Protein AF-0000000073369203 (afdb_homodimer)

Sequence (952 aa):
MKEVQIPQTLITLAVGIAIWFIPAPNGVVIEAWHLFAIFVATILGIILKAAPMGTMCMIAIALTAFTQVLAPGDPGKSITLALKGFGDKVIWLIGISFFIARGFIKTGLGNRIAFLFIRIFGKSSLGLAYGLGLADLVLAPAVPSNTARGGGIIYPIMKSMSMSFGSVPDQPETHRKLGSYLTLNCYNMNLIASSMFLTGTASNPMCQKFALNLGIKITWMSWAAAAIVPGLCAFFVIPFVLYKIYPPELKKTGDAPQIAMQKLKEMGPITRNEWMMLLTFFILLFLWMTGDLFSIDATTTAFIGLVILLLTSVLTWDDVKAEKGAWDTIVWFSVLVMMASSLNELGFIGWFSNVVKAEIGGLSWQMAFPIIILVYFFSHYLFASATAHVAAMYAALLGVGVSLGIPGLLLAFMLGFMGSIYGTLTHYGHGPAPVFFGSGYVDLKSWWVKGLVTGLVMLFIYMGIGGLWLWVINYFMKEVQIPQTLITLAVGIAIWFIPAPNGVVIEAWHLFAIFVATILGIILKAAPMGTMCMIAIALTAFTQVLAPGDPGKSITLALKGFGDKVIWLIGISFFIARGFIKTGLGNRIAFLFIRIFGKSSLGLAYGLGLADLVLAPAVPSNTARGGGIIYPIMKSMSMSFGSVPDQPETHRKLGSYLTLNCYNMNLIASSMFLTGTASNPMCQKFALNLGIKITWMSWAAAAIVPGLCAFFVIPFVLYKIYPPELKKTGDAPQIAMQKLKEMGPITRNEWMMLLTFFILLFLWMTGDLFSIDATTTAFIGLVILLLTSVLTWDDVKAEKGAWDTIVWFSVLVMMASSLNELGFIGWFSNVVKAEIGGLSWQMAFPIIILVYFFSHYLFASATAHVAAMYAALLGVGVSLGIPGLLLAFMLGFMGSIYGTLTHYGHGPAPVFFGSGYVDLKSWWVKGLVTGLVMLFIYMGIGGLWLWVINYF

Solvent-accessible surface area (backbone atoms only — not comparable to full-atom values): 45502 Å² total; per-residue (Å²): 131,78,37,48,39,64,69,41,39,51,53,24,49,49,52,21,51,50,47,51,70,45,78,57,56,93,87,48,49,62,43,32,42,42,47,46,15,52,50,52,22,41,53,48,20,47,56,62,53,11,32,54,58,55,51,43,36,49,44,46,40,29,49,43,15,68,67,12,49,81,25,75,94,34,30,62,58,6,36,30,57,46,31,43,25,50,17,36,48,64,49,47,31,49,27,42,23,37,49,47,34,50,43,35,62,74,54,39,43,52,53,53,48,28,33,52,30,22,41,74,32,11,50,23,43,68,31,31,45,50,13,52,27,48,36,45,42,71,45,15,66,58,25,22,38,44,33,53,46,35,44,62,50,47,40,59,51,52,51,50,54,18,44,73,69,62,14,37,50,91,39,73,88,25,14,47,35,37,28,29,36,46,42,56,39,46,53,51,35,38,30,41,27,26,38,26,24,42,37,5,24,69,50,39,47,52,45,38,52,46,34,38,76,74,72,41,85,66,48,60,52,58,40,29,62,56,21,45,61,28,32,52,53,44,64,62,45,48,55,54,51,42,49,69,77,46,47,42,67,43,59,68,29,72,57,42,21,55,51,24,49,49,52,48,56,71,66,48,74,88,46,70,52,34,49,52,51,52,51,39,50,52,50,39,53,51,42,52,71,38,14,81,81,71,58,42,32,64,40,44,39,36,37,48,37,45,40,51,33,34,66,69,37,60,34,40,61,67,56,51,48,62,38,40,68,28,57,46,46,38,50,35,51,16,40,53,48,31,52,53,52,48,30,46,74,53,40,43,50,60,49,52,20,49,53,47,31,72,74,52,54,83,47,52,31,81,59,45,49,60,50,53,52,50,50,59,41,59,50,39,82,72,32,62,35,41,50,60,44,44,71,69,40,45,55,59,52,46,43,35,39,40,66,41,60,31,56,58,56,50,50,51,49,51,57,43,36,41,57,28,46,40,30,37,49,42,64,43,19,34,75,31,28,48,51,50,45,66,54,48,37,51,55,69,68,56,47,36,54,54,16,44,50,53,32,51,51,46,48,46,36,42,57,50,54,19,45,52,47,32,42,73,74,60,53,86,130,78,38,49,38,65,70,41,40,49,52,22,50,49,52,19,53,52,47,51,70,45,78,56,55,91,87,46,48,62,44,35,42,42,47,46,16,52,50,51,20,42,53,47,21,47,56,62,53,10,32,55,58,56,51,40,37,48,45,47,40,28,50,42,15,69,68,13,49,82,26,72,93,34,30,62,58,6,36,29,58,48,31,43,26,52,17,37,49,65,50,48,30,48,28,44,23,37,50,46,34,48,41,36,62,74,53,39,43,54,55,53,48,30,32,53,31,22,41,74,33,11,50,23,43,68,31,32,46,50,12,50,27,48,35,46,42,71,44,14,66,57,24,21,37,44,34,53,46,36,44,62,49,47,40,58,51,52,51,50,55,18,43,74,68,61,14,36,50,92,39,73,88,24,13,46,35,37,28,30,36,45,43,55,39,47,54,52,34,38,28,42,28,25,37,27,24,43,37,4,24,69,49,39,47,53,45,40,52,44,35,39,75,74,71,40,84,65,49,61,53,57,38,29,62,54,22,45,61,28,33,52,51,45,64,61,46,48,56,52,52,42,49,68,78,45,48,41,68,43,59,68,29,72,56,42,22,54,52,23,50,51,51,49,58,72,65,49,74,88,45,70,53,33,50,52,50,51,50,39,50,52,52,38,54,51,42,52,72,39,14,82,81,70,56,42,31,64,40,44,40,36,36,47,37,45,41,51,33,35,66,69,39,62,32,42,60,67,55,53,48,63,38,40,66,27,58,47,48,39,51,34,50,17,41,53,49,32,52,54,52,49,30,45,74,52,39,43,49,60,47,52,19,50,54,48,30,71,74,52,53,83,48,53,33,80,58,46,50,58,50,54,52,50,50,59,39,61,52,40,82,72,31,62,34,41,51,58,45,45,71,70,40,45,54,59,53,45,42,36,39,39,63,39,61,31,55,59,58,51,50,50,50,52,56,42,34,42,57,28,45,39,30,36,50,40,64,43,19,34,74,30,28,48,54,50,45,66,55,49,37,50,54,70,67,57,48,36,54,53,15,45,51,53,32,51,52,47,48,47,36,43,58,51,55,18,46,52,48,32,43,74,72,61,53,86

Foldseek 3Di:
DDQFDVVQLVVLVVQLVVQLPPDDDPPFDSLLSNLVSLLSSLLSCCLSCRGPNLVSLVVSLCCQLVVLSLNPPDSVVRSCLLQVLLPDLLLLLQLLLQLLLLLCLLQVLLVLQLLVQCLVQVFWLLSNLLSLLVSLLVCQQRRQALQCSLQPRSLVVLLVLLVVQPQALVDQVRLQQRPVLNLLSSLQSLLLSLLQFCSRHLQSSVLQLLLVLVVHHDARVNSNLLSVFLSVVLSNVLSVVSCVPRNRPTGGDNCRSVVSVVVSVVSPDRDPSSVLSVVLVVQLVVCSNCCVVVVHGNSNSSVVSSVSCCVVVSDHVVSSVPSPVSVSSSSSSSNLSSSSSSSSVSCNLVVLLVVLCVVPLVDALVVLLVVLLVCLLVVLVSGLELNSSCSPPSSNSLSNSVSSPHQNLLSSSSSSSSSSLSLQQALRSYSNSVSSVVSNSDDGVRSRVSSVVSSVVSNCSCVPVSSVSCVVVPVD/DDQFDVVQLVVLVVQLVVQLPPDDDPPFDSLLSNLVSLLSSLLSCCLSCRGPNLVSLVVSLCCQLVVLSLNPPDSVVRSCLLQVLLPDLLLLLQLLLQLLLLLCLLQVLLQLQLLVQCLVQVFWLLSNLLSLLVSLLLCQQRRQALQCSLQPRSLVVLLVLLVVQPQALVDQVRLQQRQVLNLLSSLQSSLLSLLQFCSRHLQSSVLQLLLVLVVHHDARVNSNLLSVFLSVVLSNVLSVVSCVPRNRPTTGDNCSSVVSVVVSVVSPDRDPSSVLSVVLVVQLVVCSNCCVVVVHGNSNSSVVSSVSCCVVVSDHVVSSVPSPVSVSSSSSSSNLSSSSSSSSVSCNLVVLLVVLCVVPLVDALVVLLVVLLVCLLVVLVSGLELNSSCSPPSSNSLSNSVSSPHQNLLSSSSSSSSSSLSCQQALRSYSNSVSSVVSNSDDGVRSRVSSVVSSVVSNCSCVPVSVVSCVVVPVD

pLDDT: mean 94.98, std 3.93, range [59.53, 98.81]

Structure (mmCIF, N/CA/C/O backbone):
data_AF-0000000073369203-model_v1
#
loop_
_entity.id
_entity.type
_entity.pdbx_description
1 polymer 'Anion transporter'
#
loop_
_atom_site.group_PDB
_atom_site.id
_atom_site.type_symbol
_atom_site.label_atom_id
_atom_site.label_alt_id
_atom_site.label_comp_id
_atom_site.label_asym_id
_atom_site.label_entity_id
_atom_site.label_seq_id
_atom_site.pdbx_PDB_ins_code
_atom_site.Cartn_x
_atom_site.Cartn_y
_atom_site.Cartn_z
_atom_site.occupancy
_atom_site.B_iso_or_equiv
_atom_site.auth_seq_id
_atom_site.auth_comp_id
_atom_site.auth_asym_id
_atom_site.auth_atom_id
_atom_site.pdbx_PDB_model_num
ATOM 1 N N . MET A 1 1 ? -15.516 10.008 -15.094 1 59.66 1 MET A N 1
ATOM 2 C CA . MET A 1 1 ? -14.773 11.211 -14.711 1 59.66 1 MET A CA 1
ATOM 3 C C . MET A 1 1 ? -13.312 11.102 -15.141 1 59.66 1 MET A C 1
ATOM 5 O O . MET A 1 1 ? -12.727 10.023 -15.094 1 59.66 1 MET A O 1
ATOM 9 N N . LYS A 1 2 ? -12.727 12.234 -15.641 1 83.5 2 LYS A N 1
ATOM 10 C CA . LYS A 1 2 ? -11.383 12.25 -16.219 1 83.5 2 LYS A CA 1
ATOM 11 C C . LYS A 1 2 ? -10.32 12.289 -15.133 1 83.5 2 LYS A C 1
ATOM 13 O O . LYS A 1 2 ? -10.367 13.141 -14.242 1 83.5 2 LYS A O 1
ATOM 18 N N . GLU A 1 3 ? -9.406 11.32 -15.219 1 92.12 3 GLU A N 1
ATOM 19 C CA . GLU A 1 3 ? -8.297 11.211 -14.281 1 92.12 3 GLU A CA 1
ATOM 20 C C . GLU A 1 3 ? -7.305 12.352 -14.469 1 92.12 3 GLU A C 1
ATOM 22 O O . GLU A 1 3 ? -6.711 12.836 -13.5 1 92.12 3 GLU A O 1
ATOM 27 N N . VAL A 1 4 ? -7.242 12.883 -15.734 1 95.5 4 VAL A N 1
ATOM 28 C CA . VAL A 1 4 ? -6.184 13.828 -16.078 1 95.5 4 VAL A CA 1
ATOM 29 C C . VAL A 1 4 ? -6.797 15.078 -16.703 1 95.5 4 VAL A C 1
ATOM 31 O O . VAL A 1 4 ? -7.73 14.992 -17.5 1 95.5 4 VAL A O 1
ATOM 34 N N . GLN A 1 5 ? -6.277 16.25 -16.25 1 96.56 5 GLN A N 1
ATOM 35 C CA . GLN A 1 5 ? -6.566 17.531 -16.906 1 96.56 5 GLN A CA 1
ATOM 36 C C . GLN A 1 5 ? -5.5 17.875 -17.938 1 96.56 5 GLN A C 1
ATOM 38 O O . GLN A 1 5 ? -4.387 18.266 -17.578 1 96.56 5 GLN A O 1
ATOM 43 N N . ILE A 1 6 ? -5.883 17.891 -19.125 1 94.75 6 ILE A N 1
ATOM 44 C CA . ILE A 1 6 ? -4.953 17.875 -20.25 1 94.75 6 ILE A CA 1
ATOM 45 C C . ILE A 1 6 ? -4.145 19.172 -20.266 1 94.75 6 ILE A C 1
ATOM 47 O O . ILE A 1 6 ? -2.916 19.141 -20.375 1 94.75 6 ILE A O 1
ATOM 51 N N . PRO A 1 7 ? -4.758 20.344 -20.141 1 96.25 7 PRO A N 1
ATOM 52 C CA . PRO A 1 7 ? -3.955 21.562 -20.188 1 96.25 7 PRO A CA 1
ATOM 53 C C . PRO A 1 7 ? -2.92 21.641 -19.062 1 96.25 7 PRO A C 1
ATOM 55 O O . PRO A 1 7 ? -1.762 21.984 -19.312 1 96.25 7 PRO A O 1
ATOM 58 N N . GLN A 1 8 ? -3.344 21.328 -17.812 1 96.19 8 GLN A N 1
ATOM 59 C CA . GLN A 1 8 ? -2.436 21.328 -16.672 1 96.19 8 GLN A CA 1
ATOM 60 C C . GLN A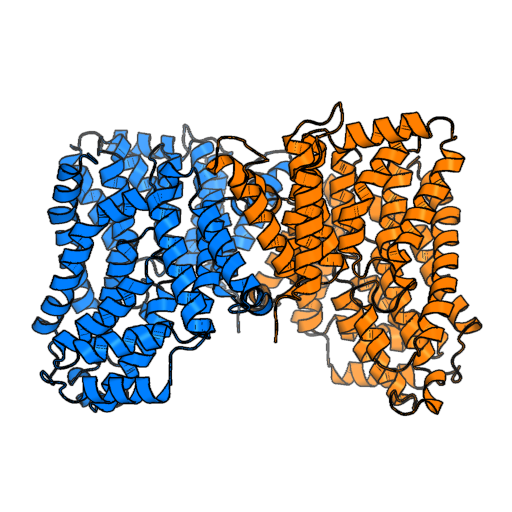 1 8 ? -1.32 20.312 -16.844 1 96.19 8 GLN A C 1
ATOM 62 O O . GLN A 1 8 ? -0.171 20.562 -16.484 1 96.19 8 GLN A O 1
ATOM 67 N N . THR A 1 9 ? -1.698 19.188 -17.406 1 96.06 9 THR A N 1
ATOM 68 C CA . THR A 1 9 ? -0.716 18.125 -17.625 1 96.06 9 THR A CA 1
ATOM 69 C C . THR A 1 9 ? 0.312 18.547 -18.672 1 96.06 9 THR A C 1
ATOM 71 O O . THR A 1 9 ? 1.506 18.281 -18.516 1 96.06 9 THR A O 1
ATOM 74 N N . LEU A 1 10 ? -0.133 19.219 -19.688 1 96.88 10 LEU A N 1
ATOM 75 C CA . LEU A 1 10 ? 0.769 19.672 -20.734 1 96.88 10 LEU A CA 1
ATOM 76 C C . LEU A 1 10 ? 1.716 20.75 -20.203 1 96.88 10 LEU A C 1
ATOM 78 O O . LEU A 1 10 ? 2.898 20.766 -20.562 1 96.88 10 LEU A O 1
ATOM 82 N N . ILE A 1 11 ? 1.21 21.625 -19.391 1 97.25 11 ILE A N 1
ATOM 83 C CA . ILE A 1 11 ? 2.041 22.641 -18.781 1 97.25 11 ILE A CA 1
ATOM 84 C C . ILE A 1 11 ? 3.105 21.984 -17.906 1 97.25 11 ILE A C 1
ATOM 86 O O . ILE A 1 11 ? 4.281 22.359 -17.953 1 97.25 11 ILE A O 1
ATOM 90 N N . THR A 1 12 ? 2.668 21 -17.094 1 96.88 12 THR A N 1
ATOM 91 C CA . THR A 1 12 ? 3.562 20.25 -16.219 1 96.88 12 THR A CA 1
ATOM 92 C C . THR A 1 12 ? 4.672 19.578 -17.016 1 96.88 12 THR A C 1
ATOM 94 O O . THR A 1 12 ? 5.848 19.656 -16.656 1 96.88 12 THR A O 1
ATOM 97 N N . LEU A 1 13 ? 4.266 18.953 -18.094 1 96.88 13 LEU A N 1
ATOM 98 C CA . LEU A 1 13 ? 5.223 18.266 -18.938 1 96.88 13 LEU A CA 1
ATOM 99 C C . LEU A 1 13 ? 6.184 19.25 -19.594 1 96.88 13 LEU A C 1
ATOM 101 O O . LEU A 1 13 ? 7.387 19 -19.688 1 96.88 13 LEU A O 1
ATOM 105 N N . ALA A 1 14 ? 5.668 20.359 -20.062 1 97.75 14 ALA A N 1
ATOM 106 C CA . ALA A 1 14 ? 6.477 21.375 -20.719 1 97.75 14 ALA A CA 1
ATOM 107 C C . ALA A 1 14 ? 7.539 21.938 -19.781 1 97.75 14 ALA A C 1
ATOM 109 O O . ALA A 1 14 ? 8.695 22.125 -20.172 1 97.75 14 ALA A O 1
ATOM 110 N N . VAL A 1 15 ? 7.184 22.172 -18.594 1 97.62 15 VAL A N 1
ATOM 111 C CA . VAL A 1 15 ? 8.117 22.719 -17.625 1 97.62 15 VAL A CA 1
ATOM 112 C C . VAL A 1 15 ? 9.211 21.688 -17.312 1 97.62 15 VAL A C 1
ATOM 114 O O . VAL A 1 15 ? 10.391 22.031 -17.281 1 97.62 15 VAL A O 1
ATOM 117 N N . GLY A 1 16 ? 8.844 20.422 -17.047 1 97.62 16 GLY A N 1
ATOM 118 C CA . GLY A 1 16 ? 9.828 19.375 -16.828 1 97.62 16 GLY A CA 1
ATOM 119 C C . GLY A 1 16 ? 10.812 19.219 -17.969 1 97.62 16 GLY A C 1
ATOM 120 O O . GLY A 1 16 ? 12.016 19.125 -17.734 1 97.62 16 GLY A O 1
ATOM 121 N N . ILE A 1 17 ? 10.273 19.25 -19.188 1 98.12 17 ILE A N 1
ATOM 122 C CA . ILE A 1 17 ? 11.094 19.078 -20.375 1 98.12 17 ILE A CA 1
ATOM 123 C C . ILE A 1 17 ? 12.016 20.297 -20.531 1 98.12 17 ILE A C 1
ATOM 125 O O . ILE A 1 17 ? 13.195 20.141 -20.875 1 98.12 17 ILE A O 1
ATOM 129 N N . ALA A 1 18 ? 11.5 21.453 -20.312 1 98.12 18 ALA A N 1
ATOM 130 C CA . ALA A 1 18 ? 12.312 22.656 -20.406 1 98.12 18 ALA A CA 1
ATOM 131 C C . ALA A 1 18 ? 13.5 22.609 -19.453 1 98.12 18 ALA A C 1
ATOM 133 O O . ALA A 1 18 ? 14.641 22.859 -19.844 1 98.12 18 ALA A O 1
ATOM 134 N N . ILE A 1 19 ? 13.25 22.266 -18.188 1 97.88 19 ILE A N 1
ATOM 135 C CA . ILE A 1 19 ? 14.32 22.188 -17.203 1 97.88 19 ILE A CA 1
ATOM 136 C C . ILE A 1 19 ? 15.305 21.094 -17.578 1 97.88 19 ILE A C 1
ATOM 138 O O . ILE A 1 19 ? 16.516 21.266 -17.453 1 97.88 19 ILE A O 1
ATOM 142 N N . TRP A 1 20 ? 14.805 19.953 -18.062 1 97.88 20 TRP A N 1
ATOM 143 C CA . TRP A 1 20 ? 15.617 18.812 -18.438 1 97.88 20 TRP A CA 1
ATOM 144 C C . TRP A 1 20 ? 16.656 19.188 -19.484 1 97.88 20 TRP A C 1
ATOM 146 O O . TRP A 1 20 ? 17.781 18.688 -19.469 1 97.88 20 TRP A O 1
ATOM 156 N N . PHE A 1 21 ? 16.266 20.109 -20.391 1 97.75 21 PHE A N 1
ATOM 157 C CA . PHE A 1 21 ? 17.141 20.422 -21.516 1 97.75 21 PHE A CA 1
ATOM 158 C C . PHE A 1 21 ? 17.953 21.688 -21.25 1 97.75 21 PHE A C 1
ATOM 160 O O . PHE A 1 21 ? 18.875 22 -21.984 1 97.75 21 PHE A O 1
ATOM 167 N N . ILE A 1 22 ? 17.609 22.422 -20.25 1 97.5 22 ILE A N 1
ATOM 168 C CA . ILE A 1 22 ? 18.5 23.484 -19.797 1 97.5 22 ILE A CA 1
ATOM 169 C C . ILE A 1 22 ? 19.766 22.891 -19.188 1 97.5 22 ILE A C 1
ATOM 171 O O . ILE A 1 22 ? 19.703 21.953 -18.391 1 97.5 22 ILE A O 1
ATOM 175 N N . PRO A 1 23 ? 20.953 23.406 -19.609 1 96.81 23 PRO A N 1
ATOM 176 C CA . PRO A 1 23 ? 22.188 22.844 -19.047 1 96.81 23 PRO A CA 1
ATOM 177 C C . PRO A 1 23 ? 22.266 22.984 -17.531 1 96.81 23 PRO A C 1
ATOM 179 O O . PRO A 1 23 ? 21.859 24.016 -16.984 1 96.81 23 PRO A O 1
ATOM 182 N N . ALA A 1 24 ? 22.703 21.906 -16.891 1 96.88 24 ALA A N 1
ATOM 183 C CA . ALA A 1 24 ? 22.891 21.953 -15.445 1 96.88 24 ALA A CA 1
ATOM 184 C C . ALA A 1 24 ? 23.828 23.094 -15.047 1 96.88 24 ALA A C 1
ATOM 186 O O . ALA A 1 24 ? 24.844 23.328 -15.719 1 96.88 24 ALA A O 1
ATOM 187 N N . PRO A 1 25 ? 23.516 23.812 -14.047 1 95.38 25 PRO A N 1
ATOM 188 C CA . PRO A 1 25 ? 24.438 24.844 -13.562 1 95.38 25 PRO A CA 1
ATOM 189 C C . PRO A 1 25 ? 25.781 24.25 -13.117 1 95.38 25 PRO A C 1
ATOM 191 O O . PRO A 1 25 ? 25.875 23.062 -12.812 1 95.38 25 PRO A O 1
ATOM 194 N N . ASN A 1 26 ? 26.766 25.141 -13.055 1 94.88 26 ASN A N 1
ATOM 195 C CA . ASN A 1 26 ? 28.078 24.703 -12.57 1 94.88 26 ASN A CA 1
ATOM 196 C C . ASN A 1 26 ? 28 24.188 -11.141 1 94.88 26 ASN A C 1
ATOM 198 O O . ASN A 1 26 ? 27.406 24.828 -10.273 1 94.88 26 ASN A O 1
ATOM 202 N N . GLY A 1 27 ? 28.469 22.969 -10.984 1 94.25 27 GLY A N 1
ATOM 203 C CA . GLY A 1 27 ? 28.5 22.406 -9.641 1 94.25 27 GLY A CA 1
ATOM 204 C C . GLY A 1 27 ? 27.391 21.406 -9.391 1 94.25 27 GLY A C 1
ATOM 205 O O . GLY A 1 27 ? 27.406 20.703 -8.375 1 94.25 27 GLY A O 1
ATOM 206 N N . VAL A 1 28 ? 26.5 21.281 -10.312 1 97.06 28 VAL A N 1
ATOM 207 C CA . VAL A 1 28 ? 25.406 20.328 -10.203 1 97.06 28 VAL A CA 1
ATOM 208 C C . VAL A 1 28 ? 25.625 19.172 -11.18 1 97.06 28 VAL A C 1
ATOM 210 O O . VAL A 1 28 ? 25.797 19.391 -12.383 1 97.06 28 VAL A O 1
ATOM 213 N N . VAL A 1 29 ? 25.703 18 -10.617 1 96.75 29 VAL A N 1
ATOM 214 C CA . VAL A 1 29 ? 25.828 16.844 -11.516 1 96.75 29 VAL A CA 1
ATOM 215 C C . VAL A 1 29 ? 24.562 16.703 -12.344 1 96.75 29 VAL A C 1
ATOM 217 O O . VAL A 1 29 ? 23.469 17.047 -11.898 1 96.75 29 VAL A O 1
ATOM 220 N N . ILE A 1 30 ? 24.672 16.188 -13.5 1 97.25 30 ILE A N 1
ATOM 221 C CA . ILE A 1 30 ? 23.594 16.141 -14.477 1 97.25 30 ILE A CA 1
ATOM 222 C C . ILE A 1 30 ? 22.438 15.289 -13.922 1 97.25 30 ILE A C 1
ATOM 224 O O . ILE A 1 30 ? 21.266 15.578 -14.18 1 97.25 30 ILE A O 1
ATOM 228 N N . GLU A 1 31 ? 22.797 14.203 -13.188 1 97.81 31 GLU A N 1
ATOM 229 C CA . GLU A 1 31 ? 21.781 13.336 -12.594 1 97.81 31 GLU A CA 1
ATOM 230 C C . GLU A 1 31 ? 20.906 14.109 -11.617 1 97.81 31 GLU A C 1
ATOM 232 O O . GLU A 1 31 ? 19.672 13.938 -11.602 1 97.81 31 GLU A O 1
ATOM 237 N N . ALA A 1 32 ? 21.516 14.93 -10.812 1 97.25 32 ALA A N 1
ATOM 238 C CA . ALA A 1 32 ? 20.781 15.75 -9.867 1 97.25 32 ALA A CA 1
ATOM 239 C C . ALA A 1 32 ? 19.859 16.734 -10.594 1 97.25 32 ALA A C 1
ATOM 241 O O . ALA A 1 32 ? 18.719 16.953 -10.172 1 97.25 32 ALA A O 1
ATOM 242 N N . TRP A 1 33 ? 20.359 17.359 -11.672 1 97.69 33 TRP A N 1
ATOM 243 C CA . TRP A 1 33 ? 19.594 18.328 -12.445 1 97.69 33 TRP A CA 1
ATOM 244 C C . TRP A 1 33 ? 18.391 17.672 -13.102 1 97.69 33 TRP A C 1
ATOM 246 O O . TRP A 1 33 ? 17.281 18.234 -13.078 1 97.69 33 TRP A O 1
ATOM 256 N N . HIS A 1 34 ? 18.562 16.516 -13.664 1 98.44 34 HIS A N 1
ATOM 257 C CA . HIS A 1 34 ? 17.469 15.789 -14.297 1 98.44 34 HIS A CA 1
ATOM 258 C C . HIS A 1 34 ? 16.438 15.328 -13.266 1 98.44 34 HIS A C 1
ATOM 260 O O . HIS A 1 34 ? 15.242 15.375 -13.523 1 98.44 34 HIS A O 1
ATOM 266 N N . LEU A 1 35 ? 16.984 14.805 -12.141 1 98.12 35 LEU A N 1
ATOM 267 C CA . LEU A 1 35 ? 16.047 14.461 -11.07 1 98.12 35 LEU A CA 1
ATOM 268 C C . LEU A 1 35 ? 15.266 15.688 -10.617 1 98.12 35 LEU A C 1
ATOM 270 O O . LEU A 1 35 ? 14.078 15.594 -10.312 1 98.12 35 LEU A O 1
ATOM 274 N N . PHE A 1 36 ? 15.953 16.828 -10.539 1 97.31 36 PHE A N 1
ATOM 275 C CA . PHE A 1 36 ? 15.305 18.094 -10.188 1 97.31 36 PHE A CA 1
ATOM 276 C C . PHE A 1 36 ? 14.195 18.422 -11.18 1 97.31 36 PHE A C 1
ATOM 278 O O . PHE A 1 36 ? 13.125 18.875 -10.789 1 97.31 36 PHE A O 1
ATOM 285 N N . ALA A 1 37 ? 14.391 18.203 -12.453 1 98.25 37 ALA A N 1
ATOM 286 C CA . ALA A 1 37 ? 13.367 18.422 -13.477 1 98.25 37 ALA A CA 1
ATOM 287 C C . ALA A 1 37 ? 12.133 17.578 -13.203 1 98.25 37 ALA A C 1
ATOM 289 O O . ALA A 1 37 ? 11.008 18.062 -13.266 1 98.25 37 ALA A O 1
ATOM 290 N N . ILE A 1 38 ? 12.328 16.312 -12.922 1 98.31 38 ILE A N 1
ATOM 291 C CA . ILE A 1 38 ? 11.219 15.406 -12.625 1 98.31 38 ILE A CA 1
ATOM 292 C C . ILE A 1 38 ? 10.508 15.867 -11.352 1 98.31 38 ILE A C 1
ATOM 294 O O . ILE A 1 38 ? 9.273 15.875 -11.297 1 98.31 38 ILE A O 1
ATOM 298 N N . PHE A 1 39 ? 11.305 16.25 -10.352 1 96.75 39 PHE A N 1
ATOM 299 C CA . PHE A 1 39 ? 10.773 16.688 -9.07 1 96.75 39 PHE A CA 1
ATOM 300 C C . PHE A 1 39 ? 9.891 17.922 -9.25 1 96.75 39 PHE A C 1
ATOM 302 O O . PHE A 1 39 ? 8.758 17.953 -8.766 1 96.75 39 PHE A O 1
ATOM 309 N N . VAL A 1 40 ? 10.367 18.938 -9.914 1 95.75 40 VAL A N 1
ATOM 310 C CA . VAL A 1 40 ? 9.648 20.188 -10.133 1 95.75 40 VAL A CA 1
ATOM 311 C C . VAL A 1 40 ? 8.367 19.922 -10.922 1 95.75 40 VAL A C 1
ATOM 313 O O . VAL A 1 40 ? 7.309 20.453 -10.602 1 95.75 40 VAL A O 1
ATOM 316 N N . ALA A 1 41 ? 8.477 19.125 -11.93 1 97.19 41 ALA A N 1
ATOM 317 C CA . ALA A 1 41 ? 7.297 18.781 -12.711 1 97.19 41 ALA A CA 1
ATOM 318 C C . ALA A 1 41 ? 6.25 18.078 -11.844 1 97.19 41 ALA A C 1
ATOM 320 O O . ALA A 1 41 ? 5.055 18.359 -11.961 1 97.19 41 ALA A O 1
ATOM 321 N N . THR A 1 42 ? 6.676 17.141 -11.008 1 96.38 42 THR A N 1
ATOM 322 C CA . THR A 1 42 ? 5.758 16.422 -10.133 1 96.38 42 THR A CA 1
ATOM 323 C C . THR A 1 42 ? 5.039 17.391 -9.188 1 96.38 42 THR A C 1
ATOM 325 O O . THR A 1 42 ? 3.812 17.344 -9.07 1 96.38 42 THR A O 1
ATOM 328 N N . ILE A 1 43 ? 5.793 18.266 -8.547 1 92.81 43 ILE A N 1
ATOM 329 C CA . ILE A 1 43 ? 5.234 19.219 -7.598 1 92.81 43 ILE A CA 1
ATOM 330 C C . ILE A 1 43 ? 4.289 20.172 -8.32 1 92.81 43 ILE A C 1
ATOM 332 O O . ILE A 1 43 ? 3.191 20.469 -7.832 1 92.81 43 ILE A O 1
ATOM 336 N N . LEU A 1 44 ? 4.691 20.688 -9.461 1 93.88 44 LEU A N 1
ATOM 337 C CA . LEU A 1 44 ? 3.854 21.594 -10.25 1 93.88 44 LEU A CA 1
ATOM 338 C C . LEU A 1 44 ? 2.547 20.906 -10.648 1 93.88 44 LEU A C 1
ATOM 340 O O . LEU A 1 44 ? 1.479 21.516 -10.586 1 93.88 44 LEU A O 1
ATOM 344 N N . GLY A 1 45 ? 2.674 19.672 -11.125 1 95 45 GLY A N 1
ATOM 345 C CA . GLY A 1 45 ? 1.472 18.922 -11.461 1 95 45 GLY A CA 1
ATOM 346 C C . GLY A 1 45 ? 0.506 18.797 -10.297 1 95 45 GLY A C 1
ATOM 347 O O . GLY A 1 45 ? -0.71 18.875 -10.477 1 95 45 GLY A O 1
ATOM 348 N N . ILE A 1 46 ? 1.018 18.562 -9.117 1 90.5 46 ILE A N 1
ATOM 349 C CA . ILE A 1 46 ? 0.191 18.453 -7.922 1 90.5 46 ILE A CA 1
ATOM 350 C C . ILE A 1 46 ? -0.468 19.797 -7.625 1 90.5 46 ILE A C 1
ATOM 352 O O . ILE A 1 46 ? -1.669 19.859 -7.352 1 90.5 46 ILE A O 1
ATOM 356 N N . ILE A 1 47 ? 0.293 20.891 -7.738 1 87.69 47 ILE A N 1
ATOM 357 C CA . ILE A 1 47 ? -0.191 22.234 -7.438 1 87.69 47 ILE A CA 1
ATOM 358 C C . ILE A 1 47 ? -1.288 22.625 -8.422 1 87.69 47 ILE A C 1
ATOM 360 O O . ILE A 1 47 ? -2.324 23.172 -8.031 1 87.69 47 ILE A O 1
ATOM 364 N N . LEU A 1 48 ? -1.109 22.25 -9.695 1 90.69 48 LEU A N 1
ATOM 365 C CA . LEU A 1 48 ? -2.041 22.641 -10.75 1 90.69 48 LEU A CA 1
ATOM 366 C C . LEU A 1 48 ? -3.199 21.641 -10.836 1 90.69 48 LEU A C 1
ATOM 368 O O . LEU A 1 48 ? -4.102 21.812 -11.664 1 90.69 48 LEU A O 1
ATOM 372 N N . LYS A 1 49 ? -3.125 20.578 -10 1 90.69 49 LYS A N 1
ATOM 373 C CA . LYS A 1 49 ? -4.145 19.531 -10.023 1 90.69 49 LYS A CA 1
ATOM 374 C C . LYS A 1 49 ? -4.254 18.906 -11.414 1 90.69 49 LYS A C 1
ATOM 376 O O . LYS A 1 49 ? -5.359 18.734 -11.938 1 90.69 49 LYS A O 1
ATOM 381 N N . ALA A 1 50 ? -3.094 18.688 -12.008 1 95 50 ALA A N 1
ATOM 382 C CA . ALA A 1 50 ? -3.047 18 -13.305 1 95 50 ALA A CA 1
ATOM 383 C C . ALA A 1 50 ? -3.646 16.609 -13.211 1 95 50 ALA A C 1
ATOM 385 O O . ALA A 1 50 ? -4.312 16.141 -14.148 1 95 50 ALA A O 1
ATOM 386 N N . ALA A 1 51 ? -3.408 15.914 -12.195 1 95.62 51 ALA A N 1
ATOM 387 C CA . ALA A 1 51 ? -3.93 14.609 -11.805 1 95.62 51 ALA A CA 1
ATOM 388 C C . ALA A 1 51 ? -3.865 14.422 -10.289 1 95.62 51 ALA A C 1
ATOM 390 O O . ALA A 1 51 ? -3.244 15.219 -9.586 1 95.62 51 ALA A O 1
ATOM 391 N N . PRO A 1 52 ? -4.648 13.43 -9.789 1 93.88 52 PRO A N 1
ATOM 392 C CA . PRO A 1 52 ? -4.492 13.156 -8.359 1 93.88 52 PRO A CA 1
ATOM 393 C C . PRO A 1 52 ? -3.039 12.906 -7.961 1 93.88 52 PRO A C 1
ATOM 395 O O . PRO A 1 52 ? -2.244 12.43 -8.773 1 93.88 52 PRO A O 1
ATOM 398 N N . MET A 1 53 ? -2.768 13.234 -6.727 1 92.75 53 MET A N 1
ATOM 399 C CA . MET A 1 53 ? -1.411 13.164 -6.195 1 92.75 53 MET A CA 1
ATOM 400 C C . MET A 1 53 ? -0.807 11.781 -6.438 1 92.75 53 MET A C 1
ATOM 402 O O . MET A 1 53 ? 0.355 11.672 -6.832 1 92.75 53 MET A O 1
ATOM 406 N N . GLY A 1 54 ? -1.572 10.727 -6.191 1 95.5 54 GLY A N 1
ATOM 407 C CA . GLY A 1 54 ? -1.086 9.375 -6.414 1 95.5 54 GLY A CA 1
ATOM 408 C C . GLY A 1 54 ? -0.672 9.117 -7.852 1 95.5 54 GLY A C 1
ATOM 409 O O . GLY A 1 54 ? 0.365 8.5 -8.102 1 95.5 54 GLY A O 1
ATOM 410 N N . THR A 1 55 ? -1.429 9.57 -8.812 1 97.38 55 THR A N 1
ATOM 411 C CA . THR A 1 55 ? -1.115 9.43 -10.234 1 97.38 55 THR A CA 1
ATOM 412 C C . THR A 1 55 ? 0.179 10.156 -10.578 1 97.38 55 THR A C 1
ATOM 414 O O . THR A 1 55 ? 1.037 9.617 -11.281 1 97.38 55 THR A O 1
ATOM 417 N N . MET A 1 56 ? 0.306 11.359 -10.078 1 96.69 56 MET A N 1
ATOM 418 C CA . MET A 1 56 ? 1.524 12.125 -10.32 1 96.69 56 MET A CA 1
ATOM 419 C C . MET A 1 56 ? 2.748 11.383 -9.789 1 96.69 56 MET A C 1
ATOM 421 O O . MET A 1 56 ? 3.807 11.398 -10.422 1 96.69 56 MET A O 1
ATOM 425 N N . CYS A 1 57 ? 2.596 10.758 -8.672 1 97.38 57 CYS A N 1
ATOM 426 C CA . CYS A 1 57 ? 3.709 10.047 -8.055 1 97.38 57 CYS A CA 1
ATOM 427 C C . CYS A 1 57 ? 4.059 8.789 -8.836 1 97.38 57 CYS A C 1
ATOM 429 O O . CYS A 1 57 ? 5.23 8.43 -8.961 1 97.38 57 CYS A O 1
ATOM 431 N N . MET A 1 58 ? 3.057 8.078 -9.367 1 98.19 58 MET A N 1
ATOM 432 C CA . MET A 1 58 ? 3.322 6.914 -10.211 1 98.19 58 MET A CA 1
ATOM 433 C C . MET A 1 58 ? 4.098 7.316 -11.461 1 98.19 58 MET A C 1
ATOM 435 O O . MET A 1 58 ? 5.016 6.609 -11.883 1 98.19 58 MET A O 1
ATOM 439 N N . ILE A 1 59 ? 3.75 8.445 -12.055 1 98.12 59 ILE A N 1
ATOM 440 C CA . ILE A 1 59 ? 4.449 8.969 -13.219 1 98.12 59 ILE A CA 1
ATOM 441 C C . ILE A 1 59 ? 5.898 9.289 -12.852 1 98.12 59 ILE A C 1
ATOM 443 O O . ILE A 1 59 ? 6.82 8.969 -13.609 1 98.12 59 ILE A O 1
ATOM 447 N N . ALA A 1 60 ? 6.055 9.859 -11.688 1 98.19 60 ALA A N 1
ATOM 448 C CA . ALA A 1 60 ? 7.391 10.227 -11.227 1 98.19 60 ALA A CA 1
ATOM 449 C C . ALA A 1 60 ? 8.281 9 -11.078 1 98.19 60 ALA A C 1
ATOM 451 O O . ALA A 1 60 ? 9.453 9.023 -11.477 1 98.19 60 ALA A O 1
ATOM 452 N N . ILE A 1 61 ? 7.785 7.934 -10.508 1 98.5 61 ILE A N 1
ATOM 453 C CA . ILE A 1 61 ? 8.555 6.707 -10.344 1 98.5 61 ILE A CA 1
ATOM 454 C C . ILE A 1 61 ? 8.938 6.148 -11.711 1 98.5 61 ILE A C 1
ATOM 456 O O . ILE A 1 61 ? 10.094 5.785 -11.945 1 98.5 61 ILE A O 1
ATOM 460 N N . ALA A 1 62 ? 7.957 6.09 -12.602 1 98.38 62 ALA A N 1
ATOM 461 C CA . ALA A 1 62 ? 8.188 5.543 -13.93 1 98.38 62 ALA A CA 1
ATOM 462 C C . ALA A 1 62 ? 9.266 6.332 -14.672 1 98.38 62 ALA A C 1
ATOM 464 O O . ALA A 1 62 ? 10.164 5.75 -15.281 1 98.38 62 ALA A O 1
ATOM 465 N N . LEU A 1 63 ? 9.18 7.641 -14.586 1 98.44 63 LEU A N 1
ATOM 466 C CA . LEU A 1 63 ? 10.133 8.492 -15.297 1 98.44 63 LEU A CA 1
ATOM 467 C C . LEU A 1 63 ? 11.523 8.375 -14.68 1 98.44 63 LEU A C 1
ATOM 469 O O . LEU A 1 63 ? 12.523 8.328 -15.398 1 98.44 63 LEU A O 1
ATOM 473 N N . THR A 1 64 ? 11.586 8.367 -13.336 1 98.5 64 THR A N 1
ATOM 474 C CA . THR A 1 64 ? 12.859 8.242 -12.641 1 98.5 64 THR A CA 1
ATOM 475 C C . THR A 1 64 ? 13.547 6.926 -13.008 1 98.5 64 THR A C 1
ATOM 477 O O . THR A 1 64 ? 14.742 6.898 -13.289 1 98.5 64 THR A O 1
ATOM 480 N N . ALA A 1 65 ? 12.797 5.879 -13.031 1 98.38 65 ALA A N 1
ATOM 481 C CA . ALA A 1 65 ? 13.328 4.559 -13.359 1 98.38 65 ALA A CA 1
ATOM 482 C C . ALA A 1 65 ? 13.703 4.473 -14.844 1 98.38 65 ALA A C 1
ATOM 484 O O . ALA A 1 65 ? 14.773 3.975 -15.188 1 98.38 65 ALA A O 1
ATOM 485 N N . PHE A 1 66 ? 12.82 4.973 -15.703 1 98 66 PHE A N 1
ATOM 486 C CA . PHE A 1 66 ? 13 4.871 -17.141 1 98 66 PHE A CA 1
ATOM 487 C C . PHE A 1 66 ? 14.227 5.664 -17.594 1 98 66 PHE A C 1
ATOM 489 O O . PHE A 1 66 ? 14.992 5.203 -18.438 1 98 66 PHE A O 1
ATOM 496 N N . THR A 1 67 ? 14.414 6.848 -17.016 1 97.75 67 THR A N 1
ATOM 497 C CA . THR A 1 67 ? 15.516 7.711 -17.406 1 97.75 67 THR A CA 1
ATOM 498 C C . THR A 1 67 ? 16.812 7.273 -16.734 1 97.75 67 THR A C 1
ATOM 500 O O . THR A 1 67 ? 17.891 7.73 -17.094 1 97.75 67 THR A O 1
ATOM 503 N N . GLN A 1 68 ? 16.75 6.453 -15.68 1 98 68 GLN A N 1
ATOM 504 C CA . GLN A 1 68 ? 17.875 5.891 -14.945 1 98 68 GLN A CA 1
ATOM 505 C C . GLN A 1 68 ? 18.734 6.988 -14.312 1 98 68 GLN A C 1
ATOM 507 O O . GLN A 1 68 ? 19.953 6.863 -14.242 1 98 68 GLN A O 1
ATOM 512 N N . VAL A 1 69 ? 18.078 8.055 -13.906 1 97.88 69 VAL A N 1
ATOM 513 C CA . VAL A 1 69 ? 18.781 9.211 -13.359 1 97.88 69 VAL A CA 1
ATOM 514 C C . VAL A 1 69 ? 19.469 8.828 -12.055 1 97.88 69 VAL A C 1
ATOM 516 O O . VAL A 1 69 ? 20.5 9.398 -11.703 1 97.88 69 VAL A O 1
ATOM 519 N N . LEU A 1 70 ? 18.984 7.844 -11.344 1 98.06 70 LEU A N 1
ATOM 520 C CA . LEU A 1 70 ? 19.547 7.5 -10.039 1 98.06 70 LEU A CA 1
ATOM 521 C C . LEU A 1 70 ? 20.641 6.441 -10.172 1 98.06 70 LEU A C 1
ATOM 523 O O . LEU A 1 70 ? 21.422 6.234 -9.242 1 98.06 70 LEU A O 1
ATOM 527 N N . ALA A 1 71 ? 20.672 5.711 -11.234 1 97.94 71 ALA A N 1
ATOM 528 C CA . ALA A 1 71 ? 21.688 4.711 -11.531 1 97.94 71 ALA A CA 1
ATOM 529 C C . ALA A 1 71 ? 21.891 4.566 -13.039 1 97.94 71 ALA A C 1
ATOM 531 O O . ALA A 1 71 ? 21.484 3.566 -13.633 1 97.94 71 ALA A O 1
ATOM 532 N N . PRO A 1 72 ? 22.641 5.566 -13.625 1 97 72 PRO A N 1
ATOM 533 C CA . PRO A 1 72 ? 22.828 5.543 -15.078 1 97 72 PRO A CA 1
ATOM 534 C C . PRO A 1 72 ? 23.453 4.242 -15.578 1 97 72 PRO A C 1
ATOM 536 O O . PRO A 1 72 ? 24.469 3.797 -15.031 1 97 72 PRO A O 1
ATOM 539 N N . GLY A 1 73 ? 22.844 3.662 -16.516 1 95.81 73 GLY A N 1
ATOM 540 C CA . GLY A 1 73 ? 23.375 2.459 -17.141 1 95.81 73 GLY A CA 1
ATOM 541 C C . GLY A 1 73 ? 22.969 1.187 -16.422 1 95.81 73 GLY A C 1
ATOM 542 O O . GLY A 1 73 ? 23.297 0.085 -16.859 1 95.81 73 GLY A O 1
ATOM 543 N N . ASP A 1 74 ? 22.234 1.269 -15.305 1 96.94 74 ASP A N 1
ATOM 544 C CA . ASP A 1 74 ? 21.781 0.12 -14.523 1 96.94 74 ASP A CA 1
ATOM 545 C C . ASP A 1 74 ? 20.281 0.194 -14.258 1 96.94 74 ASP A C 1
ATOM 547 O O . ASP A 1 74 ? 19.859 0.653 -13.203 1 96.94 74 ASP A O 1
ATOM 551 N N . PRO A 1 75 ? 19.453 -0.402 -15.164 1 96.5 75 PRO A N 1
ATOM 552 C CA . PRO A 1 75 ? 18 -0.277 -15.055 1 96.5 75 PRO A CA 1
ATOM 553 C C . PRO A 1 75 ? 17.453 -0.907 -13.773 1 96.5 75 PRO A C 1
ATOM 555 O O . PRO A 1 75 ? 16.531 -0.363 -13.164 1 96.5 75 PRO A O 1
ATOM 558 N N . GLY A 1 76 ? 18.094 -2.021 -13.391 1 94.69 76 GLY A N 1
ATOM 559 C CA . GLY A 1 76 ? 17.656 -2.686 -12.172 1 94.69 76 GLY A CA 1
ATOM 560 C C . GLY A 1 76 ? 17.891 -1.861 -10.922 1 94.69 76 GLY A C 1
ATOM 561 O O . GLY A 1 76 ? 17 -1.736 -10.078 1 94.69 76 GLY A O 1
ATOM 562 N N . LYS A 1 77 ? 19.109 -1.334 -10.859 1 96.56 77 LYS A N 1
ATOM 563 C CA . LYS A 1 77 ? 19.438 -0.495 -9.703 1 96.56 77 LYS A CA 1
ATOM 564 C C . LYS A 1 77 ? 18.625 0.796 -9.719 1 96.56 77 LYS A C 1
ATOM 566 O O . LYS A 1 77 ? 18.25 1.308 -8.664 1 96.56 77 LYS A O 1
ATOM 571 N N . SER A 1 78 ? 18.281 1.327 -10.875 1 97.75 78 SER A N 1
ATOM 572 C CA . SER A 1 78 ? 17.531 2.578 -10.992 1 97.75 78 SER A CA 1
ATOM 573 C C . SER A 1 78 ? 16.125 2.434 -10.438 1 97.75 78 SER A C 1
ATOM 575 O O . SER A 1 78 ? 15.656 3.281 -9.672 1 97.75 78 SER A O 1
ATOM 577 N N . ILE A 1 79 ? 15.469 1.388 -10.805 1 98.44 79 ILE A N 1
ATOM 578 C CA . ILE A 1 79 ? 14.109 1.185 -10.32 1 98.44 79 ILE A CA 1
ATOM 579 C C . ILE A 1 79 ? 14.133 0.859 -8.828 1 98.44 79 ILE A C 1
ATOM 581 O O . ILE A 1 79 ? 13.234 1.259 -8.086 1 98.44 79 ILE A O 1
ATOM 585 N N . THR A 1 80 ? 15.109 0.155 -8.375 1 97.25 80 THR A N 1
ATOM 586 C CA . THR A 1 80 ? 15.242 -0.148 -6.953 1 97.25 80 THR A CA 1
ATOM 587 C C . THR A 1 80 ? 15.398 1.133 -6.137 1 97.25 80 THR A C 1
ATOM 589 O O . THR A 1 80 ? 14.75 1.303 -5.102 1 97.25 80 THR A O 1
ATOM 592 N N . LEU A 1 81 ? 16.234 1.994 -6.645 1 98.06 81 LEU A N 1
ATOM 593 C CA . LEU A 1 81 ? 16.453 3.264 -5.961 1 98.06 81 LEU A CA 1
ATOM 594 C C . LEU A 1 81 ? 15.211 4.141 -6.023 1 98.06 81 LEU A C 1
ATOM 596 O O . LEU A 1 81 ? 14.914 4.871 -5.074 1 98.06 81 LEU A O 1
ATOM 600 N N . ALA A 1 82 ? 14.445 4.043 -7.137 1 98.44 82 ALA A N 1
ATOM 601 C CA . ALA A 1 82 ? 13.211 4.805 -7.277 1 98.44 82 ALA A CA 1
ATOM 602 C C . ALA A 1 82 ? 12.156 4.336 -6.277 1 98.44 82 ALA A C 1
ATOM 604 O O . ALA A 1 82 ? 11.258 5.094 -5.914 1 98.44 82 ALA A O 1
ATOM 605 N N . LEU A 1 83 ? 12.32 3.119 -5.773 1 98.38 83 LEU A N 1
ATOM 606 C CA . LEU A 1 83 ? 11.32 2.521 -4.895 1 98.38 83 LEU A CA 1
ATOM 607 C C . LEU A 1 83 ? 11.805 2.516 -3.447 1 98.38 83 LEU A C 1
ATOM 609 O O . LEU A 1 83 ? 11.102 2.043 -2.555 1 98.38 83 LEU A O 1
ATOM 613 N N . LYS A 1 84 ? 12.953 3.062 -3.18 1 96.56 84 LYS A N 1
ATOM 614 C CA . LYS A 1 84 ? 13.617 2.92 -1.886 1 96.56 84 LYS A CA 1
ATOM 615 C C . LYS A 1 84 ? 12.789 3.557 -0.773 1 96.56 84 LYS A C 1
ATOM 617 O O . LYS A 1 84 ? 12.82 3.1 0.371 1 96.56 84 LYS A O 1
ATOM 622 N N . GLY A 1 85 ? 12.016 4.582 -1.135 1 95.69 85 GLY A N 1
ATOM 623 C CA . GLY A 1 85 ? 11.195 5.27 -0.149 1 95.69 85 GLY A CA 1
ATOM 624 C C . GLY A 1 85 ? 10.156 4.371 0.494 1 95.69 85 GLY A C 1
ATOM 625 O O . GLY A 1 85 ? 9.75 4.602 1.633 1 95.69 85 GLY A O 1
ATOM 626 N N . PHE A 1 86 ? 9.742 3.305 -0.145 1 97.5 86 PHE A N 1
ATOM 627 C CA . PHE A 1 86 ? 8.672 2.439 0.341 1 97.5 86 PHE A CA 1
ATOM 628 C C . PHE A 1 86 ? 9.148 1.606 1.525 1 97.5 86 PHE A C 1
ATOM 630 O O . PHE A 1 86 ? 8.336 1.039 2.258 1 97.5 86 PHE A O 1
ATOM 637 N N . GLY A 1 87 ? 10.398 1.556 1.731 1 96.69 87 GLY A N 1
ATOM 638 C CA . GLY A 1 87 ? 10.938 0.835 2.875 1 96.69 87 GLY A CA 1
ATOM 639 C C . GLY A 1 87 ? 11.281 1.741 4.043 1 96.69 87 GLY A C 1
ATOM 640 O O . GLY A 1 87 ? 11.867 1.294 5.027 1 96.69 87 GLY A O 1
ATOM 641 N N . ASP A 1 88 ? 10.93 2.994 3.988 1 95.06 88 ASP A N 1
ATOM 642 C CA . ASP A 1 88 ? 11.305 3.979 4.996 1 95.06 88 ASP A CA 1
ATOM 643 C C . ASP A 1 88 ? 10.422 3.852 6.238 1 95.06 88 ASP A C 1
ATOM 645 O O . ASP A 1 88 ? 9.195 3.775 6.137 1 95.06 88 ASP A O 1
ATOM 649 N N . LYS A 1 89 ? 11.078 3.881 7.395 1 95.12 89 LYS A N 1
ATOM 650 C CA . LYS A 1 89 ? 10.359 3.637 8.641 1 95.12 89 LYS A CA 1
ATOM 651 C C . LYS A 1 89 ? 9.422 4.801 8.977 1 95.12 89 LYS A C 1
ATOM 653 O O . LYS A 1 89 ? 8.352 4.598 9.547 1 95.12 89 LYS A O 1
ATOM 658 N N . VAL A 1 90 ? 9.75 6.016 8.602 1 91.5 90 VAL A N 1
ATOM 659 C CA . VAL A 1 90 ? 8.945 7.184 8.93 1 91.5 90 VAL A CA 1
ATOM 660 C C . VAL A 1 90 ? 7.637 7.148 8.141 1 91.5 90 VAL A C 1
ATOM 662 O O . VAL A 1 90 ? 6.582 7.516 8.664 1 91.5 90 VAL A O 1
ATOM 665 N N . ILE A 1 91 ? 7.742 6.746 6.945 1 92.88 91 ILE A N 1
ATOM 666 C CA . ILE A 1 91 ? 6.566 6.641 6.086 1 92.88 91 ILE A CA 1
ATOM 667 C C . ILE A 1 91 ? 5.602 5.605 6.656 1 92.88 91 ILE A C 1
ATOM 669 O O . ILE A 1 91 ? 4.395 5.84 6.723 1 92.88 91 ILE A O 1
ATOM 673 N N . TRP A 1 92 ? 6.086 4.547 7.105 1 95.5 92 TRP A N 1
ATOM 674 C CA . TRP A 1 92 ? 5.234 3.49 7.645 1 95.5 92 TRP A CA 1
ATOM 675 C C . TRP A 1 92 ? 4.703 3.873 9.023 1 95.5 92 TRP A C 1
ATOM 677 O O . TRP A 1 92 ? 3.629 3.418 9.43 1 95.5 92 TRP A O 1
ATOM 687 N N . LEU A 1 93 ? 5.438 4.734 9.789 1 92.5 93 LEU A N 1
ATOM 688 C CA . LEU A 1 93 ? 4.859 5.297 11.008 1 92.5 93 LEU A CA 1
ATOM 689 C C . LEU A 1 93 ? 3.537 5.992 10.711 1 92.5 93 LEU A C 1
ATOM 691 O O . LEU A 1 93 ? 2.543 5.77 11.406 1 92.5 93 LEU A O 1
ATOM 695 N N . ILE A 1 94 ? 3.529 6.723 9.672 1 89.69 94 ILE A N 1
ATOM 696 C CA . ILE A 1 94 ? 2.344 7.496 9.32 1 89.69 94 ILE A CA 1
ATOM 697 C C . ILE A 1 94 ? 1.252 6.562 8.805 1 89.69 94 ILE A C 1
ATOM 699 O O . ILE A 1 94 ? 0.089 6.676 9.195 1 89.69 94 ILE A O 1
ATOM 703 N N . GLY A 1 95 ? 1.651 5.68 7.871 1 93.12 95 GLY A N 1
ATOM 704 C CA . GLY A 1 95 ? 0.675 4.738 7.344 1 93.12 95 GLY A CA 1
ATOM 705 C C . GLY A 1 95 ? -0.02 3.93 8.422 1 93.12 95 GLY A C 1
ATOM 706 O O . GLY A 1 95 ? -1.25 3.84 8.445 1 93.12 95 GLY A O 1
ATOM 707 N N . ILE A 1 96 ? 0.728 3.348 9.328 1 95.62 96 ILE A N 1
ATOM 708 C CA . ILE A 1 96 ? 0.194 2.523 10.406 1 95.62 96 ILE A CA 1
ATOM 709 C C . ILE A 1 96 ? -0.698 3.369 11.305 1 95.62 96 ILE A C 1
ATOM 711 O O . ILE A 1 96 ? -1.739 2.902 11.773 1 95.62 96 ILE A O 1
ATOM 715 N N . SER A 1 97 ? -0.304 4.57 11.531 1 91.19 97 SER A N 1
ATOM 716 C CA . SER A 1 97 ? -1.107 5.453 12.375 1 91.19 97 SER A CA 1
ATOM 717 C C . SER A 1 97 ? -2.463 5.738 11.734 1 91.19 97 SER A C 1
ATOM 719 O O . SER A 1 97 ? -3.465 5.895 12.438 1 91.19 97 SER A O 1
ATOM 721 N N . PHE A 1 98 ? -2.492 5.832 10.414 1 91 98 PHE A N 1
ATOM 722 C CA . PHE A 1 98 ? -3.764 5.961 9.719 1 91 98 PHE A CA 1
ATOM 723 C C . PHE A 1 98 ? -4.648 4.746 9.969 1 91 98 PHE A C 1
ATOM 725 O O . PHE A 1 98 ? -5.863 4.879 10.141 1 91 98 PHE A O 1
ATOM 732 N N . PHE A 1 99 ? -4.012 3.59 9.945 1 94.75 99 PHE A N 1
ATOM 733 C CA . PHE A 1 99 ? -4.777 2.377 10.211 1 94.75 99 PHE A CA 1
ATOM 734 C C . PHE A 1 99 ? -5.348 2.398 11.625 1 94.75 99 PHE A C 1
ATOM 736 O O . PHE A 1 99 ? -6.504 2.027 11.836 1 94.75 99 PHE A O 1
ATOM 743 N N . ILE A 1 100 ? -4.566 2.826 12.57 1 93.12 100 ILE A N 1
ATOM 744 C CA . ILE A 1 100 ? -4.992 2.896 13.961 1 93.12 100 ILE A CA 1
ATOM 745 C C . ILE A 1 100 ? -6.133 3.9 14.102 1 93.12 100 ILE A C 1
ATOM 747 O O . ILE A 1 100 ? -7.078 3.674 14.859 1 93.12 100 ILE A O 1
ATOM 751 N N . ALA A 1 101 ? -6.047 4.977 13.344 1 91.19 101 ALA A N 1
ATOM 752 C CA . ALA A 1 101 ? -7.086 6 13.367 1 91.19 101 ALA A CA 1
ATOM 753 C C . ALA A 1 101 ? -8.438 5.414 12.977 1 91.19 101 ALA A C 1
ATOM 755 O O . ALA A 1 101 ? -9.477 5.84 13.492 1 91.19 101 ALA A O 1
ATOM 756 N N . ARG A 1 102 ? -8.43 4.492 12.078 1 92.5 102 ARG A N 1
ATOM 757 C CA . ARG A 1 102 ? -9.664 3.812 11.688 1 92.5 102 ARG A CA 1
ATOM 758 C C . ARG A 1 102 ? -10.32 3.141 12.891 1 92.5 102 ARG A C 1
ATOM 760 O O . ARG A 1 102 ? -11.547 3.047 12.961 1 92.5 102 ARG A O 1
ATOM 767 N N . GLY A 1 103 ? -9.578 2.705 13.852 1 94 103 GLY A N 1
ATOM 768 C CA . GLY A 1 103 ? -10.109 2.096 15.062 1 94 103 GLY A CA 1
ATOM 769 C C . GLY A 1 103 ? -10.938 3.051 15.898 1 94 103 GLY A C 1
ATOM 770 O O . GLY A 1 103 ? -11.977 2.668 16.438 1 94 103 GLY A O 1
ATOM 771 N N . PHE A 1 104 ? -10.523 4.293 15.977 1 92.69 104 PHE A N 1
ATOM 772 C CA . PHE A 1 104 ? -11.273 5.301 16.719 1 92.69 104 PHE A CA 1
ATOM 773 C C . PHE A 1 104 ? -12.633 5.547 16.078 1 92.69 104 PHE A C 1
ATOM 775 O O . PHE A 1 104 ? -13.641 5.688 16.781 1 92.69 104 PHE A O 1
ATOM 782 N N . ILE A 1 105 ? -12.625 5.562 14.82 1 89.62 105 ILE A N 1
ATOM 783 C CA . ILE A 1 105 ? -13.859 5.828 14.086 1 89.62 105 ILE A CA 1
ATOM 784 C C . ILE A 1 105 ? -14.781 4.617 14.18 1 89.62 105 ILE A C 1
ATOM 786 O O . ILE A 1 105 ? -15.969 4.758 14.484 1 89.62 105 ILE A O 1
ATOM 790 N N . LYS A 1 106 ? -14.266 3.467 13.953 1 93.38 106 LYS A N 1
ATOM 791 C CA . LYS A 1 106 ? -15.039 2.23 13.906 1 93.38 106 LYS A CA 1
ATOM 792 C C . LYS A 1 106 ? -15.664 1.923 15.266 1 93.38 106 LYS A C 1
ATOM 794 O O . LYS A 1 106 ? -16.797 1.438 15.344 1 93.38 106 LYS A O 1
ATOM 799 N N . THR A 1 107 ? -14.969 2.219 16.375 1 95.19 107 THR A N 1
ATOM 800 C CA . THR A 1 107 ? -15.445 1.872 17.703 1 95.19 107 THR A CA 1
ATOM 801 C C . THR A 1 107 ? -16.391 2.939 18.234 1 95.19 107 THR A C 1
ATOM 803 O O . THR A 1 107 ? -17.156 2.691 19.172 1 95.19 107 THR A O 1
ATOM 806 N N . GLY A 1 108 ? -16.266 4.184 17.703 1 94.56 108 GLY A N 1
ATOM 807 C CA . GLY A 1 108 ? -17.062 5.289 18.219 1 94.56 108 GLY A CA 1
ATOM 808 C C . GLY A 1 108 ? -16.406 6.012 19.375 1 94.56 108 GLY A C 1
ATOM 809 O O . GLY A 1 108 ? -16.938 6.996 19.891 1 94.56 108 GLY A O 1
ATOM 810 N N . LEU A 1 109 ? -15.273 5.582 19.719 1 95.56 109 LEU A N 1
ATOM 811 C CA . LEU A 1 109 ? -14.578 6.191 20.844 1 95.56 109 LEU A CA 1
ATOM 812 C C . LEU A 1 109 ? -14.336 7.676 20.609 1 95.56 109 LEU A C 1
ATOM 814 O O . LEU A 1 109 ? -14.422 8.484 21.531 1 95.56 109 LEU A O 1
ATOM 818 N N . GLY A 1 110 ? -14.016 8.055 19.422 1 94 110 GLY A N 1
ATOM 819 C CA . GLY A 1 110 ? -13.859 9.461 19.078 1 94 110 GLY A CA 1
ATOM 820 C C . GLY A 1 110 ? -15.086 10.289 19.391 1 94 110 GLY A C 1
ATOM 821 O O . GLY A 1 110 ? -14.984 11.367 19.969 1 94 110 GLY A O 1
ATOM 822 N N . ASN A 1 111 ? -16.203 9.766 19.016 1 95.56 111 ASN A N 1
ATOM 823 C CA . ASN A 1 111 ? -17.453 10.43 19.312 1 95.56 111 ASN A CA 1
ATOM 824 C C . ASN A 1 111 ? -17.703 10.547 20.812 1 95.56 111 ASN A C 1
ATOM 826 O O . ASN A 1 111 ? -18.109 11.594 21.297 1 95.56 111 ASN A O 1
ATOM 830 N N . ARG A 1 112 ? -17.5 9.461 21.438 1 96.75 112 ARG A N 1
ATOM 831 C CA . ARG A 1 112 ? -17.719 9.445 22.875 1 96.75 112 ARG A CA 1
ATOM 832 C C . ARG A 1 112 ? -16.859 10.492 23.578 1 96.75 112 ARG A C 1
ATOM 834 O O . ARG A 1 112 ? -17.328 11.203 24.469 1 96.75 112 ARG A O 1
ATOM 841 N N . ILE A 1 113 ? -15.641 10.586 23.172 1 96.12 113 ILE A N 1
ATOM 842 C CA . ILE A 1 113 ? -14.719 11.562 23.75 1 96.12 113 ILE A CA 1
ATOM 843 C C . ILE A 1 113 ? -15.227 12.977 23.469 1 96.12 113 ILE A C 1
ATOM 845 O O . ILE A 1 113 ? -15.25 13.828 24.359 1 96.12 113 ILE A O 1
ATOM 849 N N . ALA A 1 114 ? -15.641 13.227 22.312 1 96.12 114 ALA A N 1
ATOM 850 C CA . ALA A 1 114 ? -16.141 14.547 21.922 1 96.12 114 ALA A CA 1
ATOM 851 C C . ALA A 1 114 ? -17.375 14.93 22.75 1 96.12 114 ALA A C 1
ATOM 853 O O . ALA A 1 114 ? -17.453 16.047 23.266 1 96.12 114 ALA A O 1
ATOM 854 N N . PHE A 1 115 ? -18.344 14.023 22.891 1 96.88 115 PHE A N 1
ATOM 855 C CA . PHE A 1 115 ? -19.562 14.297 23.641 1 96.88 115 PHE A CA 1
ATOM 856 C C . PHE A 1 115 ? -19.25 14.5 25.109 1 96.88 115 PHE A C 1
ATOM 858 O O . PHE A 1 115 ? -19.906 15.297 25.781 1 96.88 115 PHE A O 1
ATOM 865 N N . LEU A 1 116 ? -18.312 13.805 25.609 1 97.25 116 LEU A N 1
ATOM 866 C CA . LEU A 1 116 ? -17.906 13.992 27 1 97.25 116 LEU A CA 1
ATOM 867 C C . LEU A 1 116 ? -17.391 15.414 27.219 1 97.25 116 LEU A C 1
ATOM 869 O O . LEU A 1 116 ? -17.734 16.047 28.219 1 97.25 116 LEU A O 1
ATOM 873 N N . PHE A 1 117 ? -16.594 15.898 26.328 1 97.19 117 PHE A N 1
ATOM 874 C CA . PHE A 1 117 ? -16.047 17.234 26.469 1 97.19 117 PHE A CA 1
ATOM 875 C C . PHE A 1 117 ? -17.141 18.297 26.297 1 97.19 117 PHE A C 1
ATOM 877 O O . PHE A 1 117 ? -17.125 19.312 26.984 1 97.19 117 PHE A O 1
ATOM 884 N N . ILE A 1 118 ? -18.062 18.016 25.406 1 96.69 118 ILE A N 1
ATOM 885 C CA . ILE A 1 118 ? -19.188 18.938 25.234 1 96.69 118 ILE A CA 1
ATOM 886 C C . ILE A 1 118 ? -20.031 18.969 26.516 1 96.69 118 ILE A C 1
ATOM 888 O O . ILE A 1 118 ? -20.5 20.031 26.938 1 96.69 118 ILE A O 1
ATOM 892 N N . ARG A 1 119 ? -20.25 17.812 27.047 1 97.12 119 ARG A N 1
ATOM 893 C CA . ARG A 1 119 ? -21.016 17.703 28.266 1 97.12 119 ARG A CA 1
ATOM 894 C C . ARG A 1 119 ? -20.391 18.547 29.391 1 97.12 119 ARG A C 1
ATOM 896 O O . ARG A 1 119 ? -21.109 19.156 30.188 1 97.12 119 ARG A O 1
ATOM 903 N N . ILE A 1 120 ? -19.156 18.625 29.391 1 97.12 120 ILE A N 1
ATOM 904 C CA . ILE A 1 120 ? -18.438 19.281 30.484 1 97.12 120 ILE A CA 1
ATOM 905 C C . ILE A 1 120 ? -18.312 20.781 30.188 1 97.12 120 ILE A C 1
ATOM 907 O O . ILE A 1 120 ? -18.516 21.609 31.078 1 97.12 120 ILE A O 1
ATOM 911 N N . PHE A 1 121 ? -18.062 21.172 28.938 1 96.12 121 PHE A N 1
ATOM 912 C CA . PHE A 1 121 ? -17.641 22.547 28.656 1 96.12 121 PHE A CA 1
ATOM 913 C C . PHE A 1 121 ? -18.688 23.266 27.797 1 96.12 121 PHE A C 1
ATOM 915 O O . PHE A 1 121 ? -18.562 24.469 27.562 1 96.12 121 PHE A O 1
ATOM 922 N N . GLY A 1 122 ? -19.766 22.641 27.406 1 95.5 122 GLY A N 1
ATOM 923 C CA . GLY A 1 122 ? -20.594 23.109 26.312 1 95.5 122 GLY A CA 1
ATOM 924 C C . GLY A 1 122 ? -21.656 24.094 26.734 1 95.5 122 GLY A C 1
ATOM 925 O O . GLY A 1 122 ? -22.609 24.359 26 1 95.5 122 GLY A O 1
ATOM 926 N N . LYS A 1 123 ? -21.516 24.688 27.906 1 95.88 123 LYS A N 1
ATOM 927 C CA . LYS A 1 123 ? -22.562 25.562 28.438 1 95.88 123 LYS A CA 1
ATOM 928 C C . LYS A 1 123 ? -22.531 26.922 27.75 1 95.88 123 LYS A C 1
ATOM 930 O O . LYS A 1 123 ? -23.5 27.688 27.844 1 95.88 123 LYS A O 1
ATOM 935 N N . SER A 1 124 ? -21.516 27.266 27.172 1 97.25 124 SER A N 1
ATOM 936 C CA . SER A 1 124 ? -21.375 28.484 26.375 1 97.25 124 SER A CA 1
ATOM 937 C C . SER A 1 124 ? -20.812 28.172 25 1 97.25 124 SER A C 1
ATOM 939 O O . SER A 1 124 ? -20.234 27.109 24.781 1 97.25 124 SER A O 1
ATOM 941 N N . SER A 1 125 ? -21.047 29.141 24.078 1 97.06 125 SER A N 1
ATOM 942 C CA . SER A 1 125 ? -20.484 28.969 22.75 1 97.06 125 SER A CA 1
ATOM 943 C C . SER A 1 125 ? -18.969 28.844 22.797 1 97.06 125 SER A C 1
ATOM 945 O O . SER A 1 125 ? -18.375 28.031 22.078 1 97.06 125 SER A O 1
ATOM 947 N N . LEU A 1 126 ? -18.328 29.625 23.578 1 97.69 126 LEU A N 1
ATOM 948 C CA . LEU A 1 126 ? -16.891 29.547 23.766 1 97.69 126 LEU A CA 1
ATOM 949 C C . LEU A 1 126 ? -16.5 28.203 24.391 1 97.69 126 LEU A C 1
ATOM 951 O O . LEU A 1 126 ? -15.516 27.594 23.969 1 97.69 126 LEU A O 1
ATOM 955 N N . GLY A 1 127 ? -17.219 27.812 25.375 1 97.38 127 GLY A N 1
ATOM 956 C CA . GLY A 1 127 ? -17 26.5 25.984 1 97.38 127 GLY A CA 1
ATOM 957 C C . GLY A 1 127 ? -17.156 25.359 25.016 1 97.38 127 GLY A C 1
ATOM 958 O O . GLY A 1 127 ? -16.391 24.391 25.047 1 97.38 127 GLY A O 1
ATOM 959 N N . LEU A 1 128 ? -18.203 25.469 24.219 1 96.88 128 LEU A N 1
ATOM 960 C CA . LEU A 1 128 ? -18.438 24.453 23.188 1 96.88 128 LEU A CA 1
ATOM 961 C C . LEU A 1 128 ? -17.266 24.375 22.234 1 96.88 128 LEU A C 1
ATOM 963 O O . LEU A 1 128 ? -16.859 23.281 21.828 1 96.88 128 LEU A O 1
ATOM 967 N N . ALA A 1 129 ? -16.734 25.5 21.859 1 97.56 129 ALA A N 1
ATOM 968 C CA . ALA A 1 129 ? -15.562 25.578 20.984 1 97.56 129 ALA A CA 1
ATOM 969 C C . ALA A 1 129 ? -14.359 24.891 21.625 1 97.56 129 ALA A C 1
ATOM 971 O O . ALA A 1 129 ? -13.656 24.109 20.984 1 97.56 129 ALA A O 1
ATOM 972 N N . TYR A 1 130 ? -14.117 25.172 22.891 1 98.06 130 TYR A N 1
ATOM 973 C CA . TYR A 1 130 ? -13.016 24.547 23.609 1 98.06 130 TYR A CA 1
ATOM 974 C C . TYR A 1 130 ? -13.234 23.047 23.734 1 98.06 130 TYR A C 1
ATOM 976 O O . TYR A 1 130 ? -12.297 22.25 23.594 1 98.06 130 TYR A O 1
ATOM 984 N N . GLY A 1 131 ? -14.453 22.656 24.016 1 97.56 131 GLY A N 1
ATOM 985 C CA . GLY A 1 131 ? -14.758 21.25 24.141 1 97.56 131 GLY A CA 1
ATOM 986 C C . GLY A 1 131 ? -14.469 20.453 22.875 1 97.56 131 GLY A C 1
ATOM 987 O O . GLY A 1 131 ? -13.805 19.422 22.922 1 97.56 131 GLY A O 1
ATOM 988 N N . LEU A 1 132 ? -14.984 20.953 21.781 1 97.62 132 LEU A N 1
ATOM 989 C CA . LEU A 1 132 ? -14.742 20.297 20.5 1 97.62 132 LEU A CA 1
ATOM 990 C C . LEU A 1 132 ? -13.258 20.328 20.156 1 97.62 132 LEU A C 1
ATOM 992 O O . LEU A 1 132 ? -12.734 19.344 19.609 1 97.62 132 LEU A O 1
ATOM 996 N N . GLY A 1 133 ? -12.57 21.406 20.438 1 98 133 GLY A N 1
ATOM 997 C CA . GLY A 1 133 ? -11.133 21.5 20.219 1 98 133 GLY A CA 1
ATOM 998 C C . GLY A 1 133 ? -10.336 20.531 21.062 1 98 133 GLY A C 1
ATOM 999 O O . GLY A 1 133 ? -9.352 19.953 20.578 1 98 133 GLY A O 1
ATOM 1000 N N . LEU A 1 134 ? -10.742 20.375 22.297 1 97.88 134 LEU A N 1
ATOM 1001 C CA . LEU A 1 134 ? -10.062 19.453 23.203 1 97.88 134 LEU A CA 1
ATOM 1002 C C . LEU A 1 134 ? -10.203 18.016 22.703 1 97.88 134 LEU A C 1
ATOM 1004 O O . LEU A 1 134 ? -9.289 17.203 22.859 1 97.88 134 LEU A O 1
ATOM 1008 N N . ALA A 1 135 ? -11.359 17.719 22.203 1 97.06 135 ALA A N 1
ATOM 1009 C CA . ALA A 1 135 ? -11.555 16.391 21.625 1 97.06 135 ALA A CA 1
ATOM 1010 C C . ALA A 1 135 ? -10.555 16.125 20.516 1 97.06 135 ALA A C 1
ATOM 1012 O O . ALA A 1 135 ? -9.953 15.039 20.453 1 97.06 135 ALA A O 1
ATOM 1013 N N . ASP A 1 136 ? -10.375 17.078 19.641 1 97.31 136 ASP A N 1
ATOM 1014 C CA . ASP A 1 136 ? -9.398 16.953 18.562 1 97.31 136 ASP A CA 1
ATOM 1015 C C . ASP A 1 136 ? -7.984 16.828 19.125 1 97.31 136 ASP A C 1
ATOM 1017 O O . ASP A 1 136 ? -7.211 15.977 18.672 1 97.31 136 ASP A O 1
ATOM 1021 N N . LEU A 1 137 ? -7.668 17.641 20.062 1 97.31 137 LEU A N 1
ATOM 1022 C CA . LEU A 1 137 ? -6.336 17.672 20.656 1 97.31 137 LEU A CA 1
ATOM 1023 C C . LEU A 1 137 ? -5.973 16.328 21.281 1 97.31 137 LEU A C 1
ATOM 1025 O O . LEU A 1 137 ? -4.852 15.852 21.109 1 97.31 137 LEU A O 1
ATOM 1029 N N . VAL A 1 138 ? -6.895 15.742 21.938 1 95.81 138 VAL A N 1
ATOM 1030 C CA . VAL A 1 138 ? -6.637 14.492 22.641 1 95.81 138 VAL A CA 1
ATOM 1031 C C . VAL A 1 138 ? -6.414 13.359 21.641 1 95.81 138 VAL A C 1
ATOM 1033 O O . VAL A 1 138 ? -5.617 12.453 21.891 1 95.81 138 VAL A O 1
ATOM 1036 N N . LEU A 1 139 ? -7.004 13.445 20.5 1 94.62 139 LEU A N 1
ATOM 1037 C CA . LEU A 1 139 ? -6.918 12.391 19.484 1 94.62 139 LEU A CA 1
ATOM 1038 C C . LEU A 1 139 ? -5.676 12.57 18.609 1 94.62 139 LEU A C 1
ATOM 1040 O O . LEU A 1 139 ? -5.203 11.617 18 1 94.62 139 LEU A O 1
ATOM 1044 N N . ALA A 1 140 ? -5.113 13.734 18.594 1 95.94 140 ALA A N 1
ATOM 1045 C CA . ALA A 1 140 ? -4.117 14.164 17.625 1 95.94 140 ALA A CA 1
ATOM 1046 C C . ALA A 1 140 ? -2.832 13.352 17.75 1 95.94 140 ALA A C 1
ATOM 1048 O O . ALA A 1 140 ? -2.158 13.086 16.75 1 95.94 140 ALA A O 1
ATOM 1049 N N . PRO A 1 141 ? -2.422 12.93 18.922 1 93 141 PRO A N 1
ATOM 1050 C CA . PRO A 1 141 ? -1.17 12.18 19.031 1 93 141 PRO A CA 1
ATOM 1051 C C . PRO A 1 141 ? -1.229 10.828 18.328 1 93 141 PRO A C 1
ATOM 1053 O O . PRO A 1 141 ? -0.198 10.312 17.891 1 93 141 PRO A O 1
ATOM 1056 N N . ALA A 1 142 ? -2.432 10.297 18.156 1 88.31 142 ALA A N 1
ATOM 1057 C CA . ALA A 1 142 ? -2.529 8.938 17.641 1 88.31 142 ALA A CA 1
ATOM 1058 C C . ALA A 1 142 ? -3.215 8.922 16.266 1 88.31 142 ALA A C 1
ATOM 1060 O O . ALA A 1 142 ? -3.258 7.887 15.602 1 88.31 142 ALA A O 1
ATOM 1061 N N . VAL A 1 143 ? -3.764 9.977 15.82 1 87.62 143 VAL A N 1
ATOM 1062 C CA . VAL A 1 143 ? -4.473 10.062 14.547 1 87.62 143 VAL A CA 1
ATOM 1063 C C . VAL A 1 143 ? -3.76 11.039 13.625 1 87.62 143 VAL A C 1
ATOM 1065 O O . VAL A 1 143 ? -4.105 12.227 13.578 1 87.62 143 VAL A O 1
ATOM 1068 N N . PRO A 1 144 ? -2.92 10.523 12.812 1 86.19 144 PRO A N 1
ATOM 1069 C CA . PRO A 1 144 ? -2.064 11.414 12.016 1 86.19 144 PRO A CA 1
ATOM 1070 C C . PRO A 1 144 ? -2.799 12.031 10.828 1 86.19 144 PRO A C 1
ATOM 1072 O O . PRO A 1 144 ? -2.176 12.672 9.977 1 86.19 144 PRO A O 1
ATOM 1075 N N . SER A 1 145 ? -4.027 11.844 10.727 1 86 145 SER A N 1
ATOM 1076 C CA . SER A 1 145 ? -4.848 12.461 9.695 1 86 145 SER A CA 1
ATOM 1077 C C . SER A 1 145 ? -5.719 13.57 10.266 1 86 145 SER A C 1
ATOM 1079 O O . SER A 1 145 ? -6.75 13.305 10.891 1 86 145 SER A O 1
ATOM 1081 N N . ASN A 1 146 ? -5.258 14.727 9.953 1 92.81 146 ASN A N 1
ATOM 1082 C CA . ASN A 1 146 ? -6.07 15.836 10.438 1 92.81 146 ASN A CA 1
ATOM 1083 C C . ASN A 1 146 ? -7.422 15.898 9.734 1 92.81 146 ASN A C 1
ATOM 1085 O O . ASN A 1 146 ? -8.398 16.406 10.297 1 92.81 146 ASN A O 1
ATOM 1089 N N . THR A 1 147 ? -7.488 15.273 8.578 1 89.25 147 THR A N 1
ATOM 1090 C CA . THR A 1 147 ? -8.766 15.172 7.879 1 89.25 147 THR A CA 1
ATOM 1091 C C . THR A 1 147 ? -9.68 14.172 8.57 1 89.25 147 THR A C 1
ATOM 1093 O O . THR A 1 147 ? -10.891 14.398 8.688 1 89.25 147 THR A O 1
ATOM 1096 N N . ALA A 1 148 ? -9.102 13.141 9.008 1 88.12 148 ALA A N 1
ATOM 1097 C CA . ALA A 1 148 ? -9.898 12.133 9.703 1 88.12 148 ALA A CA 1
ATOM 1098 C C . ALA A 1 148 ? -10.398 12.664 11.047 1 88.12 148 ALA A C 1
ATOM 1100 O O . ALA A 1 148 ? -11.539 12.422 11.43 1 88.12 148 ALA A O 1
ATOM 1101 N N . ARG A 1 149 ? -9.602 13.344 11.734 1 93.69 149 ARG A N 1
ATOM 1102 C CA . ARG A 1 149 ? -9.984 13.906 13.031 1 93.69 149 ARG A CA 1
ATOM 1103 C C . ARG A 1 149 ? -10.977 15.047 12.859 1 93.69 149 ARG A C 1
ATOM 1105 O O . ARG A 1 149 ? -12.094 14.992 13.383 1 93.69 149 ARG A O 1
ATOM 1112 N N . GLY A 1 150 ? -10.594 16 12.094 1 94.19 150 GLY A N 1
ATOM 1113 C CA . GLY A 1 150 ? -11.406 17.188 11.891 1 94.19 150 GLY A CA 1
ATOM 1114 C C . GLY A 1 150 ? -12.656 16.938 11.078 1 94.19 150 GLY A C 1
ATOM 1115 O O . GLY A 1 150 ? -13.766 17.234 11.516 1 94.19 150 GLY A O 1
ATOM 1116 N N . GLY A 1 151 ? -12.453 16.344 9.945 1 90.38 151 GLY A N 1
ATOM 1117 C CA . GLY A 1 151 ? -13.547 16.109 9.016 1 90.38 151 GLY A CA 1
ATOM 1118 C C . GLY A 1 151 ? -14.391 14.906 9.383 1 90.38 151 GLY A C 1
ATOM 1119 O O . GLY A 1 151 ? -15.609 14.906 9.148 1 90.38 151 GLY A O 1
ATOM 1120 N N . GLY A 1 152 ? -13.836 14 9.961 1 88.62 152 GLY A N 1
ATOM 1121 C CA . GLY A 1 152 ? -14.539 12.742 10.172 1 88.62 152 GLY A CA 1
ATOM 1122 C C . GLY A 1 152 ? -15.18 12.641 11.539 1 88.62 152 GLY A C 1
ATOM 1123 O O . GLY A 1 152 ? -16.219 12.008 11.695 1 88.62 152 GLY A O 1
ATOM 1124 N N . ILE A 1 153 ? -14.57 13.203 12.508 1 92.44 153 ILE A N 1
ATOM 1125 C CA . ILE A 1 153 ? -15.07 13.031 13.867 1 92.44 153 ILE A CA 1
ATOM 1126 C C . ILE A 1 153 ? -15.672 14.344 14.359 1 92.44 153 ILE A C 1
ATOM 1128 O O . ILE A 1 153 ? -16.844 14.398 14.742 1 92.44 153 ILE A O 1
ATOM 1132 N N . ILE A 1 154 ? -14.984 15.398 14.219 1 96.94 154 ILE A N 1
ATOM 1133 C CA . ILE A 1 154 ? -15.367 16.656 14.852 1 96.94 154 ILE A CA 1
ATOM 1134 C C . ILE A 1 154 ? -16.453 17.344 14.023 1 96.94 154 ILE A C 1
ATOM 1136 O O . ILE A 1 154 ? -17.438 17.844 14.57 1 96.94 154 ILE A O 1
ATOM 1140 N N . TYR A 1 155 ? -16.328 17.297 12.727 1 96.62 155 TYR A N 1
ATOM 1141 C CA . TYR A 1 155 ? -17.203 18.031 11.82 1 96.62 155 TYR A CA 1
ATOM 1142 C C . TYR A 1 155 ? -18.656 17.578 11.969 1 96.62 155 TYR A C 1
ATOM 1144 O O . TYR A 1 155 ? -19.562 18.406 12.141 1 96.62 155 TYR A O 1
ATOM 1152 N N . PRO A 1 156 ? -18.969 16.297 11.945 1 95.56 156 PRO A N 1
ATOM 1153 C CA . PRO A 1 156 ? -20.359 15.875 12.086 1 95.56 156 PRO A CA 1
ATOM 1154 C C . PRO A 1 156 ? -20.984 16.297 13.414 1 95.56 156 PRO A C 1
ATOM 1156 O O . PRO A 1 156 ? -22.156 16.641 13.469 1 95.56 156 PRO A O 1
ATOM 1159 N N . ILE A 1 157 ? -20.234 16.281 14.391 1 96.12 157 ILE A N 1
ATOM 1160 C CA . ILE A 1 157 ? -20.719 16.656 15.711 1 96.12 157 ILE A CA 1
ATOM 1161 C C . ILE A 1 157 ? -20.953 18.172 15.766 1 96.12 157 ILE A C 1
ATOM 1163 O O . ILE A 1 157 ? -21.984 18.625 16.25 1 96.12 157 ILE A O 1
ATOM 1167 N N . MET A 1 158 ? -20 18.875 15.281 1 96.69 158 MET A N 1
ATOM 1168 C CA . MET A 1 158 ? -20.125 20.328 15.203 1 96.69 158 MET A CA 1
ATOM 1169 C C . MET A 1 158 ? -21.359 20.734 14.414 1 96.69 158 MET A C 1
ATOM 1171 O O . MET A 1 158 ? -22.109 21.609 14.852 1 96.69 158 MET A O 1
ATOM 1175 N N . LYS A 1 159 ? -21.547 20.078 13.305 1 96.25 159 LYS A N 1
ATOM 1176 C CA . LYS A 1 159 ? -22.688 20.375 12.453 1 96.25 159 LYS A CA 1
ATOM 1177 C C . LYS A 1 159 ? -24 20.031 13.148 1 96.25 159 LYS A C 1
ATOM 1179 O O . LYS A 1 159 ? -24.953 20.812 13.117 1 96.25 159 LYS A O 1
ATOM 1184 N N . SER A 1 160 ? -24.016 18.938 13.766 1 93.81 160 SER A N 1
ATOM 1185 C CA . SER A 1 160 ? -25.203 18.516 14.508 1 93.81 160 SER A CA 1
ATOM 1186 C C . SER A 1 160 ? -25.531 19.5 15.625 1 93.81 160 SER A C 1
ATOM 1188 O O . SER A 1 160 ? -26.688 19.859 15.82 1 93.81 160 SER A O 1
ATOM 1190 N N . MET A 1 161 ? -24.578 19.891 16.344 1 94.31 161 MET A N 1
ATOM 1191 C CA . MET A 1 161 ? -24.781 20.859 17.422 1 94.31 161 MET A CA 1
ATOM 1192 C C . MET A 1 161 ? -25.297 22.188 16.891 1 94.31 161 MET A C 1
ATOM 1194 O O . MET A 1 161 ? -26.219 22.766 17.453 1 94.31 161 MET A O 1
ATOM 1198 N N . SER A 1 162 ? -24.734 22.625 15.789 1 96.56 162 SER A N 1
ATOM 1199 C CA . SER A 1 162 ? -25.172 23.875 15.18 1 96.56 162 SER A CA 1
ATOM 1200 C C . SER A 1 162 ? -26.625 23.797 14.75 1 96.56 162 SER A C 1
ATOM 1202 O O . SER A 1 162 ? -27.406 24.703 15.008 1 96.56 162 SER A O 1
ATOM 1204 N N . MET A 1 163 ? -26.969 22.703 14.195 1 96 163 MET A N 1
ATOM 1205 C CA . MET A 1 163 ? -28.344 22.5 13.727 1 96 163 MET A CA 1
ATOM 1206 C C . MET A 1 163 ? -29.312 22.453 14.898 1 96 163 MET A C 1
ATOM 1208 O O . MET A 1 163 ? -30.406 23 14.82 1 96 163 MET A O 1
ATOM 1212 N N . SER A 1 164 ? -28.906 21.906 15.93 1 94.25 164 SER A N 1
ATOM 1213 C CA . SER A 1 164 ? -29.75 21.797 17.109 1 94.25 164 SER A CA 1
ATOM 1214 C C . SER A 1 164 ? -30.031 23.172 17.719 1 94.25 164 SER A C 1
ATOM 1216 O O . SER A 1 164 ? -31.031 23.359 18.406 1 94.25 164 SER A O 1
ATOM 1218 N N . PHE A 1 165 ? -29.219 24.109 17.438 1 95.81 165 PHE A N 1
ATOM 1219 C CA . PHE A 1 165 ? -29.391 25.453 17.969 1 95.81 165 PHE A CA 1
ATOM 1220 C C . PHE A 1 165 ? -29.953 26.391 16.906 1 95.81 165 PHE A C 1
ATOM 1222 O O . PHE A 1 165 ? -29.844 27.609 17.031 1 95.81 165 PHE A O 1
ATOM 1229 N N . GLY A 1 166 ? -30.391 25.766 15.844 1 95.25 166 GLY A N 1
ATOM 1230 C CA . GLY A 1 166 ? -31.109 26.531 14.828 1 95.25 166 GLY A CA 1
ATOM 1231 C C . GLY A 1 166 ? -30.188 27.203 13.836 1 95.25 166 GLY A C 1
ATOM 1232 O O . GLY A 1 166 ? -30.609 28.125 13.125 1 95.25 166 GLY A O 1
ATOM 1233 N N . SER A 1 167 ? -28.953 26.922 13.812 1 97.25 167 SER A N 1
ATOM 1234 C CA . SER A 1 167 ? -28 27.391 12.797 1 97.25 167 SER A CA 1
ATOM 1235 C C . SER A 1 167 ? -27.922 26.422 11.633 1 97.25 167 SER A C 1
ATOM 1237 O O . SER A 1 167 ? -27.25 25.391 11.719 1 97.25 167 SER A O 1
ATOM 1239 N N . VAL A 1 168 ? -28.531 26.797 10.516 1 96.56 168 VAL A N 1
ATOM 1240 C CA . VAL A 1 168 ? -28.75 25.859 9.422 1 96.56 168 VAL A CA 1
ATOM 1241 C C . VAL A 1 168 ? -27.984 26.328 8.188 1 96.56 168 VAL A C 1
ATOM 1243 O O . VAL A 1 168 ? -28.047 27.5 7.812 1 96.56 168 VAL A O 1
ATOM 1246 N N . PRO A 1 169 ? -27.266 25.484 7.574 1 94.88 169 PRO A N 1
ATOM 1247 C CA . PRO A 1 169 ? -26.406 25.859 6.449 1 94.88 169 PRO A CA 1
ATOM 1248 C C . PRO A 1 169 ? -27.172 26.484 5.297 1 94.88 169 PRO A C 1
ATOM 1250 O O . PRO A 1 169 ? -26.688 27.422 4.66 1 94.88 169 PRO A O 1
ATOM 1253 N N . ASP A 1 170 ? -28.391 26.094 5.047 1 93.69 170 ASP A N 1
ATOM 1254 C CA . ASP A 1 170 ? -29.188 26.562 3.908 1 93.69 170 ASP A CA 1
ATOM 1255 C C . ASP A 1 170 ? -29.906 27.859 4.238 1 93.69 170 ASP A C 1
ATOM 1257 O O . ASP A 1 170 ? -30.578 28.438 3.379 1 93.69 170 ASP A O 1
ATOM 1261 N N . GLN A 1 171 ? -29.812 28.297 5.422 1 96 171 GLN A N 1
ATOM 1262 C CA . GLN A 1 171 ? -30.422 29.562 5.855 1 96 171 GLN A CA 1
ATOM 1263 C C . GLN A 1 171 ? -29.359 30.547 6.312 1 96 171 GLN A C 1
ATOM 1265 O O . GLN A 1 171 ? -29.094 30.672 7.512 1 96 171 GLN A O 1
ATOM 1270 N N . PRO A 1 172 ? -28.859 31.359 5.398 1 94.38 172 PRO A N 1
ATOM 1271 C CA . PRO A 1 172 ? -27.719 32.25 5.656 1 94.38 172 PRO A CA 1
ATOM 1272 C C . PRO A 1 172 ? -27.953 33.156 6.855 1 94.38 172 PRO A C 1
ATOM 1274 O O . PRO A 1 172 ? -27 33.5 7.562 1 94.38 172 PRO A O 1
ATOM 1277 N N . GLU A 1 173 ? -29.125 33.438 7.152 1 95.94 173 GLU A N 1
ATOM 1278 C CA . GLU A 1 173 ? -29.438 34.375 8.242 1 95.94 173 GLU A CA 1
ATOM 1279 C C . GLU A 1 173 ? -29.172 33.719 9.602 1 95.94 173 GLU A C 1
ATOM 1281 O O . GLU A 1 173 ? -29.062 34.406 10.609 1 95.94 173 GLU A O 1
ATOM 1286 N N . THR A 1 174 ? -29.031 32.438 9.617 1 97.25 174 THR A N 1
ATOM 1287 C CA . THR A 1 174 ? -28.859 31.734 10.891 1 97.25 174 THR A CA 1
ATOM 1288 C C . THR A 1 174 ? -27.406 31.344 11.102 1 97.25 174 THR A C 1
ATOM 1290 O O . THR A 1 174 ? -27.031 30.844 12.164 1 97.25 174 THR A O 1
ATOM 1293 N N . HIS A 1 175 ? -26.562 31.594 10.117 1 97.69 175 HIS A N 1
ATOM 1294 C CA . HIS A 1 175 ? -25.188 31.109 10.148 1 97.69 175 HIS A CA 1
ATOM 1295 C C . HIS A 1 175 ? -24.453 31.625 11.375 1 97.69 175 HIS A C 1
ATOM 1297 O O . HIS A 1 175 ? -23.641 30.891 11.969 1 97.69 175 HIS A O 1
ATOM 1303 N N . ARG A 1 176 ? -24.766 32.844 11.82 1 96.94 176 ARG A N 1
ATOM 1304 C CA . ARG A 1 176 ? -24 33.531 12.859 1 96.94 176 ARG A CA 1
ATOM 1305 C C . ARG A 1 176 ? -24.531 33.156 14.242 1 96.94 176 ARG A C 1
ATOM 1307 O O . ARG A 1 176 ? -23.969 33.562 15.258 1 96.94 176 ARG A O 1
ATOM 1314 N N . LYS A 1 177 ? -25.625 32.375 14.25 1 97.19 177 LYS A N 1
ATOM 1315 C CA . LYS A 1 177 ? -26.094 31.922 15.555 1 97.19 177 LYS A CA 1
ATOM 1316 C C . LYS A 1 177 ? -25.016 31.125 16.281 1 97.19 177 LYS A C 1
ATOM 1318 O O . LYS A 1 177 ? -24.672 31.422 17.422 1 97.19 177 LYS A O 1
ATOM 1323 N N . LEU A 1 178 ? -24.5 30.234 15.523 1 97.62 178 LEU A N 1
ATOM 1324 C CA . LEU A 1 178 ? -23.5 29.375 16.156 1 97.62 178 LEU A CA 1
ATOM 1325 C C . LEU A 1 178 ? -22.594 28.734 15.117 1 97.62 178 LEU A C 1
ATOM 1327 O O . LEU A 1 178 ? -21.391 28.625 15.336 1 97.62 178 LEU A O 1
ATOM 1331 N N . GLY A 1 179 ? -23.078 28.344 13.984 1 97.88 179 GLY A N 1
ATOM 1332 C CA . GLY A 1 179 ? -22.422 27.516 12.984 1 97.88 179 GLY A CA 1
ATOM 1333 C C . GLY A 1 179 ? -21.172 28.141 12.422 1 97.88 179 GLY A C 1
ATOM 1334 O O . GLY A 1 179 ? -20.141 27.469 12.266 1 97.88 179 GLY A O 1
ATOM 1335 N N . SER A 1 180 ? -21.188 29.422 12.078 1 97.94 180 SER A N 1
ATOM 1336 C CA . SER A 1 180 ? -20.047 30.094 11.5 1 97.94 180 SER A CA 1
ATOM 1337 C C . SER A 1 180 ? -18.875 30.125 12.469 1 97.94 180 SER A C 1
ATOM 1339 O O . SER A 1 180 ? -17.734 29.828 12.086 1 97.94 180 SER A O 1
ATOM 1341 N N . TYR A 1 181 ? -19.188 30.391 13.719 1 97.94 181 TYR A N 1
ATOM 1342 C CA . TYR A 1 181 ? -18.156 30.453 14.75 1 97.94 181 TYR A CA 1
ATOM 1343 C C . TYR A 1 181 ? -17.531 29.094 14.992 1 97.94 181 TYR A C 1
ATOM 1345 O O . TYR A 1 181 ? -16.312 28.938 15.008 1 97.94 181 TYR A O 1
ATOM 1353 N N . LEU A 1 182 ? -18.328 28.078 15.062 1 98.12 182 LEU A N 1
ATOM 1354 C CA . LEU A 1 182 ? -17.828 26.734 15.367 1 98.12 182 LEU A CA 1
ATOM 1355 C C . LEU A 1 182 ? -17.047 26.172 14.188 1 98.12 182 LEU A C 1
ATOM 1357 O O . LEU A 1 182 ? -16.078 25.438 14.375 1 98.12 182 LEU A O 1
ATOM 1361 N N . THR A 1 183 ? -17.516 26.484 13.016 1 98.19 183 THR A N 1
ATOM 1362 C CA . THR A 1 183 ? -16.828 25.984 11.828 1 98.19 183 THR A CA 1
ATOM 1363 C C . THR A 1 183 ? -15.375 26.453 11.797 1 98.19 183 THR A C 1
ATOM 1365 O O . THR A 1 183 ? -14.453 25.641 11.695 1 98.19 183 THR A O 1
ATOM 1368 N N . LEU A 1 184 ? -15.141 27.75 11.953 1 98.12 184 LEU A N 1
ATOM 1369 C CA . LEU A 1 184 ? -13.789 28.297 11.914 1 98.12 184 LEU A CA 1
ATOM 1370 C C . LEU A 1 184 ? -12.984 27.828 13.125 1 98.12 184 LEU A C 1
ATOM 1372 O O . LEU A 1 184 ? -11.789 27.547 13.008 1 98.12 184 LEU A O 1
ATOM 1376 N N . ASN A 1 185 ? -13.656 27.766 14.188 1 98.25 185 ASN A N 1
ATOM 1377 C CA . ASN A 1 185 ? -12.953 27.359 15.406 1 98.25 185 ASN A CA 1
ATOM 1378 C C . ASN A 1 185 ? -12.461 25.922 15.312 1 98.25 185 ASN A C 1
ATOM 1380 O O . ASN A 1 185 ? -11.305 25.641 15.609 1 98.25 185 ASN A O 1
ATOM 1384 N N . CYS A 1 186 ? -13.336 25.031 14.953 1 98.44 186 CYS A N 1
ATOM 1385 C CA . CYS A 1 186 ? -12.969 23.609 14.867 1 98.44 186 CYS A CA 1
ATOM 1386 C C . CYS A 1 186 ? -11.836 23.406 13.867 1 98.44 186 CYS A C 1
ATOM 1388 O O . CYS A 1 186 ? -10.922 22.609 14.109 1 98.44 186 CYS A O 1
ATOM 1390 N N . TYR A 1 187 ? -11.898 24.094 12.789 1 98.19 187 TYR A N 1
ATOM 1391 C CA . TYR A 1 187 ? -10.852 24 11.781 1 98.19 187 TYR A CA 1
ATOM 1392 C C . TYR A 1 187 ? -9.516 24.469 12.336 1 98.19 187 TYR A C 1
ATOM 1394 O O . TYR A 1 187 ? -8.5 23.781 12.188 1 98.19 187 TYR A O 1
ATOM 1402 N N . ASN A 1 188 ? -9.508 25.641 13 1 98.5 188 ASN A N 1
ATOM 1403 C CA . ASN A 1 188 ? -8.273 26.188 13.555 1 98.5 188 ASN A CA 1
ATOM 1404 C C . ASN A 1 188 ? -7.727 25.297 14.672 1 98.5 188 ASN A C 1
ATOM 1406 O O . ASN A 1 188 ? -6.516 25.125 14.797 1 98.5 188 ASN A O 1
ATOM 1410 N N . MET A 1 189 ? -8.586 24.781 15.469 1 98.31 189 MET A N 1
ATOM 1411 C CA . MET A 1 189 ? -8.156 23.891 16.547 1 98.31 189 MET A CA 1
ATOM 1412 C C . MET A 1 189 ? -7.508 22.625 15.984 1 98.31 189 MET A C 1
ATOM 1414 O O . MET A 1 189 ? -6.559 22.109 16.562 1 98.31 189 MET A O 1
ATOM 1418 N N . ASN A 1 190 ? -8.102 22.172 14.898 1 98.19 190 ASN A N 1
ATOM 1419 C CA . ASN A 1 190 ? -7.52 21.031 14.195 1 98.19 190 ASN A CA 1
ATOM 1420 C C . ASN A 1 190 ? -6.094 21.328 13.742 1 98.19 190 ASN A C 1
ATOM 1422 O O . ASN A 1 190 ? -5.203 20.484 13.883 1 98.19 190 ASN A O 1
ATOM 1426 N N . LEU A 1 191 ? -5.836 22.5 13.211 1 98.19 191 LEU A N 1
ATOM 1427 C CA . LEU A 1 191 ? -4.516 22.922 12.758 1 98.19 191 LEU A CA 1
ATOM 1428 C C . LEU A 1 191 ? -3.545 23.031 13.93 1 98.19 191 LEU A C 1
ATOM 1430 O O . LEU A 1 191 ? -2.389 22.609 13.82 1 98.19 191 LEU A O 1
ATOM 1434 N N . ILE A 1 192 ? -4.027 23.562 15.008 1 98.56 192 ILE A N 1
ATOM 1435 C CA . ILE A 1 192 ? -3.203 23.719 16.203 1 98.56 192 ILE A CA 1
ATOM 1436 C C . ILE A 1 192 ? -2.799 22.359 16.734 1 98.56 192 ILE A C 1
ATOM 1438 O O . ILE A 1 192 ? -1.618 22.094 16.984 1 98.56 192 ILE A O 1
ATOM 1442 N N . ALA A 1 193 ? -3.785 21.484 16.875 1 98 193 ALA A N 1
ATOM 1443 C CA . ALA A 1 193 ? -3.502 20.141 17.359 1 98 193 ALA A CA 1
ATOM 1444 C C . ALA A 1 193 ? -2.516 19.422 16.438 1 98 193 ALA A C 1
ATOM 1446 O O . ALA A 1 193 ? -1.634 18.703 16.891 1 98 193 ALA A O 1
ATOM 1447 N N . SER A 1 194 ? -2.639 19.641 15.188 1 97.56 194 SER A N 1
ATOM 1448 C CA . SER A 1 194 ? -1.776 19.031 14.188 1 97.56 194 SER A CA 1
ATOM 1449 C C . SER A 1 194 ? -0.344 19.547 14.305 1 97.56 194 SER A C 1
ATOM 1451 O O . SER A 1 194 ? 0.605 18.812 14 1 97.56 194 SER A O 1
ATOM 1453 N N . SER A 1 195 ? -0.145 20.75 14.703 1 97.88 195 SER A N 1
ATOM 1454 C CA . SER A 1 195 ? 1.19 21.328 14.844 1 97.88 195 SER A CA 1
ATOM 1455 C C . SER A 1 195 ? 1.882 20.812 16.109 1 97.88 195 SER A C 1
ATOM 1457 O O . SER A 1 195 ? 3.107 20.891 16.219 1 97.88 195 SER A O 1
ATOM 1459 N N . MET A 1 196 ? 1.161 20.25 17 1 97.81 196 MET A N 1
ATOM 1460 C CA . MET A 1 196 ? 1.677 20 18.344 1 97.81 196 MET A CA 1
ATOM 1461 C C . MET A 1 196 ? 2.332 18.625 18.422 1 97.81 196 MET A C 1
ATOM 1463 O O . MET A 1 196 ? 3.162 18.375 19.297 1 97.81 196 MET A O 1
ATOM 1467 N N . PHE A 1 197 ? 1.928 17.75 17.516 1 96.12 197 PHE A N 1
ATOM 1468 C CA . PHE A 1 197 ? 2.426 16.391 17.594 1 96.12 197 PHE A CA 1
ATOM 1469 C C . PHE A 1 197 ? 3.002 15.953 16.25 1 96.12 197 PHE A C 1
ATOM 1471 O O . PHE A 1 197 ? 2.457 16.281 15.188 1 96.12 197 PHE A O 1
ATOM 1478 N N . LEU A 1 198 ? 4.086 15.188 16.312 1 94.25 198 LEU A N 1
ATOM 1479 C CA . LEU A 1 198 ? 4.711 14.656 15.117 1 94.25 198 LEU A CA 1
ATOM 1480 C C . LEU A 1 198 ? 3.707 13.852 14.297 1 94.25 198 LEU A C 1
ATOM 1482 O O . LEU A 1 198 ? 3.715 13.914 13.062 1 94.25 198 LEU A O 1
ATOM 1486 N N . THR A 1 199 ? 2.803 13.133 15 1 92.5 199 THR A N 1
ATOM 1487 C CA . THR A 1 199 ? 1.79 12.297 14.367 1 92.5 199 THR A CA 1
ATOM 1488 C C . THR A 1 199 ? 0.46 13.039 14.266 1 92.5 199 THR A C 1
ATOM 1490 O O . THR A 1 199 ? -0.605 12.414 14.266 1 92.5 199 THR A O 1
ATOM 1493 N N . GLY A 1 200 ? 0.549 14.344 14.234 1 94.94 200 GLY A N 1
ATOM 1494 C CA . GLY A 1 200 ? -0.675 15.133 14.18 1 94.94 200 GLY A CA 1
ATOM 1495 C C . GLY A 1 200 ? -1.17 15.359 12.766 1 94.94 200 GLY A C 1
ATOM 1496 O O . GLY A 1 200 ? -2.352 15.641 12.555 1 94.94 200 GLY A O 1
ATOM 1497 N N . THR A 1 201 ? -0.274 15.297 11.875 1 93.62 201 THR A N 1
ATOM 1498 C CA . THR A 1 201 ? -0.587 15.391 10.453 1 93.62 201 THR A CA 1
ATOM 1499 C C . THR A 1 201 ? 0.484 14.703 9.617 1 93.62 201 THR A C 1
ATOM 1501 O O . THR A 1 201 ? 1.609 14.5 10.078 1 93.62 201 THR A O 1
ATOM 1504 N N . ALA A 1 202 ? 0.14 14.305 8.5 1 89.44 202 ALA A N 1
ATOM 1505 C CA . ALA A 1 202 ? 0.997 13.484 7.656 1 89.44 202 ALA A CA 1
ATOM 1506 C C . ALA A 1 202 ? 2.248 14.242 7.23 1 89.44 202 ALA A C 1
ATOM 1508 O O . ALA A 1 202 ? 3.305 13.648 7.016 1 89.44 202 ALA A O 1
ATOM 1509 N N . SER A 1 203 ? 2.264 15.531 7.129 1 92.75 203 SER A N 1
ATOM 1510 C CA . SER A 1 203 ? 3.387 16.312 6.621 1 92.75 203 SER A CA 1
ATOM 1511 C C . SER A 1 203 ? 4.477 16.469 7.68 1 92.75 203 SER A C 1
ATOM 1513 O O . SER A 1 203 ? 5.633 16.75 7.352 1 92.75 203 SER A O 1
ATOM 1515 N N . ASN A 1 204 ? 4.148 16.281 8.961 1 96.06 204 ASN A N 1
ATOM 1516 C CA . ASN A 1 204 ? 5.113 16.484 10.039 1 96.06 204 ASN A CA 1
ATOM 1517 C C . ASN A 1 204 ? 6.262 15.492 9.961 1 96.06 204 ASN A C 1
ATOM 1519 O O . ASN A 1 204 ? 7.43 15.875 10.023 1 96.06 204 ASN A O 1
ATOM 1523 N N . PRO A 1 205 ? 5.926 14.266 9.789 1 94.19 205 PRO A N 1
ATOM 1524 C CA . PRO A 1 205 ? 7.02 13.297 9.664 1 94.19 205 PRO A CA 1
ATOM 1525 C C . PRO A 1 205 ? 7.898 13.555 8.438 1 94.19 205 PRO A C 1
ATOM 1527 O O . PRO A 1 205 ? 9.078 13.203 8.445 1 94.19 205 PRO A O 1
ATOM 1530 N N . MET A 1 206 ? 7.355 14.062 7.438 1 94 206 MET A N 1
ATOM 1531 C CA . MET A 1 206 ? 8.156 14.453 6.273 1 94 206 MET A CA 1
ATOM 1532 C C . MET A 1 206 ? 9.203 15.484 6.66 1 94 206 MET A C 1
ATOM 1534 O O . MET A 1 206 ? 10.352 15.406 6.215 1 94 206 MET A O 1
ATOM 1538 N N . CYS A 1 207 ? 8.836 16.469 7.473 1 96.5 207 CYS A N 1
ATOM 1539 C CA . CYS A 1 207 ? 9.781 17.438 7.996 1 96.5 207 CYS A CA 1
ATOM 1540 C C . CYS A 1 207 ? 10.891 16.766 8.789 1 96.5 207 CYS A C 1
ATOM 1542 O O . CYS A 1 207 ? 12.062 17.109 8.641 1 96.5 207 CYS A O 1
ATOM 1544 N N . GLN A 1 208 ? 10.445 15.82 9.594 1 95.56 208 GLN A N 1
ATOM 1545 C CA . GLN A 1 208 ? 11.406 15.055 10.383 1 95.56 208 GLN A CA 1
ATOM 1546 C C . GLN A 1 208 ? 12.445 14.383 9.492 1 95.56 208 GLN A C 1
ATOM 1548 O O . GLN A 1 208 ? 13.641 14.453 9.758 1 95.56 208 GLN A O 1
ATOM 1553 N N . LYS A 1 209 ? 12 13.797 8.477 1 93.81 209 LYS A N 1
ATOM 1554 C CA . LYS A 1 209 ? 12.883 13.086 7.555 1 93.81 209 LYS A CA 1
ATOM 1555 C C . LYS A 1 209 ? 13.836 14.055 6.852 1 93.81 209 LYS A C 1
ATOM 1557 O O . LYS A 1 209 ? 15.031 13.781 6.738 1 93.81 209 LYS A O 1
ATOM 1562 N N . PHE A 1 210 ? 13.352 15.141 6.371 1 95.06 210 PHE A N 1
ATOM 1563 C CA . PHE A 1 210 ? 14.164 16.109 5.641 1 95.06 210 PHE A CA 1
ATOM 1564 C C . PHE A 1 210 ? 15.172 16.781 6.57 1 95.06 210 PHE A C 1
ATOM 1566 O O . PHE A 1 210 ? 16.297 17.047 6.172 1 95.06 210 PHE A O 1
ATOM 1573 N N . ALA A 1 211 ? 14.766 17.031 7.785 1 96.88 211 ALA A N 1
ATOM 1574 C CA . ALA A 1 211 ? 15.695 17.562 8.766 1 96.88 211 ALA A CA 1
ATOM 1575 C C . ALA A 1 211 ? 16.844 16.594 9.023 1 96.88 211 ALA A C 1
ATOM 1577 O O . ALA A 1 211 ? 18 17 9.109 1 96.88 211 ALA A O 1
ATOM 1578 N N . LEU A 1 212 ? 16.469 15.375 9.125 1 94.62 212 LEU A N 1
ATOM 1579 C CA . LEU A 1 212 ? 17.484 14.344 9.367 1 94.62 212 LEU A CA 1
ATOM 1580 C C . LEU A 1 212 ? 18.5 14.297 8.234 1 94.62 212 LEU A C 1
ATOM 1582 O O . LEU A 1 212 ? 19.688 14.055 8.469 1 94.62 212 LEU A O 1
ATOM 1586 N N . ASN A 1 213 ? 18.031 14.5 7.027 1 91.88 213 ASN A N 1
ATOM 1587 C CA . ASN A 1 213 ? 18.922 14.531 5.871 1 91.88 213 ASN A CA 1
ATOM 1588 C C . ASN A 1 213 ? 19.984 15.609 6.016 1 91.88 213 ASN A C 1
ATOM 1590 O O . ASN A 1 213 ? 21.062 15.508 5.41 1 91.88 213 ASN A O 1
ATOM 1594 N N . LEU A 1 214 ? 19.719 16.594 6.754 1 93.06 214 LEU A N 1
ATOM 1595 C CA . LEU A 1 214 ? 20.656 17.688 6.969 1 93.06 214 LEU A CA 1
ATOM 1596 C C . LEU A 1 214 ? 21.359 17.531 8.312 1 93.06 214 LEU A C 1
ATOM 1598 O O . LEU A 1 214 ? 22 18.484 8.781 1 93.06 214 LEU A O 1
ATOM 1602 N N . GLY A 1 215 ? 21.125 16.359 8.953 1 93.94 215 GLY A N 1
ATOM 1603 C CA . GLY A 1 215 ? 21.828 16.047 10.195 1 93.94 215 GLY A CA 1
ATOM 1604 C C . GLY A 1 215 ? 21.109 16.547 11.43 1 93.94 215 GLY A C 1
ATOM 1605 O O . GLY A 1 215 ? 21.656 16.516 12.531 1 93.94 215 GLY A O 1
ATOM 1606 N N . ILE A 1 216 ? 19.891 17.016 11.273 1 95.94 216 ILE A N 1
ATOM 1607 C CA . ILE A 1 216 ? 19.094 17.5 12.398 1 95.94 216 ILE A CA 1
ATOM 1608 C C . ILE A 1 216 ? 18.141 16.422 12.859 1 95.94 216 ILE A C 1
ATOM 1610 O O . ILE A 1 216 ? 17.219 16.047 12.125 1 95.94 216 ILE A O 1
ATOM 1614 N N . LYS A 1 217 ? 18.281 15.961 14.062 1 93.19 217 LYS A N 1
ATOM 1615 C CA . LYS A 1 217 ? 17.5 14.836 14.562 1 93.19 217 LYS A CA 1
ATOM 1616 C C . LYS A 1 217 ? 16.281 15.328 15.344 1 93.19 217 LYS A C 1
ATOM 1618 O O . LYS A 1 217 ? 16.422 16.078 16.312 1 93.19 217 LYS A O 1
ATOM 1623 N N . ILE A 1 218 ? 15.164 14.977 14.922 1 94.75 218 ILE A N 1
ATOM 1624 C CA . ILE A 1 218 ? 13.891 15.266 15.578 1 94.75 218 ILE A CA 1
ATOM 1625 C C . ILE A 1 218 ? 13.203 13.961 15.977 1 94.75 218 ILE A C 1
ATOM 1627 O O . ILE A 1 218 ? 13.094 13.039 15.172 1 94.75 218 ILE A O 1
ATOM 1631 N N . THR A 1 219 ? 12.812 13.844 17.219 1 92.06 219 THR A N 1
ATOM 1632 C CA . THR A 1 219 ? 12.055 12.695 17.719 1 92.06 219 THR A CA 1
ATOM 1633 C C . THR A 1 219 ? 10.617 13.094 18.031 1 92.06 219 THR A C 1
ATOM 1635 O O . THR A 1 219 ? 10.273 14.273 18 1 92.06 219 THR A O 1
ATOM 1638 N N . TRP A 1 220 ? 9.859 12.094 18.266 1 91.69 220 TRP A N 1
ATOM 1639 C CA . TRP A 1 220 ? 8.469 12.367 18.641 1 91.69 220 TRP A CA 1
ATOM 1640 C C . TRP A 1 220 ? 8.398 13.242 19.875 1 91.69 220 TRP A C 1
ATOM 1642 O O . TRP A 1 220 ? 7.672 14.234 19.906 1 91.69 220 TRP A O 1
ATOM 1652 N N . MET A 1 221 ? 9.203 12.922 20.859 1 92.56 221 MET A N 1
ATOM 1653 C CA . MET A 1 221 ? 9.18 13.648 22.125 1 92.56 221 MET A CA 1
ATOM 1654 C C . MET A 1 221 ? 9.742 15.062 21.953 1 92.56 221 MET A C 1
ATOM 1656 O O . MET A 1 221 ? 9.25 16.016 22.562 1 92.56 221 MET A O 1
ATOM 1660 N N . SER A 1 222 ? 10.812 15.164 21.203 1 95.12 222 SER A N 1
ATOM 1661 C CA . SER A 1 222 ? 11.375 16.5 21.031 1 95.12 222 SER A CA 1
ATOM 1662 C C . SER A 1 222 ? 10.391 17.422 20.312 1 95.12 222 SER A C 1
ATOM 1664 O O . SER A 1 222 ? 10.328 18.609 20.609 1 95.12 222 SER A O 1
ATOM 1666 N N . TRP A 1 223 ? 9.664 16.844 19.344 1 96.38 223 TRP A N 1
ATOM 1667 C CA . TRP A 1 223 ? 8.641 17.625 18.672 1 96.38 223 TRP A CA 1
ATOM 1668 C C . TRP A 1 223 ? 7.562 18.078 19.656 1 96.38 223 TRP A C 1
ATOM 1670 O O . TRP A 1 223 ? 7.195 19.266 19.672 1 96.38 223 TRP A O 1
ATOM 1680 N N . ALA A 1 224 ? 7.082 17.156 20.422 1 96.06 224 ALA A N 1
ATOM 1681 C CA . ALA A 1 224 ? 6.031 17.469 21.391 1 96.06 224 ALA A CA 1
ATOM 1682 C C . ALA A 1 224 ? 6.504 18.516 22.391 1 96.06 224 ALA A C 1
ATOM 1684 O O . ALA A 1 224 ? 5.754 19.422 22.75 1 96.06 224 ALA A O 1
ATOM 1685 N N . ALA A 1 225 ? 7.703 18.344 22.828 1 97 225 ALA A N 1
ATOM 1686 C CA . ALA A 1 225 ? 8.266 19.297 23.781 1 97 225 ALA A CA 1
ATOM 1687 C C . ALA A 1 225 ? 8.391 20.688 23.172 1 97 225 ALA A C 1
ATOM 1689 O O . ALA A 1 225 ? 8.117 21.688 23.844 1 97 225 ALA A O 1
ATOM 1690 N N . ALA A 1 226 ? 8.797 20.734 21.969 1 98.06 226 ALA A N 1
ATOM 1691 C CA . ALA A 1 226 ? 8.992 22.016 21.281 1 98.06 226 ALA A CA 1
ATOM 1692 C C . ALA A 1 226 ? 7.656 22.719 21.062 1 98.06 226 ALA A C 1
ATOM 1694 O O . ALA A 1 226 ? 7.574 23.938 21.125 1 98.06 226 ALA A O 1
ATOM 1695 N N . ALA A 1 227 ? 6.625 21.969 20.797 1 98.31 227 ALA A N 1
ATOM 1696 C CA . ALA A 1 227 ? 5.363 22.547 20.328 1 98.31 227 ALA A CA 1
ATOM 1697 C C . ALA A 1 227 ? 4.406 22.781 21.484 1 98.31 227 ALA A C 1
ATOM 1699 O O . ALA A 1 227 ? 3.418 23.516 21.344 1 98.31 227 ALA A O 1
ATOM 1700 N N . ILE A 1 228 ? 4.66 22.25 22.641 1 98.06 228 ILE A N 1
ATOM 1701 C CA . ILE A 1 228 ? 3.672 22.156 23.719 1 98.06 228 ILE A CA 1
ATOM 1702 C C . ILE A 1 228 ? 3.277 23.562 24.172 1 98.06 228 ILE A C 1
ATOM 1704 O O . ILE A 1 228 ? 2.092 23.859 24.344 1 98.06 228 ILE A O 1
ATOM 1708 N N . VAL A 1 229 ? 4.191 24.469 24.391 1 98.56 229 VAL A N 1
ATOM 1709 C CA . VAL A 1 229 ? 3.895 25.781 24.953 1 98.56 229 VAL A CA 1
ATOM 1710 C C . VAL A 1 229 ? 3.207 26.641 23.906 1 98.56 229 VAL A C 1
ATOM 1712 O O . VAL A 1 229 ? 2.121 27.172 24.141 1 98.56 229 VAL A O 1
ATOM 1715 N N . PRO A 1 230 ? 3.814 26.797 22.719 1 98.62 230 PRO A N 1
ATOM 1716 C CA . PRO A 1 230 ? 3.088 27.594 21.734 1 98.62 230 PRO A CA 1
ATOM 1717 C C . PRO A 1 230 ? 1.755 26.969 21.328 1 98.62 230 PRO A C 1
ATOM 1719 O O . PRO A 1 230 ? 0.789 27.688 21.062 1 98.62 230 PRO A O 1
ATOM 1722 N N . GLY A 1 231 ? 1.697 25.688 21.266 1 98.62 231 GLY A N 1
ATOM 1723 C CA . GLY A 1 231 ? 0.455 25 20.938 1 98.62 231 GLY A CA 1
ATOM 1724 C C . GLY A 1 231 ? -0.651 25.266 21.938 1 98.62 231 GLY A C 1
ATOM 1725 O O . GLY A 1 231 ? -1.779 25.578 21.562 1 98.62 231 GLY A O 1
ATOM 1726 N N . LEU A 1 232 ? -0.329 25.141 23.203 1 98.56 232 LEU A N 1
ATOM 1727 C CA . LEU A 1 232 ? -1.311 25.406 24.25 1 98.56 232 LEU A CA 1
ATOM 1728 C C . LEU A 1 232 ? -1.723 26.875 24.266 1 98.56 232 LEU A C 1
ATOM 1730 O O . LEU A 1 232 ? -2.895 27.188 24.469 1 98.56 232 LEU A O 1
ATOM 1734 N N . CYS A 1 233 ? -0.761 27.719 24.078 1 98.75 233 CYS A N 1
ATOM 1735 C CA . CYS A 1 233 ? -1.084 29.141 23.984 1 98.75 233 CYS A CA 1
ATOM 1736 C C . CYS A 1 233 ? -2.076 29.406 22.844 1 98.75 233 CYS A C 1
ATOM 1738 O O . CYS A 1 233 ? -3.074 30.094 23.047 1 98.75 233 CYS A O 1
ATOM 1740 N N . ALA A 1 234 ? -1.778 28.875 21.719 1 98.75 234 ALA A N 1
ATOM 1741 C CA . ALA A 1 234 ? -2.678 29.047 20.578 1 98.75 234 ALA A CA 1
ATOM 1742 C C . ALA A 1 234 ? -4.043 28.422 20.875 1 98.75 234 ALA A C 1
ATOM 1744 O O . ALA A 1 234 ? -5.074 28.969 20.484 1 98.75 234 ALA A O 1
ATOM 1745 N N . PHE A 1 235 ? -4.043 27.266 21.531 1 98.5 235 PHE A N 1
ATOM 1746 C CA . PHE A 1 235 ? -5.266 26.547 21.859 1 98.5 235 PHE A CA 1
ATOM 1747 C C . PHE A 1 235 ? -6.207 27.422 22.672 1 98.5 235 PHE A C 1
ATOM 1749 O O . PHE A 1 235 ? -7.422 27.406 22.453 1 98.5 235 PHE A O 1
ATOM 1756 N N . PHE A 1 236 ? -5.711 28.203 23.531 1 98.31 236 PHE A N 1
ATOM 1757 C CA . PHE A 1 236 ? -6.543 29.031 24.391 1 98.31 236 PHE A CA 1
ATOM 1758 C C . PHE A 1 236 ? -6.836 30.375 23.734 1 98.31 236 PHE A C 1
ATOM 1760 O O . PHE A 1 236 ? -7.93 30.922 23.891 1 98.31 236 PHE A O 1
ATOM 1767 N N . VAL A 1 237 ? -5.992 30.875 22.922 1 98.75 237 VAL A N 1
ATOM 1768 C CA . VAL A 1 237 ? -6.078 32.25 22.406 1 98.75 237 VAL A CA 1
ATOM 1769 C C . VAL A 1 237 ? -6.992 32.281 21.188 1 98.75 237 VAL A C 1
ATOM 1771 O O . VAL A 1 237 ? -7.805 33.188 21.031 1 98.75 237 VAL A O 1
ATOM 1774 N N . ILE A 1 238 ? -6.906 31.312 20.312 1 98.62 238 ILE A N 1
ATOM 1775 C CA . ILE A 1 238 ? -7.52 31.391 19 1 98.62 238 ILE A CA 1
ATOM 1776 C C . ILE A 1 238 ? -9.039 31.359 19.125 1 98.62 238 ILE A C 1
ATOM 1778 O O . ILE A 1 238 ? -9.742 32.156 18.5 1 98.62 238 ILE A O 1
ATOM 1782 N N . PRO A 1 239 ? -9.625 30.391 19.953 1 98.25 239 PRO A N 1
ATOM 1783 C CA . PRO A 1 239 ? -11.078 30.453 20.109 1 98.25 239 PRO A CA 1
ATOM 1784 C C . PRO A 1 239 ? -11.555 31.797 20.656 1 98.25 239 PRO A C 1
ATOM 1786 O O . PRO A 1 239 ? -12.609 32.281 20.234 1 98.25 239 PRO A O 1
ATOM 1789 N N . PHE A 1 240 ? -10.773 32.375 21.516 1 98.06 240 PHE A N 1
ATOM 1790 C CA . PHE A 1 240 ? -11.125 33.656 22.078 1 98.06 240 PHE A CA 1
ATOM 1791 C C . PHE A 1 240 ? -11.039 34.75 21.016 1 98.06 240 PHE A C 1
ATOM 1793 O O . PHE A 1 240 ? -11.906 35.625 20.953 1 98.06 240 PHE A O 1
ATOM 1800 N N . VAL A 1 241 ? -10.008 34.781 20.219 1 98.5 241 VAL A N 1
ATOM 1801 C CA . VAL A 1 241 ? -9.844 35.75 19.141 1 98.5 241 VAL A CA 1
ATOM 1802 C C . VAL A 1 241 ? -11.023 35.625 18.172 1 98.5 241 VAL A C 1
ATOM 1804 O O . VAL A 1 241 ? -11.617 36.656 17.797 1 98.5 241 VAL A O 1
ATOM 1807 N N . LEU A 1 242 ? -11.359 34.438 17.797 1 98.44 242 LEU A N 1
ATOM 1808 C CA . LEU A 1 242 ? -12.484 34.25 16.891 1 98.44 242 LEU A CA 1
ATOM 1809 C C . LEU A 1 242 ? -13.797 34.688 17.531 1 98.44 242 LEU A C 1
ATOM 1811 O O . LEU A 1 242 ? -14.672 35.219 16.859 1 98.44 242 LEU A O 1
ATOM 1815 N N . TYR A 1 243 ? -13.945 34.438 18.812 1 97.62 243 TYR A N 1
ATOM 1816 C CA . TYR A 1 243 ? -15.125 34.844 19.562 1 97.62 243 TYR A CA 1
ATOM 1817 C C . TYR A 1 243 ? -15.305 36.344 19.5 1 97.62 243 TYR A C 1
ATOM 1819 O O . TYR A 1 243 ? -16.438 36.844 19.547 1 97.62 243 TYR A O 1
ATOM 1827 N N . LYS A 1 244 ? -14.227 37.031 19.328 1 97.44 244 LYS A N 1
ATOM 1828 C CA . LYS A 1 244 ? -14.266 38.5 19.297 1 97.44 244 LYS A CA 1
ATOM 1829 C C . LYS A 1 244 ? -14.453 39 17.859 1 97.44 244 LYS A C 1
ATOM 1831 O O . LYS A 1 244 ? -15.234 39.938 17.625 1 97.44 244 LYS A O 1
ATOM 1836 N N . ILE A 1 245 ? -13.844 38.406 16.906 1 97.19 245 ILE A N 1
ATOM 1837 C CA . ILE A 1 245 ? -13.812 39 15.57 1 97.19 245 ILE A CA 1
ATOM 1838 C C . ILE A 1 245 ? -14.922 38.375 14.719 1 97.19 245 ILE A C 1
ATOM 1840 O O . ILE A 1 245 ? -15.273 38.906 13.672 1 97.19 245 ILE A O 1
ATOM 1844 N N . TYR A 1 246 ? -15.398 37.25 15.086 1 96.88 246 TYR A N 1
ATOM 1845 C CA . TYR A 1 246 ? -16.5 36.562 14.43 1 96.88 246 TYR A CA 1
ATOM 1846 C C . TYR A 1 246 ? -17.438 35.938 15.453 1 96.88 246 TYR A C 1
ATOM 1848 O O . TYR A 1 246 ? -17.656 34.719 15.461 1 96.88 246 TYR A O 1
ATOM 1856 N N . PRO A 1 247 ? -18.062 36.781 16.25 1 96.31 247 PRO A N 1
ATOM 1857 C CA . PRO A 1 247 ? -18.812 36.312 17.422 1 96.31 247 PRO A CA 1
ATOM 1858 C C . PRO A 1 247 ? -20.078 35.562 17.047 1 96.31 247 PRO A C 1
ATOM 1860 O O . PRO A 1 247 ? -20.812 35.969 16.141 1 96.31 247 PRO A O 1
ATOM 1863 N N . PRO A 1 248 ? -20.281 34.438 17.797 1 97.5 248 PRO A N 1
ATOM 1864 C CA . PRO A 1 248 ? -21.609 33.812 17.672 1 97.5 248 PRO A CA 1
ATOM 1865 C C . PRO A 1 248 ? -22.719 34.688 18.281 1 97.5 248 PRO A C 1
ATOM 1867 O O . PRO A 1 248 ? -22.484 35.375 19.266 1 97.5 248 PRO A O 1
ATOM 1870 N N . GLU A 1 249 ? -23.875 34.562 17.672 1 97.5 249 GLU A N 1
ATOM 1871 C CA . GLU A 1 249 ? -25.016 35.281 18.234 1 97.5 249 GLU A CA 1
ATOM 1872 C C . GLU A 1 249 ? -25.484 34.656 19.531 1 97.5 249 GLU A C 1
ATOM 1874 O O . GLU A 1 249 ? -25.859 35.344 20.469 1 97.5 249 GLU A O 1
ATOM 1879 N N . LEU A 1 250 ? -25.453 33.375 19.516 1 95.94 250 LEU A N 1
ATOM 1880 C CA . LEU A 1 250 ? -25.781 32.656 20.734 1 95.94 250 LEU A CA 1
ATOM 1881 C C . LEU A 1 250 ? -24.562 32.531 21.641 1 95.94 250 LEU A C 1
ATOM 1883 O O . LEU A 1 250 ? -23.578 31.891 21.297 1 95.94 250 LEU A O 1
ATOM 1887 N N . LYS A 1 251 ? -24.656 33.094 22.766 1 95.31 251 LYS A N 1
ATOM 1888 C CA . LYS A 1 251 ? -23.5 33.125 23.672 1 95.31 251 LYS A CA 1
ATOM 1889 C C . LYS A 1 251 ? -23.625 32 24.719 1 95.31 251 LYS A C 1
ATOM 1891 O O . LYS A 1 251 ? -22.625 31.562 25.281 1 95.31 251 LYS A O 1
ATOM 1896 N N . LYS A 1 252 ? -24.906 31.703 25.016 1 94.94 252 LYS A N 1
ATOM 1897 C CA . LYS A 1 252 ? -25.188 30.609 25.953 1 94.94 252 LYS A CA 1
ATOM 1898 C C . LYS A 1 252 ? -25.797 29.406 25.25 1 94.94 252 LYS A C 1
ATOM 1900 O O . LYS A 1 252 ? -26.734 29.547 24.469 1 94.94 252 LYS A O 1
ATOM 1905 N N . THR A 1 253 ? -25.203 28.297 25.453 1 93.62 253 THR A N 1
ATOM 1906 C CA . THR A 1 253 ? -25.656 27.047 24.891 1 93.62 253 THR A CA 1
ATOM 1907 C C . THR A 1 253 ? -26 26.047 26 1 93.62 253 THR A C 1
ATOM 1909 O O . THR A 1 253 ? -25.531 24.906 25.984 1 93.62 253 THR A O 1
ATOM 1912 N N . GLY A 1 254 ? -26.844 26.453 26.844 1 87.81 254 GLY A N 1
ATOM 1913 C CA . GLY A 1 254 ? -27.188 25.672 28.016 1 87.81 254 GLY A CA 1
ATOM 1914 C C . GLY A 1 254 ? -27.719 24.297 27.688 1 87.81 254 GLY A C 1
ATOM 1915 O O . GLY A 1 254 ? -27.641 23.375 28.516 1 87.81 254 GLY A O 1
ATOM 1916 N N . ASP A 1 255 ? -28.141 24.031 26.547 1 92.88 255 ASP A N 1
ATOM 1917 C CA . ASP A 1 255 ? -28.734 22.766 26.141 1 92.88 255 ASP A CA 1
ATOM 1918 C C . ASP A 1 255 ? -27.688 21.812 25.594 1 92.88 255 ASP A C 1
ATOM 1920 O O . ASP A 1 255 ? -27.938 20.609 25.469 1 92.88 255 ASP A O 1
ATOM 1924 N N . ALA A 1 256 ? -26.547 22.344 25.234 1 94.38 256 ALA A N 1
ATOM 1925 C CA . ALA A 1 256 ? -25.531 21.516 24.578 1 94.38 256 ALA A CA 1
ATOM 1926 C C . ALA A 1 256 ? -25.078 20.375 25.484 1 94.38 256 ALA A C 1
ATOM 1928 O O . ALA A 1 256 ? -24.969 19.234 25.031 1 94.38 256 ALA A O 1
ATOM 1929 N N . PRO A 1 257 ? -24.844 20.625 26.781 1 96.5 257 PRO A N 1
ATOM 1930 C CA . PRO A 1 257 ? -24.5 19.516 27.656 1 96.5 257 PRO A CA 1
ATOM 1931 C C . PRO A 1 257 ? -25.594 18.453 27.734 1 96.5 257 PRO A C 1
ATOM 1933 O O . PRO A 1 257 ? -25.297 17.25 27.797 1 96.5 257 PRO A O 1
ATOM 1936 N N . GLN A 1 258 ? -26.766 18.859 27.688 1 95.81 258 GLN A N 1
ATOM 1937 C CA . GLN A 1 258 ? -27.891 17.922 27.734 1 95.81 258 GLN A CA 1
ATOM 1938 C C . GLN A 1 258 ? -27.969 17.094 26.453 1 95.81 258 GLN A C 1
ATOM 1940 O O . GLN A 1 258 ? -28.234 15.898 26.484 1 95.81 258 GLN A O 1
ATOM 1945 N N . ILE A 1 259 ? -27.812 17.781 25.391 1 95.06 259 ILE A N 1
ATOM 1946 C CA . ILE A 1 259 ? -27.781 17.078 24.109 1 95.06 259 ILE A CA 1
ATOM 1947 C C . ILE A 1 259 ? -26.672 16.047 24.109 1 95.06 259 ILE A C 1
ATOM 1949 O O . ILE A 1 259 ? -26.875 14.906 23.672 1 95.06 259 ILE A O 1
ATOM 1953 N N . ALA A 1 260 ? -25.531 16.453 24.562 1 96.75 260 ALA A N 1
ATOM 1954 C CA . ALA A 1 260 ? -24.391 15.547 24.625 1 96.75 260 ALA A CA 1
ATOM 1955 C C . ALA A 1 260 ? -24.672 14.359 25.547 1 96.75 260 ALA A C 1
ATOM 1957 O O . ALA A 1 260 ? -24.297 13.227 25.234 1 96.75 260 ALA A O 1
ATOM 1958 N N . MET A 1 261 ? -25.266 14.625 26.625 1 96.56 261 MET A N 1
ATOM 1959 C CA . MET A 1 261 ? -25.625 13.562 27.562 1 96.56 261 MET A CA 1
ATOM 1960 C C . MET A 1 261 ? -26.594 12.57 26.922 1 96.56 261 MET A C 1
ATOM 1962 O O . MET A 1 261 ? -26.469 11.359 27.141 1 96.56 261 MET A O 1
ATOM 1966 N N . GLN A 1 262 ? -27.5 13.07 26.188 1 96.38 262 GLN A N 1
ATOM 1967 C CA . GLN A 1 262 ? -28.453 12.203 25.5 1 96.38 262 GLN A CA 1
ATOM 1968 C C . GLN A 1 262 ? -27.75 11.336 24.453 1 96.38 262 GLN A C 1
ATOM 1970 O O . GLN A 1 262 ? -28.062 10.148 24.328 1 96.38 262 GLN A O 1
ATOM 1975 N N . LYS A 1 263 ? -26.906 11.969 23.734 1 96.19 263 LYS A N 1
ATOM 1976 C CA . LYS A 1 263 ? -26.156 11.219 22.734 1 96.19 263 LYS A CA 1
ATOM 1977 C C . LYS A 1 263 ? -25.312 10.133 23.391 1 96.19 263 LYS A C 1
ATOM 1979 O O . LYS A 1 263 ? -25.203 9.023 22.875 1 96.19 263 LYS A O 1
ATOM 1984 N N . LEU A 1 264 ? -24.688 10.438 24.516 1 96.94 264 LEU A N 1
ATOM 1985 C CA . LEU A 1 264 ? -23.891 9.469 25.25 1 96.94 264 LEU A CA 1
ATOM 1986 C C . LEU A 1 264 ? -24.766 8.312 25.734 1 96.94 264 LEU A C 1
ATOM 1988 O O . LEU A 1 264 ? -24.328 7.156 25.719 1 96.94 264 LEU A O 1
ATOM 1992 N N . LYS A 1 265 ? -25.938 8.625 26.125 1 96.81 265 LYS A N 1
ATOM 1993 C CA . LYS A 1 265 ? -26.875 7.598 26.547 1 96.81 265 LYS A CA 1
ATOM 1994 C C . LYS A 1 265 ? -27.266 6.691 25.391 1 96.81 265 LYS A C 1
ATOM 1996 O O . LYS A 1 265 ? -27.391 5.477 25.547 1 96.81 265 LYS A O 1
ATOM 2001 N N . GLU A 1 266 ? -27.422 7.336 24.297 1 96.44 266 GLU A N 1
ATOM 2002 C CA . GLU A 1 266 ? -27.75 6.582 23.094 1 96.44 266 GLU A CA 1
ATOM 2003 C C . GLU A 1 266 ? -26.625 5.648 22.688 1 96.44 266 GLU A C 1
ATOM 2005 O O . GLU A 1 266 ? -26.859 4.559 22.156 1 96.44 266 GLU A O 1
ATOM 2010 N N . MET A 1 267 ? -25.469 6.043 22.953 1 95.81 267 MET A N 1
ATOM 2011 C CA . MET A 1 267 ? -24.281 5.238 22.625 1 95.81 267 MET A CA 1
ATOM 2012 C C . MET A 1 267 ? -24.172 4.039 23.562 1 95.81 267 MET A C 1
ATOM 2014 O O . MET A 1 267 ? -23.547 3.033 23.219 1 95.81 267 MET A O 1
ATOM 2018 N N . GLY A 1 268 ? -24.766 4.156 24.75 1 96.38 268 GLY A N 1
ATOM 2019 C CA . GLY A 1 268 ? -24.719 3.057 25.703 1 96.38 268 GLY A CA 1
ATOM 2020 C C . GLY A 1 268 ? -23.406 3.004 26.484 1 96.38 268 GLY A C 1
ATOM 2021 O O . GLY A 1 268 ? -22.594 3.922 26.406 1 96.38 268 GLY A O 1
ATOM 2022 N N . PRO A 1 269 ? -23.281 1.938 27.234 1 96.69 269 PRO A N 1
ATOM 2023 C CA . PRO A 1 269 ? -22.047 1.798 28.016 1 96.69 269 PRO A CA 1
ATOM 2024 C C . PRO A 1 269 ? -20.812 1.593 27.125 1 96.69 269 PRO A C 1
ATOM 2026 O O . PRO A 1 269 ? -20.953 1.228 25.953 1 96.69 269 PRO A O 1
ATOM 2029 N N . ILE A 1 270 ? -19.672 1.95 27.656 1 96.88 270 ILE A N 1
ATOM 2030 C CA . ILE A 1 270 ? -18.422 1.755 26.938 1 96.88 270 ILE A CA 1
ATOM 2031 C C . ILE A 1 270 ? -18.281 0.29 26.531 1 96.88 270 ILE A C 1
ATOM 2033 O O . ILE A 1 270 ? -18.422 -0.608 27.359 1 96.88 270 ILE A O 1
ATOM 2037 N N . THR A 1 271 ? -18.062 0.039 25.281 1 96.62 271 THR A N 1
ATOM 2038 C CA . THR A 1 271 ? -17.984 -1.315 24.734 1 96.62 271 THR A CA 1
ATOM 2039 C C . THR A 1 271 ? -16.578 -1.889 24.922 1 96.62 271 THR A C 1
ATOM 2041 O O . THR A 1 271 ? -15.641 -1.156 25.25 1 96.62 271 THR A O 1
ATOM 2044 N N . ARG A 1 272 ? -16.469 -3.17 24.766 1 96.62 272 ARG A N 1
ATOM 2045 C CA . ARG A 1 272 ? -15.172 -3.836 24.812 1 96.62 272 ARG A CA 1
ATOM 2046 C C . ARG A 1 272 ? -14.203 -3.242 23.797 1 96.62 272 ARG A C 1
ATOM 2048 O O . ARG A 1 272 ? -13.031 -3.016 24.109 1 96.62 272 ARG A O 1
ATOM 2055 N N . ASN A 1 273 ? -14.695 -3.033 22.609 1 97.12 273 ASN A N 1
ATOM 2056 C CA . ASN A 1 273 ? -13.859 -2.479 21.547 1 97.12 273 ASN A CA 1
ATOM 2057 C C . ASN A 1 273 ? -13.383 -1.072 21.891 1 97.12 273 ASN A C 1
ATOM 2059 O O . ASN A 1 273 ? -12.25 -0.705 21.578 1 97.12 273 ASN A O 1
ATOM 2063 N N . GLU A 1 274 ? -14.227 -0.268 22.484 1 97.5 274 GLU A N 1
ATOM 2064 C CA . GLU A 1 274 ? -13.805 1.058 22.922 1 97.5 274 GLU A CA 1
ATOM 2065 C C . GLU A 1 274 ? -12.719 0.963 23.984 1 97.5 274 GLU A C 1
ATOM 2067 O O . GLU A 1 274 ? -11.75 1.725 23.969 1 97.5 274 GLU A O 1
ATOM 2072 N N . TRP A 1 275 ? -12.898 0.056 24.938 1 97.69 275 TRP A N 1
ATOM 2073 C CA . TRP A 1 275 ? -11.906 -0.14 25.984 1 97.69 275 TRP A CA 1
ATOM 2074 C C . TRP A 1 275 ? -10.57 -0.566 25.391 1 97.69 275 TRP A C 1
ATOM 2076 O O . TRP A 1 275 ? -9.516 -0.074 25.797 1 97.69 275 TRP A O 1
ATOM 2086 N N . MET A 1 276 ? -10.602 -1.482 24.469 1 97.62 276 MET A N 1
ATOM 2087 C CA . MET A 1 276 ? -9.375 -1.961 23.844 1 97.62 276 MET A CA 1
ATOM 2088 C C . MET A 1 276 ? -8.695 -0.843 23.062 1 97.62 276 MET A C 1
ATOM 2090 O O . MET A 1 276 ? -7.465 -0.751 23.047 1 97.62 276 MET A O 1
ATOM 2094 N N . MET A 1 277 ? -9.508 -0.039 22.391 1 96.75 277 MET A N 1
ATOM 2095 C CA . MET A 1 277 ? -8.961 1.106 21.672 1 96.75 277 MET A CA 1
ATOM 2096 C C . MET A 1 277 ? -8.289 2.082 22.625 1 96.75 277 MET A C 1
ATOM 2098 O O . MET A 1 277 ? -7.207 2.592 22.344 1 96.75 277 MET A O 1
ATOM 2102 N N . LEU A 1 278 ? -8.938 2.359 23.734 1 96.62 278 LEU A N 1
ATOM 2103 C CA . LEU A 1 278 ? -8.398 3.26 24.75 1 96.62 278 LEU A CA 1
ATOM 2104 C C . LEU A 1 278 ? -7.094 2.711 25.312 1 96.62 278 LEU A C 1
ATOM 2106 O O . LEU A 1 278 ? -6.129 3.457 25.5 1 96.62 278 LEU A O 1
ATOM 2110 N N . LEU A 1 279 ? -7.113 1.446 25.641 1 97.81 279 LEU A N 1
ATOM 2111 C CA . LEU A 1 279 ? -5.91 0.802 26.156 1 97.81 279 LEU A CA 1
ATOM 2112 C C . LEU A 1 279 ? -4.762 0.911 25.156 1 97.81 279 LEU A C 1
ATOM 2114 O O . LEU A 1 279 ? -3.633 1.23 25.531 1 97.81 279 LEU A O 1
ATOM 2118 N N . THR A 1 280 ? -5.02 0.584 23.922 1 97.56 280 THR A N 1
ATOM 2119 C CA . THR A 1 280 ? -4.004 0.682 22.875 1 97.56 280 THR A CA 1
ATOM 2120 C C . THR A 1 280 ? -3.453 2.102 22.781 1 97.56 280 THR A C 1
ATOM 2122 O O . THR A 1 280 ? -2.244 2.297 22.641 1 97.56 280 THR A O 1
ATOM 2125 N N . PHE A 1 281 ? -4.363 3.039 22.875 1 95.81 281 PHE A N 1
ATOM 2126 C CA . PHE A 1 281 ? -3.971 4.441 22.828 1 95.81 281 PHE A CA 1
ATOM 2127 C C . PHE A 1 281 ? -2.975 4.758 23.938 1 95.81 281 PHE A C 1
ATOM 2129 O O . PHE A 1 281 ? -1.942 5.387 23.703 1 95.81 281 PHE A O 1
ATOM 2136 N N . PHE A 1 282 ? -3.209 4.359 25.094 1 96.75 282 PHE A N 1
ATOM 2137 C CA . PHE A 1 282 ? -2.338 4.637 26.234 1 96.75 282 PHE A CA 1
ATOM 2138 C C . PHE A 1 282 ? -1.017 3.893 26.094 1 96.75 282 PHE A C 1
ATOM 2140 O O . PHE A 1 282 ? 0.033 4.402 26.484 1 96.75 282 PHE A O 1
ATOM 2147 N N . ILE A 1 283 ? -1.037 2.729 25.562 1 96.88 283 ILE A N 1
ATOM 2148 C CA . ILE A 1 283 ? 0.188 1.972 25.328 1 96.88 283 ILE A CA 1
ATOM 2149 C C . ILE A 1 283 ? 1.062 2.709 24.312 1 96.88 283 ILE A C 1
ATOM 2151 O O . ILE A 1 283 ? 2.273 2.834 24.5 1 96.88 283 ILE A O 1
ATOM 2155 N N . LEU A 1 284 ? 0.456 3.213 23.266 1 95.38 284 LEU A N 1
ATOM 2156 C CA . LEU A 1 284 ? 1.179 3.971 22.25 1 95.38 284 LEU A CA 1
ATOM 2157 C C . LEU A 1 284 ? 1.849 5.195 22.859 1 95.38 284 LEU A C 1
ATOM 2159 O O . LEU A 1 284 ? 3.047 5.414 22.672 1 95.38 284 LEU A O 1
ATOM 2163 N N . LEU A 1 285 ? 1.074 5.941 23.594 1 93.88 285 LEU A N 1
ATOM 2164 C CA . LEU A 1 285 ? 1.604 7.152 24.219 1 93.88 285 LEU A CA 1
ATOM 2165 C C . LEU A 1 285 ? 2.758 6.828 25.156 1 93.88 285 LEU A C 1
ATOM 2167 O O . LEU A 1 285 ? 3.785 7.512 25.141 1 93.88 285 LEU A O 1
ATOM 2171 N N . PHE A 1 286 ? 2.561 5.84 25.906 1 95.44 286 PHE A N 1
ATOM 2172 C CA . PHE A 1 286 ? 3.588 5.426 26.844 1 95.44 286 PHE A CA 1
ATOM 2173 C C . PHE A 1 286 ? 4.871 5.035 26.125 1 95.44 286 PHE A C 1
ATOM 2175 O O . PHE A 1 286 ? 5.957 5.484 26.484 1 95.44 286 PHE A O 1
ATOM 2182 N N . LEU A 1 287 ? 4.77 4.266 25.094 1 94.75 287 LEU A N 1
ATOM 2183 C CA . LEU A 1 287 ? 5.938 3.775 24.359 1 94.75 287 LEU A CA 1
ATOM 2184 C C . LEU A 1 287 ? 6.602 4.902 23.578 1 94.75 287 LEU A C 1
ATOM 2186 O O . LEU A 1 287 ? 7.824 4.926 23.422 1 94.75 287 LEU A O 1
ATOM 2190 N N . TRP A 1 288 ? 5.848 5.781 23.031 1 91 288 TRP A N 1
ATOM 2191 C CA . TRP A 1 288 ? 6.426 6.918 22.312 1 91 288 TRP A CA 1
ATOM 2192 C C . TRP A 1 288 ? 7.188 7.828 23.266 1 91 288 TRP A C 1
ATOM 2194 O O . TRP A 1 288 ? 8.227 8.383 22.906 1 91 288 TRP A O 1
ATOM 2204 N N . MET A 1 289 ? 6.742 7.953 24.453 1 89.81 289 MET A N 1
ATOM 2205 C CA . MET A 1 289 ? 7.375 8.812 25.438 1 89.81 289 MET A CA 1
ATOM 2206 C C . MET A 1 289 ? 8.633 8.164 26.016 1 89.81 289 MET A C 1
ATOM 2208 O O . MET A 1 289 ? 9.594 8.859 26.344 1 89.81 289 MET A O 1
ATOM 2212 N N . THR A 1 290 ? 8.602 6.816 26.031 1 91.12 290 THR A N 1
ATOM 2213 C CA . THR A 1 290 ? 9.703 6.121 26.688 1 91.12 290 THR A CA 1
ATOM 2214 C C . THR A 1 290 ? 10.555 5.363 25.672 1 91.12 290 THR A C 1
ATOM 2216 O O . THR A 1 290 ? 11.383 4.531 26.047 1 91.12 290 THR A O 1
ATOM 2219 N N . GLY A 1 291 ? 10.328 5.566 24.484 1 88.19 291 GLY A N 1
ATOM 2220 C CA . GLY A 1 291 ? 11.008 4.82 23.438 1 88.19 291 GLY A CA 1
ATOM 2221 C C . GLY A 1 291 ? 12.516 4.766 23.609 1 88.19 291 GLY A C 1
ATOM 2222 O O . GLY A 1 291 ? 13.125 3.711 23.453 1 88.19 291 GLY A O 1
ATOM 2223 N N . ASP A 1 292 ? 13.141 5.84 23.984 1 84.69 292 ASP A N 1
ATOM 2224 C CA . ASP A 1 292 ? 14.586 5.891 24.172 1 84.69 292 ASP A CA 1
ATOM 2225 C C . ASP A 1 292 ? 15.023 5.059 25.375 1 84.69 292 ASP A C 1
ATOM 2227 O O . ASP A 1 292 ? 16.094 4.453 25.359 1 84.69 292 ASP A O 1
ATOM 2231 N N . LEU A 1 293 ? 14.156 4.996 26.359 1 89.94 293 LEU A N 1
ATOM 2232 C CA . LEU A 1 293 ? 14.461 4.246 27.578 1 89.94 293 LEU A CA 1
ATOM 2233 C C . LEU A 1 293 ? 14.414 2.746 27.312 1 89.94 293 LEU A C 1
ATOM 2235 O O . LEU A 1 293 ? 15.242 1.995 27.828 1 89.94 293 LEU A O 1
ATOM 2239 N N . PHE A 1 294 ? 13.508 2.303 26.453 1 93.06 294 PHE A N 1
ATOM 2240 C CA . PHE A 1 294 ? 13.305 0.875 26.25 1 93.06 294 PHE A CA 1
ATOM 2241 C C . PHE A 1 294 ? 13.859 0.444 24.891 1 93.06 294 PHE A C 1
ATOM 2243 O O . PHE A 1 294 ? 13.719 -0.717 24.5 1 93.06 294 PHE A O 1
ATOM 2250 N N . SER A 1 295 ? 14.492 1.359 24.188 1 94.81 295 SER A N 1
ATOM 2251 C CA . SER A 1 295 ? 15.086 1.081 22.891 1 94.81 295 SER A CA 1
ATOM 2252 C C . SER A 1 295 ? 14.039 0.578 21.906 1 94.81 295 SER A C 1
ATOM 2254 O O . SER A 1 295 ? 14.219 -0.475 21.281 1 94.81 295 SER A O 1
ATOM 2256 N N . ILE A 1 296 ? 12.969 1.271 21.844 1 96.06 296 ILE A N 1
ATOM 2257 C CA . ILE A 1 296 ? 11.891 0.963 20.906 1 96.06 296 ILE A CA 1
ATOM 2258 C C . ILE A 1 296 ? 11.672 2.146 19.969 1 96.06 296 ILE A C 1
ATOM 2260 O O . ILE A 1 296 ? 11.398 3.262 20.422 1 96.06 296 ILE A O 1
ATOM 2264 N N . ASP A 1 297 ? 11.844 1.907 18.719 1 95.56 297 ASP A N 1
ATOM 2265 C CA . ASP A 1 297 ? 11.625 2.947 17.719 1 95.56 297 ASP A CA 1
ATOM 2266 C C . ASP A 1 297 ? 10.148 3.342 17.641 1 95.56 297 ASP A C 1
ATOM 2268 O O . ASP A 1 297 ? 9.266 2.512 17.875 1 95.56 297 ASP A O 1
ATOM 2272 N N . ALA A 1 298 ? 9.883 4.566 17.312 1 93.31 298 ALA A N 1
ATOM 2273 C CA . ALA A 1 298 ? 8.523 5.082 17.25 1 93.31 298 ALA A CA 1
ATOM 2274 C C . ALA A 1 298 ? 7.688 4.289 16.25 1 93.31 298 ALA A C 1
ATOM 2276 O O . ALA A 1 298 ? 6.488 4.082 16.453 1 93.31 298 ALA A O 1
ATOM 2277 N N . THR A 1 299 ? 8.297 3.938 15.133 1 96.19 299 THR A N 1
ATOM 2278 C CA . THR A 1 299 ? 7.594 3.154 14.117 1 96.19 299 THR A CA 1
ATOM 2279 C C . THR A 1 299 ? 7.238 1.771 14.656 1 96.19 299 THR A C 1
ATOM 2281 O O . THR A 1 299 ? 6.145 1.265 14.406 1 96.19 299 THR A O 1
ATOM 2284 N N . THR A 1 300 ? 8.141 1.149 15.375 1 97.94 300 THR A N 1
ATOM 2285 C CA . THR A 1 300 ? 7.863 -0.129 16.016 1 97.94 300 THR A CA 1
ATOM 2286 C C . THR A 1 300 ? 6.68 -0.006 16.969 1 97.94 300 THR A C 1
ATOM 2288 O O . THR A 1 300 ? 5.816 -0.884 17.016 1 97.94 300 THR A O 1
ATOM 2291 N N . THR A 1 301 ? 6.652 1.047 17.719 1 96.62 301 THR A N 1
ATOM 2292 C CA . THR A 1 301 ? 5.535 1.321 18.609 1 96.62 301 THR A CA 1
ATOM 2293 C C . THR A 1 301 ? 4.215 1.331 17.844 1 96.62 301 THR A C 1
ATOM 2295 O O . THR A 1 301 ? 3.227 0.743 18.297 1 96.62 301 THR A O 1
ATOM 2298 N N . ALA A 1 302 ? 4.223 2.023 16.719 1 95.88 302 ALA A N 1
ATOM 2299 C CA . ALA A 1 302 ? 3.014 2.072 15.906 1 95.88 302 ALA A CA 1
ATOM 2300 C C . ALA A 1 302 ? 2.578 0.671 15.492 1 95.88 302 ALA A C 1
ATOM 2302 O O . ALA A 1 302 ? 1.39 0.343 15.539 1 95.88 302 ALA A O 1
ATOM 2303 N N . PHE A 1 303 ? 3.521 -0.157 15.086 1 98.12 303 PHE A N 1
ATOM 2304 C CA . PHE A 1 303 ? 3.207 -1.524 14.695 1 98.12 303 PHE A CA 1
ATOM 2305 C C . PHE A 1 303 ? 2.643 -2.311 15.867 1 98.12 303 PHE A C 1
ATOM 2307 O O . PHE A 1 303 ? 1.723 -3.113 15.703 1 98.12 303 PHE A O 1
ATOM 2314 N N . ILE A 1 304 ? 3.191 -2.137 17.047 1 97.94 304 ILE A N 1
ATOM 2315 C CA . ILE A 1 304 ? 2.688 -2.797 18.25 1 97.94 304 ILE A CA 1
ATOM 2316 C C . ILE A 1 304 ? 1.223 -2.424 18.469 1 97.94 304 ILE A C 1
ATOM 2318 O O . ILE A 1 304 ? 0.386 -3.293 18.719 1 97.94 304 ILE A O 1
ATOM 2322 N N . GLY A 1 305 ? 0.958 -1.178 18.344 1 97.5 305 GLY A N 1
ATOM 2323 C CA . GLY A 1 305 ? -0.419 -0.73 18.484 1 97.5 305 GLY A CA 1
ATOM 2324 C C . GLY A 1 305 ? -1.36 -1.385 17.484 1 97.5 305 GLY A C 1
ATOM 2325 O O . GLY A 1 305 ? -2.438 -1.854 17.859 1 97.5 305 GLY A O 1
ATOM 2326 N N . LEU A 1 306 ? -0.977 -1.422 16.203 1 97.69 306 LEU A N 1
ATOM 2327 C CA . LEU A 1 306 ? -1.818 -2.035 15.188 1 97.69 306 LEU A CA 1
ATOM 2328 C C . LEU A 1 306 ? -2.035 -3.516 15.477 1 97.69 306 LEU A C 1
ATOM 2330 O O . LEU A 1 306 ? -3.148 -4.023 15.336 1 97.69 306 LEU A O 1
ATOM 2334 N N . VAL A 1 307 ? -0.995 -4.215 15.875 1 97.94 307 VAL A N 1
ATOM 2335 C CA . VAL A 1 307 ? -1.062 -5.648 16.141 1 97.94 307 VAL A CA 1
ATOM 2336 C C . VAL A 1 307 ? -2.033 -5.914 17.297 1 97.94 307 VAL A C 1
ATOM 2338 O O . VAL A 1 307 ? -2.809 -6.871 17.25 1 97.94 307 VAL A O 1
ATOM 2341 N N . ILE A 1 308 ? -2.008 -5.082 18.312 1 98 308 ILE A N 1
ATOM 2342 C CA . ILE A 1 308 ? -2.943 -5.227 19.422 1 98 308 ILE A CA 1
ATOM 2343 C C . ILE A 1 308 ? -4.375 -5.125 18.906 1 98 308 ILE A C 1
ATOM 2345 O O . ILE A 1 308 ? -5.23 -5.945 19.266 1 98 308 ILE A O 1
ATOM 2349 N N . LEU A 1 309 ? -4.621 -4.176 18.062 1 98.06 309 LEU A N 1
ATOM 2350 C CA . LEU A 1 309 ? -5.969 -3.951 17.562 1 98.06 309 LEU A CA 1
ATOM 2351 C C . LEU A 1 309 ? -6.406 -5.102 16.656 1 98.06 309 LEU A C 1
ATOM 2353 O O . LEU A 1 309 ? -7.59 -5.453 16.625 1 98.06 309 LEU A O 1
ATOM 2357 N N . LEU A 1 310 ? -5.5 -5.684 15.922 1 97.62 310 LEU A N 1
ATOM 2358 C CA . LEU A 1 310 ? -5.82 -6.828 15.07 1 97.62 310 LEU A CA 1
ATOM 2359 C C . LEU A 1 310 ? -6.062 -8.078 15.914 1 97.62 310 LEU A C 1
ATOM 2361 O O . LEU A 1 310 ? -7.02 -8.812 15.672 1 97.62 310 LEU A O 1
ATOM 2365 N N . LEU A 1 311 ? -5.227 -8.297 16.922 1 96.69 311 LEU A N 1
ATOM 2366 C CA . LEU A 1 311 ? -5.34 -9.477 17.766 1 96.69 311 LEU A CA 1
ATOM 2367 C C . LEU A 1 311 ? -6.625 -9.438 18.578 1 96.69 311 LEU A C 1
ATOM 2369 O O . LEU A 1 311 ? -7.211 -10.484 18.875 1 96.69 311 LEU A O 1
ATOM 2373 N N . THR A 1 312 ? -7.078 -8.25 18.922 1 96.69 312 THR A N 1
ATOM 2374 C CA . THR A 1 312 ? -8.289 -8.102 19.719 1 96.69 312 THR A CA 1
ATOM 2375 C C . THR A 1 312 ? -9.516 -7.984 18.812 1 96.69 312 THR A C 1
ATOM 2377 O O . THR A 1 312 ? -10.641 -7.871 19.297 1 96.69 312 THR A O 1
ATOM 2380 N N . SER A 1 313 ? -9.383 -7.895 17.547 1 96.75 313 SER A N 1
ATOM 2381 C CA . SER A 1 313 ? -10.43 -7.859 16.531 1 96.75 313 SER A CA 1
ATOM 2382 C C . SER A 1 313 ? -11.188 -6.535 16.562 1 96.75 313 SER A C 1
ATOM 2384 O O . SER A 1 313 ? -12.344 -6.465 16.141 1 96.75 313 SER A O 1
ATOM 2386 N N . VAL A 1 314 ? -10.5 -5.566 17.219 1 97.31 314 VAL A N 1
ATOM 2387 C CA . VAL A 1 314 ? -11.047 -4.219 17.094 1 97.31 314 VAL A CA 1
ATOM 2388 C C . VAL A 1 314 ? -11 -3.775 15.633 1 97.31 314 VAL A C 1
ATOM 2390 O O . VAL A 1 314 ? -11.953 -3.162 15.133 1 97.31 314 VAL A O 1
ATOM 2393 N N . LEU A 1 315 ? -9.875 -4.051 15.062 1 97.25 315 LEU A N 1
ATOM 2394 C CA . LEU A 1 315 ? -9.703 -3.924 13.617 1 97.25 315 LEU A CA 1
ATOM 2395 C C . LEU A 1 315 ? -9.531 -5.293 12.969 1 97.25 315 LEU A C 1
ATOM 2397 O O . LEU A 1 315 ? -9.062 -6.234 13.609 1 97.25 315 LEU A O 1
ATOM 2401 N N . THR A 1 316 ? -9.984 -5.336 11.766 1 97.31 316 THR A N 1
ATOM 2402 C CA . THR A 1 316 ? -9.727 -6.508 10.938 1 97.31 316 THR A CA 1
ATOM 2403 C C . THR A 1 316 ? -8.781 -6.168 9.789 1 97.31 316 THR A C 1
ATOM 2405 O O . THR A 1 316 ? -8.594 -4.992 9.469 1 97.31 316 THR A O 1
ATOM 2408 N N . TRP A 1 317 ? -8.188 -7.164 9.219 1 96.5 317 TRP A N 1
ATOM 2409 C CA . TRP A 1 317 ? -7.32 -6.926 8.07 1 96.5 317 TRP A CA 1
ATOM 2410 C C . TRP A 1 317 ? -8.109 -6.312 6.914 1 96.5 317 TRP A C 1
ATOM 2412 O O . TRP A 1 317 ? -7.574 -5.516 6.141 1 96.5 317 TRP A O 1
ATOM 2422 N N . ASP A 1 318 ? -9.328 -6.652 6.824 1 95.94 318 ASP A N 1
ATOM 2423 C CA . ASP A 1 318 ? -10.18 -6.043 5.801 1 95.94 318 ASP A CA 1
ATOM 2424 C C . ASP A 1 318 ? -10.312 -4.539 6.023 1 95.94 318 ASP A C 1
ATOM 2426 O O . ASP A 1 318 ? -10.367 -3.768 5.062 1 95.94 318 ASP A O 1
ATOM 2430 N N . ASP A 1 319 ? -10.391 -4.148 7.293 1 95.75 319 ASP A N 1
ATOM 2431 C CA . ASP A 1 319 ? -10.414 -2.725 7.609 1 95.75 319 ASP A CA 1
ATOM 2432 C C . ASP A 1 319 ? -9.141 -2.031 7.121 1 95.75 319 ASP A C 1
ATOM 2434 O O . ASP A 1 319 ? -9.203 -0.929 6.574 1 95.75 319 ASP A O 1
ATOM 2438 N N . VAL A 1 320 ? -8.031 -2.721 7.348 1 96 320 VAL A N 1
ATOM 2439 C CA . VAL A 1 320 ? -6.723 -2.176 6.988 1 96 320 VAL A CA 1
ATOM 2440 C C . VAL A 1 320 ? -6.629 -2.018 5.473 1 96 320 VAL A C 1
ATOM 2442 O O . VAL A 1 320 ? -6.277 -0.945 4.977 1 96 320 VAL A O 1
ATOM 2445 N N . LYS A 1 321 ? -7.023 -3.045 4.727 1 94.94 321 LYS A N 1
ATOM 2446 C CA . LYS A 1 321 ? -6.953 -3.021 3.268 1 94.94 321 LYS A CA 1
ATOM 2447 C C . LYS A 1 321 ? -7.887 -1.961 2.691 1 94.94 321 LYS A C 1
ATOM 2449 O O . LYS A 1 321 ? -7.582 -1.351 1.664 1 94.94 321 LYS A O 1
ATOM 2454 N N . ALA A 1 322 ? -8.914 -1.649 3.438 1 94.31 322 ALA A N 1
ATOM 2455 C CA . ALA A 1 322 ? -9.961 -0.762 2.936 1 94.31 322 ALA A CA 1
ATOM 2456 C C . ALA A 1 322 ? -9.633 0.698 3.229 1 94.31 322 ALA A C 1
ATOM 2458 O O . ALA A 1 322 ? -10.32 1.605 2.754 1 94.31 322 ALA A O 1
ATOM 2459 N N . GLU A 1 323 ? -8.578 0.9 3.969 1 93.19 323 GLU A N 1
ATOM 2460 C CA . GLU A 1 323 ? -8.234 2.271 4.336 1 93.19 323 GLU A CA 1
ATOM 2461 C C . GLU A 1 323 ? -7.488 2.973 3.203 1 93.19 323 GLU A C 1
ATOM 2463 O O . GLU A 1 323 ? -6.277 3.178 3.287 1 93.19 323 GLU A O 1
ATOM 2468 N N . LYS A 1 324 ? -8.234 3.549 2.26 1 92.38 324 LYS A N 1
ATOM 2469 C CA . LYS A 1 324 ? -7.695 4.129 1.032 1 92.38 324 LYS A CA 1
ATOM 2470 C C . LYS A 1 324 ? -6.762 5.293 1.338 1 92.38 324 LYS A C 1
ATOM 2472 O O . LYS A 1 324 ? -5.754 5.484 0.655 1 92.38 324 LYS A O 1
ATOM 2477 N N . GLY A 1 325 ? -7.105 6.062 2.355 1 89.38 325 GLY A N 1
ATOM 2478 C CA . GLY A 1 325 ? -6.285 7.207 2.719 1 89.38 325 GLY A CA 1
ATOM 2479 C C . GLY A 1 325 ? -4.883 6.824 3.156 1 89.38 325 GLY A C 1
ATOM 2480 O O . GLY A 1 325 ? -3.914 7.516 2.83 1 89.38 325 GLY A O 1
ATOM 2481 N N . ALA A 1 326 ? -4.777 5.75 3.877 1 92.69 326 ALA A N 1
ATOM 2482 C CA . ALA A 1 326 ? -3.479 5.273 4.348 1 92.69 326 ALA A CA 1
ATOM 2483 C C . ALA A 1 326 ? -2.6 4.836 3.182 1 92.69 326 ALA A C 1
ATOM 2485 O O . ALA A 1 326 ? -1.431 5.223 3.098 1 92.69 326 ALA A O 1
ATOM 2486 N N . TRP A 1 327 ? -3.1 4.074 2.309 1 95.12 327 TRP A N 1
ATOM 2487 C CA . TRP A 1 327 ? -2.342 3.564 1.171 1 95.12 327 TRP A CA 1
ATOM 2488 C C . TRP A 1 327 ? -1.938 4.699 0.234 1 95.12 327 TRP A C 1
ATOM 2490 O O . TRP A 1 327 ? -0.827 4.703 -0.302 1 95.12 327 TRP A O 1
ATOM 2500 N N . ASP A 1 328 ? -2.859 5.648 0.052 1 93.94 328 ASP A N 1
ATOM 2501 C CA . ASP A 1 328 ? -2.553 6.848 -0.718 1 93.94 328 ASP A CA 1
ATOM 2502 C C . ASP A 1 328 ? -1.358 7.59 -0.122 1 93.94 328 ASP A C 1
ATOM 2504 O O . ASP A 1 328 ? -0.431 7.965 -0.843 1 93.94 328 ASP A O 1
ATOM 2508 N N . THR A 1 329 ? -1.393 7.73 1.159 1 91.5 329 THR A N 1
ATOM 2509 C CA . THR A 1 329 ? -0.355 8.461 1.876 1 91.5 329 THR A CA 1
ATOM 2510 C C . THR A 1 329 ? 0.986 7.742 1.773 1 91.5 329 THR A C 1
ATOM 2512 O O . THR A 1 329 ? 2.018 8.367 1.522 1 91.5 329 THR A O 1
ATOM 2515 N N . ILE A 1 330 ? 0.987 6.438 1.929 1 95.19 330 ILE A N 1
ATOM 2516 C CA . ILE A 1 330 ? 2.215 5.652 1.85 1 95.19 330 ILE A CA 1
ATOM 2517 C C . ILE A 1 330 ? 2.854 5.832 0.474 1 95.19 330 ILE A C 1
ATOM 2519 O O . ILE A 1 330 ? 4.066 6.02 0.366 1 95.19 330 ILE A O 1
ATOM 2523 N N . VAL A 1 331 ? 2.082 5.898 -0.556 1 96.5 331 VAL A N 1
ATOM 2524 C CA . VAL A 1 331 ? 2.594 5.973 -1.92 1 96.5 331 VAL A CA 1
ATOM 2525 C C . VAL A 1 331 ? 3.199 7.352 -2.17 1 96.5 331 VAL A C 1
ATOM 2527 O O . VAL A 1 331 ? 4.371 7.465 -2.533 1 96.5 331 VAL A O 1
ATOM 2530 N N . TRP A 1 332 ? 2.379 8.391 -1.979 1 93.31 332 TRP A N 1
ATOM 2531 C CA . TRP A 1 332 ? 2.898 9.695 -2.361 1 93.31 332 TRP A CA 1
ATOM 2532 C C . TRP A 1 332 ? 4.039 10.117 -1.444 1 93.31 332 TRP A C 1
ATOM 2534 O O . TRP A 1 332 ? 4.988 10.781 -1.883 1 93.31 332 TRP A O 1
ATOM 2544 N N . PHE A 1 333 ? 3.959 9.773 -0.13 1 92.69 333 PHE A N 1
ATOM 2545 C CA . PHE A 1 333 ? 5.039 10.109 0.792 1 92.69 333 PHE A CA 1
ATOM 2546 C C . PHE A 1 333 ? 6.328 9.391 0.398 1 92.69 333 PHE A C 1
ATOM 2548 O O . PHE A 1 333 ? 7.41 9.977 0.446 1 92.69 333 PHE A O 1
ATOM 2555 N N . SER A 1 334 ? 6.258 8.125 0.027 1 96.5 334 SER A N 1
ATOM 2556 C CA . SER A 1 334 ? 7.422 7.348 -0.386 1 96.5 334 SER A CA 1
ATOM 2557 C C . SER A 1 334 ? 8.109 7.988 -1.588 1 96.5 334 SER A C 1
ATOM 2559 O O . SER A 1 334 ? 9.336 8.086 -1.626 1 96.5 334 SER A O 1
ATOM 2561 N N . VAL A 1 335 ? 7.355 8.477 -2.521 1 96.81 335 VAL A N 1
ATOM 2562 C CA . VAL A 1 335 ? 7.898 8.984 -3.777 1 96.81 335 VAL A CA 1
ATOM 2563 C C . VAL A 1 335 ? 8.508 10.367 -3.555 1 96.81 335 VAL A C 1
ATOM 2565 O O . VAL A 1 335 ? 9.617 10.641 -4.016 1 96.81 335 VAL A O 1
ATOM 2568 N N . LEU A 1 336 ? 7.832 11.234 -2.828 1 92.44 336 LEU A N 1
ATOM 2569 C CA . LEU A 1 336 ? 8.32 12.594 -2.598 1 92.44 336 LEU A CA 1
ATOM 2570 C C . LEU A 1 336 ? 9.562 12.586 -1.724 1 92.44 336 LEU A C 1
ATOM 2572 O O . LEU A 1 336 ? 10.516 13.328 -1.979 1 92.44 336 LEU A O 1
ATOM 2576 N N . VAL A 1 337 ? 9.539 11.703 -0.73 1 91.56 337 VAL A N 1
ATOM 2577 C CA . VAL A 1 337 ? 10.711 11.578 0.136 1 91.56 337 VAL A CA 1
ATOM 2578 C C . VAL A 1 337 ? 11.883 11.016 -0.658 1 91.56 337 VAL A C 1
ATOM 2580 O O . VAL A 1 337 ? 13.023 11.477 -0.508 1 91.56 337 VAL A O 1
ATOM 2583 N N . MET A 1 338 ? 11.586 9.984 -1.472 1 95.69 338 MET A N 1
ATOM 2584 C CA . MET A 1 338 ? 12.641 9.406 -2.303 1 95.69 338 MET A CA 1
ATOM 2585 C C . MET A 1 338 ? 13.281 10.469 -3.189 1 95.69 338 MET A C 1
ATOM 2587 O O . MET A 1 338 ? 14.5 10.578 -3.252 1 95.69 338 MET A O 1
ATOM 2591 N N . MET A 1 339 ? 12.531 11.312 -3.826 1 95.75 339 MET A N 1
ATOM 2592 C CA . MET A 1 339 ? 13.07 12.312 -4.742 1 95.75 339 MET A CA 1
ATOM 2593 C C . MET A 1 339 ? 13.828 13.391 -3.982 1 95.75 339 MET A C 1
ATOM 2595 O O . MET A 1 339 ? 14.945 13.758 -4.363 1 95.75 339 MET A O 1
ATOM 2599 N N . ALA A 1 340 ? 13.281 13.844 -2.908 1 91.5 340 ALA A N 1
ATOM 2600 C CA . ALA A 1 340 ? 13.938 14.883 -2.113 1 91.5 340 ALA A CA 1
ATOM 2601 C C . ALA A 1 340 ? 15.242 14.375 -1.507 1 91.5 340 ALA A C 1
ATOM 2603 O O . ALA A 1 340 ? 16.25 15.07 -1.529 1 91.5 340 ALA A O 1
ATOM 2604 N N . SER A 1 341 ? 15.227 13.164 -0.931 1 92.5 341 SER A N 1
ATOM 2605 C CA . SER A 1 341 ? 16.422 12.578 -0.324 1 92.5 341 SER A CA 1
ATOM 2606 C C . SER A 1 341 ? 17.484 12.289 -1.371 1 92.5 341 SER A C 1
ATOM 2608 O O . SER A 1 341 ? 18.688 12.469 -1.11 1 92.5 341 SER A O 1
ATOM 2610 N N . SER A 1 342 ? 17.062 11.883 -2.525 1 96.06 342 SER A N 1
ATOM 2611 C CA . SER A 1 342 ? 18.016 11.617 -3.594 1 96.06 342 SER A CA 1
ATOM 2612 C C . SER A 1 342 ? 18.656 12.906 -4.098 1 96.06 342 SER A C 1
ATOM 2614 O O . SER A 1 342 ? 19.844 12.93 -4.441 1 96.06 342 SER A O 1
ATOM 2616 N N . LEU A 1 343 ? 17.891 13.977 -4.176 1 94.81 343 LEU A N 1
ATOM 2617 C CA . LEU A 1 343 ? 18.438 15.273 -4.547 1 94.81 343 LEU A CA 1
ATOM 2618 C C . LEU A 1 343 ? 19.484 15.719 -3.533 1 94.81 343 LEU A C 1
ATOM 2620 O O . LEU A 1 343 ? 20.516 16.281 -3.908 1 94.81 343 LEU A O 1
ATOM 2624 N N . ASN A 1 344 ? 19.219 15.461 -2.285 1 90.75 344 ASN A N 1
ATOM 2625 C CA . ASN A 1 344 ? 20.188 15.766 -1.234 1 90.75 344 ASN A CA 1
ATOM 2626 C C . ASN A 1 344 ? 21.453 14.93 -1.382 1 90.75 344 ASN A C 1
ATOM 2628 O O . ASN A 1 344 ? 22.562 15.461 -1.28 1 90.75 344 ASN A O 1
ATOM 2632 N N . GLU A 1 345 ? 21.312 13.68 -1.634 1 94.31 345 GLU A N 1
ATOM 2633 C CA . GLU A 1 345 ? 22.438 12.758 -1.763 1 94.31 345 GLU A CA 1
ATOM 2634 C C . GLU A 1 345 ? 23.297 13.086 -2.979 1 94.31 345 GLU A C 1
ATOM 2636 O O . GLU A 1 345 ? 24.516 12.906 -2.957 1 94.31 345 GLU A O 1
ATOM 2641 N N . LEU A 1 346 ? 22.609 13.648 -3.996 1 95.69 346 LEU A N 1
ATOM 2642 C CA . LEU A 1 346 ? 23.297 13.984 -5.23 1 95.69 346 LEU A CA 1
ATOM 2643 C C . LEU A 1 346 ? 23.953 15.359 -5.125 1 95.69 346 LEU A C 1
ATOM 2645 O O . LEU A 1 346 ? 24.625 15.812 -6.066 1 95.69 346 LEU A O 1
ATOM 2649 N N . GLY A 1 347 ? 23.719 16.078 -3.988 1 92.38 347 GLY A N 1
ATOM 2650 C CA . GLY A 1 347 ? 24.438 17.312 -3.701 1 92.38 347 GLY A CA 1
ATOM 2651 C C . GLY A 1 347 ? 23.688 18.547 -4.133 1 92.38 347 GLY A C 1
ATOM 2652 O O . GLY A 1 347 ? 24.203 19.672 -3.994 1 92.38 347 GLY A O 1
ATOM 2653 N N . PHE A 1 348 ? 22.484 18.375 -4.613 1 93.38 348 PHE A N 1
ATOM 2654 C CA . PHE A 1 348 ? 21.719 19.5 -5.145 1 93.38 348 PHE A CA 1
ATOM 2655 C C . PHE A 1 348 ? 21.391 20.5 -4.039 1 93.38 348 PHE A C 1
ATOM 2657 O O . PHE A 1 348 ? 21.531 21.719 -4.238 1 93.38 348 PHE A O 1
ATOM 2664 N N . ILE A 1 349 ? 20.969 20.078 -2.891 1 87.19 349 ILE A N 1
ATOM 2665 C CA . ILE A 1 349 ? 20.562 20.953 -1.799 1 87.19 349 ILE A CA 1
ATOM 2666 C C . ILE A 1 349 ? 21.766 21.734 -1.278 1 87.19 349 ILE A C 1
ATOM 2668 O O . ILE A 1 349 ? 21.641 22.922 -0.969 1 87.19 349 ILE A O 1
ATOM 2672 N N . GLY A 1 350 ? 22.875 20.984 -1.156 1 86.88 350 GLY A N 1
ATOM 2673 C CA . GLY A 1 350 ? 24.094 21.688 -0.78 1 86.88 350 GLY A CA 1
ATOM 2674 C C . GLY A 1 350 ? 24.484 22.781 -1.752 1 86.88 350 GLY A C 1
ATOM 2675 O O . GLY A 1 350 ? 24.844 23.891 -1.338 1 86.88 350 GLY A O 1
ATOM 2676 N N . TRP A 1 351 ? 24.438 22.516 -3.016 1 91.38 351 TRP A N 1
ATOM 2677 C CA . TRP A 1 351 ? 24.734 23.484 -4.055 1 91.38 351 TRP A CA 1
ATOM 2678 C C . TRP A 1 351 ? 23.797 24.688 -3.953 1 91.38 351 TRP A C 1
ATOM 2680 O O . TRP A 1 351 ? 24.25 25.844 -3.98 1 91.38 351 TRP A O 1
ATOM 2690 N N . PHE A 1 352 ? 22.547 24.422 -3.834 1 88.75 352 PHE A N 1
ATOM 2691 C CA . PHE A 1 352 ? 21.547 25.484 -3.764 1 88.75 352 PHE A CA 1
ATOM 2692 C C . PHE A 1 352 ? 21.766 26.375 -2.547 1 88.75 352 PHE A C 1
ATOM 2694 O O . PHE A 1 352 ? 21.672 27.594 -2.643 1 88.75 352 PHE A O 1
ATOM 2701 N N . SER A 1 353 ? 22.078 25.75 -1.44 1 84.75 353 SER A N 1
ATOM 2702 C CA . SER A 1 353 ? 22.344 26.484 -0.207 1 84.75 353 SER A CA 1
ATOM 2703 C C . SER A 1 353 ? 23.547 27.406 -0.364 1 84.75 353 SER A C 1
ATOM 2705 O O . SER A 1 353 ? 23.547 28.547 0.116 1 84.75 353 SER A O 1
ATOM 2707 N N . ASN A 1 354 ? 24.516 26.922 -1.015 1 86.31 354 ASN A N 1
ATOM 2708 C CA . ASN A 1 354 ? 25.719 27.703 -1.232 1 86.31 354 ASN A CA 1
ATOM 2709 C C . ASN A 1 354 ? 25.469 28.875 -2.166 1 86.31 354 ASN A C 1
ATOM 2711 O O . ASN A 1 354 ? 26.031 29.953 -1.971 1 86.31 354 ASN A O 1
ATOM 2715 N N . VAL A 1 355 ? 24.688 28.641 -3.117 1 87.62 355 VAL A N 1
ATOM 2716 C CA . VAL A 1 355 ? 24.359 29.703 -4.055 1 87.62 355 VAL A CA 1
ATOM 2717 C C . VAL A 1 355 ? 23.609 30.828 -3.326 1 87.62 355 VAL A C 1
ATOM 2719 O O . VAL A 1 355 ? 23.906 32 -3.518 1 87.62 355 VAL A O 1
ATOM 2722 N N . VAL A 1 356 ? 22.672 30.422 -2.486 1 83.75 356 VAL A N 1
ATOM 2723 C CA . VAL A 1 356 ? 21.875 31.406 -1.765 1 83.75 356 VAL A CA 1
ATOM 2724 C C . VAL A 1 356 ? 22.75 32.156 -0.749 1 83.75 356 VAL A C 1
ATOM 2726 O O . VAL A 1 356 ? 22.641 33.375 -0.584 1 83.75 356 VAL A O 1
ATOM 2729 N N . LYS A 1 357 ? 23.562 31.422 -0.136 1 83.12 357 LYS A N 1
ATOM 2730 C CA . LYS A 1 357 ? 24.5 32.031 0.812 1 83.12 357 LYS A CA 1
ATOM 2731 C C . LYS A 1 357 ? 25.375 33.094 0.132 1 83.12 357 LYS A C 1
ATOM 2733 O O . LYS A 1 357 ? 25.641 34.156 0.701 1 83.12 357 LYS A O 1
ATOM 2738 N N . ALA A 1 358 ? 25.766 32.75 -0.937 1 84.56 358 ALA A N 1
ATOM 2739 C CA . ALA A 1 358 ? 26.625 33.656 -1.686 1 84.56 358 ALA A CA 1
ATOM 2740 C C . ALA A 1 358 ? 25.891 34.938 -2.068 1 84.56 358 ALA A C 1
ATOM 2742 O O . ALA A 1 358 ? 26.469 36.031 -2.117 1 84.56 358 ALA A O 1
ATOM 2743 N N . GLU A 1 359 ? 24.625 34.781 -2.291 1 82.12 359 GLU A N 1
ATOM 2744 C CA . GLU A 1 359 ? 23.844 35.906 -2.766 1 82.12 359 GLU A CA 1
ATOM 2745 C C . GLU A 1 359 ? 23.344 36.75 -1.602 1 82.12 359 GLU A C 1
ATOM 2747 O O . GLU A 1 359 ? 23.234 38 -1.717 1 82.12 359 GLU A O 1
ATOM 2752 N N . ILE A 1 360 ? 23.031 36.062 -0.465 1 77.75 360 ILE A N 1
ATOM 2753 C CA . ILE A 1 360 ? 22.406 36.812 0.615 1 77.75 360 ILE A CA 1
ATOM 2754 C C . ILE A 1 360 ? 23.203 36.625 1.902 1 77.75 360 ILE A C 1
ATOM 2756 O O . ILE A 1 360 ? 22.719 36.969 2.99 1 77.75 360 ILE A O 1
ATOM 2760 N N . GLY A 1 361 ? 24.297 36.094 1.858 1 70.75 361 GLY A N 1
ATOM 2761 C CA . GLY A 1 361 ? 25.141 35.75 2.988 1 70.75 361 GLY A CA 1
ATOM 2762 C C . GLY A 1 361 ? 25.453 36.938 3.881 1 70.75 361 GLY A C 1
ATOM 2763 O O . GLY A 1 361 ? 25.891 36.75 5.023 1 70.75 361 GLY A O 1
ATOM 2764 N N . GLY A 1 362 ? 25.141 38 3.566 1 79.44 362 GLY A N 1
ATOM 2765 C CA . GLY A 1 362 ? 25.438 39.125 4.422 1 79.44 362 GLY A CA 1
ATOM 2766 C C . GLY A 1 362 ? 24.359 39.406 5.441 1 79.44 362 GLY A C 1
ATOM 2767 O O . GLY A 1 362 ? 24.547 40.188 6.367 1 79.44 362 GLY A O 1
ATOM 2768 N N . LEU A 1 363 ? 23.344 38.688 5.379 1 84.94 363 LEU A N 1
ATOM 2769 C CA . LEU A 1 363 ? 22.234 38.906 6.297 1 84.94 363 LEU A CA 1
ATOM 2770 C C . LEU A 1 363 ? 22.469 38.156 7.605 1 84.94 363 LEU A C 1
ATOM 2772 O O . LEU A 1 363 ? 22.891 37 7.598 1 84.94 363 LEU A O 1
ATOM 2776 N N . SER A 1 364 ? 22.297 38.844 8.711 1 90.75 364 SER A N 1
ATOM 2777 C CA . SER A 1 364 ? 22.344 38.156 9.984 1 90.75 364 SER A CA 1
ATOM 2778 C C . SER A 1 364 ? 21.25 37.094 10.078 1 90.75 364 SER A C 1
ATOM 2780 O O . SER A 1 364 ? 20.203 37.219 9.438 1 90.75 364 SER A O 1
ATOM 2782 N N . TRP A 1 365 ? 21.531 36.031 10.789 1 91.81 365 TRP A N 1
ATOM 2783 C CA . TRP A 1 365 ? 20.531 34.938 10.883 1 91.81 365 TRP A CA 1
ATOM 2784 C C . TRP A 1 365 ? 19.266 35.438 11.555 1 91.81 365 TRP A C 1
ATOM 2786 O O . TRP A 1 365 ? 18.172 34.969 11.266 1 91.81 365 TRP A O 1
ATOM 2796 N N . GLN A 1 366 ? 19.406 36.469 12.391 1 93 366 GLN A N 1
ATOM 2797 C CA . GLN A 1 366 ? 18.266 37.062 13.086 1 93 366 GLN A CA 1
ATOM 2798 C C . GLN A 1 366 ? 17.312 37.75 12.102 1 93 366 GLN A C 1
ATOM 2800 O O . GLN A 1 366 ? 16.094 37.781 12.344 1 93 366 GLN A O 1
ATOM 2805 N N . MET A 1 367 ? 17.844 38.188 11.086 1 92.81 367 MET A N 1
ATOM 2806 C CA . MET A 1 367 ? 17.031 38.812 10.047 1 92.81 367 MET A CA 1
ATOM 2807 C C . MET A 1 367 ? 16.531 37.781 9.055 1 92.81 367 MET A C 1
ATOM 2809 O O . MET A 1 367 ? 15.375 37.844 8.609 1 92.81 367 MET A O 1
ATOM 2813 N N . ALA A 1 368 ? 17.406 36.906 8.75 1 94.06 368 ALA A N 1
ATOM 2814 C CA . ALA A 1 368 ? 17.078 35.875 7.77 1 94.06 368 ALA A CA 1
ATOM 2815 C C . ALA A 1 368 ? 15.969 34.969 8.281 1 94.06 368 ALA A C 1
ATOM 2817 O O . ALA A 1 368 ? 15.102 34.531 7.516 1 94.06 368 ALA A O 1
ATOM 2818 N N . PHE A 1 369 ? 15.984 34.688 9.555 1 95.88 369 PHE A N 1
ATOM 2819 C CA . PHE A 1 369 ? 15.07 33.719 10.164 1 95.88 369 PHE A CA 1
ATOM 2820 C C . PHE A 1 369 ? 13.625 34.156 9.961 1 95.88 369 PHE A C 1
ATOM 2822 O O . PHE A 1 369 ? 12.828 33.406 9.367 1 95.88 369 PHE A O 1
ATOM 2829 N N . PRO A 1 370 ? 13.227 35.375 10.359 1 96.12 370 PRO A N 1
ATOM 2830 C CA . PRO A 1 370 ? 11.828 35.75 10.148 1 96.12 370 PRO A CA 1
ATOM 2831 C C . PRO A 1 370 ? 11.453 35.844 8.672 1 96.12 370 PRO A C 1
ATOM 2833 O O . PRO A 1 370 ? 10.305 35.562 8.305 1 96.12 370 PRO A O 1
ATOM 2836 N N . ILE A 1 371 ? 12.328 36.188 7.832 1 94.69 371 ILE A N 1
ATOM 2837 C CA . ILE A 1 371 ? 12.047 36.281 6.406 1 94.69 371 ILE A CA 1
ATOM 2838 C C . ILE A 1 371 ? 11.719 34.906 5.836 1 94.69 371 ILE A C 1
ATOM 2840 O O . ILE A 1 371 ? 10.734 34.75 5.109 1 94.69 371 ILE A O 1
ATOM 2844 N N . ILE A 1 372 ? 12.57 33.938 6.203 1 95.25 372 ILE A N 1
ATOM 2845 C CA . ILE A 1 372 ? 12.375 32.594 5.715 1 95.25 372 ILE A CA 1
ATOM 2846 C C . ILE A 1 372 ? 11.016 32.062 6.188 1 95.25 372 ILE A C 1
ATOM 2848 O O . ILE A 1 372 ? 10.266 31.469 5.402 1 95.25 372 ILE A O 1
ATOM 2852 N N . ILE A 1 373 ? 10.656 32.281 7.395 1 97.62 373 ILE A N 1
ATOM 2853 C CA . ILE A 1 373 ? 9.406 31.812 7.965 1 97.62 373 ILE A CA 1
ATOM 2854 C C . ILE A 1 373 ? 8.227 32.5 7.281 1 97.62 373 ILE A C 1
ATOM 2856 O O . ILE A 1 373 ? 7.234 31.844 6.934 1 97.62 373 ILE A O 1
ATOM 2860 N N . LEU A 1 374 ? 8.328 33.781 7.062 1 96.88 374 LEU A N 1
ATOM 2861 C CA . LEU A 1 374 ? 7.25 34.562 6.441 1 96.88 374 LEU A CA 1
ATOM 2862 C C . LEU A 1 374 ? 7.051 34.125 4.988 1 96.88 374 LEU A C 1
ATOM 2864 O O . LEU A 1 374 ? 5.918 34 4.527 1 96.88 374 LEU A O 1
ATOM 2868 N N . VAL A 1 375 ? 8.141 33.906 4.324 1 94.56 375 VAL A N 1
ATOM 2869 C CA . VAL A 1 375 ? 8.062 33.438 2.945 1 94.56 375 VAL A CA 1
ATOM 2870 C C . VAL A 1 375 ? 7.391 32.062 2.904 1 94.56 375 VAL A C 1
ATOM 2872 O O . VAL A 1 375 ? 6.52 31.828 2.066 1 94.56 375 VAL A O 1
ATOM 2875 N N . TYR A 1 376 ? 7.84 31.219 3.764 1 96.5 376 TYR A N 1
ATOM 2876 C CA . TYR A 1 376 ? 7.266 29.891 3.844 1 96.5 376 TYR A CA 1
ATOM 2877 C C . TYR A 1 376 ? 5.773 29.953 4.156 1 96.5 376 TYR A C 1
ATOM 2879 O O . TYR A 1 376 ? 4.965 29.297 3.492 1 96.5 376 TYR A O 1
ATOM 2887 N N . PHE A 1 377 ? 5.355 30.781 5.078 1 97.31 377 PHE A N 1
ATOM 2888 C CA . PHE A 1 377 ? 3.973 30.906 5.527 1 97.31 377 PHE A CA 1
ATOM 2889 C C . PHE A 1 377 ? 3.092 31.453 4.41 1 97.31 377 PHE A C 1
ATOM 2891 O O . PHE A 1 377 ? 2.096 30.844 4.035 1 97.31 377 PHE A O 1
ATOM 2898 N N . PHE A 1 378 ? 3.465 32.5 3.764 1 95.75 378 PHE A N 1
ATOM 2899 C CA . PHE A 1 378 ? 2.605 33.188 2.818 1 95.75 378 PHE A CA 1
ATOM 2900 C C . PHE A 1 378 ? 2.646 32.531 1.449 1 95.75 378 PHE A C 1
ATOM 2902 O O . PHE A 1 378 ? 1.717 32.656 0.654 1 95.75 378 PHE A O 1
ATOM 2909 N N . SER A 1 379 ? 3.639 31.75 1.195 1 94.12 379 SER A N 1
ATOM 2910 C CA . SER A 1 379 ? 3.715 31.062 -0.091 1 94.12 379 SER A CA 1
ATOM 2911 C C . SER A 1 379 ? 2.648 29.984 -0.204 1 94.12 379 SER A C 1
ATOM 2913 O O . SER A 1 379 ? 2.328 29.531 -1.307 1 94.12 379 SER A O 1
ATOM 2915 N N . HIS A 1 380 ? 2.113 29.641 0.918 1 94.69 380 HIS A N 1
ATOM 2916 C CA . HIS A 1 380 ? 1.104 28.594 0.902 1 94.69 380 HIS A CA 1
ATOM 2917 C C . HIS A 1 380 ? -0.169 29.062 0.206 1 94.69 380 HIS A C 1
ATOM 2919 O O . HIS A 1 380 ? -1.019 28.25 -0.159 1 94.69 380 HIS A O 1
ATOM 2925 N N . TYR A 1 381 ? -0.377 30.391 -0.043 1 91.38 381 TYR A N 1
ATOM 2926 C CA . TYR A 1 381 ? -1.491 30.875 -0.848 1 91.38 381 TYR A CA 1
ATOM 2927 C C . TYR A 1 381 ? -1.486 30.234 -2.23 1 91.38 381 TYR A C 1
ATOM 2929 O O . TYR A 1 381 ? -2.537 30.109 -2.865 1 91.38 381 TYR A O 1
ATOM 2937 N N . LEU A 1 382 ? -0.333 29.719 -2.566 1 85.88 382 LEU A N 1
ATOM 2938 C CA . LEU A 1 382 ? -0.178 29.172 -3.912 1 85.88 382 LEU A CA 1
ATOM 2939 C C . LEU A 1 382 ? -0.323 27.656 -3.904 1 85.88 382 LEU A C 1
ATOM 2941 O O . LEU A 1 382 ? -0.293 27.016 -4.961 1 85.88 382 LEU A O 1
ATOM 2945 N N . PHE A 1 383 ? -0.417 27.078 -2.727 1 87.88 383 PHE A N 1
ATOM 2946 C CA . PHE A 1 383 ? -0.467 25.625 -2.596 1 87.88 383 PHE A CA 1
ATOM 2947 C C . PHE A 1 383 ? -1.828 25.188 -2.08 1 87.88 383 PHE A C 1
ATOM 2949 O O . PHE A 1 383 ? -2.416 25.828 -1.214 1 87.88 383 PHE A O 1
ATOM 2956 N N . ALA A 1 384 ? -2.354 24.141 -2.658 1 81.44 384 ALA A N 1
ATOM 2957 C CA . ALA A 1 384 ? -3.615 23.562 -2.199 1 81.44 384 ALA A CA 1
ATOM 2958 C C . ALA A 1 384 ? -3.373 22.297 -1.39 1 81.44 384 ALA A C 1
ATOM 2960 O O . ALA A 1 384 ? -4.301 21.531 -1.139 1 81.44 384 ALA A O 1
ATOM 2961 N N . SER A 1 385 ? -2.08 22.094 -1.042 1 86.44 385 SER A N 1
ATOM 2962 C CA . SER A 1 385 ? -1.688 20.891 -0.312 1 86.44 385 SER A CA 1
ATOM 2963 C C . SER A 1 385 ? -0.54 21.188 0.649 1 86.44 385 SER A C 1
ATOM 2965 O O . SER A 1 385 ? 0.519 21.656 0.235 1 86.44 385 SER A O 1
ATOM 2967 N N . ALA A 1 386 ? -0.839 20.844 1.882 1 91.25 386 ALA A N 1
ATOM 2968 C CA . ALA A 1 386 ? 0.203 21.016 2.891 1 91.25 386 ALA A CA 1
ATOM 2969 C C . ALA A 1 386 ? 1.397 20.109 2.607 1 91.25 386 ALA A C 1
ATOM 2971 O O . ALA A 1 386 ? 2.549 20.531 2.742 1 91.25 386 ALA A O 1
ATOM 2972 N N . THR A 1 387 ? 1.121 18.969 2.18 1 87.12 387 THR A N 1
ATOM 2973 C CA . THR A 1 387 ? 2.172 17.984 1.914 1 87.12 387 THR A CA 1
ATOM 2974 C C . THR A 1 387 ? 3.02 18.422 0.721 1 87.12 387 THR A C 1
ATOM 2976 O O . THR A 1 387 ? 4.246 18.297 0.746 1 87.12 387 THR A O 1
ATOM 2979 N N . ALA A 1 388 ? 2.324 18.859 -0.287 1 86.81 388 ALA A N 1
ATOM 2980 C CA . ALA A 1 388 ? 3.045 19.359 -1.458 1 86.81 388 ALA A CA 1
ATOM 2981 C C . ALA A 1 388 ? 3.941 20.531 -1.094 1 86.81 388 ALA A C 1
ATOM 2983 O O . ALA A 1 388 ? 5.043 20.672 -1.627 1 86.81 388 ALA A O 1
ATOM 2984 N N . HIS A 1 389 ? 3.457 21.32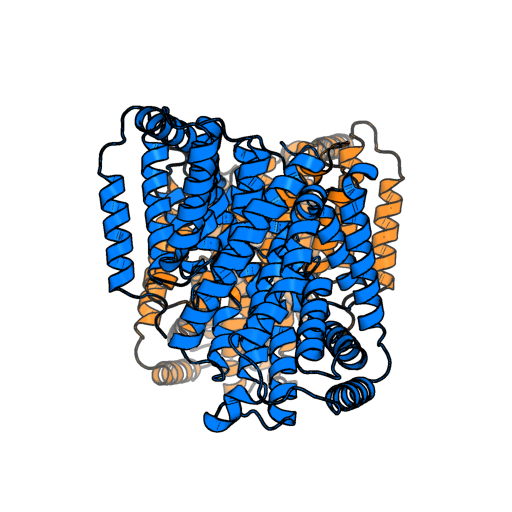8 -0.237 1 92.81 389 HIS A N 1
ATOM 2985 C CA . HIS A 1 389 ? 4.219 22.5 0.181 1 92.81 389 HIS A CA 1
ATOM 2986 C C . HIS A 1 389 ? 5.469 22.094 0.957 1 92.81 389 HIS A C 1
ATOM 2988 O O . HIS A 1 389 ? 6.559 22.609 0.696 1 92.81 389 HIS A O 1
ATOM 2994 N N . VAL A 1 390 ? 5.344 21.219 1.854 1 94.06 390 VAL A N 1
ATOM 2995 C CA . VAL A 1 390 ? 6.473 20.734 2.637 1 94.06 390 VAL A CA 1
ATOM 2996 C C . VAL A 1 390 ? 7.484 20.047 1.717 1 94.06 390 VAL A C 1
ATOM 2998 O O . VAL A 1 390 ? 8.688 20.312 1.806 1 94.06 390 VAL A O 1
ATOM 3001 N N . ALA A 1 391 ? 6.961 19.266 0.891 1 90.06 391 ALA A N 1
ATOM 3002 C CA . ALA A 1 391 ? 7.836 18.547 -0.034 1 90.06 391 ALA A CA 1
ATOM 3003 C C . ALA A 1 391 ? 8.633 19.516 -0.901 1 90.06 391 ALA A C 1
ATOM 3005 O O . ALA A 1 391 ? 9.805 19.281 -1.192 1 90.06 391 ALA A O 1
ATOM 3006 N N . ALA A 1 392 ? 8.023 20.609 -1.262 1 88.88 392 ALA A N 1
ATOM 3007 C CA . ALA A 1 392 ? 8.609 21.547 -2.223 1 88.88 392 ALA A CA 1
ATOM 3008 C C . ALA A 1 392 ? 9.609 22.484 -1.544 1 88.88 392 ALA A C 1
ATOM 3010 O O . ALA A 1 392 ? 10.617 22.859 -2.143 1 88.88 392 ALA A O 1
ATOM 30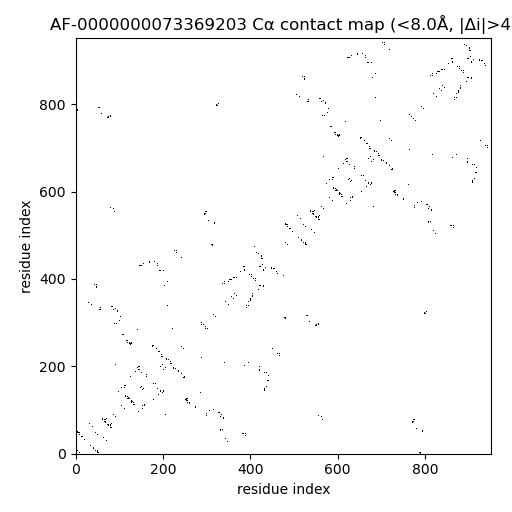11 N N . MET A 1 393 ? 9.32 22.797 -0.331 1 92.38 393 MET A N 1
ATOM 3012 C CA . MET A 1 393 ? 10.008 24 0.119 1 92.38 393 MET A CA 1
ATOM 3013 C C . MET A 1 393 ? 10.75 23.75 1.426 1 92.38 393 MET A C 1
ATOM 3015 O O . MET A 1 393 ? 11.734 24.422 1.727 1 92.38 393 MET A O 1
ATOM 3019 N N . TYR A 1 394 ? 10.383 22.812 2.242 1 95.75 394 TYR A N 1
ATOM 3020 C CA . TYR A 1 394 ? 10.883 22.672 3.605 1 95.75 394 TYR A CA 1
ATOM 3021 C C . TYR A 1 394 ? 12.391 22.438 3.607 1 95.75 394 TYR A C 1
ATOM 3023 O O . TYR A 1 394 ? 13.141 23.172 4.242 1 95.75 394 TYR A O 1
ATOM 3031 N N . ALA A 1 395 ? 12.797 21.422 2.873 1 93.56 395 ALA A N 1
ATOM 3032 C CA . ALA A 1 395 ? 14.211 21.062 2.893 1 93.56 395 ALA A CA 1
ATOM 3033 C C . ALA A 1 395 ? 15.078 22.188 2.344 1 93.56 395 ALA A C 1
ATOM 3035 O O . ALA A 1 395 ? 16.156 22.453 2.873 1 93.56 395 ALA A O 1
ATOM 3036 N N . ALA A 1 396 ? 14.625 22.812 1.282 1 91.25 396 ALA A N 1
ATOM 3037 C CA . ALA A 1 396 ? 15.367 23.906 0.657 1 91.25 396 ALA A CA 1
ATOM 3038 C C . ALA A 1 396 ? 15.516 25.094 1.612 1 91.25 396 ALA A C 1
ATOM 3040 O O . ALA A 1 396 ? 16.609 25.625 1.776 1 91.25 396 ALA A O 1
ATOM 3041 N N . LEU A 1 397 ? 14.453 25.438 2.252 1 94.31 397 LEU A N 1
ATOM 3042 C CA . LEU A 1 397 ? 14.484 26.594 3.154 1 94.31 397 LEU A CA 1
ATOM 3043 C C . LEU A 1 397 ? 15.289 26.266 4.41 1 94.31 397 LEU A C 1
ATOM 3045 O O . LEU A 1 397 ? 15.984 27.141 4.941 1 94.31 397 LEU A O 1
ATOM 3049 N N . LEU A 1 398 ? 15.172 25.047 4.867 1 96.12 398 LEU A N 1
ATOM 3050 C CA . LEU A 1 398 ? 15.969 24.625 6.012 1 96.12 398 LEU A CA 1
ATOM 3051 C C . LEU A 1 398 ? 17.453 24.672 5.684 1 96.12 398 LEU A C 1
ATOM 3053 O O . LEU A 1 398 ? 18.25 25.188 6.465 1 96.12 398 LEU A O 1
ATOM 3057 N N . GLY A 1 399 ? 17.797 24.188 4.555 1 92.94 399 GLY A N 1
ATOM 3058 C CA . GLY A 1 399 ? 19.188 24.219 4.133 1 92.94 399 GLY A CA 1
ATOM 3059 C C . GLY A 1 399 ? 19.75 25.609 3.998 1 92.94 399 GLY A C 1
ATOM 3060 O O . GLY A 1 399 ? 20.859 25.906 4.473 1 92.94 399 GLY A O 1
ATOM 3061 N N . VAL A 1 400 ? 19 26.453 3.348 1 91.75 400 VAL A N 1
ATOM 3062 C CA . VAL A 1 400 ? 19.391 27.844 3.158 1 91.75 400 VAL A CA 1
ATOM 3063 C C . VAL A 1 400 ? 19.578 28.516 4.516 1 91.75 400 VAL A C 1
ATOM 3065 O O . VAL A 1 400 ? 20.578 29.203 4.75 1 91.75 400 VAL A O 1
ATOM 3068 N N . GLY A 1 401 ? 18.641 28.344 5.391 1 94.94 401 GLY A N 1
ATOM 3069 C CA . GLY A 1 401 ? 18.703 28.969 6.699 1 94.94 401 GLY A CA 1
ATOM 3070 C C . GLY A 1 401 ? 19.891 28.531 7.52 1 94.94 401 GLY A C 1
ATOM 3071 O O . GLY A 1 401 ? 20.578 29.344 8.141 1 94.94 401 GLY A O 1
ATOM 3072 N N . VAL A 1 402 ? 20.109 27.266 7.5 1 93.56 402 VAL A N 1
ATOM 3073 C CA . VAL A 1 402 ? 21.234 26.734 8.25 1 93.56 402 VAL A CA 1
ATOM 3074 C C . VAL A 1 402 ? 22.547 27.281 7.68 1 93.56 402 VAL A C 1
ATOM 3076 O O . VAL A 1 402 ? 23.469 27.609 8.43 1 93.56 402 VAL A O 1
ATOM 3079 N N . SER A 1 403 ? 22.594 27.391 6.441 1 90 403 SER A N 1
ATOM 3080 C CA . SER A 1 403 ? 23.797 27.922 5.801 1 90 403 SER A CA 1
ATOM 3081 C C . SER A 1 403 ? 24 29.391 6.172 1 90 403 SER A C 1
ATOM 3083 O O . SER A 1 403 ? 25.141 29.875 6.152 1 90 403 SER A O 1
ATOM 3085 N N . LEU A 1 404 ? 22.984 30.062 6.492 1 91.94 404 LEU A N 1
ATOM 3086 C CA . LEU A 1 404 ? 23.062 31.469 6.871 1 91.94 404 LEU A CA 1
ATOM 3087 C C . LEU A 1 404 ? 23.328 31.609 8.367 1 91.94 404 LEU A C 1
ATOM 3089 O O . LEU A 1 404 ? 23.391 32.719 8.875 1 91.94 404 LEU A O 1
ATOM 3093 N N . GLY A 1 405 ? 23.391 30.5 9.008 1 92.5 405 GLY A N 1
ATOM 3094 C CA . GLY A 1 405 ? 23.766 30.516 10.406 1 92.5 405 GLY A CA 1
ATOM 3095 C C . GLY A 1 405 ? 22.594 30.391 11.352 1 92.5 405 GLY A C 1
ATOM 3096 O O . GLY A 1 405 ? 22.75 30.453 12.57 1 92.5 405 GLY A O 1
ATOM 3097 N N . ILE A 1 406 ? 21.406 30.25 10.844 1 95.81 406 ILE A N 1
ATOM 3098 C CA . ILE A 1 406 ? 20.25 30.016 11.711 1 95.81 406 ILE A CA 1
ATOM 3099 C C . ILE A 1 406 ? 20.422 28.688 12.445 1 95.81 406 ILE A C 1
ATOM 3101 O O . ILE A 1 406 ? 20.75 27.672 11.836 1 95.81 406 ILE A O 1
ATOM 3105 N N . PRO A 1 407 ? 20.172 28.703 13.789 1 96.62 407 PRO A N 1
ATOM 3106 C CA . PRO A 1 407 ? 20.234 27.422 14.492 1 96.62 407 PRO A CA 1
ATOM 3107 C C . PRO A 1 407 ? 19.312 26.375 13.875 1 96.62 407 PRO A C 1
ATOM 3109 O O . PRO A 1 407 ? 18.125 26.625 13.672 1 96.62 407 PRO A O 1
ATOM 3112 N N . GLY A 1 408 ? 19.828 25.219 13.625 1 96.25 408 GLY A N 1
ATOM 3113 C CA . GLY A 1 408 ? 19.156 24.188 12.875 1 96.25 408 GLY A CA 1
ATOM 3114 C C . GLY A 1 408 ? 17.859 23.719 13.516 1 96.25 408 GLY A C 1
ATOM 3115 O O . GLY A 1 408 ? 16.812 23.688 12.859 1 96.25 408 GLY A O 1
ATOM 3116 N N . LEU A 1 409 ? 17.844 23.406 14.766 1 96.88 409 LEU A N 1
ATOM 3117 C CA . LEU A 1 409 ? 16.672 22.906 15.461 1 96.88 409 LEU A CA 1
ATOM 3118 C C . LEU A 1 409 ? 15.57 23.953 15.5 1 96.88 409 LEU A C 1
ATOM 3120 O O . LEU A 1 409 ? 14.391 23.641 15.328 1 96.88 409 LEU A O 1
ATOM 3124 N N . LEU A 1 410 ? 15.992 25.172 15.742 1 97.31 410 LEU A N 1
ATOM 3125 C CA . LEU A 1 410 ? 15.031 26.266 15.758 1 97.31 410 LEU A CA 1
ATOM 3126 C C . LEU A 1 410 ? 14.289 26.359 14.422 1 97.31 410 LEU A C 1
ATOM 3128 O O . LEU A 1 410 ? 13.055 26.375 14.398 1 97.31 410 LEU A O 1
ATOM 3132 N N . LEU A 1 411 ? 15.055 26.391 13.367 1 97.88 411 LEU A N 1
ATOM 3133 C CA . LEU A 1 411 ? 14.469 26.562 12.039 1 97.88 411 LEU A CA 1
ATOM 3134 C C . LEU A 1 411 ? 13.672 25.328 11.641 1 97.88 411 LEU A C 1
ATOM 3136 O O . LEU A 1 411 ? 12.602 25.438 11.039 1 97.88 411 LEU A O 1
ATOM 3140 N N . ALA A 1 412 ? 14.195 24.125 11.961 1 98.31 412 ALA A N 1
ATOM 3141 C CA . ALA A 1 412 ? 13.516 22.875 11.625 1 98.31 412 ALA A CA 1
ATOM 3142 C C . ALA A 1 412 ? 12.141 22.812 12.281 1 98.31 412 ALA A C 1
ATOM 3144 O O . ALA A 1 412 ? 11.148 22.484 11.625 1 98.31 412 ALA A O 1
ATOM 3145 N N . PHE A 1 413 ? 12.055 23.141 13.531 1 98.5 413 PHE A N 1
ATOM 3146 C CA . PHE A 1 413 ? 10.789 23.094 14.258 1 98.5 413 PHE A CA 1
ATOM 3147 C C . PHE A 1 413 ? 9.844 24.188 13.766 1 98.5 413 PHE A C 1
ATOM 3149 O O . PHE A 1 413 ? 8.656 23.922 13.539 1 98.5 413 PHE A O 1
ATOM 3156 N N . MET A 1 414 ? 10.352 25.375 13.57 1 98.31 414 MET A N 1
ATOM 3157 C CA . MET A 1 414 ? 9.492 26.484 13.188 1 98.31 414 MET A CA 1
ATOM 3158 C C . MET A 1 414 ? 8.867 26.25 11.812 1 98.31 414 MET A C 1
ATOM 3160 O O . MET A 1 414 ? 7.672 26.453 11.617 1 98.31 414 MET A O 1
ATOM 3164 N N . LEU A 1 415 ? 9.719 25.828 10.883 1 98.12 415 LEU A N 1
ATOM 3165 C CA . LEU A 1 415 ? 9.195 25.469 9.578 1 98.12 415 LEU A CA 1
ATOM 3166 C C . LEU A 1 415 ? 8.188 24.328 9.688 1 98.12 415 LEU A C 1
ATOM 3168 O O . LEU A 1 415 ? 7.176 24.312 8.984 1 98.12 415 LEU A O 1
ATOM 3172 N N . GLY A 1 416 ? 8.461 23.391 10.555 1 98.12 416 GLY A N 1
ATOM 3173 C CA . GLY A 1 416 ? 7.555 22.266 10.781 1 98.12 416 GLY A CA 1
ATOM 3174 C C . GLY A 1 416 ? 6.199 22.703 11.305 1 98.12 416 GLY A C 1
ATOM 3175 O O . GLY A 1 416 ? 5.164 22.234 10.82 1 98.12 416 GLY A O 1
ATOM 3176 N N . PHE A 1 417 ? 6.211 23.609 12.266 1 98.31 417 PHE A N 1
ATOM 3177 C CA . PHE A 1 417 ? 4.969 24.094 12.852 1 98.31 417 PHE A CA 1
ATOM 3178 C C . PHE A 1 417 ? 4.145 24.844 11.812 1 98.31 417 PHE A C 1
ATOM 3180 O O . PHE A 1 417 ? 2.922 24.719 11.766 1 98.31 417 PHE A O 1
ATOM 3187 N N . MET A 1 418 ? 4.848 25.578 10.969 1 97.5 418 MET A N 1
ATOM 3188 C CA . MET A 1 418 ? 4.164 26.344 9.93 1 97.5 418 MET A CA 1
ATOM 3189 C C . MET A 1 418 ? 3.422 25.422 8.969 1 97.5 418 MET A C 1
ATOM 3191 O O . MET A 1 418 ? 2.439 25.828 8.344 1 97.5 418 MET A O 1
ATOM 3195 N N . GLY A 1 419 ? 3.861 24.188 8.938 1 95.25 419 GLY A N 1
ATOM 3196 C CA . GLY A 1 419 ? 3.246 23.203 8.055 1 95.25 419 GLY A CA 1
ATOM 3197 C C . GLY A 1 419 ? 1.77 23 8.336 1 95.25 419 GLY A C 1
ATOM 3198 O O . GLY A 1 419 ? 1.017 22.594 7.445 1 95.25 4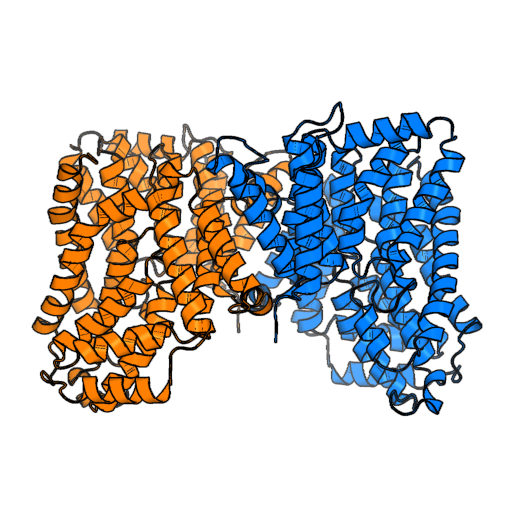19 GLY A O 1
ATOM 3199 N N . SER A 1 420 ? 1.338 23.328 9.484 1 96.12 420 SER A N 1
ATOM 3200 C CA . SER A 1 420 ? -0.073 23.234 9.844 1 96.12 420 SER A CA 1
ATOM 3201 C C . SER A 1 420 ? -0.708 24.625 9.914 1 96.12 420 SER A C 1
ATOM 3203 O O . SER A 1 420 ? -1.829 24.828 9.438 1 96.12 420 SER A O 1
ATOM 3205 N N . ILE A 1 421 ? 0.027 25.578 10.328 1 96.62 421 ILE A N 1
ATOM 3206 C CA . ILE A 1 421 ? -0.485 26.906 10.672 1 96.62 421 ILE A CA 1
ATOM 3207 C C . ILE A 1 421 ? -0.896 27.641 9.406 1 96.62 421 ILE A C 1
ATOM 3209 O O . ILE A 1 421 ? -1.896 28.359 9.391 1 96.62 421 ILE A O 1
ATOM 3213 N N . TYR A 1 422 ? -0.139 27.438 8.383 1 96.5 422 TYR A N 1
ATOM 3214 C CA . TYR A 1 422 ? -0.444 28.172 7.16 1 96.5 422 TYR A CA 1
ATOM 3215 C C . TYR A 1 422 ? -1.744 27.688 6.535 1 96.5 422 TYR A C 1
ATOM 3217 O O . TYR A 1 422 ? -2.248 28.281 5.582 1 96.5 422 TYR A O 1
ATOM 3225 N N . GLY A 1 423 ? -2.361 26.625 7.066 1 95.88 423 GLY A N 1
ATOM 3226 C CA . GLY A 1 423 ? -3.656 26.141 6.613 1 95.88 423 GLY A CA 1
ATOM 3227 C C . GLY A 1 423 ? -4.777 27.141 6.84 1 95.88 423 GLY A C 1
ATOM 3228 O O . GLY A 1 423 ? -5.844 27.031 6.23 1 95.88 423 GLY A O 1
ATOM 3229 N N . THR A 1 424 ? -4.605 28.109 7.648 1 96.75 424 THR A N 1
ATOM 3230 C CA . THR A 1 424 ? -5.625 29.094 7.965 1 96.75 424 THR A CA 1
ATOM 3231 C C . THR A 1 424 ? -5.875 30.016 6.77 1 96.75 424 THR A C 1
ATOM 3233 O O . THR A 1 424 ? -6.914 30.672 6.695 1 96.75 424 THR A O 1
ATOM 3236 N N . LEU A 1 425 ? -5.004 30.016 5.809 1 95.19 425 LEU A N 1
ATOM 3237 C CA . LEU A 1 425 ? -4.945 31.078 4.812 1 95.19 425 LEU A CA 1
ATOM 3238 C C . LEU A 1 425 ? -6.023 30.891 3.752 1 95.19 425 LEU A C 1
ATOM 3240 O O . LEU A 1 425 ? -6.559 31.859 3.223 1 95.19 425 LEU A O 1
ATOM 3244 N N . THR A 1 426 ? -6.305 29.641 3.441 1 93.94 426 THR A N 1
ATOM 3245 C CA . THR A 1 426 ? -7.258 29.391 2.363 1 93.94 426 THR A CA 1
ATOM 3246 C C . THR A 1 426 ? -8.242 28.297 2.742 1 93.94 426 THR A C 1
ATOM 3248 O O . THR A 1 426 ? -8.023 27.578 3.719 1 93.94 426 THR A O 1
ATOM 3251 N N . HIS A 1 427 ? -9.344 28.203 1.946 1 94 427 HIS A N 1
ATOM 3252 C CA . HIS A 1 427 ? -10.383 27.203 2.207 1 94 427 HIS A CA 1
ATOM 3253 C C . HIS A 1 427 ? -10.031 25.859 1.596 1 94 427 HIS A C 1
ATOM 3255 O O . HIS A 1 427 ? -10.836 24.922 1.633 1 94 427 HIS A O 1
ATOM 3261 N N . TYR A 1 428 ? -8.844 25.75 1.096 1 88.56 428 TYR A N 1
ATOM 3262 C CA . TYR A 1 428 ? -8.391 24.5 0.506 1 88.56 428 TYR A CA 1
ATOM 3263 C C . TYR A 1 428 ? -6.98 24.156 0.969 1 88.56 428 TYR A C 1
ATOM 3265 O O . TYR A 1 428 ? -6.352 23.234 0.438 1 88.56 428 TYR A O 1
ATOM 3273 N N . GLY A 1 429 ? -6.434 24.844 1.938 1 86.69 429 GLY A N 1
ATOM 3274 C CA . GLY A 1 429 ? -5.02 24.797 2.281 1 86.69 429 GLY A CA 1
ATOM 3275 C C . GLY A 1 429 ? -4.621 23.516 2.982 1 86.69 429 GLY A C 1
ATOM 3276 O O . GLY A 1 429 ? -3.443 23.156 3.002 1 86.69 429 GLY A O 1
ATOM 3277 N N . HIS A 1 430 ? -5.539 22.844 3.621 1 91.88 430 HIS A N 1
ATOM 3278 C CA . HIS A 1 430 ? -5.316 21.578 4.309 1 91.88 430 HIS A CA 1
ATOM 3279 C C . HIS A 1 430 ? -6.465 20.594 4.062 1 91.88 430 HIS A C 1
ATOM 3281 O O . HIS A 1 430 ? -7.531 21 3.588 1 91.88 430 HIS A O 1
ATOM 3287 N N . GLY A 1 431 ? -6.32 19.469 4.355 1 87.81 431 GLY A N 1
ATOM 3288 C CA . GLY A 1 431 ? -7.266 18.391 4.094 1 87.81 431 GLY A CA 1
ATOM 3289 C C . GLY A 1 431 ? -8.656 18.672 4.637 1 87.81 431 GLY A C 1
ATOM 3290 O O . GLY A 1 431 ? -9.648 18.484 3.938 1 87.81 431 GLY A O 1
ATOM 3291 N N . PRO A 1 432 ? -8.695 19.125 5.84 1 93.81 432 PRO A N 1
ATOM 3292 C CA . PRO A 1 432 ? -10.023 19.312 6.426 1 93.81 432 PRO A CA 1
ATOM 3293 C C . PRO A 1 432 ? -10.711 20.594 5.941 1 93.81 432 PRO A C 1
ATOM 3295 O O . PRO A 1 432 ? -11.906 20.781 6.156 1 93.81 432 PRO A O 1
ATOM 3298 N N . ALA A 1 433 ? -10.031 21.469 5.301 1 94.81 433 ALA A N 1
ATOM 3299 C CA . ALA A 1 433 ? -10.562 22.766 4.938 1 94.81 433 ALA A CA 1
ATOM 3300 C C . ALA A 1 433 ? -11.781 22.641 4.035 1 94.81 433 ALA A C 1
ATOM 3302 O O . ALA A 1 433 ? -12.82 23.25 4.285 1 94.81 433 ALA A O 1
ATOM 3303 N N . PRO A 1 434 ? -11.75 21.812 3.035 1 92.5 434 PRO A N 1
ATOM 3304 C CA . PRO A 1 434 ? -12.922 21.688 2.174 1 92.5 434 PRO A CA 1
ATOM 3305 C C . PRO A 1 434 ? -14.133 21.109 2.91 1 92.5 434 PRO A C 1
ATOM 3307 O O . PRO A 1 434 ? -15.273 21.438 2.576 1 92.5 434 PRO A O 1
ATOM 3310 N N . VAL A 1 435 ? -13.914 20.344 3.865 1 93.31 435 VAL A N 1
ATOM 3311 C CA . VAL A 1 435 ? -15.008 19.75 4.637 1 93.31 435 VAL A CA 1
ATOM 3312 C C . VAL A 1 435 ? -15.695 20.844 5.461 1 93.31 435 VAL A C 1
ATOM 3314 O O . VAL A 1 435 ? -16.922 20.984 5.418 1 93.31 435 VAL A O 1
ATOM 3317 N N . PHE A 1 436 ? -14.938 21.594 6.113 1 96.81 436 PHE A N 1
ATOM 3318 C CA . PHE A 1 436 ? -15.492 22.641 6.961 1 96.81 436 PHE A CA 1
ATOM 3319 C C . PHE A 1 436 ? -16.078 23.766 6.117 1 96.81 436 PHE A C 1
ATOM 3321 O O . PHE A 1 436 ? -17.188 24.25 6.402 1 96.81 436 PHE A O 1
ATOM 3328 N N . PHE A 1 437 ? -15.383 24.156 5.113 1 96.06 437 PHE A N 1
ATOM 3329 C CA . PHE A 1 437 ? -15.891 25.203 4.238 1 96.06 437 PHE A CA 1
ATOM 3330 C C . PHE A 1 437 ? -17.156 24.75 3.516 1 96.06 437 PHE A C 1
ATOM 3332 O O . PHE A 1 437 ? -18.078 25.531 3.316 1 96.06 437 PHE A O 1
ATOM 3339 N N . GLY A 1 438 ? -17.234 23.578 3.166 1 94 438 GLY A N 1
ATOM 3340 C CA . GLY A 1 438 ? -18.359 23 2.436 1 94 438 GLY A CA 1
ATOM 3341 C C . GLY A 1 438 ? -19.625 22.906 3.264 1 94 438 GLY A C 1
ATOM 3342 O O . GLY A 1 438 ? -20.703 22.672 2.727 1 94 438 GLY A O 1
ATOM 3343 N N . SER A 1 439 ? -19.422 23.062 4.527 1 93.69 439 SER A N 1
ATOM 3344 C CA . SER A 1 439 ? -20.594 23.031 5.395 1 93.69 439 SER A CA 1
ATOM 3345 C C . SER A 1 439 ? -21.578 24.141 5.035 1 93.69 439 SER A C 1
ATOM 3347 O O . SER A 1 439 ? -22.766 24.062 5.359 1 93.69 439 SER A O 1
ATOM 3349 N N . GLY A 1 440 ? -21.031 25.203 4.504 1 94.25 440 GLY A N 1
ATOM 3350 C CA . GLY A 1 440 ? -21.875 26.281 4.027 1 94.25 440 GLY A CA 1
ATOM 3351 C C . GLY A 1 440 ? -22.062 27.391 5.047 1 94.25 440 GLY A C 1
ATOM 3352 O O . GLY A 1 440 ? -22.672 28.422 4.75 1 94.25 440 GLY A O 1
ATOM 3353 N N . TYR A 1 441 ? -21.438 27.297 6.191 1 97.44 441 TYR A N 1
ATOM 3354 C CA . TYR A 1 441 ? -21.688 28.25 7.277 1 97.44 441 TYR A CA 1
ATOM 3355 C C . TYR A 1 441 ? -20.859 29.516 7.086 1 97.44 441 TYR A C 1
ATOM 3357 O O . TYR A 1 441 ? -21.188 30.562 7.645 1 97.44 441 TYR A O 1
ATOM 3365 N N . VAL A 1 442 ? -19.781 29.406 6.375 1 97.5 442 VAL A N 1
ATOM 3366 C CA . VAL A 1 442 ? -18.844 30.531 6.258 1 97.5 442 VAL A CA 1
ATOM 3367 C C . VAL A 1 442 ? -18.625 30.875 4.785 1 97.5 442 VAL A C 1
ATOM 3369 O O . VAL A 1 442 ? -18.344 29.984 3.973 1 97.5 442 VAL A O 1
ATOM 3372 N N . ASP A 1 443 ? -18.797 32.094 4.5 1 95.44 443 ASP A N 1
ATOM 3373 C CA . ASP A 1 443 ? -18.578 32.531 3.121 1 95.44 443 ASP A CA 1
ATOM 3374 C C . ASP A 1 443 ? -17.078 32.688 2.84 1 95.44 443 ASP A C 1
ATOM 3376 O O . ASP A 1 443 ? -16.281 32.781 3.768 1 95.44 443 ASP A O 1
ATOM 3380 N N . LEU A 1 444 ? -16.75 32.812 1.603 1 95.31 444 LEU A N 1
ATOM 3381 C CA . LEU A 1 444 ? -15.359 32.812 1.147 1 95.31 444 LEU A CA 1
ATOM 3382 C C . LEU A 1 444 ? -14.602 34.031 1.714 1 95.31 444 LEU A C 1
ATOM 3384 O O . LEU A 1 444 ? -13.477 33.875 2.193 1 95.31 444 LEU A O 1
ATOM 3388 N N . LYS A 1 445 ? -15.148 35.156 1.619 1 95.25 445 LYS A N 1
ATOM 3389 C CA . LYS A 1 445 ? -14.5 36.375 2.113 1 95.25 445 LYS A CA 1
ATOM 3390 C C . LYS A 1 445 ? -14.195 36.25 3.604 1 95.25 445 LYS A C 1
ATOM 3392 O O . LYS A 1 445 ? -13.078 36.562 4.039 1 95.25 445 LYS A O 1
ATOM 3397 N N . SER A 1 446 ? -15.141 35.844 4.328 1 96.88 446 SER A N 1
ATOM 3398 C CA . SER A 1 446 ? -14.961 35.719 5.77 1 96.88 446 SER A CA 1
ATOM 3399 C C . SER A 1 446 ? -13.891 34.656 6.094 1 96.88 446 SER A C 1
ATOM 3401 O O . SER A 1 446 ? -13.094 34.844 7.012 1 96.88 446 SER A O 1
ATOM 3403 N N . TRP A 1 447 ? -13.938 33.594 5.352 1 97.44 447 TRP A N 1
ATOM 3404 C CA . TRP A 1 447 ? -12.945 32.531 5.578 1 97.44 447 TRP A CA 1
ATOM 3405 C C . TRP A 1 447 ? -11.531 33.094 5.41 1 97.44 447 TRP A C 1
ATOM 3407 O O . TRP A 1 447 ? -10.664 32.875 6.262 1 97.44 447 TRP A O 1
ATOM 3417 N N . TRP A 1 448 ? -11.273 33.844 4.379 1 96.75 448 TRP A N 1
ATOM 3418 C CA . TRP A 1 448 ? -9.938 34.312 4.055 1 96.75 448 TRP A CA 1
ATOM 3419 C C . TRP A 1 448 ? -9.516 35.438 5.004 1 96.75 448 TRP A C 1
ATOM 3421 O O . TRP A 1 448 ? -8.359 35.469 5.445 1 96.75 448 TRP A O 1
ATOM 3431 N N . VAL A 1 449 ? -10.43 36.281 5.312 1 97.25 449 VAL A N 1
ATOM 3432 C CA . VAL A 1 449 ? -10.102 37.406 6.172 1 97.25 449 VAL A CA 1
ATOM 3433 C C . VAL A 1 449 ? -9.852 36.938 7.598 1 97.25 449 VAL A C 1
ATOM 3435 O O . VAL A 1 449 ? -8.836 37.281 8.211 1 97.25 449 VAL A O 1
ATOM 3438 N N . LYS A 1 450 ? -10.805 36.188 8.117 1 98 450 LYS A N 1
ATOM 3439 C CA . LYS A 1 450 ? -10.617 35.656 9.469 1 98 450 LYS A CA 1
ATOM 3440 C C . LYS A 1 450 ? -9.438 34.688 9.523 1 98 450 LYS A C 1
ATOM 3442 O O . LYS A 1 450 ? -8.75 34.594 10.547 1 98 450 LYS A O 1
ATOM 3447 N N . GLY A 1 451 ? -9.266 33.969 8.469 1 97.62 451 GLY A N 1
ATOM 3448 C CA . GLY A 1 451 ? -8.125 33.094 8.383 1 97.62 451 GLY A CA 1
ATOM 3449 C C . GLY A 1 451 ? -6.793 33.812 8.43 1 97.62 451 GLY A C 1
ATOM 3450 O O . GLY A 1 451 ? -5.844 33.344 9.062 1 97.62 451 GLY A O 1
ATOM 3451 N N . LEU A 1 452 ? -6.699 34.906 7.703 1 97.69 452 LEU A N 1
ATOM 3452 C CA . LEU A 1 452 ? -5.48 35.688 7.754 1 97.69 452 LEU A CA 1
ATOM 3453 C C . LEU A 1 452 ? -5.219 36.219 9.172 1 97.69 452 LEU A C 1
ATOM 3455 O O . LEU A 1 452 ? -4.078 36.188 9.641 1 97.69 452 LEU A O 1
ATOM 3459 N N . VAL A 1 453 ? -6.223 36.594 9.844 1 98.19 453 VAL A N 1
ATOM 3460 C CA . VAL A 1 453 ? -6.082 37.125 11.203 1 98.19 453 VAL A CA 1
ATOM 3461 C C . VAL A 1 453 ? -5.609 36.031 12.133 1 98.19 453 VAL A C 1
ATOM 3463 O O . VAL A 1 453 ? -4.645 36.188 12.883 1 98.19 453 VAL A O 1
ATOM 3466 N N . THR A 1 454 ? -6.328 34.938 12.117 1 98.38 454 THR A N 1
ATOM 3467 C CA . THR A 1 454 ? -5.934 33.844 12.992 1 98.38 454 THR A CA 1
ATOM 3468 C C . THR A 1 454 ? -4.531 33.344 12.648 1 98.38 454 THR A C 1
ATOM 3470 O O . THR A 1 454 ? -3.754 33 13.539 1 98.38 454 THR A O 1
ATOM 3473 N N . GLY A 1 455 ? -4.23 33.312 11.352 1 98.25 455 GLY A N 1
ATOM 3474 C CA . GLY A 1 455 ? -2.893 32.938 10.922 1 98.25 455 GLY A CA 1
ATOM 3475 C C . GLY A 1 455 ? -1.809 33.844 11.469 1 98.25 455 GLY A C 1
ATOM 3476 O O . GLY A 1 455 ? -0.771 33.375 11.938 1 98.25 455 GLY A O 1
ATOM 3477 N N . LEU A 1 456 ? -2.035 35.094 11.391 1 98.12 456 LEU A N 1
ATOM 3478 C CA . LEU A 1 456 ? -1.067 36.062 11.898 1 98.12 456 LEU A CA 1
ATOM 3479 C C . LEU A 1 456 ? -0.91 35.938 13.406 1 98.12 456 LEU A C 1
ATOM 3481 O O . LEU A 1 456 ? 0.199 36.062 13.93 1 98.12 456 LEU A O 1
ATOM 3485 N N . VAL A 1 457 ? -1.99 35.719 14.086 1 98.56 457 VAL A N 1
ATOM 3486 C CA . VAL A 1 457 ? -1.928 35.531 15.531 1 98.56 457 VAL A CA 1
ATOM 3487 C C . VAL A 1 457 ? -1.105 34.281 15.867 1 98.56 457 VAL A C 1
ATOM 3489 O O . VAL A 1 457 ? -0.251 34.312 16.75 1 98.56 457 VAL A O 1
ATOM 3492 N N . MET A 1 458 ? -1.353 33.219 15.18 1 98.5 458 MET A N 1
ATOM 3493 C CA . MET A 1 458 ? -0.608 32 15.43 1 98.5 458 MET A CA 1
ATOM 3494 C C . MET A 1 458 ? 0.86 32.156 15.055 1 98.5 458 MET A C 1
ATOM 3496 O O . MET A 1 458 ? 1.742 31.625 15.719 1 98.5 458 MET A O 1
ATOM 3500 N N . LEU A 1 459 ? 1.049 32.844 13.938 1 97.94 459 LEU A N 1
ATOM 3501 C CA . LEU A 1 459 ? 2.422 33.156 13.555 1 97.94 459 LEU A CA 1
ATOM 3502 C C . LEU A 1 459 ? 3.16 33.875 14.672 1 97.94 459 LEU A C 1
ATOM 3504 O O . LEU A 1 459 ? 4.297 33.531 15 1 97.94 459 LEU A O 1
ATOM 3508 N N . PHE A 1 460 ? 2.518 34.844 15.258 1 97.56 460 PHE A N 1
ATOM 3509 C CA . PHE A 1 460 ? 3.107 35.594 16.359 1 97.56 460 PHE A CA 1
ATOM 3510 C C . PHE A 1 460 ? 3.348 34.719 17.562 1 97.56 460 PHE A C 1
ATOM 3512 O O . PHE A 1 460 ? 4.379 34.812 18.234 1 97.56 460 PHE A O 1
ATOM 3519 N N . ILE A 1 461 ? 2.414 33.906 17.875 1 98.62 461 ILE A N 1
ATOM 3520 C CA . ILE A 1 461 ? 2.527 33 19.031 1 98.62 461 ILE A CA 1
ATOM 3521 C C . ILE A 1 461 ? 3.697 32.031 18.828 1 98.62 461 ILE A C 1
ATOM 3523 O O . ILE A 1 461 ? 4.551 31.906 19.703 1 98.62 461 ILE A O 1
ATOM 3527 N N . TYR A 1 462 ? 3.785 31.391 17.703 1 98.25 462 TYR A N 1
ATOM 3528 C CA . TYR A 1 462 ? 4.805 30.375 17.469 1 98.25 462 TYR A CA 1
ATOM 3529 C C . TYR A 1 462 ? 6.18 31.016 17.312 1 98.25 462 TYR A C 1
ATOM 3531 O O . TYR A 1 462 ? 7.18 30.484 17.797 1 98.25 462 TYR A O 1
ATOM 3539 N N . MET A 1 463 ? 6.254 32.156 16.641 1 96.75 463 MET A N 1
ATOM 3540 C CA . MET A 1 463 ? 7.539 32.844 16.469 1 96.75 463 MET A CA 1
ATOM 3541 C C . MET A 1 463 ? 7.984 33.5 17.766 1 96.75 463 MET A C 1
ATOM 3543 O O . MET A 1 463 ? 9.156 33.406 18.141 1 96.75 463 MET A O 1
ATOM 3547 N N . GLY A 1 464 ? 7.094 34.188 18.438 1 97.06 464 GLY A N 1
ATOM 3548 C CA . GLY A 1 464 ? 7.422 34.875 19.672 1 97.06 464 GLY A CA 1
ATOM 3549 C C . GLY A 1 464 ? 7.52 33.938 20.859 1 97.06 464 GLY A C 1
ATOM 3550 O O . GLY A 1 464 ? 8.617 33.594 21.312 1 97.06 464 GLY A O 1
ATOM 3551 N N . ILE A 1 465 ? 6.363 33.406 21.281 1 97.94 465 ILE A N 1
ATOM 3552 C CA . ILE A 1 465 ? 6.301 32.531 22.453 1 97.94 465 ILE A CA 1
ATOM 3553 C C . ILE A 1 465 ? 7.023 31.219 22.172 1 97.94 465 ILE A C 1
ATOM 3555 O O . ILE A 1 465 ? 7.754 30.703 23.031 1 97.94 465 ILE A O 1
ATOM 3559 N N . GLY A 1 466 ? 6.824 30.672 21.047 1 97.62 466 GLY A N 1
ATOM 3560 C CA . GLY A 1 466 ? 7.5 29.438 20.688 1 97.62 466 GLY A CA 1
ATOM 3561 C C . GLY A 1 466 ? 9.008 29.594 20.594 1 97.62 466 GLY A C 1
ATOM 3562 O O . GLY A 1 466 ? 9.75 28.719 21.062 1 97.62 466 GLY A O 1
ATOM 3563 N N . GLY A 1 467 ? 9.461 30.641 19.922 1 96.31 467 GLY A N 1
ATOM 3564 C CA . GLY A 1 467 ? 10.891 30.922 19.891 1 96.31 467 GLY A CA 1
ATOM 3565 C C . GLY A 1 467 ? 11.516 31.031 21.266 1 96.31 467 GLY A C 1
ATOM 3566 O O . GLY A 1 467 ? 12.586 30.469 21.516 1 96.31 467 GLY A O 1
ATOM 3567 N N . LEU A 1 468 ? 10.859 31.75 22.125 1 97.25 468 LEU A N 1
ATOM 3568 C CA . LEU A 1 468 ? 11.344 31.891 23.5 1 97.25 468 LEU A CA 1
ATOM 3569 C C . LEU A 1 468 ? 11.359 30.547 24.219 1 97.25 468 LEU A C 1
ATOM 3571 O O . LEU A 1 468 ? 12.281 30.25 24.969 1 97.25 468 LEU A O 1
ATOM 3575 N N . TRP A 1 469 ? 10.352 29.781 23.984 1 98.12 469 TRP A N 1
ATOM 3576 C CA . TRP A 1 469 ? 10.25 28.469 24.609 1 98.12 469 TRP A CA 1
ATOM 3577 C C . TRP A 1 469 ? 11.383 27.562 24.156 1 98.12 469 TRP A C 1
ATOM 3579 O O . TRP A 1 469 ? 12 26.859 24.984 1 98.12 469 TRP A O 1
ATOM 3589 N N . LEU A 1 470 ? 11.633 27.562 22.859 1 97.62 470 LEU A N 1
ATOM 3590 C CA . LEU A 1 470 ? 12.719 26.75 22.344 1 97.62 470 LEU A CA 1
ATOM 3591 C C . LEU A 1 470 ? 14.055 27.156 22.938 1 97.62 470 LEU A C 1
ATOM 3593 O O . LEU A 1 470 ? 14.938 26.328 23.156 1 97.62 470 LEU A O 1
ATOM 3597 N N . TRP A 1 471 ? 14.203 28.438 23.188 1 96.75 471 TRP A N 1
ATOM 3598 C CA . TRP A 1 471 ? 15.398 28.938 23.859 1 96.75 471 TRP A CA 1
ATOM 3599 C C . TRP A 1 471 ? 15.461 28.438 25.297 1 96.75 471 TRP A C 1
ATOM 3601 O O . TRP A 1 471 ? 16.531 28.016 25.766 1 96.75 471 TRP A O 1
ATOM 3611 N N . VAL A 1 472 ? 14.398 28.422 26 1 97.5 472 VAL A N 1
ATOM 3612 C CA . VAL A 1 472 ? 14.312 28.031 27.391 1 97.5 472 VAL A CA 1
ATOM 3613 C C . VAL A 1 472 ? 14.688 26.547 27.531 1 97.5 472 VAL A C 1
ATOM 3615 O O . VAL A 1 472 ? 15.383 26.172 28.484 1 97.5 472 VAL A O 1
ATOM 3618 N N . ILE A 1 473 ? 14.242 25.734 26.609 1 96.75 473 ILE A N 1
ATOM 3619 C CA . ILE A 1 473 ? 14.492 24.297 26.734 1 96.75 473 ILE A CA 1
ATOM 3620 C C . ILE A 1 473 ? 15.805 23.953 26.047 1 96.75 473 ILE A C 1
ATOM 3622 O O . ILE A 1 473 ? 16.094 22.766 25.812 1 96.75 473 ILE A O 1
ATOM 3626 N N . ASN A 1 474 ? 16.562 24.922 25.547 1 95.81 474 ASN A N 1
ATOM 3627 C CA . ASN A 1 474 ? 17.922 24.797 25.016 1 95.81 474 ASN A CA 1
ATOM 3628 C C . ASN A 1 474 ? 17.938 24.078 23.672 1 95.81 474 ASN A C 1
ATOM 3630 O O . ASN A 1 474 ? 18.812 23.25 23.422 1 95.81 474 ASN A O 1
ATOM 3634 N N . TYR A 1 475 ? 16.906 24.281 22.938 1 93.94 475 TYR A N 1
ATOM 3635 C CA . TYR A 1 475 ? 16.922 23.734 21.594 1 93.94 475 TYR A CA 1
ATOM 3636 C C . TYR A 1 475 ? 17.672 24.656 20.641 1 93.94 475 TYR A C 1
ATOM 3638 O O . TYR A 1 475 ? 17.938 24.297 19.484 1 93.94 475 TYR A O 1
ATOM 3646 N N . PHE A 1 476 ? 18.031 25.766 21.109 1 88.81 476 PHE A N 1
ATOM 3647 C CA . PHE A 1 476 ? 18.984 26.641 20.438 1 88.81 476 PHE A CA 1
ATOM 3648 C C . PHE A 1 476 ? 19.484 27.734 21.391 1 88.81 476 PHE A C 1
ATOM 3650 O O . PHE A 1 476 ? 18.875 27.969 22.438 1 88.81 476 PHE A O 1
ATOM 3657 N N . MET B 1 1 ? -17.25 -10.383 13.109 1 59.53 1 MET B N 1
ATOM 3658 C CA . MET B 1 1 ? -16.484 -11.594 12.812 1 59.53 1 MET B CA 1
ATOM 3659 C C . MET B 1 1 ? -15.086 -11.508 13.422 1 59.53 1 MET B C 1
ATOM 3661 O O . MET B 1 1 ? -14.484 -10.438 13.477 1 59.53 1 MET B O 1
ATOM 3665 N N . LYS B 1 2 ? -14.562 -12.648 13.992 1 83.12 2 LYS B N 1
ATOM 3666 C CA . LYS B 1 2 ? -13.305 -12.688 14.734 1 83.12 2 LYS B CA 1
ATOM 3667 C C . LYS B 1 2 ? -12.109 -12.719 13.789 1 83.12 2 LYS B C 1
ATOM 3669 O O . LYS B 1 2 ? -12.047 -13.562 12.891 1 83.12 2 LYS B O 1
ATOM 3674 N N . GLU B 1 3 ? -11.227 -11.75 13.984 1 92 3 GLU B N 1
ATOM 3675 C CA . GLU B 1 3 ? -10.008 -11.633 13.188 1 92 3 GLU B CA 1
ATOM 3676 C C . GLU B 1 3 ? -9.039 -12.773 13.5 1 92 3 GLU B C 1
ATOM 3678 O O . GLU B 1 3 ? -8.328 -13.25 12.609 1 92 3 GLU B O 1
ATOM 3683 N N . VAL B 1 4 ? -9.133 -13.305 14.766 1 95.44 4 VAL B N 1
ATOM 3684 C CA . VAL B 1 4 ? -8.125 -14.242 15.242 1 95.44 4 VAL B CA 1
ATOM 3685 C C . VAL B 1 4 ? -8.812 -15.5 15.781 1 95.44 4 VAL B C 1
ATOM 3687 O O . VAL B 1 4 ? -9.836 -15.414 16.453 1 95.44 4 VAL B O 1
ATOM 3690 N N . GLN B 1 5 ? -8.234 -16.672 15.406 1 96.5 5 GLN B N 1
ATOM 3691 C CA . GLN B 1 5 ? -8.602 -17.938 16.016 1 96.5 5 GLN B CA 1
ATOM 3692 C C . GLN B 1 5 ? -7.668 -18.281 17.172 1 96.5 5 GLN B C 1
ATOM 3694 O O . GLN B 1 5 ? -6.52 -18.672 16.953 1 96.5 5 GLN B O 1
ATOM 3699 N N . ILE B 1 6 ? -8.203 -18.312 18.297 1 94.69 6 ILE B N 1
ATOM 3700 C CA . ILE B 1 6 ? -7.414 -18.297 19.516 1 94.69 6 ILE B CA 1
ATOM 3701 C C . ILE B 1 6 ? -6.617 -19.594 19.641 1 94.69 6 ILE B C 1
ATOM 3703 O O . ILE B 1 6 ? -5.41 -19.562 19.906 1 94.69 6 ILE B O 1
ATOM 3707 N N . PRO B 1 7 ? -7.207 -20.766 19.438 1 96.12 7 PRO B N 1
ATOM 3708 C CA . PRO B 1 7 ? -6.414 -21.984 19.578 1 96.12 7 PRO B CA 1
ATOM 3709 C C . PRO B 1 7 ? -5.246 -22.062 18.594 1 96.12 7 PRO B C 1
ATOM 3711 O O . PRO B 1 7 ? -4.129 -22.406 18.984 1 96.12 7 PRO B O 1
ATOM 3714 N N . GLN B 1 8 ? -5.516 -21.75 17.312 1 96.12 8 GLN B N 1
ATOM 3715 C CA . GLN B 1 8 ? -4.473 -21.75 16.297 1 96.12 8 GLN B CA 1
ATOM 3716 C C . GLN B 1 8 ? -3.389 -20.734 16.609 1 96.12 8 GLN B C 1
ATOM 3718 O O . GLN B 1 8 ? -2.203 -20.984 16.391 1 96.12 8 GLN B O 1
ATOM 3723 N N . THR B 1 9 ? -3.83 -19.594 17.109 1 95.94 9 THR B N 1
ATOM 3724 C CA . THR B 1 9 ? -2.883 -18.531 17.438 1 95.94 9 THR B CA 1
ATOM 3725 C C . THR B 1 9 ? -1.992 -18.969 18.609 1 95.94 9 THR B C 1
ATOM 3727 O O . THR B 1 9 ? -0.789 -18.703 18.609 1 95.94 9 THR B O 1
ATOM 3730 N N . LEU B 1 10 ? -2.555 -19.641 19.562 1 96.81 10 LEU B N 1
ATOM 3731 C CA . LEU B 1 10 ? -1.789 -20.094 20.719 1 96.81 10 LEU B CA 1
ATOM 3732 C C . LEU B 1 10 ? -0.783 -21.172 20.297 1 96.81 10 LEU B C 1
ATOM 3734 O O . LEU B 1 10 ? 0.347 -21.188 20.797 1 96.81 10 LEU B O 1
ATOM 3738 N N . ILE B 1 11 ? -1.185 -22.047 19.438 1 97.25 11 ILE B N 1
ATOM 3739 C CA . ILE B 1 11 ? -0.281 -23.062 18.922 1 97.25 11 ILE B CA 1
ATOM 3740 C C . ILE B 1 11 ? 0.88 -22.406 18.188 1 97.25 11 ILE B C 1
ATOM 3742 O O . ILE B 1 11 ? 2.039 -22.781 18.375 1 97.25 11 ILE B O 1
ATOM 3746 N N . THR B 1 12 ? 0.538 -21.406 17.328 1 96.88 12 THR B N 1
ATOM 3747 C CA . THR B 1 12 ? 1.532 -20.672 16.578 1 96.88 12 THR B CA 1
ATOM 3748 C C . THR B 1 12 ? 2.535 -20 17.5 1 96.88 12 THR B C 1
ATOM 3750 O O . THR B 1 12 ? 3.746 -20.078 17.281 1 96.88 12 THR B O 1
ATOM 3753 N N . LEU B 1 13 ? 2.004 -19.391 18.516 1 96.81 13 LEU B N 1
ATOM 3754 C CA . LEU B 1 13 ? 2.85 -18.688 19.484 1 96.81 13 LEU B CA 1
ATOM 3755 C C . LEU B 1 13 ? 3.725 -19.672 20.25 1 96.81 13 LEU B C 1
ATOM 3757 O O . LEU B 1 13 ? 4.906 -19.422 20.484 1 96.81 13 LEU B O 1
ATOM 3761 N N . ALA B 1 14 ? 3.158 -20.781 20.641 1 97.75 14 ALA B N 1
ATOM 3762 C CA . ALA B 1 14 ? 3.883 -21.797 21.406 1 97.75 14 ALA B CA 1
ATOM 3763 C C . ALA B 1 14 ? 5.051 -22.359 20.594 1 97.75 14 ALA B C 1
ATOM 3765 O O . ALA B 1 14 ? 6.148 -22.547 21.125 1 97.75 14 ALA B O 1
ATOM 3766 N N . VAL B 1 15 ? 4.848 -22.594 19.391 1 97.62 15 VAL B N 1
ATOM 3767 C CA . VAL B 1 15 ? 5.895 -23.141 18.531 1 97.62 15 VAL B CA 1
ATOM 3768 C C . VAL B 1 15 ? 7.012 -22.109 18.359 1 97.62 15 VAL B C 1
ATOM 3770 O O . VAL B 1 15 ? 8.195 -22.453 18.469 1 97.62 15 VAL B O 1
ATOM 3773 N N . GLY B 1 16 ? 6.688 -20.844 18.062 1 97.62 16 GLY B N 1
ATOM 3774 C CA . GLY B 1 16 ? 7.684 -19.797 17.953 1 97.62 16 GLY B CA 1
ATOM 3775 C C . GLY B 1 16 ? 8.523 -19.641 19.203 1 97.62 16 GLY B C 1
ATOM 3776 O O . GLY B 1 16 ? 9.75 -19.547 19.125 1 97.62 16 GLY B O 1
ATOM 3777 N N . ILE B 1 17 ? 7.836 -19.672 20.344 1 98.12 17 ILE B N 1
ATOM 3778 C CA . ILE B 1 17 ? 8.508 -19.5 21.625 1 98.12 17 ILE B CA 1
ATOM 3779 C C . ILE B 1 17 ? 9.406 -20.719 21.891 1 98.12 17 ILE B C 1
ATOM 3781 O O . ILE B 1 17 ? 10.531 -20.562 22.375 1 98.12 17 ILE B O 1
ATOM 3785 N N . ALA B 1 18 ? 8.93 -21.875 21.609 1 98.12 18 ALA B N 1
ATOM 3786 C CA . ALA B 1 18 ? 9.719 -23.078 21.812 1 98.12 18 ALA B CA 1
ATOM 3787 C C . ALA B 1 18 ? 11.016 -23.031 21 1 98.12 18 ALA B C 1
ATOM 3789 O O . ALA B 1 18 ? 12.102 -23.281 21.531 1 98.12 18 ALA B O 1
ATOM 3790 N N . ILE B 1 19 ? 10.922 -22.688 19.719 1 97.88 19 ILE B N 1
ATOM 3791 C CA . ILE B 1 19 ? 12.109 -22.609 18.875 1 97.88 19 ILE B CA 1
ATOM 3792 C C . ILE B 1 19 ? 13.039 -21.516 19.375 1 97.88 19 ILE B C 1
ATOM 3794 O O . ILE B 1 19 ? 14.258 -21.688 19.391 1 97.88 19 ILE B O 1
ATOM 3798 N N . TRP B 1 20 ? 12.477 -20.375 19.781 1 97.88 20 TRP B N 1
ATOM 3799 C CA . TRP B 1 20 ? 13.242 -19.219 20.25 1 97.88 20 TRP B CA 1
ATOM 3800 C C . TRP B 1 20 ? 14.141 -19.609 21.422 1 97.88 20 TRP B C 1
ATOM 3802 O O . TRP B 1 20 ? 15.266 -19.109 21.531 1 97.88 20 TRP B O 1
ATOM 3812 N N . PHE B 1 21 ? 13.648 -20.531 22.25 1 97.81 21 PHE B N 1
ATOM 3813 C CA . PHE B 1 21 ? 14.375 -20.828 23.484 1 97.81 21 PHE B CA 1
ATOM 3814 C C . PHE B 1 21 ? 15.203 -22.094 23.312 1 97.81 21 PHE B C 1
ATOM 3816 O O . PHE B 1 21 ? 16.047 -22.406 24.156 1 97.81 21 PHE B O 1
ATOM 3823 N N . ILE B 1 22 ? 15 -22.844 22.312 1 97.56 22 ILE B N 1
ATOM 3824 C CA . ILE B 1 22 ? 15.938 -23.906 21.953 1 97.56 22 ILE B CA 1
ATOM 3825 C C . ILE B 1 22 ? 17.266 -23.297 21.516 1 97.56 22 ILE B C 1
ATOM 3827 O O . ILE B 1 22 ? 17.297 -22.359 20.719 1 97.56 22 ILE B O 1
ATOM 3831 N N . PRO B 1 23 ? 18.391 -23.812 22.078 1 96.88 23 PRO B N 1
ATOM 3832 C CA . PRO B 1 23 ? 19.672 -23.25 21.672 1 96.88 23 PRO B CA 1
ATOM 3833 C C . PRO B 1 23 ? 19.938 -23.391 20.188 1 96.88 23 PRO B C 1
ATOM 3835 O O . PRO B 1 23 ? 19.609 -24.422 19.594 1 96.88 23 PRO B O 1
ATOM 3838 N N . ALA B 1 24 ? 20.469 -22.312 19.594 1 96.88 24 ALA B N 1
ATOM 3839 C CA . ALA B 1 24 ? 20.828 -22.359 18.188 1 96.88 24 ALA B CA 1
ATOM 3840 C C . ALA B 1 24 ? 21.797 -23.5 17.906 1 96.88 24 ALA B C 1
ATOM 3842 O O . ALA B 1 24 ? 22.719 -23.734 18.688 1 96.88 24 ALA B O 1
ATOM 3843 N N . PRO B 1 25 ? 21.609 -24.219 16.875 1 95.44 25 PRO B N 1
ATOM 3844 C CA . PRO B 1 25 ? 22.594 -25.25 16.516 1 95.44 25 PRO B CA 1
ATOM 3845 C C . PRO B 1 25 ? 23.984 -24.656 16.234 1 95.44 25 PRO B C 1
ATOM 3847 O O . PRO B 1 25 ? 24.109 -23.469 15.938 1 95.44 25 PRO B O 1
ATOM 3850 N N . ASN B 1 26 ? 24.969 -25.531 16.297 1 94.88 26 ASN B N 1
ATOM 3851 C CA . ASN B 1 26 ? 26.328 -25.109 15.977 1 94.88 26 ASN B CA 1
ATOM 3852 C C . ASN B 1 26 ? 26.422 -24.594 14.539 1 94.88 26 ASN B C 1
ATOM 3854 O O . ASN B 1 26 ? 25.938 -25.234 13.609 1 94.88 26 ASN B O 1
ATOM 3858 N N . GLY B 1 27 ? 26.906 -23.375 14.43 1 94.31 27 GLY B N 1
ATOM 3859 C CA . GLY B 1 27 ? 27.109 -22.828 13.102 1 94.31 27 GLY B CA 1
ATOM 3860 C C . GLY B 1 27 ? 26.031 -21.812 12.719 1 94.31 27 GLY B C 1
ATOM 3861 O O . GLY B 1 27 ? 26.172 -21.109 11.711 1 94.31 27 GLY B O 1
ATOM 3862 N N . VAL B 1 28 ? 25.031 -21.703 13.523 1 97.06 28 VAL B N 1
ATOM 3863 C CA . VAL B 1 28 ? 23.969 -20.734 13.273 1 97.06 28 VAL B CA 1
ATOM 3864 C C . VAL B 1 28 ? 24.062 -19.594 14.273 1 97.06 28 VAL B C 1
ATOM 3866 O O . VAL B 1 28 ? 24.078 -19.812 15.484 1 97.06 28 VAL B O 1
ATOM 3869 N N . VAL B 1 29 ? 24.203 -18.406 13.734 1 96.75 29 VAL B N 1
ATOM 3870 C CA . VAL B 1 29 ? 24.219 -17.266 14.633 1 96.75 29 VAL B CA 1
ATOM 3871 C C . VAL B 1 29 ? 22.859 -17.109 15.312 1 96.75 29 VAL B C 1
ATOM 3873 O O . VAL B 1 29 ? 21.828 -17.469 14.727 1 96.75 29 VAL B O 1
ATOM 3876 N N . ILE B 1 30 ? 22.828 -16.609 16.469 1 97.25 30 ILE B N 1
ATOM 3877 C CA . ILE B 1 30 ? 21.625 -16.562 17.312 1 97.25 30 ILE B CA 1
ATOM 3878 C C . ILE B 1 30 ? 20.547 -15.711 16.609 1 97.25 30 ILE B C 1
ATOM 3880 O O . ILE B 1 30 ? 19.359 -15.992 16.734 1 97.25 30 ILE B O 1
ATOM 3884 N N . GLU B 1 31 ? 21 -14.625 15.93 1 97.81 31 GLU B N 1
ATOM 3885 C CA . GLU B 1 31 ? 20.062 -13.758 15.219 1 97.81 31 GLU B CA 1
ATOM 3886 C C . GLU B 1 31 ? 19.312 -14.531 14.141 1 97.81 31 GLU B C 1
ATOM 3888 O O . GLU B 1 31 ? 18.109 -14.352 13.977 1 97.81 31 GLU B O 1
ATOM 3893 N N . ALA B 1 32 ? 20.031 -15.344 13.414 1 97.25 32 ALA B N 1
ATOM 3894 C CA . ALA B 1 32 ? 19.406 -16.172 12.383 1 97.25 32 ALA B CA 1
ATOM 3895 C C . ALA B 1 32 ? 18.406 -17.156 12.992 1 97.25 32 ALA B C 1
ATOM 3897 O O . ALA B 1 32 ? 17.328 -17.375 12.438 1 97.25 32 ALA B O 1
ATOM 3898 N N . TRP B 1 33 ? 18.766 -17.781 14.125 1 97.69 33 TRP B N 1
ATOM 3899 C CA . TRP B 1 33 ? 17.922 -18.75 14.805 1 97.69 33 TRP B CA 1
ATOM 3900 C C . TRP B 1 33 ? 16.625 -18.094 15.297 1 97.69 33 TRP B C 1
ATOM 3902 O O . TRP B 1 33 ? 15.547 -18.656 15.148 1 97.69 33 TRP B O 1
ATOM 3912 N N . HIS B 1 34 ? 16.75 -16.938 15.891 1 98.44 34 HIS B N 1
ATOM 3913 C CA . HIS B 1 34 ? 15.586 -16.219 16.375 1 98.44 34 HIS B CA 1
ATOM 3914 C C . HIS B 1 34 ? 14.695 -15.75 15.234 1 98.44 34 HIS B C 1
ATOM 3916 O O . HIS B 1 34 ? 13.469 -15.797 15.336 1 98.44 34 HIS B O 1
ATOM 3922 N N . LEU B 1 35 ? 15.359 -15.219 14.172 1 98.12 35 LEU B N 1
ATOM 3923 C CA . LEU B 1 35 ? 14.562 -14.875 13 1 98.12 35 LEU B CA 1
ATOM 3924 C C . LEU B 1 35 ? 13.844 -16.109 12.453 1 98.12 35 LEU B C 1
ATOM 3926 O O . LEU B 1 35 ? 12.695 -16 12 1 98.12 35 LEU B O 1
ATOM 3930 N N . PHE B 1 36 ? 14.531 -17.25 12.461 1 97.31 36 PHE B N 1
ATOM 3931 C CA . PHE B 1 36 ? 13.93 -18.5 12.031 1 97.31 36 PHE B CA 1
ATOM 3932 C C . PHE B 1 36 ? 12.711 -18.844 12.883 1 97.31 36 PHE B C 1
ATOM 3934 O O . PHE B 1 36 ? 11.695 -19.297 12.359 1 97.31 36 PHE B O 1
ATOM 3941 N N . ALA B 1 37 ? 12.75 -18.625 14.164 1 98.25 37 ALA B N 1
ATOM 3942 C CA . ALA B 1 37 ? 11.617 -18.844 15.055 1 98.25 37 ALA B CA 1
ATOM 3943 C C . ALA B 1 37 ? 10.422 -17.984 14.641 1 98.25 37 ALA B C 1
ATOM 3945 O O . ALA B 1 37 ? 9.297 -18.484 14.562 1 98.25 37 ALA B O 1
ATOM 3946 N N . ILE B 1 38 ? 10.648 -16.719 14.383 1 98.25 38 ILE B N 1
ATOM 3947 C CA . ILE B 1 38 ? 9.586 -15.82 13.953 1 98.25 38 ILE B CA 1
ATOM 3948 C C . ILE B 1 38 ? 9.031 -16.281 12.609 1 98.25 38 ILE B C 1
ATOM 3950 O O . ILE B 1 38 ? 7.812 -16.297 12.398 1 98.25 38 ILE B O 1
ATOM 3954 N N . PHE B 1 39 ? 9.945 -16.656 11.703 1 96.69 39 PHE B N 1
ATOM 3955 C CA . PHE B 1 39 ? 9.57 -17.109 10.367 1 96.69 39 PHE B CA 1
ATOM 3956 C C . PHE B 1 39 ? 8.672 -18.328 10.438 1 96.69 39 PHE B C 1
ATOM 3958 O O . PHE B 1 39 ? 7.605 -18.359 9.828 1 96.69 39 PHE B O 1
ATOM 3965 N N . VAL B 1 40 ? 9.078 -19.344 11.156 1 95.69 40 VAL B N 1
ATOM 3966 C CA . VAL B 1 40 ? 8.328 -20.594 11.281 1 95.69 40 VAL B CA 1
ATOM 3967 C C . VAL B 1 40 ? 6.965 -20.328 11.914 1 95.69 40 VAL B C 1
ATOM 3969 O O . VAL B 1 40 ? 5.949 -20.875 11.469 1 95.69 40 VAL B O 1
ATOM 3972 N N . ALA B 1 41 ? 6.949 -19.547 12.922 1 97.19 41 ALA B N 1
ATOM 3973 C CA . ALA B 1 41 ? 5.68 -19.188 13.562 1 97.19 41 ALA B CA 1
ATOM 3974 C C . ALA B 1 41 ? 4.746 -18.5 12.57 1 97.19 41 ALA B C 1
ATOM 3976 O O . ALA B 1 41 ? 3.547 -18.781 12.539 1 97.19 41 ALA B O 1
ATOM 3977 N N . THR B 1 42 ? 5.273 -17.562 11.805 1 96.31 42 THR B N 1
ATOM 3978 C CA . THR B 1 42 ? 4.473 -16.828 10.82 1 96.31 42 THR B CA 1
ATOM 3979 C C . THR B 1 42 ? 3.873 -17.797 9.797 1 96.31 42 THR B C 1
ATOM 3981 O O . THR B 1 42 ? 2.668 -17.75 9.531 1 96.31 42 THR B O 1
ATOM 3984 N N . ILE B 1 43 ? 4.695 -18.672 9.242 1 92.75 43 ILE B N 1
ATOM 3985 C CA . ILE B 1 43 ? 4.258 -19.625 8.234 1 92.75 43 ILE B CA 1
ATOM 3986 C C . ILE B 1 43 ? 3.232 -20.578 8.828 1 92.75 43 ILE B C 1
ATOM 3988 O O . ILE B 1 43 ? 2.201 -20.859 8.211 1 92.75 43 ILE B O 1
ATOM 3992 N N . LEU B 1 44 ? 3.488 -21.094 10.016 1 93.94 44 LEU B N 1
ATOM 3993 C CA . LEU B 1 44 ? 2.561 -22 10.688 1 93.94 44 LEU B CA 1
ATOM 3994 C C . LEU B 1 44 ? 1.217 -21.312 10.922 1 93.94 44 LEU B C 1
ATOM 3996 O O . LEU B 1 44 ? 0.164 -21.922 10.727 1 93.94 44 LEU B O 1
ATOM 4000 N N . GLY B 1 45 ? 1.282 -20.094 11.422 1 94.94 45 GLY B N 1
ATOM 4001 C CA . GLY B 1 45 ? 0.05 -19.344 11.609 1 94.94 45 GLY B CA 1
ATOM 4002 C C . GLY B 1 45 ? -0.766 -19.203 10.336 1 94.94 45 GLY B C 1
ATOM 4003 O O . GLY B 1 45 ? -1.995 -19.297 10.367 1 94.94 45 GLY B O 1
ATOM 4004 N N . ILE B 1 46 ? -0.113 -18.969 9.227 1 90.56 46 ILE B N 1
ATOM 4005 C CA . ILE B 1 46 ? -0.786 -18.859 7.938 1 90.56 46 ILE B CA 1
ATOM 4006 C C . ILE B 1 46 ? -1.405 -20.203 7.559 1 90.56 46 ILE B C 1
ATOM 4008 O O . ILE B 1 46 ? -2.564 -20.266 7.141 1 90.56 46 ILE B O 1
ATOM 4012 N N . ILE B 1 47 ? -0.669 -21.297 7.766 1 87.69 47 ILE B N 1
ATOM 4013 C CA . ILE B 1 47 ? -1.114 -22.641 7.402 1 87.69 47 ILE B CA 1
ATOM 4014 C C . ILE B 1 47 ? -2.324 -23.031 8.25 1 87.69 47 ILE B C 1
ATOM 4016 O O . ILE B 1 47 ? -3.307 -23.562 7.73 1 87.69 47 ILE B O 1
ATOM 4020 N N . LEU B 1 48 ? -2.303 -22.641 9.531 1 90.56 48 LEU B N 1
ATOM 4021 C CA . LEU B 1 48 ? -3.355 -23.031 10.469 1 90.56 48 LEU B CA 1
ATOM 4022 C C . LEU B 1 48 ? -4.516 -22.047 10.414 1 90.56 48 LEU B C 1
ATOM 4024 O O . LEU B 1 48 ? -5.52 -22.219 11.109 1 90.56 48 LEU B O 1
ATOM 4028 N N . LYS B 1 49 ? -4.34 -20.984 9.594 1 90.69 49 LYS B N 1
ATOM 4029 C CA . LYS B 1 49 ? -5.352 -19.938 9.492 1 90.69 49 LYS B CA 1
ATOM 4030 C C . LYS B 1 49 ? -5.633 -19.312 10.859 1 90.69 49 LYS B C 1
ATOM 4032 O O . LYS B 1 49 ? -6.793 -19.141 11.242 1 90.69 49 LYS B O 1
ATOM 4037 N N . ALA B 1 50 ? -4.551 -19.094 11.594 1 94.94 50 ALA B N 1
ATOM 4038 C CA . ALA B 1 50 ? -4.66 -18.422 12.883 1 94.94 50 ALA B CA 1
ATOM 4039 C C . ALA B 1 50 ? -5.242 -17.016 12.719 1 94.94 50 ALA B C 1
ATOM 4041 O O . ALA B 1 50 ? -6.016 -16.547 13.562 1 94.94 50 ALA B O 1
ATOM 4042 N N . ALA B 1 51 ? -4.883 -16.328 11.742 1 95.56 51 ALA B N 1
ATOM 4043 C CA . ALA B 1 51 ? -5.352 -15.016 11.289 1 95.56 51 ALA B CA 1
ATOM 4044 C C . ALA B 1 51 ? -5.105 -14.828 9.789 1 95.56 51 ALA B C 1
ATOM 4046 O O . ALA B 1 51 ? -4.398 -15.633 9.172 1 95.56 51 ALA B O 1
ATOM 4047 N N . PRO B 1 52 ? -5.82 -13.844 9.195 1 93.81 52 PRO B N 1
ATOM 4048 C CA . PRO B 1 52 ? -5.492 -13.57 7.797 1 93.81 52 PRO B CA 1
ATOM 4049 C C . PRO B 1 52 ? -4 -13.32 7.578 1 93.81 52 PRO B C 1
ATOM 4051 O O . PRO B 1 52 ? -3.312 -12.844 8.484 1 93.81 52 PRO B O 1
ATOM 4054 N N . MET B 1 53 ? -3.586 -13.648 6.391 1 92.69 53 MET B N 1
ATOM 4055 C CA . MET B 1 53 ? -2.174 -13.57 6.023 1 92.69 53 MET B CA 1
ATOM 4056 C C . MET B 1 53 ? -1.605 -12.195 6.336 1 92.69 53 MET B C 1
ATOM 4058 O O . MET B 1 53 ? -0.501 -12.078 6.871 1 92.69 53 MET B O 1
ATOM 4062 N N . GLY B 1 54 ? -2.334 -11.133 5.996 1 95.5 54 GLY B N 1
ATOM 4063 C CA . GLY B 1 54 ? -1.881 -9.781 6.277 1 95.5 54 GLY B CA 1
ATOM 4064 C C . GLY B 1 54 ? -1.646 -9.523 7.754 1 95.5 54 GLY B C 1
ATOM 4065 O O . GLY B 1 54 ? -0.646 -8.914 8.133 1 95.5 54 GLY B O 1
ATOM 4066 N N . THR B 1 55 ? -2.512 -9.977 8.617 1 97.31 55 THR B N 1
ATOM 4067 C CA . THR B 1 55 ? -2.375 -9.828 10.062 1 97.31 55 THR B CA 1
ATOM 4068 C C . THR B 1 55 ? -1.133 -10.562 10.562 1 97.31 55 THR B C 1
ATOM 4070 O O . THR B 1 55 ? -0.366 -10.016 11.359 1 97.31 55 THR B O 1
ATOM 4073 N N . MET B 1 56 ? -0.939 -11.766 10.078 1 96.69 56 MET B N 1
ATOM 4074 C CA . MET B 1 56 ? 0.241 -12.531 10.469 1 96.69 56 MET B CA 1
ATOM 4075 C C . MET B 1 56 ? 1.52 -11.789 10.094 1 96.69 56 MET B C 1
ATOM 4077 O O . MET B 1 56 ? 2.492 -11.805 10.852 1 96.69 56 MET B O 1
ATOM 4081 N N . CYS B 1 57 ? 1.502 -11.172 8.977 1 97.31 57 CYS B N 1
ATOM 4082 C CA . CYS B 1 57 ? 2.682 -10.461 8.492 1 97.31 57 CYS B CA 1
ATOM 4083 C C . CYS B 1 57 ? 2.934 -9.203 9.312 1 97.31 57 CYS B C 1
ATOM 4085 O O . CYS B 1 57 ? 4.082 -8.844 9.578 1 97.31 57 CYS B O 1
ATOM 4087 N N . MET B 1 58 ? 1.873 -8.492 9.719 1 98.19 58 MET B N 1
ATOM 4088 C CA . MET B 1 58 ? 2.033 -7.328 10.594 1 98.19 58 MET B CA 1
ATOM 4089 C C . MET B 1 58 ? 2.65 -7.73 11.93 1 98.19 58 MET B C 1
ATOM 4091 O O . MET B 1 58 ? 3.506 -7.02 12.461 1 98.19 58 MET B O 1
ATOM 4095 N N . ILE B 1 59 ? 2.238 -8.859 12.461 1 98.12 59 ILE B N 1
ATOM 4096 C CA . ILE B 1 59 ? 2.789 -9.375 13.711 1 98.12 59 ILE B CA 1
ATOM 4097 C C . ILE B 1 59 ? 4.27 -9.695 13.523 1 98.12 59 ILE B C 1
ATOM 4099 O O . ILE B 1 59 ? 5.094 -9.375 14.383 1 98.12 59 ILE B O 1
ATOM 4103 N N . ALA B 1 60 ? 4.57 -10.273 12.375 1 98.19 60 ALA B N 1
ATOM 4104 C CA . ALA B 1 60 ? 5.949 -10.641 12.086 1 98.19 60 ALA B CA 1
ATOM 4105 C C . ALA B 1 60 ? 6.852 -9.414 12.047 1 98.19 60 ALA B C 1
ATOM 4107 O O . ALA B 1 60 ? 7.961 -9.43 12.578 1 98.19 60 ALA B O 1
ATOM 4108 N N . ILE B 1 61 ? 6.422 -8.352 11.43 1 98.5 61 ILE B N 1
ATOM 4109 C CA . ILE B 1 61 ? 7.203 -7.117 11.359 1 98.5 61 ILE B CA 1
ATOM 4110 C C . ILE B 1 61 ? 7.414 -6.562 12.766 1 98.5 61 ILE B C 1
ATOM 4112 O O . ILE B 1 61 ? 8.539 -6.199 13.133 1 98.5 61 ILE B O 1
ATOM 4116 N N . ALA B 1 62 ? 6.34 -6.504 13.531 1 98.38 62 ALA B N 1
ATOM 4117 C CA . ALA B 1 62 ? 6.41 -5.957 14.883 1 98.38 62 ALA B CA 1
ATOM 4118 C C . ALA B 1 62 ? 7.387 -6.75 15.742 1 98.38 62 ALA B C 1
ATOM 4120 O O . ALA B 1 62 ? 8.203 -6.168 16.469 1 98.38 62 ALA B O 1
ATOM 4121 N N . LEU B 1 63 ? 7.32 -8.055 15.648 1 98.44 63 LEU B N 1
ATOM 4122 C CA . LEU B 1 63 ? 8.18 -8.914 16.453 1 98.44 63 LEU B CA 1
ATOM 4123 C C . LEU B 1 63 ? 9.641 -8.789 16.016 1 98.44 63 LEU B C 1
ATOM 4125 O O . LEU B 1 63 ? 10.539 -8.75 16.859 1 98.44 63 LEU B O 1
ATOM 4129 N N . THR B 1 64 ? 9.859 -8.781 14.695 1 98.5 64 THR B N 1
ATOM 4130 C CA . THR B 1 64 ? 11.211 -8.648 14.164 1 98.5 64 THR B CA 1
ATOM 4131 C C . THR B 1 64 ? 11.844 -7.332 14.609 1 98.5 64 THR B C 1
ATOM 4133 O O . THR B 1 64 ? 13 -7.305 15.039 1 98.5 64 THR B O 1
ATOM 4136 N N . ALA B 1 65 ? 11.102 -6.289 14.539 1 98.38 65 ALA B N 1
ATOM 4137 C CA . ALA B 1 65 ? 11.586 -4.973 14.938 1 98.38 65 ALA B CA 1
ATOM 4138 C C . ALA B 1 65 ? 11.781 -4.891 16.453 1 98.38 65 ALA B C 1
ATOM 4140 O O . ALA B 1 65 ? 12.805 -4.395 16.922 1 98.38 65 ALA B O 1
ATOM 4141 N N . PHE B 1 66 ? 10.812 -5.395 17.188 1 98.06 66 PHE B N 1
ATOM 4142 C CA . PHE B 1 66 ? 10.812 -5.297 18.656 1 98.06 66 PHE B CA 1
ATOM 4143 C C . PHE B 1 66 ? 11.969 -6.09 19.25 1 98.06 66 PHE B C 1
ATOM 4145 O O . PHE B 1 66 ? 12.625 -5.633 20.188 1 98.06 66 PHE B O 1
ATOM 4152 N N . THR B 1 67 ? 12.203 -7.266 18.688 1 97.75 67 THR B N 1
ATOM 4153 C CA . THR B 1 67 ? 13.258 -8.133 19.219 1 97.75 67 THR B CA 1
ATOM 4154 C C . THR B 1 67 ? 14.625 -7.691 18.703 1 97.75 67 THR B C 1
ATOM 4156 O O . THR B 1 67 ? 15.656 -8.148 19.203 1 97.75 67 THR B O 1
ATOM 4159 N N . GLN B 1 68 ? 14.695 -6.875 17.656 1 98.06 68 GLN B N 1
ATOM 4160 C CA . GLN B 1 68 ? 15.906 -6.309 17.062 1 98.06 68 GLN B CA 1
ATOM 4161 C C . GLN B 1 68 ? 16.828 -7.402 16.547 1 98.06 68 GLN B C 1
ATOM 4163 O O . GLN B 1 68 ? 18.047 -7.273 16.625 1 98.06 68 GLN B O 1
ATOM 4168 N N . VAL B 1 69 ? 16.234 -8.469 16.062 1 97.88 69 VAL B N 1
ATOM 4169 C CA . VAL B 1 69 ? 17 -9.625 15.609 1 97.88 69 VAL B CA 1
ATOM 4170 C C . VAL B 1 69 ? 17.844 -9.242 14.391 1 97.88 69 VAL B C 1
ATOM 4172 O O . VAL B 1 69 ? 18.922 -9.805 14.172 1 97.88 69 VAL B O 1
ATOM 4175 N N . LEU B 1 70 ? 17.453 -8.258 13.625 1 98.06 70 LEU B N 1
ATOM 4176 C CA . LEU B 1 70 ? 18.156 -7.91 12.398 1 98.06 70 LEU B CA 1
ATOM 4177 C C . LEU B 1 70 ? 19.219 -6.848 12.664 1 98.06 70 LEU B C 1
ATOM 4179 O O . LEU B 1 70 ? 20.109 -6.629 11.836 1 98.06 70 LEU B O 1
ATOM 4183 N N . ALA B 1 71 ? 19.125 -6.113 13.727 1 98 71 ALA B N 1
ATOM 4184 C CA . ALA B 1 71 ? 20.109 -5.109 14.148 1 98 71 ALA B CA 1
ATOM 4185 C C . ALA B 1 71 ? 20.109 -4.965 15.664 1 98 71 ALA B C 1
ATOM 4187 O O . ALA B 1 71 ? 19.625 -3.969 16.203 1 98 71 ALA B O 1
ATOM 4188 N N . PRO B 1 72 ? 20.797 -5.965 16.328 1 96.94 72 PRO B N 1
ATOM 4189 C CA . PRO B 1 72 ? 20.797 -5.941 17.797 1 96.94 72 PRO B CA 1
ATOM 4190 C C . PRO B 1 72 ? 21.359 -4.641 18.375 1 96.94 72 PRO B C 1
ATOM 4192 O O . PRO B 1 72 ? 22.422 -4.188 17.953 1 96.94 72 PRO B O 1
ATOM 4195 N N . GLY B 1 73 ? 20.625 -4.059 19.219 1 95.81 73 GLY B N 1
ATOM 4196 C CA . GLY B 1 73 ? 21.062 -2.855 19.906 1 95.81 73 GLY B CA 1
ATOM 4197 C C . GLY B 1 73 ? 20.766 -1.582 19.141 1 95.81 73 GLY B C 1
ATOM 4198 O O . GLY B 1 73 ? 21.031 -0.48 19.625 1 95.81 73 GLY B O 1
ATOM 4199 N N . ASP B 1 74 ? 20.172 -1.663 17.953 1 96.88 74 ASP B N 1
ATOM 4200 C CA . ASP B 1 74 ? 19.812 -0.515 17.125 1 96.88 74 ASP B CA 1
ATOM 4201 C C . ASP B 1 74 ? 18.359 -0.595 16.688 1 96.88 74 ASP B C 1
ATOM 4203 O O . ASP B 1 74 ? 18.062 -1.055 15.578 1 96.88 74 ASP B O 1
ATOM 4207 N N . PRO B 1 75 ? 17.438 -0.002 17.484 1 96.5 75 PRO B N 1
ATOM 4208 C CA . PRO B 1 75 ? 16 -0.131 17.188 1 96.5 75 PRO B CA 1
ATOM 4209 C C . PRO B 1 75 ? 15.609 0.498 15.852 1 96.5 75 PRO B C 1
ATOM 4211 O O . PRO B 1 75 ? 14.773 -0.048 15.133 1 96.5 75 PRO B O 1
ATOM 4214 N N . GLY B 1 76 ? 16.281 1.611 15.555 1 94.69 76 GLY B N 1
ATOM 4215 C CA . GLY B 1 76 ? 16 2.273 14.297 1 94.69 76 GLY B CA 1
ATOM 4216 C C . GLY B 1 76 ? 16.391 1.45 13.078 1 94.69 76 GLY B C 1
ATOM 4217 O O . GLY B 1 76 ? 15.617 1.32 12.133 1 94.69 76 GLY B O 1
ATOM 4218 N N . LYS B 1 77 ? 17.609 0.923 13.164 1 96.56 77 LYS B N 1
ATOM 4219 C CA . LYS B 1 77 ? 18.078 0.084 12.062 1 96.56 77 LYS B CA 1
ATOM 4220 C C . LYS B 1 77 ? 17.266 -1.208 11.977 1 96.56 77 LYS B C 1
ATOM 4222 O O . LYS B 1 77 ? 17.016 -1.722 10.883 1 96.56 77 LYS B O 1
ATOM 4227 N N . SER B 1 78 ? 16.781 -1.733 13.086 1 97.81 78 SER B N 1
ATOM 4228 C CA . SER B 1 78 ? 16.031 -2.984 13.117 1 97.81 78 SER B CA 1
ATOM 4229 C C . SER B 1 78 ? 14.695 -2.842 12.391 1 97.81 78 SER B C 1
ATOM 4231 O O . SER B 1 78 ? 14.336 -3.693 11.578 1 97.81 78 SER B O 1
ATOM 4233 N N . ILE B 1 79 ? 14.008 -1.798 12.656 1 98.44 79 ILE B N 1
ATOM 4234 C CA . ILE B 1 79 ? 12.719 -1.598 12.016 1 98.44 79 ILE B CA 1
ATOM 4235 C C . ILE B 1 79 ? 12.922 -1.275 10.531 1 98.44 79 ILE B C 1
ATOM 4237 O O . ILE B 1 79 ? 12.125 -1.673 9.688 1 98.44 79 ILE B O 1
ATOM 4241 N N . THR B 1 80 ? 13.945 -0.567 10.203 1 97.31 80 THR B N 1
ATOM 4242 C CA . THR B 1 80 ? 14.258 -0.266 8.805 1 97.31 80 THR B CA 1
ATOM 4243 C C . THR B 1 80 ? 14.516 -1.548 8.023 1 97.31 80 THR B C 1
ATOM 4245 O O . THR B 1 80 ? 14 -1.718 6.914 1 97.31 80 THR B O 1
ATOM 4248 N N . LEU B 1 81 ? 15.281 -2.408 8.633 1 98.06 81 LEU B N 1
ATOM 4249 C CA . LEU B 1 81 ? 15.586 -3.676 7.98 1 98.06 81 LEU B CA 1
ATOM 4250 C C . LEU B 1 81 ? 14.344 -4.555 7.891 1 98.06 81 LEU B C 1
ATOM 4252 O O . LEU B 1 81 ? 14.164 -5.289 6.914 1 98.06 81 LEU B O 1
ATOM 4256 N N . ALA B 1 82 ? 13.445 -4.461 8.906 1 98.44 82 ALA B N 1
ATOM 4257 C CA . ALA B 1 82 ? 12.203 -5.223 8.891 1 98.44 82 ALA B CA 1
ATOM 4258 C C . ALA B 1 82 ? 11.281 -4.754 7.766 1 98.44 82 ALA B C 1
ATOM 4260 O O . ALA B 1 82 ? 10.43 -5.512 7.301 1 98.44 82 ALA B O 1
ATOM 4261 N N . LEU B 1 83 ? 11.508 -3.533 7.289 1 98.38 83 LEU B N 1
ATOM 4262 C CA . LEU B 1 83 ? 10.625 -2.939 6.289 1 98.38 83 LEU B CA 1
ATOM 4263 C C . LEU B 1 83 ? 11.289 -2.936 4.914 1 98.38 83 LEU B C 1
ATOM 4265 O O . LEU B 1 83 ? 10.703 -2.459 3.941 1 98.38 83 LEU B O 1
ATOM 4269 N N . LYS B 1 84 ? 12.461 -3.484 4.789 1 96.56 84 LYS B N 1
ATOM 4270 C CA . LYS B 1 84 ? 13.273 -3.342 3.586 1 96.56 84 LYS B CA 1
ATOM 4271 C C . LYS B 1 84 ? 12.594 -3.979 2.379 1 96.56 84 LYS B C 1
ATOM 4273 O O . LYS B 1 84 ? 12.766 -3.523 1.247 1 96.56 84 LYS B O 1
ATOM 4278 N N . GLY B 1 85 ? 11.781 -5.008 2.645 1 95.69 85 GLY B N 1
ATOM 4279 C CA . GLY B 1 85 ? 11.086 -5.691 1.564 1 95.69 85 GLY B CA 1
ATOM 4280 C C . GLY B 1 85 ? 10.141 -4.789 0.799 1 95.69 85 GLY B C 1
ATOM 4281 O O . GLY B 1 85 ? 9.875 -5.016 -0.383 1 95.69 85 GLY B O 1
ATOM 4282 N N . PHE B 1 86 ? 9.648 -3.723 1.387 1 97.5 86 PHE B N 1
ATOM 4283 C CA . PHE B 1 86 ? 8.656 -2.852 0.773 1 97.5 86 PHE B CA 1
ATOM 4284 C C . PHE B 1 86 ? 9.273 -2.02 -0.341 1 97.5 86 PHE B C 1
ATOM 4286 O O . PHE B 1 86 ? 8.562 -1.446 -1.167 1 97.5 86 PHE B O 1
ATOM 4293 N N . GLY B 1 87 ? 10.539 -1.977 -0.392 1 96.69 87 GLY B N 1
ATOM 4294 C CA . GLY B 1 87 ? 11.219 -1.256 -1.459 1 96.69 87 GLY B CA 1
ATOM 4295 C C . GLY B 1 87 ? 11.703 -2.16 -2.574 1 96.69 87 GLY B C 1
ATOM 4296 O O . GLY B 1 87 ? 12.406 -1.712 -3.48 1 96.69 87 GLY B O 1
ATOM 4297 N N . ASP B 1 88 ? 11.344 -3.414 -2.564 1 95 88 ASP B N 1
ATOM 4298 C CA . ASP B 1 88 ? 11.844 -4.395 -3.523 1 95 88 ASP B CA 1
ATOM 4299 C C . ASP B 1 88 ? 11.125 -4.266 -4.863 1 95 88 ASP B C 1
ATOM 4301 O O . ASP B 1 88 ? 9.891 -4.195 -4.906 1 95 88 ASP B O 1
ATOM 4305 N N . LYS B 1 89 ? 11.914 -4.289 -5.926 1 95.12 89 LYS B N 1
ATOM 4306 C CA . LYS B 1 89 ? 11.352 -4.043 -7.25 1 95.12 89 LYS B CA 1
ATOM 4307 C C . LYS B 1 89 ? 10.469 -5.203 -7.699 1 95.12 89 LYS B C 1
ATOM 4309 O O . LYS B 1 89 ? 9.477 -5 -8.398 1 95.12 89 LYS B O 1
ATOM 4314 N N . VAL B 1 90 ? 10.75 -6.422 -7.289 1 91.5 90 VAL B N 1
ATOM 4315 C CA . VAL B 1 90 ? 9.984 -7.59 -7.723 1 91.5 90 VAL B CA 1
ATOM 4316 C C . VAL B 1 90 ? 8.594 -7.555 -7.109 1 91.5 90 VAL B C 1
ATOM 4318 O O . VAL B 1 90 ? 7.609 -7.922 -7.762 1 91.5 90 VAL B O 1
ATOM 4321 N N . ILE B 1 91 ? 8.539 -7.156 -5.906 1 92.88 91 ILE B N 1
ATOM 4322 C CA . ILE B 1 91 ? 7.266 -7.051 -5.203 1 92.88 91 ILE B CA 1
ATOM 4323 C C . ILE B 1 91 ? 6.379 -6.016 -5.887 1 92.88 91 ILE B C 1
ATOM 4325 O O . ILE B 1 91 ? 5.188 -6.254 -6.105 1 92.88 91 ILE B O 1
ATOM 4329 N N . TRP B 1 92 ? 6.918 -4.957 -6.266 1 95.5 92 TRP B N 1
ATOM 4330 C CA . TRP B 1 92 ? 6.141 -3.902 -6.906 1 95.5 92 TRP B CA 1
ATOM 4331 C C . TRP B 1 92 ? 5.781 -4.285 -8.336 1 95.5 92 TRP B C 1
ATOM 4333 O O . TRP B 1 92 ? 4.762 -3.83 -8.875 1 95.5 92 TRP B O 1
ATOM 4343 N N . LEU B 1 93 ? 6.602 -5.137 -9.008 1 92.62 93 LEU B N 1
ATOM 4344 C CA . LEU B 1 93 ? 6.18 -5.699 -10.289 1 92.62 93 LEU B CA 1
ATOM 4345 C C . LEU B 1 93 ? 4.832 -6.398 -10.156 1 92.62 93 LEU B C 1
ATOM 4347 O O . LEU B 1 93 ? 3.93 -6.176 -10.969 1 92.62 93 LEU B O 1
ATOM 4351 N N . ILE B 1 94 ? 4.691 -7.137 -9.125 1 89.75 94 ILE B N 1
ATOM 4352 C CA . ILE B 1 94 ? 3.473 -7.91 -8.914 1 89.75 94 ILE B CA 1
ATOM 4353 C C . ILE B 1 94 ? 2.326 -6.973 -8.547 1 89.75 94 ILE B C 1
ATOM 4355 O O . ILE B 1 94 ? 1.222 -7.086 -9.086 1 89.75 94 ILE B O 1
ATOM 4359 N N . GLY B 1 95 ? 2.604 -6.09 -7.578 1 93.25 95 GLY B N 1
ATOM 4360 C CA . GLY B 1 95 ? 1.57 -5.152 -7.172 1 93.25 95 GLY B CA 1
ATOM 4361 C C . GLY B 1 95 ? 1.015 -4.34 -8.328 1 93.25 95 GLY B C 1
ATOM 4362 O O . GLY B 1 95 ? -0.203 -4.254 -8.5 1 93.25 95 GLY B O 1
ATOM 4363 N N . ILE B 1 96 ? 1.873 -3.758 -9.125 1 95.75 96 ILE B N 1
ATOM 4364 C CA . ILE B 1 96 ? 1.477 -2.93 -10.258 1 95.75 96 ILE B CA 1
ATOM 4365 C C . ILE B 1 96 ? 0.705 -3.775 -11.273 1 95.75 96 ILE B C 1
ATOM 4367 O O . ILE B 1 96 ? -0.269 -3.307 -11.867 1 95.75 96 ILE B O 1
ATOM 4371 N N . SER B 1 97 ? 1.125 -4.977 -11.438 1 91.44 97 SER B N 1
ATOM 4372 C CA . SER B 1 97 ? 0.431 -5.859 -12.375 1 91.44 97 SER B CA 1
ATOM 4373 C C . SER B 1 97 ? -0.993 -6.145 -11.914 1 91.44 97 SER B C 1
ATOM 4375 O O . SER B 1 97 ? -1.899 -6.301 -12.734 1 91.44 97 SER B O 1
ATOM 4377 N N . PHE B 1 98 ? -1.184 -6.246 -10.609 1 91.06 98 PHE B N 1
ATOM 4378 C CA . PHE B 1 98 ? -2.533 -6.375 -10.07 1 91.06 98 PHE B CA 1
ATOM 4379 C C . PHE B 1 98 ? -3.377 -5.156 -10.43 1 91.06 98 PHE B C 1
ATOM 4381 O O . PHE B 1 98 ? -4.562 -5.289 -10.742 1 91.06 98 PHE B O 1
ATOM 4388 N N . PHE B 1 99 ? -2.746 -3.996 -10.328 1 94.88 99 PHE B N 1
ATOM 4389 C CA . PHE B 1 99 ? -3.473 -2.783 -10.688 1 94.88 99 PHE B CA 1
ATOM 4390 C C . PHE B 1 99 ? -3.867 -2.803 -12.156 1 94.88 99 PHE B C 1
ATOM 4392 O O . PHE B 1 99 ? -4.988 -2.43 -12.508 1 94.88 99 PHE B O 1
ATOM 4399 N N . ILE B 1 100 ? -2.98 -3.225 -13 1 93.25 100 ILE B N 1
ATOM 4400 C CA . ILE B 1 100 ? -3.232 -3.293 -14.438 1 93.25 100 ILE B CA 1
ATOM 4401 C C . ILE B 1 100 ? -4.348 -4.297 -14.711 1 93.25 100 ILE B C 1
ATOM 4403 O O . ILE B 1 100 ? -5.195 -4.07 -15.586 1 93.25 100 ILE B O 1
ATOM 4407 N N . ALA B 1 101 ? -4.359 -5.375 -13.953 1 91.19 101 ALA B N 1
ATOM 4408 C CA . ALA B 1 101 ? -5.387 -6.398 -14.102 1 91.19 101 ALA B CA 1
ATOM 4409 C C . ALA B 1 101 ? -6.781 -5.816 -13.891 1 91.19 101 ALA B C 1
ATOM 4411 O O . ALA B 1 101 ? -7.746 -6.242 -14.523 1 91.19 101 ALA B O 1
ATOM 4412 N N . ARG B 1 102 ? -6.879 -4.898 -12.992 1 92.62 102 ARG B N 1
ATOM 4413 C CA . ARG B 1 102 ? -8.148 -4.223 -12.75 1 92.62 102 ARG B CA 1
ATOM 4414 C C . ARG B 1 102 ? -8.656 -3.551 -14.023 1 92.62 102 ARG B C 1
ATOM 4416 O O . ARG B 1 102 ? -9.867 -3.461 -14.242 1 92.62 102 ARG B O 1
ATOM 4423 N N . GLY B 1 103 ? -7.801 -3.111 -14.883 1 94.06 103 GLY B N 1
ATOM 4424 C CA . GLY B 1 103 ? -8.18 -2.5 -16.156 1 94.06 103 GLY B CA 1
ATOM 4425 C C . GLY B 1 103 ? -8.898 -3.455 -17.078 1 94.06 103 GLY B C 1
ATOM 4426 O O . GLY B 1 103 ? -9.867 -3.07 -17.75 1 94.06 103 GLY B O 1
ATOM 4427 N N . PHE B 1 104 ? -8.484 -4.691 -17.109 1 92.75 104 PHE B N 1
ATOM 4428 C CA . PHE B 1 104 ? -9.133 -5.699 -17.938 1 92.75 104 PHE B CA 1
ATOM 4429 C C . PHE B 1 104 ? -10.562 -5.945 -17.484 1 92.75 104 PHE B C 1
ATOM 4431 O O . PHE B 1 104 ? -11.477 -6.09 -18.297 1 92.75 104 PHE B O 1
ATOM 4438 N N . ILE B 1 105 ? -10.703 -5.957 -16.234 1 89.75 105 ILE B N 1
ATOM 4439 C CA . ILE B 1 105 ? -12.023 -6.227 -15.656 1 89.75 105 ILE B CA 1
ATOM 4440 C C . ILE B 1 105 ? -12.93 -5.016 -15.859 1 89.75 105 ILE B C 1
ATOM 4442 O O . ILE B 1 105 ? -14.07 -5.152 -16.312 1 89.75 105 ILE B O 1
ATOM 4446 N N . LYS B 1 106 ? -12.445 -3.871 -15.562 1 93.44 106 LYS B N 1
ATOM 4447 C CA . LYS B 1 106 ? -13.219 -2.635 -15.609 1 93.44 106 LYS B CA 1
ATOM 4448 C C . LYS B 1 106 ? -13.664 -2.324 -17.031 1 93.44 106 LYS B C 1
ATOM 4450 O O . LYS B 1 106 ? -14.773 -1.836 -17.25 1 93.44 106 LYS B O 1
ATOM 4455 N N . THR B 1 107 ? -12.844 -2.619 -18.047 1 95.25 107 THR B N 1
ATOM 4456 C CA . THR B 1 107 ? -13.148 -2.273 -19.438 1 95.25 107 THR B CA 1
ATOM 4457 C C . THR B 1 107 ? -14.031 -3.342 -20.078 1 95.25 107 THR B C 1
ATOM 4459 O O . THR B 1 107 ? -14.664 -3.096 -21.109 1 95.25 107 THR B O 1
ATOM 4462 N N . GLY B 1 108 ? -13.984 -4.578 -19.531 1 94.56 108 GLY B N 1
ATOM 4463 C CA . GLY B 1 108 ? -14.703 -5.688 -20.141 1 94.56 108 GLY B CA 1
ATOM 4464 C C . GLY B 1 108 ? -13.906 -6.406 -21.203 1 94.56 108 GLY B C 1
ATOM 4465 O O . GLY B 1 108 ? -14.367 -7.398 -21.781 1 94.56 108 GLY B O 1
ATOM 4466 N N . LEU B 1 109 ? -12.742 -5.98 -21.406 1 95.56 109 LEU B N 1
ATOM 4467 C CA . LEU B 1 109 ? -11.906 -6.59 -22.438 1 95.56 109 LEU B CA 1
ATOM 4468 C C . LEU B 1 109 ? -11.695 -8.07 -22.156 1 95.56 109 LEU B C 1
ATOM 4470 O O . LEU B 1 109 ? -11.664 -8.883 -23.094 1 95.56 109 LEU B O 1
ATOM 4474 N N . GLY B 1 110 ? -11.523 -8.445 -20.938 1 94.06 110 GLY B N 1
ATOM 4475 C CA . GLY B 1 110 ? -11.406 -9.852 -20.578 1 94.06 110 GLY B CA 1
ATOM 4476 C C . GLY B 1 110 ? -12.594 -10.68 -21.031 1 94.06 110 GLY B C 1
ATOM 4477 O O . GLY B 1 110 ? -12.414 -11.758 -21.609 1 94.06 110 GLY B O 1
ATOM 4478 N N . ASN B 1 111 ? -13.742 -10.148 -20.812 1 95.56 111 ASN B N 1
ATOM 4479 C CA . ASN B 1 111 ? -14.961 -10.82 -21.25 1 95.56 111 ASN B CA 1
ATOM 4480 C C . ASN B 1 111 ? -15.008 -10.938 -22.781 1 95.56 111 ASN B C 1
ATOM 4482 O O . ASN B 1 111 ? -15.359 -11.992 -23.312 1 95.56 111 ASN B O 1
ATOM 4486 N N . ARG B 1 112 ? -14.727 -9.852 -23.375 1 96.75 112 ARG B N 1
ATOM 4487 C CA . ARG B 1 112 ? -14.766 -9.836 -24.828 1 96.75 112 ARG B CA 1
ATOM 4488 C C . ARG B 1 112 ? -13.828 -10.891 -25.422 1 96.75 112 ARG B C 1
ATOM 4490 O O . ARG B 1 112 ? -14.188 -11.594 -26.359 1 96.75 112 ARG B O 1
ATOM 4497 N N . ILE B 1 113 ? -12.664 -10.984 -24.875 1 96.19 113 ILE B N 1
ATOM 4498 C CA . ILE B 1 113 ? -11.688 -11.961 -25.328 1 96.19 113 ILE B CA 1
ATOM 4499 C C . ILE B 1 113 ? -12.227 -13.375 -25.109 1 96.19 113 ILE B C 1
ATOM 4501 O O . ILE B 1 113 ? -12.141 -14.219 -26.016 1 96.19 113 ILE B O 1
ATOM 4505 N N . ALA B 1 114 ? -12.781 -13.633 -24.016 1 96.12 114 ALA B N 1
ATOM 4506 C CA . ALA B 1 114 ? -13.328 -14.945 -23.688 1 96.12 114 ALA B CA 1
ATOM 4507 C C . ALA B 1 114 ? -14.438 -15.328 -24.656 1 96.12 114 ALA B C 1
ATOM 4509 O O . ALA B 1 114 ? -14.461 -16.438 -25.188 1 96.12 114 ALA B O 1
ATOM 4510 N N . PHE B 1 115 ? -15.383 -14.414 -24.922 1 96.88 115 PHE B N 1
ATOM 4511 C CA . PHE B 1 115 ? -16.5 -14.695 -25.812 1 96.88 115 PHE B CA 1
ATOM 4512 C C . PHE B 1 115 ? -16.016 -14.898 -27.234 1 96.88 115 PHE B C 1
ATOM 4514 O O . PHE B 1 115 ? -16.578 -15.695 -27.984 1 96.88 115 PHE B O 1
ATOM 4521 N N . LEU B 1 116 ? -15.016 -14.195 -27.609 1 97.25 116 LEU B N 1
ATOM 4522 C CA . LEU B 1 116 ? -14.445 -14.383 -28.953 1 97.25 116 LEU B CA 1
ATOM 4523 C C . LEU B 1 116 ? -13.914 -15.805 -29.109 1 97.25 116 LEU B C 1
ATOM 4525 O O . LEU B 1 116 ? -14.133 -16.438 -30.141 1 97.25 116 LEU B O 1
ATOM 4529 N N . PHE B 1 117 ? -13.234 -16.297 -28.125 1 97.19 117 PHE B N 1
ATOM 4530 C CA . PHE B 1 117 ? -12.68 -17.641 -28.203 1 97.19 117 PHE B CA 1
ATOM 4531 C C . PHE B 1 117 ? -13.781 -18.688 -28.172 1 97.19 117 PHE B C 1
ATOM 4533 O O . PHE B 1 117 ? -13.688 -19.719 -28.844 1 97.19 117 PHE B O 1
ATOM 4540 N N . ILE B 1 118 ? -14.812 -18.422 -27.391 1 96.69 118 ILE B N 1
ATOM 4541 C CA . ILE B 1 118 ? -15.945 -19.344 -27.359 1 96.69 118 ILE B CA 1
ATOM 4542 C C . ILE B 1 118 ? -16.625 -19.359 -28.734 1 96.69 118 ILE B C 1
ATOM 4544 O O . ILE B 1 118 ? -17.047 -20.422 -29.203 1 96.69 118 ILE B O 1
ATOM 4548 N N . ARG B 1 119 ? -16.766 -18.203 -29.281 1 97.06 119 ARG B N 1
ATOM 4549 C CA . ARG B 1 119 ? -17.391 -18.109 -30.594 1 97.06 119 ARG B CA 1
ATOM 4550 C C . ARG B 1 119 ? -16.641 -18.938 -31.625 1 97.06 119 ARG B C 1
ATOM 4552 O O . ARG B 1 119 ? -17.25 -19.547 -32.5 1 97.06 119 ARG B O 1
ATOM 4559 N N . ILE B 1 120 ? -15.398 -19.016 -31.484 1 97.12 120 ILE B N 1
ATOM 4560 C CA . ILE B 1 120 ? -14.562 -19.688 -32.469 1 97.12 120 ILE B CA 1
ATOM 4561 C C . ILE B 1 120 ? -14.469 -21.172 -32.156 1 97.12 120 ILE B C 1
ATOM 4563 O O . ILE B 1 120 ? -14.562 -22.016 -33.062 1 97.12 120 ILE B O 1
ATOM 4567 N N . PHE B 1 121 ? -14.383 -21.578 -30.891 1 96.06 121 PHE B N 1
ATOM 4568 C CA . PHE B 1 121 ? -14 -22.938 -30.562 1 96.06 121 PHE B CA 1
ATOM 4569 C C . PHE B 1 121 ? -15.133 -23.656 -29.844 1 96.06 121 PHE B C 1
ATOM 4571 O O . PHE B 1 121 ? -15.047 -24.859 -29.578 1 96.06 121 PHE B O 1
ATOM 4578 N N . GLY B 1 122 ? -16.25 -23.031 -29.578 1 95.5 122 GLY B N 1
ATOM 4579 C CA . GLY B 1 122 ? -17.219 -23.5 -28.594 1 95.5 122 GLY B CA 1
ATOM 4580 C C . GLY B 1 122 ? -18.219 -24.484 -29.156 1 95.5 122 GLY B C 1
ATOM 4581 O O . GLY B 1 122 ? -19.25 -24.75 -28.547 1 95.5 122 GLY B O 1
ATOM 4582 N N . LYS B 1 123 ? -17.938 -25.078 -30.281 1 95.88 123 LYS B N 1
ATOM 4583 C CA . LYS B 1 123 ? -18.891 -25.953 -30.938 1 95.88 123 LYS B CA 1
ATOM 4584 C C . LYS B 1 123 ? -18.953 -27.312 -30.25 1 95.88 123 LYS B C 1
ATOM 4586 O O . LYS B 1 123 ? -19.906 -28.094 -30.469 1 95.88 123 LYS B O 1
ATOM 4591 N N . SER B 1 124 ? -18.031 -27.672 -29.562 1 97.19 124 SER B N 1
ATOM 4592 C CA . SER B 1 124 ? -17.984 -28.875 -28.75 1 97.19 124 SER B CA 1
ATOM 4593 C C . SER B 1 124 ? -17.594 -28.578 -27.312 1 97.19 124 SER B C 1
ATOM 4595 O O . SER B 1 124 ? -17.047 -27.5 -27.031 1 97.19 124 SER B O 1
ATOM 4597 N N . SER B 1 125 ? -17.938 -29.531 -26.438 1 97.06 125 SER B N 1
ATOM 4598 C CA . SER B 1 125 ? -17.547 -29.359 -25.047 1 97.06 125 SER B CA 1
ATOM 4599 C C . SER B 1 125 ? -16.047 -29.25 -24.906 1 97.06 125 SER B C 1
ATOM 4601 O O . SER B 1 125 ? -15.547 -28.438 -24.109 1 97.06 125 SER B O 1
ATOM 4603 N N . LEU B 1 126 ? -15.305 -30.031 -25.594 1 97.69 126 LEU B N 1
ATOM 4604 C CA . LEU B 1 126 ? -13.844 -29.953 -25.609 1 97.69 126 LEU B CA 1
ATOM 4605 C C . LEU B 1 126 ? -13.383 -28.609 -26.172 1 97.69 126 LEU B C 1
ATOM 4607 O O . LEU B 1 126 ? -12.453 -28 -25.656 1 97.69 126 LEU B O 1
ATOM 4611 N N . GLY B 1 127 ? -13.977 -28.203 -27.25 1 97.38 127 GLY B N 1
ATOM 4612 C CA . GLY B 1 127 ? -13.672 -26.906 -27.812 1 97.38 127 GLY B CA 1
ATOM 4613 C C . GLY B 1 127 ? -13.953 -25.766 -26.875 1 97.38 127 GLY B C 1
ATOM 4614 O O . GLY B 1 127 ? -13.195 -24.797 -26.828 1 97.38 127 GLY B O 1
ATOM 4615 N N . LEU B 1 128 ? -15.094 -25.875 -26.234 1 96.88 128 LEU B N 1
ATOM 4616 C CA . LEU B 1 128 ? -15.453 -24.859 -25.234 1 96.88 128 LEU B CA 1
ATOM 4617 C C . LEU B 1 128 ? -14.406 -24.781 -24.141 1 96.88 128 LEU B C 1
ATOM 4619 O O . LEU B 1 128 ? -14.039 -23.688 -23.688 1 96.88 128 LEU B O 1
ATOM 4623 N N . ALA B 1 129 ? -13.914 -25.906 -23.703 1 97.56 129 ALA B N 1
ATOM 4624 C CA . ALA B 1 129 ? -12.859 -25.984 -22.688 1 97.56 129 ALA B CA 1
ATOM 4625 C C . ALA B 1 129 ? -11.586 -25.297 -23.188 1 97.56 129 ALA B C 1
ATOM 4627 O O . ALA B 1 129 ? -10.969 -24.516 -22.453 1 97.56 129 ALA B O 1
ATOM 4628 N N . TYR B 1 130 ? -11.195 -25.594 -24.391 1 98.06 130 TYR B N 1
ATOM 4629 C CA . TYR B 1 130 ? -10.016 -24.953 -24.969 1 98.06 130 TYR B CA 1
ATOM 4630 C C . TYR B 1 130 ? -10.219 -23.453 -25.125 1 98.06 130 TYR B C 1
ATOM 4632 O O . TYR B 1 130 ? -9.297 -22.672 -24.875 1 98.06 130 TYR B O 1
ATOM 4640 N N . GLY B 1 131 ? -11.391 -23.078 -25.547 1 97.56 131 GLY B N 1
ATOM 4641 C CA . GLY B 1 131 ? -11.68 -21.656 -25.719 1 97.56 131 GLY B CA 1
ATOM 4642 C C . GLY B 1 131 ? -11.547 -20.875 -24.422 1 97.56 131 GLY B C 1
ATOM 4643 O O . GLY B 1 131 ? -10.891 -19.828 -24.391 1 97.56 131 GLY B O 1
ATOM 4644 N N . LEU B 1 132 ? -12.195 -21.359 -23.406 1 97.62 132 LEU B N 1
ATOM 4645 C CA . LEU B 1 132 ? -12.117 -20.719 -22.109 1 97.62 132 LEU B CA 1
ATOM 4646 C C . LEU B 1 132 ? -10.688 -20.734 -21.578 1 97.62 132 LEU B C 1
ATOM 4648 O O . LEU B 1 132 ? -10.227 -19.75 -20.984 1 97.62 132 LEU B O 1
ATOM 4652 N N . GLY B 1 133 ? -9.961 -21.812 -21.781 1 98.06 133 GLY B N 1
ATOM 4653 C CA . GLY B 1 133 ? -8.57 -21.906 -21.391 1 98.06 133 GLY B CA 1
ATOM 4654 C C . GLY B 1 133 ? -7.672 -20.938 -22.125 1 98.06 133 GLY B C 1
ATOM 4655 O O . GLY B 1 133 ? -6.75 -20.359 -21.531 1 98.06 133 GLY B O 1
ATOM 4656 N N . LEU B 1 134 ? -7.918 -20.781 -23.406 1 97.88 134 LEU B N 1
ATOM 4657 C CA . LEU B 1 134 ? -7.137 -19.844 -24.203 1 97.88 134 LEU B CA 1
ATOM 4658 C C . LEU B 1 134 ? -7.34 -18.422 -23.734 1 97.88 134 LEU B C 1
ATOM 4660 O O . LEU B 1 134 ? -6.406 -17.609 -23.781 1 97.88 134 LEU B O 1
ATOM 4664 N N . ALA B 1 135 ? -8.547 -18.125 -23.375 1 97.12 135 ALA B N 1
ATOM 4665 C CA . ALA B 1 135 ? -8.812 -16.797 -22.828 1 97.12 135 ALA B CA 1
ATOM 4666 C C . ALA B 1 135 ? -7.953 -16.516 -21.594 1 97.12 135 ALA B C 1
ATOM 4668 O O . ALA B 1 135 ? -7.367 -15.445 -21.453 1 97.12 135 ALA B O 1
ATOM 4669 N N . ASP B 1 136 ? -7.887 -17.484 -20.719 1 97.38 136 ASP B N 1
ATOM 4670 C CA . ASP B 1 136 ? -7.047 -17.359 -19.531 1 97.38 136 ASP B CA 1
ATOM 4671 C C . ASP B 1 136 ? -5.574 -17.234 -19.906 1 97.38 136 ASP B C 1
ATOM 4673 O O . ASP B 1 136 ? -4.863 -16.391 -19.359 1 97.38 136 ASP B O 1
ATOM 4677 N N . LEU B 1 137 ? -5.141 -18.031 -20.797 1 97.38 137 LEU B N 1
ATOM 4678 C CA . LEU B 1 137 ? -3.746 -18.078 -21.219 1 97.38 137 LEU B CA 1
ATOM 4679 C C . LEU B 1 137 ? -3.311 -16.734 -21.797 1 97.38 137 LEU B C 1
ATOM 4681 O O . LEU B 1 137 ? -2.217 -16.25 -21.5 1 97.38 137 LEU B O 1
ATOM 4685 N N . VAL B 1 138 ? -4.137 -16.141 -22.562 1 95.88 138 VAL B N 1
ATOM 4686 C CA . VAL B 1 138 ? -3.799 -14.898 -23.234 1 95.88 138 VAL B CA 1
ATOM 4687 C C . VAL B 1 138 ? -3.697 -13.766 -22.203 1 95.88 138 VAL B C 1
ATOM 4689 O O . VAL B 1 138 ? -2.879 -12.852 -22.359 1 95.88 138 VAL B O 1
ATOM 4692 N N . LEU B 1 139 ? -4.422 -13.844 -21.125 1 94.81 139 LEU B N 1
ATOM 4693 C CA . LEU B 1 139 ? -4.457 -12.789 -20.125 1 94.81 139 LEU B CA 1
ATOM 4694 C C . LEU B 1 139 ? -3.336 -12.977 -19.109 1 94.81 139 LEU B C 1
ATOM 4696 O O . LEU B 1 139 ? -2.941 -12.016 -18.438 1 94.81 139 LEU B O 1
ATOM 4700 N N . ALA B 1 140 ? -2.787 -14.133 -19.016 1 96 140 ALA B N 1
ATOM 4701 C CA . ALA B 1 140 ? -1.916 -14.57 -17.938 1 96 140 ALA B CA 1
ATOM 4702 C C . ALA B 1 140 ? -0.626 -13.758 -17.906 1 96 140 ALA B C 1
ATOM 4704 O O . ALA B 1 140 ? -0.079 -13.484 -16.828 1 96 140 ALA B O 1
ATOM 4705 N N . PRO B 1 141 ? -0.06 -13.336 -19.016 1 93.19 141 PRO B N 1
ATOM 4706 C CA . PRO B 1 141 ? 1.196 -12.586 -18.969 1 93.19 141 PRO B CA 1
ATOM 4707 C C . PRO B 1 141 ? 1.051 -11.234 -18.266 1 93.19 141 PRO B C 1
ATOM 4709 O O . PRO B 1 141 ? 2.021 -10.719 -17.719 1 93.19 141 PRO B O 1
ATOM 4712 N N . ALA B 1 142 ? -0.172 -10.703 -18.25 1 88.81 142 ALA B N 1
ATOM 4713 C CA . ALA B 1 142 ? -0.334 -9.344 -17.734 1 88.81 142 ALA B CA 1
ATOM 4714 C C . ALA B 1 142 ? -1.176 -9.328 -16.469 1 88.81 142 ALA B C 1
ATOM 4716 O O . ALA B 1 142 ? -1.298 -8.297 -15.805 1 88.81 142 ALA B O 1
ATOM 4717 N N . VAL B 1 143 ? -1.774 -10.391 -16.094 1 88.25 143 VAL B N 1
ATOM 4718 C CA . VAL B 1 143 ? -2.635 -10.477 -14.914 1 88.25 143 VAL B CA 1
ATOM 4719 C C . VAL B 1 143 ? -2.047 -11.461 -13.906 1 88.25 143 VAL B C 1
ATOM 4721 O O . VAL B 1 143 ? -2.396 -12.648 -13.914 1 88.25 143 VAL B O 1
ATOM 4724 N N . PRO B 1 144 ? -1.312 -10.945 -12.992 1 86.81 144 PRO B N 1
ATOM 4725 C CA . PRO B 1 144 ? -0.57 -11.844 -12.102 1 86.81 144 PRO B CA 1
ATOM 4726 C C . PRO B 1 144 ? -1.452 -12.461 -11.023 1 86.81 144 PRO B C 1
ATOM 4728 O O . PRO B 1 144 ? -0.947 -13.125 -10.109 1 86.81 144 PRO B O 1
ATOM 4731 N N . SER B 1 145 ? -2.682 -12.258 -11.062 1 86.56 145 SER B N 1
ATOM 4732 C CA . SER B 1 145 ? -3.631 -12.875 -10.141 1 86.56 145 SER B CA 1
ATOM 4733 C C . SER B 1 145 ? -4.422 -13.984 -10.82 1 86.56 145 SER B C 1
ATOM 4735 O O . SER B 1 145 ? -5.367 -13.719 -11.562 1 86.56 145 SER B O 1
ATOM 4737 N N . ASN B 1 146 ? -4.004 -15.133 -10.453 1 92.94 146 ASN B N 1
ATOM 4738 C CA . ASN B 1 146 ? -4.742 -16.25 -11.039 1 92.94 146 ASN B CA 1
ATOM 4739 C C . ASN B 1 146 ? -6.176 -16.297 -10.516 1 92.94 146 ASN B C 1
ATOM 4741 O O . ASN B 1 146 ? -7.07 -16.812 -11.195 1 92.94 146 ASN B O 1
ATOM 4745 N N . THR B 1 147 ? -6.395 -15.688 -9.375 1 89.38 147 THR B N 1
ATOM 4746 C CA . THR B 1 147 ? -7.75 -15.586 -8.844 1 89.38 147 THR B CA 1
ATOM 4747 C C . THR B 1 147 ? -8.578 -14.586 -9.648 1 89.38 147 THR B C 1
ATOM 4749 O O . THR B 1 147 ? -9.758 -14.812 -9.906 1 89.38 147 THR B O 1
ATOM 4752 N N . ALA B 1 148 ? -7.945 -13.562 -10 1 88.5 148 ALA B N 1
ATOM 4753 C CA . ALA B 1 148 ? -8.648 -12.555 -10.789 1 88.5 148 ALA B CA 1
ATOM 4754 C C . ALA B 1 148 ? -8.969 -13.078 -12.188 1 88.5 148 ALA B C 1
ATOM 4756 O O . ALA B 1 148 ? -10.062 -12.836 -12.711 1 88.5 148 ALA B O 1
ATOM 4757 N N . ARG B 1 149 ? -8.094 -13.758 -12.781 1 93.81 149 ARG B N 1
ATOM 4758 C CA . ARG B 1 149 ? -8.312 -14.312 -14.109 1 93.81 149 ARG B CA 1
ATOM 4759 C C . ARG B 1 149 ? -9.32 -15.453 -14.062 1 93.81 149 ARG B C 1
ATOM 4761 O O . ARG B 1 149 ? -10.367 -15.398 -14.719 1 93.81 149 ARG B O 1
ATOM 4768 N N . GLY B 1 150 ? -9.031 -16.422 -13.258 1 94.31 150 GLY B N 1
ATOM 4769 C CA . GLY B 1 150 ? -9.867 -17.609 -13.164 1 94.31 150 GLY B CA 1
ATOM 4770 C C . GLY B 1 150 ? -11.211 -17.344 -12.508 1 94.31 150 GLY B C 1
ATOM 4771 O O . GLY B 1 150 ? -12.258 -17.641 -13.086 1 94.31 150 GLY B O 1
ATOM 4772 N N . GLY B 1 151 ? -11.141 -16.766 -11.359 1 90.5 151 GLY B N 1
ATOM 4773 C CA . GLY B 1 151 ? -12.344 -16.531 -10.57 1 90.5 151 GLY B CA 1
ATOM 4774 C C . GLY B 1 151 ? -13.133 -15.32 -11.031 1 90.5 151 GLY B C 1
ATOM 4775 O O . GLY B 1 151 ? -14.367 -15.312 -10.953 1 90.5 151 GLY B O 1
ATOM 4776 N N . GLY B 1 152 ? -12.516 -14.414 -11.531 1 88.75 152 GLY B N 1
ATOM 4777 C CA . GLY B 1 152 ? -13.18 -13.156 -11.82 1 88.75 152 GLY B CA 1
ATOM 4778 C C . GLY B 1 152 ? -13.648 -13.047 -13.258 1 88.75 152 GLY B C 1
ATOM 4779 O O . GLY B 1 152 ? -14.664 -12.406 -13.539 1 88.75 152 GLY B O 1
ATOM 4780 N N . ILE B 1 153 ? -12.93 -13.609 -14.156 1 92.56 153 ILE B N 1
ATOM 4781 C CA . ILE B 1 153 ? -13.258 -13.438 -15.562 1 92.56 153 ILE B CA 1
ATOM 4782 C C . ILE B 1 153 ? -13.789 -14.75 -16.141 1 92.56 153 ILE B C 1
ATOM 4784 O O . ILE B 1 153 ? -14.906 -14.805 -16.656 1 92.56 153 ILE B O 1
ATOM 4788 N N . ILE B 1 154 ? -13.125 -15.797 -15.906 1 97 154 ILE B N 1
ATOM 4789 C CA . ILE B 1 154 ? -13.422 -17.047 -16.594 1 97 154 ILE B CA 1
ATOM 4790 C C . ILE B 1 154 ? -14.602 -17.734 -15.898 1 97 154 ILE B C 1
ATOM 4792 O O . ILE B 1 154 ? -15.516 -18.234 -16.562 1 97 154 ILE B O 1
ATOM 4796 N N . TYR B 1 155 ? -14.648 -17.703 -14.602 1 96.62 155 TYR B N 1
ATOM 4797 C CA . TYR B 1 155 ? -15.625 -18.438 -13.812 1 96.62 155 TYR B CA 1
ATOM 4798 C C . TYR B 1 155 ? -17.047 -17.984 -14.133 1 96.62 155 TYR B C 1
ATOM 4800 O O . TYR B 1 155 ? -17.922 -18.812 -14.414 1 96.62 155 TYR B O 1
ATOM 4808 N N . PRO B 1 156 ? -17.344 -16.703 -14.141 1 95.5 156 PRO B N 1
ATOM 4809 C CA . PRO B 1 156 ? -18.719 -16.266 -14.445 1 95.5 156 PRO B CA 1
ATOM 4810 C C . PRO B 1 156 ? -19.172 -16.688 -15.844 1 95.5 156 PRO B C 1
ATOM 4812 O O . PRO B 1 156 ? -20.344 -17.031 -16.047 1 95.5 156 PRO B O 1
ATOM 4815 N N . ILE B 1 157 ? -18.312 -16.672 -16.719 1 96.12 157 ILE B N 1
ATOM 4816 C CA . ILE B 1 157 ? -18.625 -17.062 -18.094 1 96.12 157 ILE B CA 1
ATOM 4817 C C . ILE B 1 157 ? -18.859 -18.562 -18.172 1 96.12 157 ILE B C 1
ATOM 4819 O O . ILE B 1 157 ? -19.828 -19.016 -18.781 1 96.12 157 ILE B O 1
ATOM 4823 N N . MET B 1 158 ? -17.984 -19.281 -17.594 1 96.69 158 MET B N 1
ATOM 4824 C CA . MET B 1 158 ? -18.109 -20.734 -17.531 1 96.69 158 MET B CA 1
ATOM 4825 C C . MET B 1 158 ? -19.438 -21.141 -16.891 1 96.69 158 MET B C 1
ATOM 4827 O O . MET B 1 158 ? -20.125 -22 -17.422 1 96.69 158 MET B O 1
ATOM 4831 N N . LYS B 1 159 ? -19.75 -20.484 -15.805 1 96.19 159 LYS B N 1
ATOM 4832 C CA . LYS B 1 159 ? -20.984 -20.766 -15.094 1 96.19 159 LYS B CA 1
ATOM 4833 C C . LYS B 1 159 ? -22.203 -20.422 -15.953 1 96.19 159 LYS B C 1
ATOM 4835 O O . LYS B 1 159 ? -23.156 -21.203 -16.031 1 96.19 159 LYS B O 1
ATOM 4840 N N . SER B 1 160 ? -22.156 -19.344 -16.562 1 93.81 160 SER B N 1
ATOM 4841 C CA . SER B 1 160 ? -23.234 -18.906 -17.438 1 93.81 160 SER B CA 1
ATOM 4842 C C . SER B 1 160 ? -23.438 -19.891 -18.594 1 93.81 160 SER B C 1
ATOM 4844 O O . SER B 1 160 ? -24.562 -20.25 -18.922 1 93.81 160 SER B O 1
ATOM 4846 N N . MET B 1 161 ? -22.391 -20.281 -19.188 1 94.31 161 MET B N 1
ATOM 4847 C CA . MET B 1 161 ? -22.453 -21.25 -20.297 1 94.31 161 MET B CA 1
ATOM 4848 C C . MET B 1 161 ? -23.047 -22.578 -19.812 1 94.31 161 MET B C 1
ATOM 4850 O O . MET B 1 161 ? -23.891 -23.156 -20.5 1 94.31 161 MET B O 1
ATOM 4854 N N . SER B 1 162 ? -22.609 -23.016 -18.672 1 96.5 162 SER B N 1
ATOM 4855 C CA . SER B 1 162 ? -23.125 -24.266 -18.109 1 96.5 162 SER B CA 1
ATOM 4856 C C . SER B 1 162 ? -24.625 -24.188 -17.875 1 96.5 162 SER B C 1
ATOM 4858 O O . SER B 1 162 ? -25.375 -25.109 -18.219 1 96.5 162 SER B O 1
ATOM 4860 N N . MET B 1 163 ? -25.031 -23.094 -17.359 1 95.94 163 MET B N 1
ATOM 4861 C CA . MET B 1 163 ? -26.438 -22.891 -17.062 1 95.94 163 MET B CA 1
ATOM 4862 C C . MET B 1 163 ? -27.266 -22.844 -18.344 1 95.94 163 MET B C 1
ATOM 4864 O O . MET B 1 163 ? -28.359 -23.391 -18.406 1 95.94 163 MET B O 1
ATOM 4868 N N . SER B 1 164 ? -26.734 -22.297 -19.312 1 94.25 164 SER B N 1
ATOM 4869 C CA . SER B 1 164 ? -27.422 -22.188 -20.594 1 94.25 164 SER B CA 1
ATOM 4870 C C . SER B 1 164 ? -27.625 -23.547 -21.234 1 94.25 164 SER B C 1
ATOM 4872 O O . SER B 1 164 ? -28.547 -23.734 -22.031 1 94.25 164 SER B O 1
ATOM 4874 N N . PHE B 1 165 ? -26.859 -24.5 -20.859 1 95.69 165 PHE B N 1
ATOM 4875 C CA . PHE B 1 165 ? -26.969 -25.844 -21.406 1 95.69 165 PHE B CA 1
ATOM 4876 C C . PHE B 1 165 ? -27.656 -26.781 -20.406 1 95.69 165 PHE B C 1
ATOM 4878 O O . PHE B 1 165 ? -27.531 -28 -20.516 1 95.69 165 PHE B O 1
ATOM 4885 N N . GLY B 1 166 ? -28.219 -26.156 -19.406 1 95.19 166 GLY B N 1
ATOM 4886 C CA . GLY B 1 166 ? -29.062 -26.906 -18.484 1 95.19 166 GLY B CA 1
ATOM 4887 C C . GLY B 1 166 ? -28.266 -27.594 -17.391 1 95.19 166 GLY B C 1
ATOM 4888 O O . GLY B 1 166 ? -28.766 -28.5 -16.734 1 95.19 166 GLY B O 1
ATOM 4889 N N . SER B 1 167 ? -27.031 -27.312 -17.234 1 97.19 167 SER B N 1
ATOM 4890 C CA . SER B 1 167 ? -26.234 -27.781 -16.109 1 97.19 167 SER B CA 1
ATOM 4891 C C . SER B 1 167 ? -26.297 -26.812 -14.938 1 97.19 167 SER B C 1
ATOM 4893 O O . SER B 1 167 ? -25.594 -25.797 -14.938 1 97.19 167 SER B O 1
ATOM 4895 N N . VAL B 1 168 ? -27.031 -27.188 -13.906 1 96.5 168 VAL B N 1
ATOM 4896 C CA . VAL B 1 168 ? -27.375 -26.266 -12.844 1 96.5 168 VAL B CA 1
ATOM 4897 C C . VAL B 1 168 ? -26.766 -26.719 -11.523 1 96.5 168 VAL B C 1
ATOM 4899 O O . VAL B 1 168 ? -26.875 -27.891 -11.164 1 96.5 168 VAL B O 1
ATOM 4902 N N . PRO B 1 169 ? -26.125 -25.875 -10.82 1 94.81 169 PRO B N 1
ATOM 4903 C CA . PRO B 1 169 ? -25.406 -26.25 -9.602 1 94.81 169 PRO B CA 1
ATOM 4904 C C . PRO B 1 169 ? -26.328 -26.875 -8.547 1 94.81 169 PRO B C 1
ATOM 4906 O O . PRO B 1 169 ? -25.922 -27.812 -7.855 1 94.81 169 PRO B O 1
ATOM 4909 N N . ASP B 1 170 ? -27.562 -26.469 -8.461 1 93.56 170 ASP B N 1
ATOM 4910 C CA . ASP B 1 170 ? -28.484 -26.938 -7.43 1 93.56 170 ASP B CA 1
ATOM 4911 C C . ASP B 1 170 ? -29.172 -28.234 -7.848 1 93.56 170 ASP B C 1
ATOM 4913 O O . ASP B 1 170 ? -29.953 -28.797 -7.082 1 93.56 170 ASP B O 1
ATOM 4917 N N . GLN B 1 171 ? -28.922 -28.672 -9.008 1 95.94 171 GLN B N 1
ATOM 4918 C CA . GLN B 1 171 ? -29.469 -29.938 -9.516 1 95.94 171 GLN B CA 1
ATOM 4919 C C . GLN B 1 171 ? -28.375 -30.938 -9.836 1 95.94 171 GLN B C 1
ATOM 4921 O O . GLN B 1 171 ? -27.969 -31.062 -10.992 1 95.94 171 GLN B O 1
ATOM 4926 N N . PRO B 1 172 ? -28 -31.734 -8.867 1 94.25 172 PRO B N 1
ATOM 4927 C CA . PRO B 1 172 ? -26.844 -32.625 -8.984 1 94.25 172 PRO B CA 1
ATOM 4928 C C . PRO B 1 172 ? -26.922 -33.531 -10.203 1 94.25 172 PRO B C 1
ATOM 4930 O O . PRO B 1 172 ? -25.906 -33.875 -10.789 1 94.25 172 PRO B O 1
ATOM 4933 N N . GLU B 1 173 ? -28.062 -33.844 -10.641 1 95.88 173 GLU B N 1
ATOM 4934 C CA . GLU B 1 173 ? -28.234 -34.75 -11.766 1 95.88 173 GLU B CA 1
ATOM 4935 C C . GLU B 1 173 ? -27.797 -34.125 -13.078 1 95.88 173 GLU B C 1
ATOM 4937 O O . GLU B 1 173 ? -27.562 -34.812 -14.07 1 95.88 173 GLU B O 1
ATOM 4942 N N . THR B 1 174 ? -27.656 -32.812 -13.07 1 97.19 174 THR B N 1
ATOM 4943 C CA . THR B 1 174 ? -27.328 -32.125 -14.305 1 97.19 174 THR B CA 1
ATOM 4944 C C . THR B 1 174 ? -25.844 -31.734 -14.336 1 97.19 174 THR B C 1
ATOM 4946 O O . THR B 1 174 ? -25.359 -31.234 -15.352 1 97.19 174 THR B O 1
ATOM 4949 N N . HIS B 1 175 ? -25.141 -32 -13.266 1 97.69 175 HIS B N 1
ATOM 4950 C CA . HIS B 1 175 ? -23.766 -31.516 -13.125 1 97.69 175 HIS B CA 1
ATOM 4951 C C . HIS B 1 175 ? -22.875 -32.031 -14.25 1 97.69 175 HIS B C 1
ATOM 4953 O O . HIS B 1 175 ? -22.016 -31.297 -14.742 1 97.69 175 HIS B O 1
ATOM 4959 N N . ARG B 1 176 ? -23.156 -33.25 -14.727 1 96.94 176 ARG B N 1
ATOM 4960 C CA . ARG B 1 176 ? -22.266 -33.906 -15.664 1 96.94 176 ARG B CA 1
ATOM 4961 C C . ARG B 1 176 ? -22.609 -33.562 -17.109 1 96.94 176 ARG B C 1
ATOM 4963 O O . ARG B 1 176 ? -21.922 -33.969 -18.047 1 96.94 176 ARG B O 1
ATOM 4970 N N . LYS B 1 177 ? -23.703 -32.781 -17.25 1 97.19 177 LYS B N 1
ATOM 4971 C CA . LYS B 1 177 ? -24 -32.312 -18.594 1 97.19 177 LYS B CA 1
ATOM 4972 C C . LYS B 1 177 ? -22.844 -31.531 -19.188 1 97.19 177 LYS B C 1
ATOM 4974 O O . LYS B 1 177 ? -22.375 -31.828 -20.281 1 97.19 177 LYS B O 1
ATOM 4979 N N . LEU B 1 178 ? -22.422 -30.625 -18.375 1 97.56 178 LEU B N 1
ATOM 4980 C CA . LEU B 1 178 ? -21.359 -29.781 -18.875 1 97.56 178 LEU B CA 1
ATOM 4981 C C . LEU B 1 178 ? -20.578 -29.125 -17.734 1 97.56 178 LEU B C 1
ATOM 4983 O O . LEU B 1 178 ? -19.344 -29.016 -17.797 1 97.56 178 LEU B O 1
ATOM 4987 N N . GLY B 1 179 ? -21.203 -28.734 -16.672 1 97.88 179 GLY B N 1
ATOM 4988 C CA . GLY B 1 179 ? -20.672 -27.906 -15.594 1 97.88 179 GLY B CA 1
ATOM 4989 C C . GLY B 1 179 ? -19.5 -28.547 -14.883 1 97.88 179 GLY B C 1
ATOM 4990 O O . GLY B 1 179 ? -18.5 -27.875 -14.602 1 97.88 179 GLY B O 1
ATOM 4991 N N . SER B 1 180 ? -19.562 -29.812 -14.547 1 97.94 180 SER B N 1
ATOM 4992 C CA . SER B 1 180 ? -18.5 -30.5 -13.828 1 97.94 180 SER B CA 1
ATOM 4993 C C . SER B 1 180 ? -17.203 -30.531 -14.648 1 97.94 180 SER B C 1
ATOM 4995 O O . SER B 1 180 ? -16.125 -30.234 -14.125 1 97.94 180 SER B O 1
ATOM 4997 N N . TYR B 1 181 ? -17.359 -30.797 -15.93 1 97.94 181 TYR B N 1
ATOM 4998 C CA . TYR B 1 181 ? -16.219 -30.859 -16.828 1 97.94 181 TYR B CA 1
ATOM 4999 C C . TYR B 1 181 ? -15.57 -29.5 -16.984 1 97.94 181 TYR B C 1
ATOM 5001 O O . TYR B 1 181 ? -14.352 -29.344 -16.844 1 97.94 181 TYR B O 1
ATOM 5009 N N . LEU B 1 182 ? -16.344 -28.484 -17.156 1 98.12 182 LEU B N 1
ATOM 5010 C CA . LEU B 1 182 ? -15.82 -27.141 -17.391 1 98.12 182 LEU B CA 1
ATOM 5011 C C . LEU B 1 182 ? -15.188 -26.578 -16.125 1 98.12 182 LEU B C 1
ATOM 5013 O O . LEU B 1 182 ? -14.195 -25.844 -16.188 1 98.12 182 LEU B O 1
ATOM 5017 N N . THR B 1 183 ? -15.789 -26.891 -15.016 1 98.19 183 THR B N 1
ATOM 5018 C CA . THR B 1 183 ? -15.258 -26.391 -13.758 1 98.19 183 THR B CA 1
ATOM 5019 C C . THR B 1 183 ? -13.82 -26.859 -13.547 1 98.19 183 THR B C 1
ATOM 5021 O O . THR B 1 183 ? -12.914 -26.047 -13.328 1 98.19 183 THR B O 1
ATOM 5024 N N . LEU B 1 184 ? -13.57 -28.156 -13.672 1 98.12 184 LEU B N 1
ATOM 5025 C CA . LEU B 1 184 ? -12.234 -28.703 -13.469 1 98.12 184 LEU B CA 1
ATOM 5026 C C . LEU B 1 184 ? -11.281 -28.25 -14.57 1 98.12 184 LEU B C 1
ATOM 5028 O O . LEU B 1 184 ? -10.109 -27.953 -14.312 1 98.12 184 LEU B O 1
ATOM 5032 N N . ASN B 1 185 ? -11.82 -28.172 -15.711 1 98.25 185 ASN B N 1
ATOM 5033 C CA . ASN B 1 185 ? -10.977 -27.781 -16.828 1 98.25 185 ASN B CA 1
ATOM 5034 C C . ASN B 1 185 ? -10.5 -26.328 -16.672 1 98.25 185 ASN B C 1
ATOM 5036 O O . ASN B 1 185 ? -9.305 -26.047 -16.828 1 98.25 185 ASN B O 1
ATOM 5040 N N . CYS B 1 186 ? -11.414 -25.438 -16.422 1 98.44 186 CYS B N 1
ATOM 5041 C CA . CYS B 1 186 ? -11.055 -24.031 -16.297 1 98.44 186 CYS B CA 1
ATOM 5042 C C . CYS B 1 186 ? -10.055 -23.828 -15.164 1 98.44 186 CYS B C 1
ATOM 5044 O O . CYS B 1 186 ? -9.125 -23.031 -15.289 1 98.44 186 CYS B O 1
ATOM 5046 N N . TYR B 1 187 ? -10.25 -24.516 -14.102 1 98.25 187 TYR B N 1
ATOM 5047 C CA . TYR B 1 187 ? -9.336 -24.422 -12.969 1 98.25 187 TYR B CA 1
ATOM 5048 C C . TYR B 1 187 ? -7.941 -24.891 -13.359 1 98.25 187 TYR B C 1
ATOM 5050 O O . TYR B 1 187 ? -6.953 -24.203 -13.086 1 98.25 187 TYR B O 1
ATOM 5058 N N . ASN B 1 188 ? -7.848 -26.047 -14.016 1 98.5 188 ASN B N 1
ATOM 5059 C CA . ASN B 1 188 ? -6.559 -26.594 -14.422 1 98.5 188 ASN B CA 1
ATOM 5060 C C . ASN B 1 188 ? -5.879 -25.719 -15.461 1 98.5 188 ASN B C 1
ATOM 5062 O O . ASN B 1 188 ? -4.66 -25.531 -15.43 1 98.5 188 ASN B O 1
ATOM 5066 N N . MET B 1 189 ? -6.629 -25.188 -16.359 1 98.31 189 MET B N 1
ATOM 5067 C CA . MET B 1 189 ? -6.074 -24.297 -17.375 1 98.31 189 MET B CA 1
ATOM 5068 C C . MET B 1 189 ? -5.496 -23.047 -16.734 1 98.31 189 MET B C 1
ATOM 5070 O O . MET B 1 189 ? -4.48 -22.516 -17.188 1 98.31 189 MET B O 1
ATOM 5074 N N . ASN B 1 190 ? -6.227 -22.578 -15.727 1 98.19 190 ASN B N 1
ATOM 5075 C CA . ASN B 1 190 ? -5.734 -21.453 -14.961 1 98.19 190 ASN B CA 1
ATOM 5076 C C . ASN B 1 190 ? -4.375 -21.734 -14.328 1 98.19 190 ASN B C 1
ATOM 5078 O O . ASN B 1 190 ? -3.475 -20.906 -14.359 1 98.19 190 ASN B O 1
ATOM 5082 N N . LEU B 1 191 ? -4.18 -22.922 -13.781 1 98.19 191 LEU B N 1
ATOM 5083 C CA . LEU B 1 191 ? -2.924 -23.328 -13.164 1 98.19 191 LEU B CA 1
ATOM 5084 C C . LEU B 1 191 ? -1.817 -23.438 -14.211 1 98.19 191 LEU B C 1
ATOM 5086 O O . LEU B 1 191 ? -0.683 -23.031 -13.961 1 98.19 191 LEU B O 1
ATOM 5090 N N . ILE B 1 192 ? -2.164 -23.984 -15.336 1 98.56 192 ILE B N 1
ATOM 5091 C CA . ILE B 1 192 ? -1.2 -24.141 -16.422 1 98.56 192 ILE B CA 1
ATOM 5092 C C . ILE B 1 192 ? -0.732 -22.766 -16.906 1 98.56 192 ILE B C 1
ATOM 5094 O O . ILE B 1 192 ? 0.471 -22.516 -17 1 98.56 192 ILE B O 1
ATOM 5098 N N . ALA B 1 193 ? -1.698 -21.906 -17.156 1 98.06 193 ALA B N 1
ATOM 5099 C CA . ALA B 1 193 ? -1.356 -20.547 -17.594 1 98.06 193 ALA B CA 1
ATOM 5100 C C . ALA B 1 193 ? -0.492 -19.844 -16.562 1 98.06 193 ALA B C 1
ATOM 5102 O O . ALA B 1 193 ? 0.44 -19.109 -16.906 1 98.06 193 ALA B O 1
ATOM 5103 N N . SER B 1 194 ? -0.766 -20.062 -15.344 1 97.62 194 SER B N 1
ATOM 5104 C CA . SER B 1 194 ? -0.034 -19.453 -14.234 1 97.62 194 SER B CA 1
ATOM 5105 C C . SER B 1 194 ? 1.402 -19.953 -14.172 1 97.62 194 SER B C 1
ATOM 5107 O O . SER B 1 194 ? 2.307 -19.234 -13.758 1 97.62 194 SER B O 1
ATOM 5109 N N . SER B 1 195 ? 1.654 -21.156 -14.562 1 97.88 195 SER B N 1
ATOM 5110 C CA . SER B 1 195 ? 2.996 -21.734 -14.531 1 97.88 195 SER B CA 1
ATOM 5111 C C . SER B 1 195 ? 3.838 -21.234 -15.695 1 97.88 195 SER B C 1
ATOM 5113 O O . SER B 1 195 ? 5.07 -21.297 -15.664 1 97.88 195 SER B O 1
ATOM 5115 N N . MET B 1 196 ? 3.229 -20.672 -16.672 1 97.88 196 MET B N 1
ATOM 5116 C CA . MET B 1 196 ? 3.904 -20.422 -17.938 1 97.88 196 MET B CA 1
ATOM 5117 C C . MET B 1 196 ? 4.566 -19.047 -17.938 1 97.88 196 MET B C 1
ATOM 5119 O O . MET B 1 196 ? 5.5 -18.797 -18.703 1 97.88 196 MET B O 1
ATOM 5123 N N . PHE B 1 197 ? 4.059 -18.172 -17.094 1 96.19 197 PHE B N 1
ATOM 5124 C CA . PHE B 1 197 ? 4.566 -16.812 -17.094 1 96.19 197 PHE B CA 1
ATOM 5125 C C . PHE B 1 197 ? 4.973 -16.375 -15.695 1 96.19 197 PHE B C 1
ATOM 5127 O O . PHE B 1 197 ? 4.297 -16.703 -14.719 1 96.19 197 PHE B O 1
ATOM 5134 N N . LEU B 1 198 ? 6.066 -15.617 -15.633 1 94.44 198 LEU B N 1
ATOM 5135 C CA . LEU B 1 198 ? 6.531 -15.078 -14.359 1 94.44 198 LEU B CA 1
ATOM 5136 C C . LEU B 1 198 ? 5.434 -14.281 -13.664 1 94.44 198 LEU B C 1
ATOM 5138 O O . LEU B 1 198 ? 5.289 -14.344 -12.445 1 94.44 198 LEU B O 1
ATOM 5142 N N . THR B 1 199 ? 4.621 -13.555 -14.477 1 92.69 199 THR B N 1
ATOM 5143 C CA . THR B 1 199 ? 3.537 -12.727 -13.977 1 92.69 199 THR B CA 1
ATOM 5144 C C . THR B 1 199 ? 2.207 -13.469 -14.039 1 92.69 199 THR B C 1
ATOM 5146 O O . THR B 1 199 ? 1.148 -12.852 -14.164 1 92.69 199 THR B O 1
ATOM 5149 N N . GLY B 1 200 ? 2.299 -14.781 -14.008 1 95.12 200 GLY B N 1
ATOM 5150 C CA . GLY B 1 200 ? 1.079 -15.562 -14.102 1 95.12 200 GLY B CA 1
ATOM 5151 C C . GLY B 1 200 ? 0.411 -15.797 -12.758 1 95.12 200 GLY B C 1
ATOM 5152 O O . GLY B 1 200 ? -0.785 -16.078 -12.695 1 95.12 200 GLY B O 1
ATOM 5153 N N . THR B 1 201 ? 1.181 -15.734 -11.773 1 93.81 201 THR B N 1
ATOM 5154 C CA . THR B 1 201 ? 0.694 -15.828 -10.398 1 93.81 201 THR B CA 1
ATOM 5155 C C . THR B 1 201 ? 1.649 -15.133 -9.438 1 93.81 201 THR B C 1
ATOM 5157 O O . THR B 1 201 ? 2.824 -14.938 -9.75 1 93.81 201 THR B O 1
ATOM 5160 N N . ALA B 1 202 ? 1.162 -14.742 -8.367 1 89.69 202 ALA B N 1
ATOM 5161 C CA . ALA B 1 202 ? 1.905 -13.914 -7.422 1 89.69 202 ALA B CA 1
ATOM 5162 C C . ALA B 1 202 ? 3.096 -14.672 -6.844 1 89.69 202 ALA B C 1
ATOM 5164 O O . ALA B 1 202 ? 4.117 -14.07 -6.504 1 89.69 202 ALA B O 1
ATOM 5165 N N . SER B 1 203 ? 3.107 -15.953 -6.746 1 92.88 203 SER B N 1
ATOM 5166 C CA . SER B 1 203 ? 4.156 -16.734 -6.102 1 92.88 203 SER B CA 1
ATOM 5167 C C . SER B 1 203 ? 5.371 -16.891 -7.012 1 92.88 203 SER B C 1
ATOM 5169 O O . SER B 1 203 ? 6.477 -17.156 -6.543 1 92.88 203 SER B O 1
ATOM 5171 N N . ASN B 1 204 ? 5.215 -16.703 -8.328 1 96.19 204 ASN B N 1
ATOM 5172 C CA . ASN B 1 204 ? 6.305 -16.922 -9.273 1 96.19 204 ASN B CA 1
ATOM 5173 C C . ASN B 1 204 ? 7.438 -15.914 -9.055 1 96.19 204 ASN B C 1
ATOM 5175 O O . ASN B 1 204 ? 8.602 -16.297 -8.977 1 96.19 204 ASN B O 1
ATOM 5179 N N . PRO B 1 205 ? 7.082 -14.688 -8.914 1 94.25 205 PRO B N 1
ATOM 5180 C CA . PRO B 1 205 ? 8.148 -13.719 -8.656 1 94.25 205 PRO B CA 1
ATOM 5181 C C . PRO B 1 205 ? 8.867 -13.977 -7.336 1 94.25 205 PRO B C 1
ATOM 5183 O O . PRO B 1 205 ? 10.039 -13.625 -7.191 1 94.25 205 PRO B O 1
ATOM 5186 N N . MET B 1 206 ? 8.203 -14.5 -6.406 1 94 206 MET B N 1
ATOM 5187 C CA . MET B 1 206 ? 8.852 -14.891 -5.16 1 94 206 MET B CA 1
ATOM 5188 C C . MET B 1 206 ? 9.945 -15.922 -5.414 1 94 206 MET B C 1
ATOM 5190 O O . MET B 1 206 ? 11.031 -15.844 -4.836 1 94 206 MET B O 1
ATOM 5194 N N . CYS B 1 207 ? 9.68 -16.891 -6.273 1 96.56 207 CYS B N 1
ATOM 5195 C CA . CYS B 1 207 ? 10.68 -17.875 -6.68 1 96.56 207 CYS B CA 1
ATOM 5196 C C . CYS B 1 207 ? 11.883 -17.188 -7.324 1 96.56 207 CYS B C 1
ATOM 5198 O O . CYS B 1 207 ? 13.031 -17.531 -7.035 1 96.56 207 CYS B O 1
ATOM 5200 N N . GLN B 1 208 ? 11.539 -16.25 -8.172 1 95.62 208 GLN B N 1
ATOM 5201 C CA . GLN B 1 208 ? 12.594 -15.484 -8.836 1 95.62 208 GLN B CA 1
ATOM 5202 C C . GLN B 1 208 ? 13.508 -14.812 -7.824 1 95.62 208 GLN B C 1
ATOM 5204 O O . GLN B 1 208 ? 14.734 -14.883 -7.945 1 95.62 208 GLN B O 1
ATOM 5209 N N . LYS B 1 209 ? 12.945 -14.219 -6.871 1 93.81 209 LYS B N 1
ATOM 5210 C CA . LYS B 1 209 ? 13.711 -13.508 -5.852 1 93.81 209 LYS B CA 1
ATOM 5211 C C . LYS B 1 209 ? 14.57 -14.469 -5.035 1 93.81 209 LYS B C 1
ATOM 5213 O O . LYS B 1 209 ? 15.742 -14.203 -4.773 1 93.81 209 LYS B O 1
ATOM 5218 N N . PHE B 1 210 ? 14.031 -15.555 -4.613 1 95.06 210 PHE B N 1
ATOM 5219 C CA . PHE B 1 210 ? 14.75 -16.516 -3.791 1 95.06 210 PHE B CA 1
ATOM 5220 C C . PHE B 1 210 ? 15.859 -17.188 -4.59 1 95.06 210 PHE B C 1
ATOM 5222 O O . PHE B 1 210 ? 16.938 -17.469 -4.055 1 95.06 210 PHE B O 1
ATOM 5229 N N . ALA B 1 211 ? 15.609 -17.453 -5.844 1 96.94 211 ALA B N 1
ATOM 5230 C CA . ALA B 1 211 ? 16.656 -18 -6.707 1 96.94 211 ALA B CA 1
ATOM 5231 C C . ALA B 1 211 ? 17.828 -17.016 -6.824 1 96.94 211 ALA B C 1
ATOM 5233 O O . ALA B 1 211 ? 18.984 -17.422 -6.766 1 96.94 211 ALA B O 1
ATOM 5234 N N . LEU B 1 212 ? 17.469 -15.797 -6.961 1 94.62 212 LEU B N 1
ATOM 5235 C CA . LEU B 1 212 ? 18.484 -14.766 -7.082 1 94.62 212 LEU B CA 1
ATOM 5236 C C . LEU B 1 212 ? 19.359 -14.727 -5.832 1 94.62 212 LEU B C 1
ATOM 5238 O O . LEU B 1 212 ? 20.578 -14.484 -5.922 1 94.62 212 LEU B O 1
ATOM 5242 N N . ASN B 1 213 ? 18.75 -14.93 -4.691 1 91.94 213 ASN B N 1
ATOM 5243 C CA . ASN B 1 213 ? 19.5 -14.961 -3.436 1 91.94 213 ASN B CA 1
ATOM 5244 C C . ASN B 1 213 ? 20.578 -16.031 -3.447 1 91.94 213 ASN B C 1
ATOM 5246 O O . ASN B 1 213 ? 21.562 -15.938 -2.723 1 91.94 213 ASN B O 1
ATOM 5250 N N . LEU B 1 214 ? 20.391 -17.016 -4.211 1 93 214 LEU B N 1
ATOM 5251 C CA . LEU B 1 214 ? 21.359 -18.109 -4.312 1 93 214 LEU B CA 1
ATOM 5252 C C . LEU B 1 214 ? 22.219 -17.969 -5.559 1 93 214 LEU B C 1
ATOM 5254 O O . LEU B 1 214 ? 22.906 -18.906 -5.953 1 93 214 LEU B O 1
ATOM 5258 N N . GLY B 1 215 ? 22.062 -16.797 -6.23 1 93.88 215 GLY B N 1
ATOM 5259 C CA . GLY B 1 215 ? 22.906 -16.484 -7.371 1 93.88 215 GLY B CA 1
ATOM 5260 C C . GLY B 1 215 ? 22.344 -16.969 -8.688 1 93.88 215 GLY B C 1
ATOM 5261 O O . GLY B 1 215 ? 23.031 -16.953 -9.711 1 93.88 215 GLY B O 1
ATOM 5262 N N . ILE B 1 216 ? 21.125 -17.453 -8.68 1 95.94 216 ILE B N 1
ATOM 5263 C CA . ILE B 1 216 ? 20.469 -17.938 -9.891 1 95.94 216 ILE B CA 1
ATOM 5264 C C . ILE B 1 216 ? 19.562 -16.844 -10.469 1 95.94 216 ILE B C 1
ATOM 5266 O O . ILE B 1 216 ? 18.578 -16.469 -9.852 1 95.94 216 ILE B O 1
ATOM 5270 N N . LYS B 1 217 ? 19.875 -16.391 -11.648 1 93.19 217 LYS B N 1
ATOM 5271 C CA . LYS B 1 217 ? 19.156 -15.266 -12.242 1 93.19 217 LYS B CA 1
ATOM 5272 C C . LYS B 1 217 ? 18.047 -15.75 -13.172 1 93.19 217 LYS B C 1
ATOM 5274 O O . LYS B 1 217 ? 18.297 -16.5 -14.117 1 93.19 217 LYS B O 1
ATOM 5279 N N . ILE B 1 218 ? 16.875 -15.383 -12.883 1 94.75 218 ILE B N 1
ATOM 5280 C CA . ILE B 1 218 ? 15.695 -15.68 -13.688 1 94.75 218 ILE B CA 1
ATOM 5281 C C . ILE B 1 218 ? 15.055 -14.375 -14.172 1 94.75 218 ILE B C 1
ATOM 5283 O O . ILE B 1 218 ? 14.844 -13.453 -13.375 1 94.75 218 ILE B O 1
ATOM 5287 N N . THR B 1 219 ? 14.82 -14.25 -15.461 1 92.06 219 THR B N 1
ATOM 5288 C CA . THR B 1 219 ? 14.133 -13.109 -16.047 1 92.06 219 THR B CA 1
ATOM 5289 C C . THR B 1 219 ? 12.742 -13.508 -16.531 1 92.06 219 THR B C 1
ATOM 5291 O O . THR B 1 219 ? 12.398 -14.688 -16.531 1 92.06 219 THR B O 1
ATOM 5294 N N . TRP B 1 220 ? 12.016 -12.516 -16.844 1 91.81 220 TRP B N 1
ATOM 5295 C CA . TRP B 1 220 ? 10.688 -12.789 -17.391 1 91.81 220 TRP B CA 1
ATOM 5296 C C . TRP B 1 220 ? 10.773 -13.664 -18.625 1 91.81 220 TRP B C 1
ATOM 5298 O O . TRP B 1 220 ? 10.047 -14.656 -18.75 1 91.81 220 TRP B O 1
ATOM 5308 N N . MET B 1 221 ? 11.695 -13.344 -19.516 1 92.62 221 MET B N 1
ATOM 5309 C CA . MET B 1 221 ? 11.828 -14.07 -20.766 1 92.62 221 MET B CA 1
ATOM 5310 C C . MET B 1 221 ? 12.359 -15.477 -20.531 1 92.62 221 MET B C 1
ATOM 5312 O O . MET B 1 221 ? 11.945 -16.422 -21.188 1 92.62 221 MET B O 1
ATOM 5316 N N . SER B 1 222 ? 13.328 -15.57 -19.656 1 95.12 222 SER B N 1
ATOM 5317 C CA . SER B 1 222 ? 13.867 -16.906 -19.406 1 95.12 222 SER B CA 1
ATOM 5318 C C . SER B 1 222 ? 12.805 -17.828 -18.812 1 95.12 222 SER B C 1
ATOM 5320 O O . SER B 1 222 ? 12.781 -19.031 -19.109 1 95.12 222 SER B O 1
ATOM 5322 N N . TRP B 1 223 ? 11.969 -17.266 -17.953 1 96.44 223 TRP B N 1
ATOM 5323 C CA . TRP B 1 223 ? 10.867 -18.047 -17.406 1 96.44 223 TRP B CA 1
ATOM 5324 C C . TRP B 1 223 ? 9.922 -18.5 -18.516 1 96.44 223 TRP B C 1
ATOM 5326 O O . TRP B 1 223 ? 9.555 -19.672 -18.594 1 96.44 223 TRP B O 1
ATOM 5336 N N . ALA B 1 224 ? 9.539 -17.562 -19.344 1 96.12 224 ALA B N 1
ATOM 5337 C CA . ALA B 1 224 ? 8.617 -17.875 -20.422 1 96.12 224 ALA B CA 1
ATOM 5338 C C . ALA B 1 224 ? 9.211 -18.922 -21.359 1 96.12 224 ALA B C 1
ATOM 5340 O O . ALA B 1 224 ? 8.508 -19.844 -21.812 1 96.12 224 ALA B O 1
ATOM 5341 N N . ALA B 1 225 ? 10.453 -18.766 -21.641 1 97.06 225 ALA B N 1
ATOM 5342 C CA . ALA B 1 225 ? 11.133 -19.703 -22.531 1 97.06 225 ALA B CA 1
ATOM 5343 C C . ALA B 1 225 ? 11.18 -21.094 -21.906 1 97.06 225 ALA B C 1
ATOM 5345 O O . ALA B 1 225 ? 10.992 -22.109 -22.594 1 97.06 225 ALA B O 1
ATOM 5346 N N . ALA B 1 226 ? 11.438 -21.156 -20.656 1 98.06 226 ALA B N 1
ATOM 5347 C CA . ALA B 1 226 ? 11.539 -22.438 -19.953 1 98.06 226 ALA B CA 1
ATOM 5348 C C . ALA B 1 226 ? 10.18 -23.125 -19.891 1 98.06 226 ALA B C 1
ATOM 5350 O O . ALA B 1 226 ? 10.109 -24.359 -19.969 1 98.06 226 ALA B O 1
ATOM 5351 N N . ALA B 1 227 ? 9.125 -22.391 -19.766 1 98.31 227 ALA B N 1
ATOM 5352 C CA . ALA B 1 227 ? 7.816 -22.953 -19.453 1 98.31 227 ALA B CA 1
ATOM 5353 C C . ALA B 1 227 ? 7.012 -23.203 -20.734 1 98.31 227 ALA B C 1
ATOM 5355 O O . ALA B 1 227 ? 6.012 -23.922 -20.703 1 98.31 227 ALA B O 1
ATOM 5356 N N . ILE B 1 228 ? 7.41 -22.656 -21.844 1 98.12 228 ILE B N 1
ATOM 5357 C CA . ILE B 1 228 ? 6.562 -22.578 -23.031 1 98.12 228 ILE B CA 1
ATOM 5358 C C . ILE B 1 228 ? 6.23 -23.984 -23.516 1 98.12 228 ILE B C 1
ATOM 5360 O O . ILE B 1 228 ? 5.074 -24.281 -23.828 1 98.12 228 ILE B O 1
ATOM 5364 N N . VAL B 1 229 ? 7.164 -24.875 -23.625 1 98.56 229 VAL B N 1
ATOM 5365 C CA . VAL B 1 229 ? 6.941 -26.188 -24.219 1 98.56 229 VAL B CA 1
ATOM 5366 C C . VAL B 1 229 ? 6.129 -27.062 -23.266 1 98.56 229 VAL B C 1
ATOM 5368 O O . VAL B 1 229 ? 5.082 -27.594 -23.641 1 98.56 229 VAL B O 1
ATOM 5371 N N . PRO B 1 230 ? 6.574 -27.219 -22.016 1 98.62 230 PRO B N 1
ATOM 5372 C CA . PRO B 1 230 ? 5.734 -28.016 -21.125 1 98.62 230 PRO B CA 1
ATOM 5373 C C . PRO B 1 230 ? 4.359 -27.391 -20.891 1 98.62 230 PRO B C 1
ATOM 5375 O O . PRO B 1 230 ? 3.367 -28.109 -20.75 1 98.62 230 PRO B O 1
ATOM 5378 N N . GLY B 1 231 ? 4.297 -26.094 -20.844 1 98.62 231 GLY B N 1
ATOM 5379 C CA . GLY B 1 231 ? 3.021 -25.422 -20.672 1 98.62 231 GLY B CA 1
ATOM 5380 C C . GLY B 1 231 ? 2.049 -25.672 -21.797 1 98.62 231 GLY B C 1
ATOM 5381 O O . GLY B 1 231 ? 0.883 -26 -21.562 1 98.62 231 GLY B O 1
ATOM 5382 N N . LEU B 1 232 ? 2.529 -25.562 -23.016 1 98.56 232 LEU B N 1
ATOM 5383 C CA . LEU B 1 232 ? 1.685 -25.812 -24.172 1 98.56 232 LEU B CA 1
ATOM 5384 C C . LEU B 1 232 ? 1.276 -27.281 -24.234 1 98.56 232 LEU B C 1
ATOM 5386 O O . LEU B 1 232 ? 0.139 -27.609 -24.594 1 98.56 232 LEU B O 1
ATOM 5390 N N . CYS B 1 233 ? 2.203 -28.141 -23.922 1 98.75 233 CYS B N 1
ATOM 5391 C CA . CYS B 1 233 ? 1.87 -29.562 -23.875 1 98.75 233 CYS B CA 1
ATOM 5392 C C . CYS B 1 233 ? 0.745 -29.812 -22.875 1 98.75 233 CYS B C 1
ATOM 5394 O O . CYS B 1 233 ? -0.223 -30.516 -23.188 1 98.75 233 CYS B O 1
ATOM 5396 N N . ALA B 1 234 ? 0.904 -29.297 -21.719 1 98.81 234 ALA B N 1
ATOM 5397 C CA . ALA B 1 234 ? -0.131 -29.453 -20.703 1 98.81 234 ALA B CA 1
ATOM 5398 C C . ALA B 1 234 ? -1.449 -28.828 -21.156 1 98.81 234 ALA B C 1
ATOM 5400 O O . ALA B 1 234 ? -2.523 -29.391 -20.906 1 98.81 234 ALA B O 1
ATOM 5401 N N . PHE B 1 235 ? -1.367 -27.672 -21.812 1 98.5 235 PHE B N 1
ATOM 5402 C CA . PHE B 1 235 ? -2.539 -26.953 -22.281 1 98.5 235 PHE B CA 1
ATOM 5403 C C . PHE B 1 235 ? -3.373 -27.828 -23.219 1 98.5 235 PHE B C 1
ATOM 5405 O O . PHE B 1 235 ? -4.605 -27.812 -23.141 1 98.5 235 PHE B O 1
ATOM 5412 N N . PHE B 1 236 ? -2.762 -28.609 -24 1 98.38 236 PHE B N 1
ATOM 5413 C CA . PHE B 1 236 ? -3.48 -29.438 -24.969 1 98.38 236 PHE B CA 1
ATOM 5414 C C . PHE B 1 236 ? -3.859 -30.781 -24.344 1 98.38 236 PHE B C 1
ATOM 5416 O O . PHE B 1 236 ? -4.922 -31.328 -24.641 1 98.38 236 PHE B O 1
ATOM 5423 N N . VAL B 1 237 ? -3.127 -31.281 -23.422 1 98.75 237 VAL B N 1
ATOM 5424 C CA . VAL B 1 237 ? -3.279 -32.656 -22.938 1 98.75 237 VAL B CA 1
ATOM 5425 C C . VAL B 1 237 ? -4.336 -32.688 -21.844 1 98.75 237 VAL B C 1
ATOM 5427 O O . VAL B 1 237 ? -5.164 -33.594 -21.797 1 98.75 237 VAL B O 1
ATOM 5430 N N . ILE B 1 238 ? -4.367 -31.719 -20.969 1 98.62 238 ILE B N 1
ATOM 5431 C CA . ILE B 1 238 ? -5.137 -31.797 -19.734 1 98.62 238 ILE B CA 1
ATOM 5432 C C . ILE B 1 238 ? -6.629 -31.766 -20.047 1 98.62 238 ILE B C 1
ATOM 5434 O O . ILE B 1 238 ? -7.406 -32.562 -19.516 1 98.62 238 ILE B O 1
ATOM 5438 N N . PRO B 1 239 ? -7.102 -30.797 -20.953 1 98.25 239 PRO B N 1
ATOM 5439 C CA . PRO B 1 239 ? -8.523 -30.844 -21.281 1 98.25 239 PRO B CA 1
ATOM 5440 C C . PRO B 1 239 ? -8.938 -32.188 -21.875 1 98.25 239 PRO B C 1
ATOM 5442 O O . PRO B 1 239 ? -10.031 -32.688 -21.594 1 98.25 239 PRO B O 1
ATOM 5445 N N . PHE B 1 240 ? -8.055 -32.75 -22.625 1 98.06 240 PHE B N 1
ATOM 5446 C CA . PHE B 1 240 ? -8.336 -34.062 -23.234 1 98.06 240 PHE B CA 1
ATOM 5447 C C . PHE B 1 240 ? -8.383 -35.156 -22.172 1 98.06 240 PHE B C 1
ATOM 5449 O O . PHE B 1 240 ? -9.258 -36.031 -22.203 1 98.06 240 PHE B O 1
ATOM 5456 N N . VAL B 1 241 ? -7.449 -35.188 -21.25 1 98.44 241 VAL B N 1
ATOM 5457 C CA . VAL B 1 241 ? -7.426 -36.156 -20.156 1 98.44 241 VAL B CA 1
ATOM 5458 C C . VAL B 1 241 ? -8.711 -36.031 -19.344 1 98.44 241 VAL B C 1
ATOM 5460 O O . VAL B 1 241 ? -9.352 -37.062 -19.047 1 98.44 241 VAL B O 1
ATOM 5463 N N . LEU B 1 242 ? -9.102 -34.844 -19.016 1 98.44 242 LEU B N 1
ATOM 5464 C CA . LEU B 1 242 ? -10.32 -34.625 -18.25 1 98.44 242 LEU B CA 1
ATOM 5465 C C . LEU B 1 242 ? -11.547 -35.062 -19.047 1 98.44 242 LEU B C 1
ATOM 5467 O O . LEU B 1 242 ? -12.5 -35.625 -18.484 1 98.44 242 LEU B O 1
ATOM 5471 N N . TYR B 1 243 ? -11.531 -34.812 -20.328 1 97.56 243 TYR B N 1
ATOM 5472 C CA . TYR B 1 243 ? -12.617 -35.219 -21.219 1 97.56 243 TYR B CA 1
ATOM 5473 C C . TYR B 1 243 ? -12.805 -36.75 -21.188 1 97.56 243 TYR B C 1
ATOM 5475 O O . TYR B 1 243 ? -13.922 -37.25 -21.359 1 97.56 243 TYR B O 1
ATOM 5483 N N . LYS B 1 244 ? -11.75 -37.438 -20.875 1 97.38 244 LYS B N 1
ATOM 5484 C CA . LYS B 1 244 ? -11.805 -38.875 -20.844 1 97.38 244 LYS B CA 1
ATOM 5485 C C . LYS B 1 244 ? -12.156 -39.406 -19.453 1 97.38 244 LYS B C 1
ATOM 5487 O O . LYS B 1 244 ? -12.961 -40.312 -19.312 1 97.38 244 LYS B O 1
ATOM 5492 N N . ILE B 1 245 ? -11.664 -38.812 -18.438 1 97.12 245 ILE B N 1
ATOM 5493 C CA . ILE B 1 245 ? -11.797 -39.375 -17.094 1 97.12 245 ILE B CA 1
ATOM 5494 C C . ILE B 1 245 ? -13 -38.781 -16.391 1 97.12 245 ILE B C 1
ATOM 5496 O O . ILE B 1 245 ? -13.477 -39.312 -15.391 1 97.12 245 ILE B O 1
ATOM 5500 N N . TYR B 1 246 ? -13.43 -37.656 -16.812 1 96.81 246 TYR B N 1
ATOM 5501 C CA . TYR B 1 246 ? -14.594 -36.938 -16.297 1 96.81 246 TYR B CA 1
ATOM 5502 C C . TYR B 1 246 ? -15.414 -36.344 -17.438 1 96.81 246 TYR B C 1
ATOM 5504 O O . TYR B 1 246 ? -15.625 -35.125 -17.469 1 96.81 246 TYR B O 1
ATOM 5512 N N . PRO B 1 247 ? -15.945 -37.156 -18.281 1 96.25 247 PRO B N 1
ATOM 5513 C CA . PRO B 1 247 ? -16.547 -36.719 -19.547 1 96.25 247 PRO B CA 1
ATOM 5514 C C . PRO B 1 247 ? -17.844 -35.938 -19.344 1 96.25 247 PRO B C 1
ATOM 5516 O O . PRO B 1 247 ? -18.688 -36.344 -18.531 1 96.25 247 PRO B O 1
ATOM 5519 N N . PRO B 1 248 ? -17.953 -34.844 -20.094 1 97.5 248 PRO B N 1
ATOM 5520 C CA . PRO B 1 248 ? -19.281 -34.219 -20.156 1 97.5 248 PRO B CA 1
ATOM 5521 C C . PRO B 1 248 ? -20.312 -35.062 -20.891 1 97.5 248 PRO B C 1
ATOM 5523 O O . PRO B 1 248 ? -19.953 -35.781 -21.844 1 97.5 248 PRO B O 1
ATOM 5526 N N . GLU B 1 249 ? -21.531 -34.969 -20.422 1 97.44 249 GLU B N 1
ATOM 5527 C CA . GLU B 1 249 ? -22.609 -35.688 -21.125 1 97.44 249 GLU B CA 1
ATOM 5528 C C . GLU B 1 249 ? -22.906 -35.062 -22.469 1 97.44 249 GLU B C 1
ATOM 5530 O O . GLU B 1 249 ? -23.156 -35.75 -23.453 1 97.44 249 GLU B O 1
ATOM 5535 N N . LEU B 1 250 ? -22.891 -33.781 -22.438 1 95.88 250 LEU B N 1
ATOM 5536 C CA . LEU B 1 250 ? -23.062 -33.031 -23.688 1 95.88 250 LEU B CA 1
ATOM 5537 C C . LEU B 1 250 ? -21.75 -32.938 -24.438 1 95.88 250 LEU B C 1
ATOM 5539 O O . LEU B 1 250 ? -20.797 -32.281 -23.969 1 95.88 250 LEU B O 1
ATOM 5543 N N . LYS B 1 251 ? -21.688 -33.5 -25.578 1 95.38 251 LYS B N 1
ATOM 5544 C CA . LYS B 1 251 ? -20.438 -33.5 -26.328 1 95.38 251 LYS B CA 1
ATOM 5545 C C . LYS B 1 251 ? -20.422 -32.375 -27.375 1 95.38 251 LYS B C 1
ATOM 5547 O O . LYS B 1 251 ? -19.359 -31.938 -27.797 1 95.38 251 LYS B O 1
ATOM 5552 N N . LYS B 1 252 ? -21.672 -32.094 -27.828 1 94.94 252 LYS B N 1
ATOM 5553 C CA . LYS B 1 252 ? -21.812 -31.016 -28.797 1 94.94 252 LYS B CA 1
ATOM 5554 C C . LYS B 1 252 ? -22.5 -29.797 -28.172 1 94.94 252 LYS B C 1
ATOM 5556 O O . LYS B 1 252 ? -23.531 -29.938 -27.516 1 94.94 252 LYS B O 1
ATOM 5561 N N . THR B 1 253 ? -21.875 -28.703 -28.312 1 93.69 253 THR B N 1
ATOM 5562 C CA . THR B 1 253 ? -22.406 -27.438 -27.797 1 93.69 253 THR B CA 1
ATOM 5563 C C . THR B 1 253 ? -22.594 -26.438 -28.938 1 93.69 253 THR B C 1
ATOM 5565 O O . THR B 1 253 ? -22.141 -25.297 -28.859 1 93.69 253 THR B O 1
ATOM 5568 N N . GLY B 1 254 ? -23.344 -26.844 -29.875 1 87.75 254 GLY B N 1
ATOM 5569 C CA . GLY B 1 254 ? -23.531 -26.078 -31.094 1 87.75 254 GLY B CA 1
ATOM 5570 C C . GLY B 1 254 ? -24.109 -24.688 -30.844 1 87.75 254 GLY B C 1
ATOM 5571 O O . GLY B 1 254 ? -23.922 -23.781 -31.641 1 87.75 254 GLY B O 1
ATOM 5572 N N . ASP B 1 255 ? -24.656 -24.422 -29.766 1 92.88 255 ASP B N 1
ATOM 5573 C CA . ASP B 1 255 ? -25.297 -23.156 -29.438 1 92.88 255 ASP B CA 1
ATOM 5574 C C . ASP B 1 255 ? -24.328 -22.203 -28.75 1 92.88 255 ASP B C 1
ATOM 5576 O O . ASP B 1 255 ? -24.578 -21 -28.656 1 92.88 255 ASP B O 1
ATOM 5580 N N . ALA B 1 256 ? -23.25 -22.734 -28.266 1 94.31 256 ALA B N 1
ATOM 5581 C CA . ALA B 1 256 ? -22.312 -21.922 -27.484 1 94.31 256 ALA B CA 1
ATOM 5582 C C . ALA B 1 256 ? -21.766 -20.766 -28.328 1 94.31 256 ALA B C 1
ATOM 5584 O O . ALA B 1 256 ? -21.703 -19.625 -27.875 1 94.31 256 ALA B O 1
ATOM 5585 N N . PRO B 1 257 ? -21.359 -21.016 -29.594 1 96.44 257 PRO B N 1
ATOM 5586 C CA . PRO B 1 257 ? -20.906 -19.906 -30.422 1 96.44 257 PRO B CA 1
ATOM 5587 C C . PRO B 1 257 ? -21.984 -18.844 -30.641 1 96.44 257 PRO B C 1
ATOM 5589 O O . PRO B 1 257 ? -21.672 -17.656 -30.656 1 96.44 257 PRO B O 1
ATOM 5592 N N . GLN B 1 258 ? -23.156 -19.25 -30.719 1 95.75 258 GLN B N 1
ATOM 5593 C CA . GLN B 1 258 ? -24.266 -18.312 -30.906 1 95.75 258 GLN B CA 1
ATOM 5594 C C . GLN B 1 258 ? -24.5 -17.484 -29.656 1 95.75 258 GLN B C 1
ATOM 5596 O O . GLN B 1 258 ? -24.75 -16.281 -29.734 1 95.75 258 GLN B O 1
ATOM 5601 N N . ILE B 1 259 ? -24.469 -18.172 -28.594 1 95.12 259 ILE B N 1
ATOM 5602 C CA . ILE B 1 259 ? -24.609 -17.469 -27.312 1 95.12 259 ILE B CA 1
ATOM 5603 C C . ILE B 1 259 ? -23.5 -16.438 -27.172 1 95.12 259 ILE B C 1
ATOM 5605 O O . ILE B 1 259 ? -23.766 -15.297 -26.766 1 95.12 259 ILE B O 1
ATOM 5609 N N . ALA B 1 260 ? -22.328 -16.844 -27.469 1 96.75 260 ALA B N 1
ATOM 5610 C CA . ALA B 1 260 ? -21.172 -15.945 -27.391 1 96.75 260 ALA B CA 1
ATOM 5611 C C . ALA B 1 260 ? -21.344 -14.758 -28.344 1 96.75 260 ALA B C 1
ATOM 5613 O O . ALA B 1 260 ? -21.016 -13.625 -27.984 1 96.75 260 ALA B O 1
ATOM 5614 N N . MET B 1 261 ? -21.797 -15.023 -29.484 1 96.56 261 MET B N 1
ATOM 5615 C CA . MET B 1 261 ? -22.031 -13.969 -30.469 1 96.56 261 MET B CA 1
ATOM 5616 C C . MET B 1 261 ? -23.062 -12.977 -29.953 1 96.56 261 MET B C 1
ATOM 5618 O O . MET B 1 261 ? -22.922 -11.766 -30.141 1 96.56 261 MET B O 1
ATOM 5622 N N . GLN B 1 262 ? -24.078 -13.469 -29.328 1 96.38 262 GLN B N 1
ATOM 5623 C CA . GLN B 1 262 ? -25.109 -12.602 -28.766 1 96.38 262 GLN B CA 1
ATOM 5624 C C . GLN B 1 262 ? -24.531 -11.734 -27.641 1 96.38 262 GLN B C 1
ATOM 5626 O O . GLN B 1 262 ? -24.859 -10.547 -27.547 1 96.38 262 GLN B O 1
ATOM 5631 N N . LYS B 1 263 ? -23.781 -12.367 -26.828 1 96.19 263 LYS B N 1
ATOM 5632 C CA . LYS B 1 263 ? -23.156 -11.609 -25.75 1 96.19 263 LYS B CA 1
ATOM 5633 C C . LYS B 1 263 ? -22.234 -10.523 -26.297 1 96.19 263 LYS B C 1
ATOM 5635 O O . LYS B 1 263 ? -22.203 -9.414 -25.766 1 96.19 263 LYS B O 1
ATOM 5640 N N . LEU B 1 264 ? -21.484 -10.836 -27.328 1 96.94 264 LEU B N 1
ATOM 5641 C CA . LEU B 1 264 ? -20.609 -9.859 -27.953 1 96.94 264 LEU B CA 1
ATOM 5642 C C . LEU B 1 264 ? -21.406 -8.703 -28.547 1 96.94 264 LEU B C 1
ATOM 5644 O O . LEU B 1 264 ? -20.969 -7.551 -28.484 1 96.94 264 LEU B O 1
ATOM 5648 N N . LYS B 1 265 ? -22.516 -9.031 -29.078 1 96.81 265 LYS B N 1
ATOM 5649 C CA . LYS B 1 265 ? -23.391 -7.996 -29.625 1 96.81 265 LYS B CA 1
ATOM 5650 C C . LYS B 1 265 ? -23.922 -7.09 -28.516 1 96.81 265 LYS B C 1
ATOM 5652 O O . LYS B 1 265 ? -24.016 -5.875 -28.688 1 96.81 265 LYS B O 1
ATOM 5657 N N . GLU B 1 266 ? -24.203 -7.73 -27.453 1 96.38 266 GLU B N 1
ATOM 5658 C CA . GLU B 1 266 ? -24.703 -6.973 -26.297 1 96.38 266 GLU B CA 1
ATOM 5659 C C . GLU B 1 266 ? -23.609 -6.043 -25.766 1 96.38 266 GLU B C 1
ATOM 5661 O O . GLU B 1 266 ? -23.922 -4.953 -25.266 1 96.38 266 GLU B O 1
ATOM 5666 N N . MET B 1 267 ? -22.438 -6.441 -25.875 1 95.81 267 MET B N 1
ATOM 5667 C CA . MET B 1 267 ? -21.312 -5.641 -25.406 1 95.81 267 MET B CA 1
ATOM 5668 C C . MET B 1 267 ? -21.094 -4.441 -26.328 1 95.81 267 MET B C 1
ATOM 5670 O O . MET B 1 267 ? -20.516 -3.436 -25.906 1 95.81 267 MET B O 1
ATOM 5674 N N . GLY B 1 268 ? -21.531 -4.551 -27.578 1 96.31 268 GLY B N 1
ATOM 5675 C CA . GLY B 1 268 ? -21.359 -3.447 -28.5 1 96.31 268 GLY B CA 1
ATOM 5676 C C . GLY B 1 268 ? -19.969 -3.395 -29.125 1 96.31 268 GLY B C 1
ATOM 5677 O O . GLY B 1 268 ? -19.172 -4.312 -28.938 1 96.31 268 GLY B O 1
ATOM 5678 N N . PRO B 1 269 ? -19.75 -2.332 -29.844 1 96.62 269 PRO B N 1
ATOM 5679 C CA . PRO B 1 269 ? -18.438 -2.189 -30.469 1 96.62 269 PRO B CA 1
ATOM 5680 C C . PRO B 1 269 ? -17.328 -1.982 -29.438 1 96.62 269 PRO B C 1
ATOM 5682 O O . PRO B 1 269 ? -17.594 -1.623 -28.281 1 96.62 269 PRO B O 1
ATOM 5685 N N . ILE B 1 270 ? -16.125 -2.336 -29.828 1 96.81 270 ILE B N 1
ATOM 5686 C CA . ILE B 1 270 ? -14.977 -2.139 -28.969 1 96.81 270 ILE B CA 1
ATOM 5687 C C . ILE B 1 270 ? -14.891 -0.673 -28.547 1 96.81 270 ILE B C 1
ATOM 5689 O O . ILE B 1 270 ? -14.914 0.225 -29.391 1 96.81 270 ILE B O 1
ATOM 5693 N N . THR B 1 271 ? -14.805 -0.428 -27.281 1 96.62 271 THR B N 1
ATOM 5694 C CA . THR B 1 271 ? -14.789 0.926 -26.734 1 96.62 271 THR B CA 1
ATOM 5695 C C . THR B 1 271 ? -13.375 1.497 -26.75 1 96.62 271 THR B C 1
ATOM 5697 O O . THR B 1 271 ? -12.406 0.764 -26.953 1 96.62 271 THR B O 1
ATOM 5700 N N . ARG B 1 272 ? -13.289 2.777 -26.562 1 96.56 272 ARG B N 1
ATOM 5701 C CA . ARG B 1 272 ? -11.992 3.443 -26.453 1 96.56 272 ARG B CA 1
ATOM 5702 C C . ARG B 1 272 ? -11.164 2.846 -25.328 1 96.56 272 ARG B C 1
ATOM 5704 O O . ARG B 1 272 ? -9.961 2.615 -25.5 1 96.56 272 ARG B O 1
ATOM 5711 N N . ASN B 1 273 ? -11.805 2.637 -24.203 1 97.12 273 ASN B N 1
ATOM 5712 C CA . ASN B 1 273 ? -11.102 2.084 -23.047 1 97.12 273 ASN B CA 1
ATOM 5713 C C . ASN B 1 273 ? -10.586 0.675 -23.328 1 97.12 273 ASN B C 1
ATOM 5715 O O . ASN B 1 273 ? -9.5 0.305 -22.875 1 97.12 273 ASN B O 1
ATOM 5719 N N . GLU B 1 274 ? -11.359 -0.122 -24.031 1 97.5 274 GLU B N 1
ATOM 5720 C CA . GLU B 1 274 ? -10.891 -1.449 -24.406 1 97.5 274 GLU B CA 1
ATOM 5721 C C . GLU B 1 274 ? -9.672 -1.358 -25.328 1 97.5 274 GLU B C 1
ATOM 5723 O O . GLU B 1 274 ? -8.719 -2.123 -25.188 1 97.5 274 GLU B O 1
ATOM 5728 N N . TRP B 1 275 ? -9.742 -0.452 -26.297 1 97.69 275 TRP B N 1
ATOM 5729 C CA . TRP B 1 275 ? -8.625 -0.258 -27.203 1 97.69 275 TRP B CA 1
ATOM 5730 C C . TRP B 1 275 ? -7.367 0.164 -26.453 1 97.69 275 TRP B C 1
ATOM 5732 O O . TRP B 1 275 ? -6.273 -0.332 -26.734 1 97.69 275 TRP B O 1
ATOM 5742 N N . MET B 1 276 ? -7.512 1.077 -25.547 1 97.62 276 MET B N 1
ATOM 5743 C CA . MET B 1 276 ? -6.371 1.553 -24.766 1 97.62 276 MET B CA 1
ATOM 5744 C C . MET B 1 276 ? -5.793 0.434 -23.906 1 97.62 276 MET B C 1
ATOM 5746 O O . MET B 1 276 ? -4.574 0.34 -23.75 1 97.62 276 MET B O 1
ATOM 5750 N N . MET B 1 277 ? -6.688 -0.366 -23.344 1 96.75 277 MET B N 1
ATOM 5751 C CA . MET B 1 277 ? -6.234 -1.513 -22.562 1 96.75 277 MET B CA 1
ATOM 5752 C C . MET B 1 277 ? -5.449 -2.488 -23.438 1 96.75 277 MET B C 1
ATOM 5754 O O . MET B 1 277 ? -4.406 -2.996 -23.016 1 96.75 277 MET B O 1
ATOM 5758 N N . LEU B 1 278 ? -5.957 -2.768 -24.609 1 96.69 278 LEU B N 1
ATOM 5759 C CA . LEU B 1 278 ? -5.293 -3.67 -25.547 1 96.69 278 LEU B CA 1
ATOM 5760 C C . LEU B 1 278 ? -3.93 -3.123 -25.953 1 96.69 278 LEU B C 1
ATOM 5762 O O . LEU B 1 278 ? -2.949 -3.869 -26.016 1 96.69 278 LEU B O 1
ATOM 5766 N N . LEU B 1 279 ? -3.902 -1.855 -26.281 1 97.88 279 LEU B N 1
ATOM 5767 C CA . LEU B 1 279 ? -2.645 -1.213 -26.641 1 97.88 279 LEU B CA 1
ATOM 5768 C C . LEU B 1 279 ? -1.63 -1.321 -25.516 1 97.88 279 LEU B C 1
ATOM 5770 O O . LEU B 1 279 ? -0.463 -1.644 -25.75 1 97.88 279 LEU B O 1
ATOM 5774 N N . THR B 1 280 ? -2.037 -0.997 -24.312 1 97.56 280 THR B N 1
ATOM 5775 C CA . THR B 1 280 ? -1.157 -1.093 -23.156 1 97.56 280 THR B CA 1
ATOM 5776 C C . THR B 1 280 ? -0.622 -2.512 -22.984 1 97.56 280 THR B C 1
ATOM 5778 O O . THR B 1 280 ? 0.559 -2.707 -22.688 1 97.56 280 THR B O 1
ATOM 5781 N N . PHE B 1 281 ? -1.517 -3.449 -23.203 1 95.88 281 PHE B N 1
ATOM 5782 C CA . PHE B 1 281 ? -1.132 -4.852 -23.109 1 95.88 281 PHE B CA 1
ATOM 5783 C C . PHE B 1 281 ? -0.007 -5.172 -24.078 1 95.88 281 PHE B C 1
ATOM 5785 O O . PHE B 1 281 ? 0.985 -5.805 -23.719 1 95.88 281 PHE B O 1
ATOM 5792 N N . PHE B 1 282 ? -0.1 -4.766 -25.25 1 96.81 282 PHE B N 1
ATOM 5793 C CA . PHE B 1 282 ? 0.903 -5.047 -26.281 1 96.81 282 PHE B CA 1
ATOM 5794 C C . PHE B 1 282 ? 2.199 -4.305 -25.984 1 96.81 282 PHE B C 1
ATOM 5796 O O . PHE B 1 282 ? 3.289 -4.82 -26.234 1 96.81 282 PHE B O 1
ATOM 5803 N N . ILE B 1 283 ? 2.115 -3.145 -25.453 1 96.88 283 ILE B N 1
ATOM 5804 C CA . ILE B 1 283 ? 3.303 -2.389 -25.078 1 96.88 283 ILE B CA 1
ATOM 5805 C C . ILE B 1 283 ? 4.043 -3.127 -23.969 1 96.88 283 ILE B C 1
ATOM 5807 O O . ILE B 1 283 ? 5.27 -3.254 -24 1 96.88 283 ILE B O 1
ATOM 5811 N N . LEU B 1 284 ? 3.32 -3.623 -23 1 95.44 284 LEU B N 1
ATOM 5812 C CA . LEU B 1 284 ? 3.914 -4.383 -21.891 1 95.44 284 LEU B CA 1
ATOM 5813 C C . LEU B 1 284 ? 4.652 -5.609 -22.422 1 95.44 284 LEU B C 1
ATOM 5815 O O . LEU B 1 284 ? 5.816 -5.828 -22.078 1 95.44 284 LEU B O 1
ATOM 5819 N N . LEU B 1 285 ? 3.969 -6.352 -23.25 1 93.94 285 LEU B N 1
ATOM 5820 C CA . LEU B 1 285 ? 4.57 -7.566 -23.781 1 93.94 285 LEU B CA 1
ATOM 5821 C C . LEU B 1 285 ? 5.828 -7.242 -24.578 1 93.94 285 LEU B C 1
ATOM 5823 O O . LEU B 1 285 ? 6.848 -7.926 -24.453 1 93.94 285 LEU B O 1
ATOM 5827 N N . PHE B 1 286 ? 5.727 -6.25 -25.359 1 95.44 286 PHE B N 1
ATOM 5828 C CA . PHE B 1 286 ? 6.863 -5.84 -26.172 1 95.44 286 PHE B CA 1
ATOM 5829 C C . PHE B 1 286 ? 8.047 -5.453 -25.281 1 95.44 286 PHE B C 1
ATOM 5831 O O . PHE B 1 286 ? 9.172 -5.898 -25.516 1 95.44 286 PHE B O 1
ATOM 5838 N N . LEU B 1 287 ? 7.82 -4.68 -24.281 1 94.75 287 LEU B N 1
ATOM 5839 C CA . LEU B 1 287 ? 8.891 -4.191 -23.406 1 94.75 287 LEU B CA 1
ATOM 5840 C C . LEU B 1 287 ? 9.453 -5.316 -22.547 1 94.75 287 LEU B C 1
ATOM 5842 O O . LEU B 1 287 ? 10.648 -5.344 -22.25 1 94.75 287 LEU B O 1
ATOM 5846 N N . TRP B 1 288 ? 8.633 -6.203 -22.094 1 90.94 288 TRP B N 1
ATOM 5847 C CA . TRP B 1 288 ? 9.117 -7.336 -21.312 1 90.94 288 TRP B CA 1
ATOM 5848 C C . TRP B 1 288 ? 9.992 -8.25 -22.172 1 90.94 288 TRP B C 1
ATOM 5850 O O . TRP B 1 288 ? 10.977 -8.805 -21.672 1 90.94 288 TRP B O 1
ATOM 5860 N N . MET B 1 289 ? 9.703 -8.367 -23.391 1 89.81 289 MET B N 1
ATOM 5861 C CA . MET B 1 289 ? 10.453 -9.227 -24.297 1 89.81 289 MET B CA 1
ATOM 5862 C C . MET B 1 289 ? 11.773 -8.578 -24.703 1 89.81 289 MET B C 1
ATOM 5864 O O . MET B 1 289 ? 12.773 -9.273 -24.922 1 89.81 289 MET B O 1
ATOM 5868 N N . THR B 1 290 ? 11.742 -7.234 -24.719 1 91 290 THR B N 1
ATOM 5869 C CA . THR B 1 290 ? 12.914 -6.539 -25.25 1 91 290 THR B CA 1
ATOM 5870 C C . THR B 1 290 ? 13.633 -5.781 -24.141 1 91 290 THR B C 1
ATOM 5872 O O . THR B 1 290 ? 14.5 -4.949 -24.406 1 91 290 THR B O 1
ATOM 5875 N N . GLY B 1 291 ? 13.273 -5.98 -22.984 1 88 291 GLY B N 1
ATOM 5876 C CA . GLY B 1 291 ? 13.82 -5.23 -21.859 1 88 291 GLY B CA 1
ATOM 5877 C C . GLY B 1 291 ? 15.336 -5.18 -21.859 1 88 291 GLY B C 1
ATOM 5878 O O . GLY B 1 291 ? 15.922 -4.125 -21.609 1 88 291 GLY B O 1
ATOM 5879 N N . ASP B 1 292 ? 16 -6.242 -22.156 1 84.5 292 ASP B N 1
ATOM 5880 C CA . ASP B 1 292 ? 17.469 -6.297 -22.172 1 84.5 292 ASP B CA 1
ATOM 5881 C C . ASP B 1 292 ? 18.031 -5.457 -23.297 1 84.5 292 ASP B C 1
ATOM 5883 O O . ASP B 1 292 ? 19.094 -4.852 -23.156 1 84.5 292 ASP B O 1
ATOM 5887 N N . LEU B 1 293 ? 17.297 -5.402 -24.391 1 89.88 293 LEU B N 1
ATOM 5888 C CA . LEU B 1 293 ? 17.75 -4.652 -25.547 1 89.88 293 LEU B CA 1
ATOM 5889 C C . LEU B 1 293 ? 17.672 -3.152 -25.297 1 89.88 293 LEU B C 1
ATOM 5891 O O . LEU B 1 293 ? 18.562 -2.4 -25.703 1 89.88 293 LEU B O 1
ATOM 5895 N N . PHE B 1 294 ? 16.672 -2.709 -24.562 1 92.94 294 PHE B N 1
ATOM 5896 C CA . PHE B 1 294 ? 16.438 -1.282 -24.359 1 92.94 294 PHE B CA 1
ATOM 5897 C C . PHE B 1 294 ? 16.812 -0.854 -22.953 1 92.94 294 PHE B C 1
ATOM 5899 O O . PHE B 1 294 ? 16.625 0.305 -22.578 1 92.94 294 PHE B O 1
ATOM 5906 N N . SER B 1 295 ? 17.359 -1.767 -22.188 1 94.75 295 SER B N 1
ATOM 5907 C CA . SER B 1 295 ? 17.797 -1.492 -20.828 1 94.75 295 SER B CA 1
ATOM 5908 C C . SER B 1 295 ? 16.641 -0.99 -19.969 1 94.75 295 SER B C 1
ATOM 5910 O O . SER B 1 295 ? 16.734 0.061 -19.328 1 94.75 295 SER B O 1
ATOM 5912 N N . ILE B 1 296 ? 15.57 -1.679 -20.047 1 96 296 ILE B N 1
ATOM 5913 C CA . ILE B 1 296 ? 14.391 -1.369 -19.25 1 96 296 ILE B CA 1
ATOM 5914 C C . ILE B 1 296 ? 14.055 -2.553 -18.344 1 96 296 ILE B C 1
ATOM 5916 O O . ILE B 1 296 ? 13.844 -3.668 -18.812 1 96 296 ILE B O 1
ATOM 5920 N N . ASP B 1 297 ? 14.062 -2.311 -17.062 1 95.56 297 ASP B N 1
ATOM 5921 C CA . ASP B 1 297 ? 13.719 -3.352 -16.109 1 95.56 297 ASP B CA 1
ATOM 5922 C C . ASP B 1 297 ? 12.25 -3.742 -16.203 1 95.56 297 ASP B C 1
ATOM 5924 O O . ASP B 1 297 ? 11.406 -2.914 -16.547 1 95.56 297 ASP B O 1
ATOM 5928 N N . ALA B 1 298 ? 11.945 -4.977 -15.93 1 93.44 298 ALA B N 1
ATOM 5929 C CA . ALA B 1 298 ? 10.586 -5.492 -16.031 1 93.44 298 ALA B CA 1
ATOM 5930 C C . ALA B 1 298 ? 9.633 -4.699 -15.133 1 93.44 298 ALA B C 1
ATOM 5932 O O . ALA B 1 298 ? 8.469 -4.488 -15.484 1 93.44 298 ALA B O 1
ATOM 5933 N N . THR B 1 299 ? 10.109 -4.34 -13.961 1 96.25 299 THR B N 1
ATOM 5934 C CA . THR B 1 29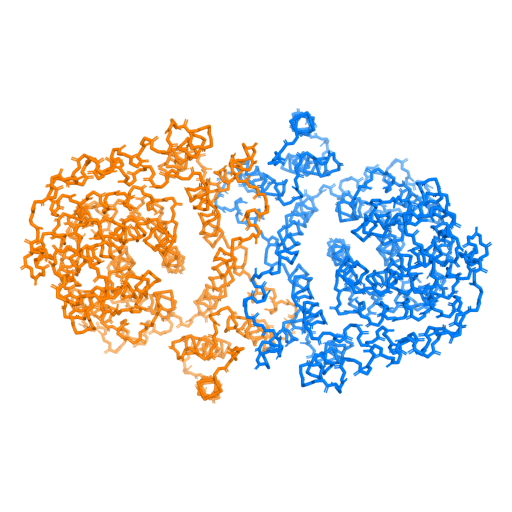9 ? 9.289 -3.559 -13.039 1 96.25 299 THR B CA 1
ATOM 5935 C C . THR B 1 299 ? 9 -2.174 -13.617 1 96.25 299 THR B C 1
ATOM 5937 O O . THR B 1 299 ? 7.883 -1.667 -13.5 1 96.25 299 THR B O 1
ATOM 5940 N N . THR B 1 300 ? 9.984 -1.554 -14.203 1 97.94 300 THR B N 1
ATOM 5941 C CA . THR B 1 300 ? 9.789 -0.275 -14.875 1 97.94 300 THR B CA 1
ATOM 5942 C C . THR B 1 300 ? 8.727 -0.398 -15.977 1 97.94 300 THR B C 1
ATOM 5944 O O . THR B 1 300 ? 7.879 0.482 -16.125 1 97.94 300 THR B O 1
ATOM 5947 N N . THR B 1 301 ? 8.789 -1.453 -16.719 1 96.69 301 THR B N 1
ATOM 5948 C CA . THR B 1 301 ? 7.793 -1.728 -17.75 1 96.69 301 THR B CA 1
ATOM 5949 C C . THR B 1 301 ? 6.391 -1.738 -17.156 1 96.69 301 THR B C 1
ATOM 5951 O O . THR B 1 301 ? 5.465 -1.15 -17.719 1 96.69 301 THR B O 1
ATOM 5954 N N . ALA B 1 302 ? 6.266 -2.43 -16.031 1 95.88 302 ALA B N 1
ATOM 5955 C CA . ALA B 1 302 ? 4.965 -2.479 -15.383 1 95.88 302 ALA B CA 1
ATOM 5956 C C . ALA B 1 302 ? 4.48 -1.079 -15.016 1 95.88 302 ALA B C 1
ATOM 5958 O O . ALA B 1 302 ? 3.307 -0.751 -15.211 1 95.88 302 ALA B O 1
ATOM 5959 N N . PHE B 1 303 ? 5.367 -0.25 -14.492 1 98.12 303 PHE B N 1
ATOM 5960 C CA . PHE B 1 303 ? 5.004 1.118 -14.141 1 98.12 303 PHE B CA 1
ATOM 5961 C C . PHE B 1 303 ? 4.59 1.904 -15.375 1 98.12 303 PHE B C 1
ATOM 5963 O O . PHE B 1 303 ? 3.654 2.707 -15.328 1 98.12 303 PHE B O 1
ATOM 5970 N N . ILE B 1 304 ? 5.273 1.732 -16.484 1 97.94 304 ILE B N 1
ATOM 5971 C CA . ILE B 1 304 ? 4.922 2.393 -17.734 1 97.94 304 ILE B CA 1
ATOM 5972 C C . ILE B 1 304 ? 3.494 2.018 -18.125 1 97.94 304 ILE B C 1
ATOM 5974 O O . ILE B 1 304 ? 2.697 2.885 -18.484 1 97.94 304 ILE B O 1
ATOM 5978 N N . GLY B 1 305 ? 3.215 0.774 -18.047 1 97.56 305 GLY B N 1
ATOM 5979 C CA . GLY B 1 305 ? 1.866 0.326 -18.359 1 97.56 305 GLY B CA 1
ATOM 5980 C C . GLY B 1 305 ? 0.81 0.979 -17.484 1 97.56 305 GLY B C 1
ATOM 5981 O O . GLY B 1 305 ? -0.215 1.446 -17.984 1 97.56 305 GLY B O 1
ATOM 5982 N N . LEU B 1 306 ? 1.037 1.016 -16.156 1 97.75 306 LEU B N 1
ATOM 5983 C CA . LEU B 1 306 ? 0.075 1.629 -15.25 1 97.75 306 LEU B CA 1
ATOM 5984 C C . LEU B 1 306 ? -0.105 3.109 -15.562 1 97.75 306 LEU B C 1
ATOM 5986 O O . LEU B 1 306 ? -1.228 3.617 -15.562 1 97.75 306 LEU B O 1
ATOM 5990 N N . VAL B 1 307 ? 0.975 3.805 -15.828 1 98 307 VAL B N 1
ATOM 5991 C CA . VAL B 1 307 ? 0.941 5.238 -16.109 1 98 307 VAL B CA 1
ATOM 5992 C C . VAL B 1 307 ? 0.121 5.504 -17.359 1 98 307 VAL B C 1
ATOM 5994 O O . VAL B 1 307 ? -0.653 6.461 -17.422 1 98 307 VAL B O 1
ATOM 5997 N N . ILE B 1 308 ? 0.266 4.676 -18.375 1 98 308 ILE B N 1
ATOM 5998 C CA . ILE B 1 308 ? -0.525 4.82 -19.594 1 98 308 ILE B CA 1
ATOM 5999 C C . ILE B 1 308 ? -2.012 4.719 -19.25 1 98 308 ILE B C 1
ATOM 6001 O O . ILE B 1 308 ? -2.814 5.539 -19.703 1 98 308 ILE B O 1
ATOM 6005 N N . LEU B 1 309 ? -2.354 3.768 -18.453 1 98.06 309 LEU B N 1
ATOM 6006 C CA . LEU B 1 309 ? -3.756 3.543 -18.109 1 98.06 309 LEU B CA 1
ATOM 6007 C C . LEU B 1 309 ? -4.305 4.695 -17.281 1 98.06 309 LEU B C 1
ATOM 6009 O O . LEU B 1 309 ? -5.48 5.047 -17.391 1 98.06 309 LEU B O 1
ATOM 6013 N N . LEU B 1 310 ? -3.488 5.277 -16.438 1 97.69 310 LEU B N 1
ATOM 6014 C CA . LEU B 1 310 ? -3.912 6.418 -15.633 1 97.69 310 LEU B CA 1
ATOM 6015 C C . LEU B 1 310 ? -4.047 7.672 -16.484 1 97.69 310 LEU B C 1
ATOM 6017 O O . LEU B 1 310 ? -5.027 8.406 -16.375 1 97.69 310 LEU B O 1
ATOM 6021 N N . LEU B 1 311 ? -3.104 7.895 -17.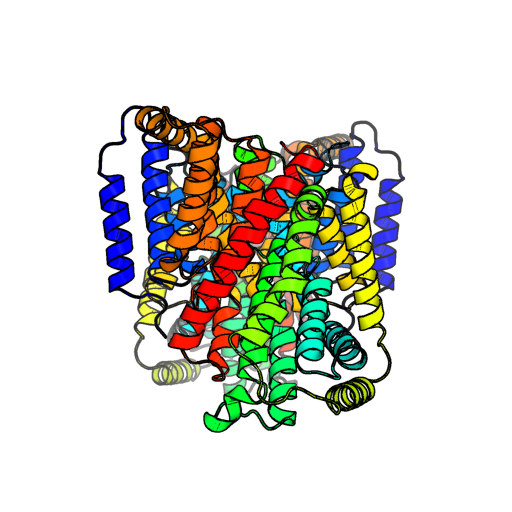375 1 96.75 311 LEU B N 1
ATOM 6022 C CA . LEU B 1 311 ? -3.109 9.078 -18.234 1 96.75 311 LEU B CA 1
ATOM 6023 C C . LEU B 1 311 ? -4.281 9.039 -19.203 1 96.75 311 LEU B C 1
ATOM 6025 O O . LEU B 1 311 ? -4.828 10.086 -19.562 1 96.75 311 LEU B O 1
ATOM 6029 N N . THR B 1 312 ? -4.684 7.848 -19.594 1 96.75 312 THR B N 1
ATOM 6030 C CA . THR B 1 312 ? -5.789 7.703 -20.531 1 96.75 312 THR B CA 1
ATOM 6031 C C . THR B 1 312 ? -7.117 7.586 -19.797 1 96.75 312 THR B C 1
ATOM 6033 O O . THR B 1 312 ? -8.18 7.484 -20.422 1 96.75 312 THR B O 1
ATOM 6036 N N . SER B 1 313 ? -7.133 7.496 -18.531 1 96.81 313 SER B N 1
ATOM 6037 C CA . SER B 1 313 ? -8.297 7.461 -17.656 1 96.81 313 SER B CA 1
ATOM 6038 C C . SER B 1 313 ? -9.047 6.141 -17.781 1 96.81 313 SER B C 1
ATOM 6040 O O . SER B 1 313 ? -10.25 6.074 -17.5 1 96.81 313 SER B O 1
ATOM 6042 N N . VAL B 1 314 ? -8.297 5.164 -18.344 1 97.38 314 VAL B N 1
ATOM 6043 C CA . VAL B 1 314 ? -8.852 3.816 -18.281 1 97.38 314 VAL B CA 1
ATOM 6044 C C . VAL B 1 314 ? -8.992 3.375 -16.828 1 97.38 314 VAL B C 1
ATOM 6046 O O . VAL B 1 314 ? -9.992 2.762 -16.453 1 97.38 314 VAL B O 1
ATOM 6049 N N . LEU B 1 315 ? -7.938 3.645 -16.125 1 97.31 315 LEU B N 1
ATOM 6050 C CA . LEU B 1 315 ? -7.949 3.516 -14.68 1 97.31 315 LEU B CA 1
ATOM 6051 C C . LEU B 1 315 ? -7.859 4.883 -14.008 1 97.31 315 LEU B C 1
ATOM 6053 O O . LEU B 1 315 ? -7.312 5.828 -14.586 1 97.31 315 LEU B O 1
ATOM 6057 N N . THR B 1 316 ? -8.461 4.926 -12.867 1 97.31 316 THR B N 1
ATOM 6058 C CA . THR B 1 316 ? -8.305 6.098 -12.008 1 97.31 316 THR B CA 1
ATOM 6059 C C . THR B 1 316 ? -7.508 5.754 -10.758 1 97.31 316 THR B C 1
ATOM 6061 O O . THR B 1 316 ? -7.355 4.582 -10.414 1 97.31 316 THR B O 1
ATOM 6064 N N . TRP B 1 317 ? -6.98 6.75 -10.109 1 96.56 317 TRP B N 1
ATOM 6065 C CA . TRP B 1 317 ? -6.27 6.508 -8.859 1 96.56 317 TRP B CA 1
ATOM 6066 C C . TRP B 1 317 ? -7.195 5.898 -7.812 1 96.56 317 TRP B C 1
ATOM 6068 O O . TRP B 1 317 ? -6.762 5.102 -6.98 1 96.56 317 TRP B O 1
ATOM 6078 N N . ASP B 1 318 ? -8.422 6.234 -7.883 1 96 318 ASP B N 1
ATOM 6079 C CA . ASP B 1 318 ? -9.391 5.629 -6.973 1 96 318 ASP B CA 1
ATOM 6080 C C . ASP B 1 318 ? -9.492 4.121 -7.211 1 96 318 ASP B C 1
ATOM 6082 O O . ASP B 1 318 ? -9.664 3.35 -6.266 1 96 318 ASP B O 1
ATOM 6086 N N . ASP B 1 319 ? -9.422 3.738 -8.477 1 95.75 319 ASP B N 1
ATOM 6087 C CA . ASP B 1 319 ? -9.398 2.312 -8.797 1 95.75 319 ASP B CA 1
ATOM 6088 C C . ASP B 1 319 ? -8.203 1.622 -8.156 1 95.75 319 ASP B C 1
ATOM 6090 O O . ASP B 1 319 ? -8.328 0.521 -7.613 1 95.75 319 ASP B O 1
ATOM 6094 N N . VAL B 1 320 ? -7.066 2.303 -8.234 1 96.06 320 VAL B N 1
ATOM 6095 C CA . VAL B 1 320 ? -5.816 1.76 -7.719 1 96.06 320 VAL B CA 1
ATOM 6096 C C . VAL B 1 320 ? -5.91 1.601 -6.203 1 96.06 320 VAL B C 1
ATOM 6098 O O . VAL B 1 320 ? -5.629 0.526 -5.668 1 96.06 320 VAL B O 1
ATOM 6101 N N . LYS B 1 321 ? -6.391 2.621 -5.512 1 94.94 321 LYS B N 1
ATOM 6102 C CA . LYS B 1 321 ? -6.508 2.598 -4.055 1 94.94 321 LYS B CA 1
ATOM 6103 C C . LYS B 1 321 ? -7.504 1.535 -3.602 1 94.94 321 LYS B C 1
ATOM 6105 O O . LYS B 1 321 ? -7.328 0.923 -2.545 1 94.94 321 LYS B O 1
ATOM 6110 N N . ALA B 1 322 ? -8.438 1.232 -4.465 1 94.38 322 ALA B N 1
ATOM 6111 C CA . ALA B 1 322 ? -9.531 0.344 -4.102 1 94.38 322 ALA B CA 1
ATOM 6112 C C . ALA B 1 322 ? -9.164 -1.116 -4.352 1 94.38 322 ALA B C 1
ATOM 6114 O O . ALA B 1 322 ? -9.898 -2.025 -3.959 1 94.38 322 ALA B O 1
ATOM 6115 N N . GLU B 1 323 ? -8.039 -1.314 -4.957 1 93.19 323 GLU B N 1
ATOM 6116 C CA . GLU B 1 323 ? -7.648 -2.686 -5.281 1 93.19 323 GLU B CA 1
ATOM 6117 C C . GLU B 1 323 ? -7.047 -3.389 -4.066 1 93.19 323 GLU B C 1
ATOM 6119 O O . GLU B 1 323 ? -5.832 -3.594 -4.004 1 93.19 323 GLU B O 1
ATOM 6124 N N . LYS B 1 324 ? -7.898 -3.967 -3.225 1 92.31 324 LYS B N 1
ATOM 6125 C CA . LYS B 1 324 ? -7.516 -4.547 -1.941 1 92.31 324 LYS B CA 1
ATOM 6126 C C . LYS B 1 324 ? -6.551 -5.715 -2.131 1 92.31 324 LYS B C 1
ATOM 6128 O O . LYS B 1 324 ? -5.633 -5.906 -1.329 1 92.31 324 LYS B O 1
ATOM 6133 N N . GLY B 1 325 ? -6.766 -6.473 -3.182 1 89.5 325 GLY B N 1
ATOM 6134 C CA . GLY B 1 325 ? -5.906 -7.617 -3.441 1 89.5 325 GLY B CA 1
ATOM 6135 C C . GLY B 1 325 ? -4.461 -7.234 -3.703 1 89.5 325 GLY B C 1
ATOM 6136 O O . GLY B 1 325 ? -3.541 -7.926 -3.266 1 89.5 325 GLY B O 1
ATOM 6137 N N . ALA B 1 326 ? -4.266 -6.164 -4.406 1 92.75 326 ALA B N 1
ATOM 6138 C CA . ALA B 1 326 ? -2.92 -5.688 -4.711 1 92.75 326 ALA B CA 1
ATOM 6139 C C . ALA B 1 326 ? -2.191 -5.25 -3.447 1 92.75 326 ALA B C 1
ATOM 6141 O O . ALA B 1 326 ? -1.044 -5.637 -3.217 1 92.75 326 ALA B O 1
ATOM 6142 N N . TRP B 1 327 ? -2.801 -4.484 -2.646 1 95.19 327 TRP B N 1
ATOM 6143 C CA . TRP B 1 327 ? -2.188 -3.975 -1.425 1 95.19 327 TRP B CA 1
ATOM 6144 C C . TRP B 1 327 ? -1.902 -5.105 -0.445 1 95.19 327 TRP B C 1
ATOM 6146 O O . TRP B 1 327 ? -0.865 -5.113 0.222 1 95.19 327 TRP B O 1
ATOM 6156 N N . ASP B 1 328 ? -2.838 -6.059 -0.38 1 93.94 328 ASP B N 1
ATOM 6157 C CA . ASP B 1 328 ? -2.629 -7.258 0.422 1 93.94 328 ASP B CA 1
ATOM 6158 C C . ASP B 1 328 ? -1.37 -8 -0.02 1 93.94 328 ASP B C 1
ATOM 6160 O O . ASP B 1 328 ? -0.539 -8.375 0.811 1 93.94 328 ASP B O 1
ATOM 6164 N N . THR B 1 329 ? -1.24 -8.148 -1.294 1 91.5 329 THR B N 1
ATOM 6165 C CA . THR B 1 329 ? -0.122 -8.883 -1.877 1 91.5 329 THR B CA 1
ATOM 6166 C C . THR B 1 329 ? 1.196 -8.164 -1.61 1 91.5 329 THR B C 1
ATOM 6168 O O . THR B 1 329 ? 2.188 -8.789 -1.233 1 91.5 329 THR B O 1
ATOM 6171 N N . ILE B 1 330 ? 1.217 -6.852 -1.768 1 95.25 330 ILE B N 1
ATOM 6172 C CA . ILE B 1 330 ? 2.426 -6.066 -1.537 1 95.25 330 ILE B CA 1
ATOM 6173 C C . ILE B 1 330 ? 2.889 -6.246 -0.094 1 95.25 330 ILE B C 1
ATOM 6175 O O . ILE B 1 330 ? 4.082 -6.434 0.163 1 95.25 330 ILE B O 1
ATOM 6179 N N . VAL B 1 331 ? 1.993 -6.309 0.837 1 96.44 331 VAL B N 1
ATOM 6180 C CA . VAL B 1 331 ? 2.334 -6.383 2.254 1 96.44 331 VAL B CA 1
ATOM 6181 C C . VAL B 1 331 ? 2.902 -7.766 2.576 1 96.44 331 VAL B C 1
ATOM 6183 O O . VAL B 1 331 ? 4.02 -7.879 3.084 1 96.44 331 VAL B O 1
ATOM 6186 N N . TRP B 1 332 ? 2.109 -8.789 2.281 1 93.25 332 TRP B N 1
ATOM 6187 C CA . TRP B 1 332 ? 2.574 -10.102 2.727 1 93.25 332 TRP B CA 1
ATOM 6188 C C . TRP B 1 332 ? 3.824 -10.523 1.961 1 93.25 332 TRP B C 1
ATOM 6190 O O . TRP B 1 332 ? 4.707 -11.18 2.516 1 93.25 332 TRP B O 1
ATOM 6200 N N . PHE B 1 333 ? 3.906 -10.188 0.648 1 92.75 333 PHE B N 1
ATOM 6201 C CA . PHE B 1 333 ? 5.094 -10.523 -0.13 1 92.75 333 PHE B CA 1
ATOM 6202 C C . PHE B 1 333 ? 6.32 -9.805 0.419 1 92.75 333 PHE B C 1
ATOM 6204 O O . PHE B 1 333 ? 7.402 -10.391 0.508 1 92.75 333 PHE B O 1
ATOM 6211 N N . SER B 1 334 ? 6.207 -8.531 0.776 1 96.56 334 SER B N 1
ATOM 6212 C CA . SER B 1 334 ? 7.312 -7.758 1.332 1 96.56 334 SER B CA 1
ATOM 6213 C C . SER B 1 334 ? 7.848 -8.398 2.609 1 96.56 334 SER B C 1
ATOM 6215 O O . SER B 1 334 ? 9.062 -8.492 2.801 1 96.56 334 SER B O 1
ATOM 6217 N N . VAL B 1 335 ? 6.98 -8.891 3.443 1 96.81 335 VAL B N 1
ATOM 6218 C CA . VAL B 1 335 ? 7.363 -9.398 4.754 1 96.81 335 VAL B CA 1
ATOM 6219 C C . VAL B 1 335 ? 8 -10.773 4.609 1 96.81 335 VAL B C 1
ATOM 6221 O O . VAL B 1 335 ? 9.047 -11.055 5.203 1 96.81 335 VAL B O 1
ATOM 6224 N N . LEU B 1 336 ? 7.422 -11.656 3.807 1 92.38 336 LEU B N 1
ATOM 6225 C CA . LEU B 1 336 ? 7.93 -13.016 3.641 1 92.38 336 LEU B CA 1
ATOM 6226 C C . LEU B 1 336 ? 9.281 -13.008 2.926 1 92.38 336 LEU B C 1
ATOM 6228 O O . LEU B 1 336 ? 10.188 -13.75 3.295 1 92.38 336 LEU B O 1
ATOM 6232 N N . VAL B 1 337 ? 9.375 -12.117 1.933 1 91.56 337 VAL B N 1
ATOM 6233 C CA . VAL B 1 337 ? 10.641 -12 1.216 1 91.56 337 VAL B CA 1
ATOM 6234 C C . VAL B 1 337 ? 11.711 -11.438 2.146 1 91.56 337 VAL B C 1
ATOM 6236 O O . VAL B 1 337 ? 12.859 -11.898 2.137 1 91.56 337 VAL B O 1
ATOM 6239 N N . MET B 1 338 ? 11.312 -10.398 2.916 1 95.69 338 MET B N 1
ATOM 6240 C CA . MET B 1 338 ? 12.258 -9.82 3.869 1 95.69 338 MET B CA 1
ATOM 6241 C C . MET B 1 338 ? 12.781 -10.883 4.828 1 95.69 338 MET B C 1
ATOM 6243 O O . MET B 1 338 ? 13.992 -10.992 5.039 1 95.69 338 MET B O 1
ATOM 6247 N N . MET B 1 339 ? 11.961 -11.719 5.371 1 95.69 339 MET B N 1
ATOM 6248 C CA . MET B 1 339 ? 12.383 -12.719 6.348 1 95.69 339 MET B CA 1
ATOM 6249 C C . MET B 1 339 ? 13.227 -13.805 5.688 1 95.69 339 MET B C 1
ATOM 6251 O O . MET B 1 339 ? 14.289 -14.164 6.207 1 95.69 339 MET B O 1
ATOM 6255 N N . ALA B 1 340 ? 12.82 -14.266 4.559 1 91.5 340 ALA B N 1
ATOM 6256 C CA . ALA B 1 340 ? 13.562 -15.305 3.85 1 91.5 340 ALA B CA 1
ATOM 6257 C C . ALA B 1 340 ? 14.93 -14.789 3.406 1 91.5 340 ALA B C 1
ATOM 6259 O O . ALA B 1 340 ? 15.938 -15.492 3.553 1 91.5 340 ALA B O 1
ATOM 6260 N N . SER B 1 341 ? 14.992 -13.578 2.834 1 92.5 341 SER B N 1
ATOM 6261 C CA . SER B 1 341 ? 16.25 -12.992 2.377 1 92.5 341 SER B CA 1
ATOM 6262 C C . SER B 1 341 ? 17.188 -12.711 3.549 1 92.5 341 SER B C 1
ATOM 6264 O O . SER B 1 341 ? 18.406 -12.891 3.436 1 92.5 341 SER B O 1
ATOM 6266 N N . SER B 1 342 ? 16.609 -12.297 4.637 1 96 342 SER B N 1
ATOM 6267 C CA . SER B 1 342 ? 17.438 -12.031 5.816 1 96 342 SER B CA 1
ATOM 6268 C C . SER B 1 342 ? 18 -13.32 6.395 1 96 342 SER B C 1
ATOM 6270 O O . SER B 1 342 ? 19.141 -13.344 6.875 1 96 342 SER B O 1
ATOM 6272 N N . LEU B 1 343 ? 17.234 -14.391 6.379 1 94.62 343 LEU B N 1
ATOM 6273 C CA . LEU B 1 343 ? 17.734 -15.688 6.816 1 94.62 343 LEU B CA 1
ATOM 6274 C C . LEU B 1 343 ? 18.906 -16.141 5.938 1 94.62 343 LEU B C 1
ATOM 6276 O O . LEU B 1 343 ? 19.875 -16.703 6.434 1 94.62 343 LEU B O 1
ATOM 6280 N N . ASN B 1 344 ? 18.781 -15.875 4.664 1 90.75 344 ASN B N 1
ATOM 6281 C CA . ASN B 1 344 ? 19.875 -16.188 3.74 1 90.75 344 ASN B CA 1
ATOM 6282 C C . ASN B 1 344 ? 21.109 -15.352 4.043 1 90.75 344 ASN B C 1
ATOM 6284 O O . ASN B 1 344 ? 22.234 -15.883 4.078 1 90.75 344 ASN B O 1
ATOM 6288 N N . GLU B 1 345 ? 20.953 -14.102 4.277 1 94.31 345 GLU B N 1
ATOM 6289 C CA . GLU B 1 345 ? 22.047 -13.18 4.539 1 94.31 345 GLU B CA 1
ATOM 6290 C C . GLU B 1 345 ? 22.75 -13.516 5.852 1 94.31 345 GLU B C 1
ATOM 6292 O O . GLU B 1 345 ? 23.969 -13.328 5.977 1 94.31 345 GLU B O 1
ATOM 6297 N N . LEU B 1 346 ? 21.938 -14.07 6.773 1 95.62 346 LEU B N 1
ATOM 6298 C CA . LEU B 1 346 ? 22.484 -14.398 8.086 1 95.62 346 LEU B CA 1
ATOM 6299 C C . LEU B 1 346 ? 23.156 -15.773 8.062 1 95.62 346 LEU B C 1
ATOM 6301 O O . LEU B 1 346 ? 23.703 -16.219 9.078 1 95.62 346 LEU B O 1
ATOM 6305 N N . GLY B 1 347 ? 23.047 -16.5 6.902 1 92.25 347 GLY B N 1
ATOM 6306 C CA . GLY B 1 347 ? 23.797 -17.719 6.707 1 92.25 347 GLY B CA 1
ATOM 6307 C C . GLY B 1 347 ? 23 -18.969 7.039 1 92.25 347 GLY B C 1
ATOM 6308 O O . GLY B 1 347 ? 23.531 -20.078 6.961 1 92.25 347 GLY B O 1
ATOM 6309 N N . PHE B 1 348 ? 21.734 -18.781 7.371 1 93.25 348 PHE B N 1
ATOM 6310 C CA . PHE B 1 348 ? 20.922 -19.906 7.809 1 93.25 348 PHE B CA 1
ATOM 6311 C C . PHE B 1 348 ? 20.734 -20.906 6.672 1 93.25 348 PHE B C 1
ATOM 6313 O O . PHE B 1 348 ? 20.844 -22.125 6.883 1 93.25 348 PHE B O 1
ATOM 6320 N N . ILE B 1 349 ? 20.453 -20.5 5.48 1 87.19 349 ILE B N 1
ATOM 6321 C CA . ILE B 1 349 ? 20.172 -21.359 4.344 1 87.19 349 ILE B CA 1
ATOM 6322 C C . ILE B 1 349 ? 21.438 -22.156 3.975 1 87.19 349 ILE B C 1
ATOM 6324 O O . ILE B 1 349 ? 21.359 -23.344 3.654 1 87.19 349 ILE B O 1
ATOM 6328 N N . GLY B 1 350 ? 22.562 -21.406 3.996 1 86.75 350 GLY B N 1
ATOM 6329 C CA . GLY B 1 350 ? 23.828 -22.094 3.771 1 86.75 350 GLY B CA 1
ATOM 6330 C C . GLY B 1 350 ? 24.094 -23.203 4.785 1 86.75 350 GLY B C 1
ATOM 6331 O O . GLY B 1 350 ? 24.5 -24.297 4.414 1 86.75 350 GLY B O 1
ATOM 6332 N N . TRP B 1 351 ? 23.875 -22.922 6.031 1 91.25 351 TRP B N 1
ATOM 6333 C CA . TRP B 1 351 ? 24.047 -23.906 7.098 1 91.25 351 TRP B CA 1
ATOM 6334 C C . TRP B 1 351 ? 23.141 -25.109 6.883 1 91.25 351 TRP B C 1
ATOM 6336 O O . TRP B 1 351 ? 23.578 -26.25 6.965 1 91.25 351 TRP B O 1
ATOM 6346 N N . PHE B 1 352 ? 21.922 -24.859 6.609 1 88.69 352 PHE B N 1
ATOM 6347 C CA . PHE B 1 352 ? 20.922 -25.906 6.414 1 88.69 352 PHE B CA 1
ATOM 6348 C C . PHE B 1 352 ? 21.297 -26.797 5.234 1 88.69 352 PHE B C 1
ATOM 6350 O O . PHE B 1 352 ? 21.203 -28.016 5.316 1 88.69 352 PHE B O 1
ATOM 6357 N N . SER B 1 353 ? 21.734 -26.172 4.172 1 84.69 353 SER B N 1
ATOM 6358 C CA .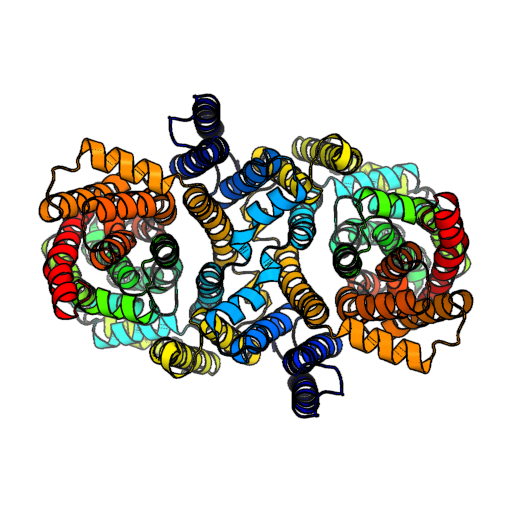 SER B 1 353 ? 22.172 -26.906 2.982 1 84.69 353 SER B CA 1
ATOM 6359 C C . SER B 1 353 ? 23.344 -27.812 3.289 1 84.69 353 SER B C 1
ATOM 6361 O O . SER B 1 353 ? 23.391 -28.953 2.811 1 84.69 353 SER B O 1
ATOM 6363 N N . ASN B 1 354 ? 24.219 -27.328 4.062 1 86.19 354 ASN B N 1
ATOM 6364 C CA . ASN B 1 354 ? 25.391 -28.109 4.43 1 86.19 354 ASN B CA 1
ATOM 6365 C C . ASN B 1 354 ? 25.016 -29.281 5.324 1 86.19 354 ASN B C 1
ATOM 6367 O O . ASN B 1 354 ? 25.594 -30.375 5.195 1 86.19 354 ASN B O 1
ATOM 6371 N N . VAL B 1 355 ? 24.141 -29.062 6.168 1 87.62 355 VAL B N 1
ATOM 6372 C CA . VAL B 1 355 ? 23.688 -30.125 7.059 1 87.62 355 VAL B CA 1
ATOM 6373 C C . VAL B 1 355 ? 23.047 -31.234 6.246 1 87.62 355 VAL B C 1
ATOM 6375 O O . VAL B 1 355 ? 23.312 -32.438 6.473 1 87.62 355 VAL B O 1
ATOM 6378 N N . VAL B 1 356 ? 22.219 -30.844 5.297 1 83.69 356 VAL B N 1
ATOM 6379 C CA . VAL B 1 356 ? 21.516 -31.844 4.484 1 83.69 356 VAL B CA 1
ATOM 6380 C C . VAL B 1 356 ? 22.516 -32.562 3.586 1 83.69 356 VAL B C 1
ATOM 6382 O O . VAL B 1 356 ? 22.422 -33.781 3.412 1 83.69 356 VAL B O 1
ATOM 6385 N N . LYS B 1 357 ? 23.406 -31.844 3.07 1 83 357 LYS B N 1
ATOM 6386 C CA . LYS B 1 357 ? 24.438 -32.438 2.248 1 83 357 LYS B CA 1
ATOM 6387 C C . LYS B 1 357 ? 25.234 -33.5 3.035 1 83 357 LYS B C 1
ATOM 6389 O O . LYS B 1 357 ? 25.562 -34.562 2.506 1 83 357 LYS B O 1
ATOM 6394 N N . ALA B 1 358 ? 25.469 -33.188 4.152 1 84.38 358 ALA B N 1
ATOM 6395 C CA . ALA B 1 358 ? 26.234 -34.094 5.004 1 84.38 358 ALA B CA 1
ATOM 6396 C C . ALA B 1 358 ? 25.453 -35.344 5.297 1 84.38 358 ALA B C 1
ATOM 6398 O O . ALA B 1 358 ? 26.031 -36.438 5.414 1 84.38 358 ALA B O 1
ATOM 6399 N N . GLU B 1 359 ? 24.188 -35.188 5.359 1 81.94 359 GLU B N 1
ATOM 6400 C CA . GLU B 1 359 ? 23.359 -36.312 5.742 1 81.94 359 GLU B CA 1
ATOM 6401 C C . GLU B 1 359 ? 22.984 -37.188 4.531 1 81.94 359 GLU B C 1
ATOM 6403 O O . GLU B 1 359 ? 22.859 -38.406 4.633 1 81.94 359 GLU B O 1
ATOM 6408 N N . ILE B 1 360 ? 22.828 -36.469 3.363 1 77.88 360 ILE B N 1
ATOM 6409 C CA . ILE B 1 360 ? 22.328 -37.219 2.217 1 77.88 360 ILE B CA 1
ATOM 6410 C C . ILE B 1 360 ? 23.297 -37.062 1.04 1 77.88 360 ILE B C 1
ATOM 6412 O O . ILE B 1 360 ? 22.953 -37.406 -0.094 1 77.88 360 ILE B O 1
ATOM 6416 N N . GLY B 1 361 ? 24.359 -36.5 1.198 1 70.75 361 GLY B N 1
ATOM 6417 C CA . GLY B 1 361 ? 25.344 -36.156 0.18 1 70.75 361 GLY B CA 1
ATOM 6418 C C . GLY B 1 361 ? 25.766 -37.344 -0.656 1 70.75 361 GLY B C 1
ATOM 6419 O O . GLY B 1 361 ? 26.344 -37.188 -1.729 1 70.75 361 GLY B O 1
ATOM 6420 N N . GLY B 1 362 ? 25.406 -38.406 -0.41 1 79.56 362 GLY B N 1
ATOM 6421 C CA . GLY B 1 362 ? 25.812 -39.562 -1.221 1 79.56 362 GLY B CA 1
ATOM 6422 C C . GLY B 1 362 ? 24.844 -39.844 -2.363 1 79.56 362 GLY B C 1
ATOM 6423 O O . GLY B 1 362 ? 25.156 -40.625 -3.254 1 79.56 362 GLY B O 1
ATOM 6424 N N . LEU B 1 363 ? 23.844 -39.125 -2.416 1 84.88 363 LEU B N 1
ATOM 6425 C CA . LEU B 1 363 ? 22.844 -39.344 -3.461 1 84.88 363 LEU B CA 1
ATOM 6426 C C . LEU B 1 363 ? 23.219 -38.562 -4.734 1 84.88 363 LEU B C 1
ATOM 6428 O O . LEU B 1 363 ? 23.656 -37.438 -4.676 1 84.88 363 LEU B O 1
ATOM 6432 N N . SER B 1 364 ? 23.188 -39.281 -5.852 1 90.81 364 SER B N 1
ATOM 6433 C CA . SER B 1 364 ? 23.391 -38.562 -7.117 1 90.81 364 SER B CA 1
ATOM 6434 C C . SER B 1 364 ? 22.312 -37.531 -7.336 1 90.81 364 SER B C 1
ATOM 6436 O O . SER B 1 364 ? 21.203 -37.656 -6.832 1 90.81 364 SER B O 1
ATOM 6438 N N . TRP B 1 365 ? 22.672 -36.438 -8.008 1 91.75 365 TRP B N 1
ATOM 6439 C CA . TRP B 1 365 ? 21.703 -35.375 -8.219 1 91.75 365 TRP B CA 1
ATOM 6440 C C . TRP B 1 365 ? 20.516 -35.875 -9.047 1 91.75 365 TRP B C 1
ATOM 6442 O O . TRP B 1 365 ? 19.391 -35.406 -8.891 1 91.75 365 TRP B O 1
ATOM 6452 N N . GLN B 1 366 ? 20.75 -36.906 -9.852 1 93 366 GLN B N 1
ATOM 6453 C CA . GLN B 1 366 ? 19.703 -37.5 -10.688 1 93 366 GLN B CA 1
ATOM 6454 C C . GLN B 1 366 ? 18.641 -38.156 -9.828 1 93 366 GLN B C 1
ATOM 6456 O O . GLN B 1 366 ? 17.469 -38.219 -10.219 1 93 366 GLN B O 1
ATOM 6461 N N . MET B 1 367 ? 19.047 -38.625 -8.75 1 92.88 367 MET B N 1
ATOM 6462 C CA . MET B 1 367 ? 18.109 -39.25 -7.82 1 92.88 367 MET B CA 1
ATOM 6463 C C . MET B 1 367 ? 17.5 -38.219 -6.895 1 92.88 367 MET B C 1
ATOM 6465 O O . MET B 1 367 ? 16.297 -38.281 -6.594 1 92.88 367 MET B O 1
ATOM 6469 N N . ALA B 1 368 ? 18.328 -37.344 -6.484 1 94.06 368 ALA B N 1
ATOM 6470 C CA . ALA B 1 368 ? 17.875 -36.312 -5.551 1 94.06 368 ALA B CA 1
ATOM 6471 C C . ALA B 1 368 ? 16.844 -35.406 -6.195 1 94.06 368 ALA B C 1
ATOM 6473 O O . ALA B 1 368 ? 15.891 -34.969 -5.539 1 94.06 368 ALA B O 1
ATOM 6474 N N . PHE B 1 369 ? 17.016 -35.125 -7.453 1 95.88 369 PHE B N 1
ATOM 6475 C CA . PHE B 1 369 ? 16.188 -34.156 -8.172 1 95.88 369 PHE B CA 1
ATOM 6476 C C . PHE B 1 369 ? 14.719 -34.594 -8.148 1 95.88 369 PHE B C 1
ATOM 6478 O O . PHE B 1 369 ? 13.867 -33.844 -7.66 1 95.88 369 PHE B O 1
ATOM 6485 N N . PRO B 1 370 ? 14.375 -35.781 -8.594 1 96.06 370 PRO B N 1
ATOM 6486 C CA . PRO B 1 370 ? 12.969 -36.188 -8.57 1 96.06 370 PRO B CA 1
ATOM 6487 C C . PRO B 1 370 ? 12.414 -36.281 -7.148 1 96.06 370 PRO B C 1
ATOM 6489 O O . PRO B 1 370 ? 11.227 -36 -6.926 1 96.06 370 PRO B O 1
ATOM 6492 N N . ILE B 1 371 ? 13.172 -36.625 -6.203 1 94.69 371 ILE B N 1
ATOM 6493 C CA . ILE B 1 371 ? 12.719 -36.75 -4.82 1 94.69 371 ILE B CA 1
ATOM 6494 C C . ILE B 1 371 ? 12.32 -35.344 -4.297 1 94.69 371 ILE B C 1
ATOM 6496 O O . ILE B 1 371 ? 11.258 -35.188 -3.697 1 94.69 371 ILE B O 1
ATOM 6500 N N . ILE B 1 372 ? 13.211 -34.375 -4.551 1 95.25 372 ILE B N 1
ATOM 6501 C CA . ILE B 1 372 ? 12.953 -33.031 -4.09 1 95.25 372 ILE B CA 1
ATOM 6502 C C . ILE B 1 372 ? 11.672 -32.5 -4.727 1 95.25 372 ILE B C 1
ATOM 6504 O O . ILE B 1 372 ? 10.828 -31.906 -4.039 1 95.25 372 ILE B O 1
ATOM 6508 N N . ILE B 1 373 ? 11.461 -32.719 -5.969 1 97.62 373 ILE B N 1
ATOM 6509 C CA . ILE B 1 373 ? 10.289 -32.25 -6.688 1 97.62 373 ILE B CA 1
ATOM 6510 C C . ILE B 1 373 ? 9.031 -32.938 -6.156 1 97.62 373 ILE B C 1
ATOM 6512 O O . ILE B 1 373 ? 8.008 -32.281 -5.934 1 97.62 373 ILE B O 1
ATOM 6516 N N . LEU B 1 374 ? 9.102 -34.219 -5.922 1 96.88 374 LEU B N 1
ATOM 6517 C CA . LEU B 1 374 ? 7.957 -35 -5.441 1 96.88 374 LEU B CA 1
ATOM 6518 C C . LEU B 1 374 ? 7.582 -34.562 -4.023 1 96.88 374 LEU B C 1
ATOM 6520 O O . LEU B 1 374 ? 6.398 -34.438 -3.705 1 96.88 374 LEU B O 1
ATOM 6524 N N . VAL B 1 375 ? 8.578 -34.344 -3.236 1 94.56 375 VAL B N 1
ATOM 6525 C CA . VAL B 1 375 ? 8.328 -33.875 -1.878 1 94.56 375 VAL B CA 1
ATOM 6526 C C . VAL B 1 375 ? 7.66 -32.5 -1.921 1 94.56 375 VAL B C 1
ATOM 6528 O O . VAL B 1 375 ? 6.695 -32.25 -1.198 1 94.56 375 VAL B O 1
ATOM 6531 N N . TYR B 1 376 ? 8.211 -31.656 -2.719 1 96.5 376 TYR B N 1
ATOM 6532 C CA . TYR B 1 376 ? 7.652 -30.312 -2.869 1 96.5 376 TYR B CA 1
ATOM 6533 C C . TYR B 1 376 ? 6.211 -30.375 -3.365 1 96.5 376 TYR B C 1
ATOM 6535 O O . TYR B 1 376 ? 5.328 -29.719 -2.812 1 96.5 376 TYR B O 1
ATOM 6543 N N . PHE B 1 377 ? 5.914 -31.219 -4.328 1 97.31 377 PHE B N 1
ATOM 6544 C CA . PHE B 1 377 ? 4.598 -31.344 -4.941 1 97.31 377 PHE B CA 1
ATOM 6545 C C . PHE B 1 377 ? 3.586 -31.891 -3.943 1 97.31 377 PHE B C 1
ATOM 6547 O O . PHE B 1 377 ? 2.551 -31.266 -3.695 1 97.31 377 PHE B O 1
ATOM 6554 N N . PHE B 1 378 ? 3.869 -32.906 -3.258 1 95.75 378 PHE B N 1
ATOM 6555 C CA . PHE B 1 378 ? 2.898 -33.625 -2.426 1 95.75 378 PHE B CA 1
ATOM 6556 C C . PHE B 1 378 ? 2.77 -32.938 -1.063 1 95.75 378 PHE B C 1
ATOM 6558 O O . PHE B 1 378 ? 1.747 -33.094 -0.39 1 95.75 378 PHE B O 1
ATOM 6565 N N . SER B 1 379 ? 3.721 -32.188 -0.684 1 94 379 SER B N 1
ATOM 6566 C CA . SER B 1 379 ? 3.635 -31.5 0.602 1 94 379 SER B CA 1
ATOM 6567 C C . SER B 1 379 ? 2.562 -30.406 0.581 1 94 379 SER B C 1
ATOM 6569 O O . SER B 1 379 ? 2.107 -29.969 1.634 1 94 379 SER B O 1
ATOM 6571 N N . HIS B 1 380 ? 2.174 -30.078 -0.603 1 94.75 380 HIS B N 1
ATOM 6572 C CA . HIS B 1 380 ? 1.169 -29.031 -0.715 1 94.75 380 HIS B CA 1
ATOM 6573 C C . HIS B 1 380 ? -0.182 -29.5 -0.185 1 94.75 380 HIS B C 1
ATOM 6575 O O . HIS B 1 380 ? -1.072 -28.688 0.063 1 94.75 380 HIS B O 1
ATOM 6581 N N . TYR B 1 381 ? -0.425 -30.812 0.042 1 91.38 381 TYR B N 1
ATOM 6582 C CA . TYR B 1 381 ? -1.631 -31.297 0.704 1 91.38 381 TYR B CA 1
ATOM 6583 C C . TYR B 1 381 ? -1.799 -30.656 2.074 1 91.38 381 TYR B C 1
ATOM 6585 O O . TYR B 1 381 ? -2.92 -30.516 2.57 1 91.38 381 TYR B O 1
ATOM 6593 N N . LEU B 1 382 ? -0.696 -30.141 2.549 1 86 382 LEU B N 1
ATOM 6594 C CA . LEU B 1 382 ? -0.71 -29.578 3.902 1 86 382 LEU B CA 1
ATOM 6595 C C . LEU B 1 382 ? -0.851 -28.062 3.871 1 86 382 LEU B C 1
ATOM 6597 O O . LEU B 1 382 ? -0.956 -27.422 4.922 1 86 382 LEU B O 1
ATOM 6601 N N . PHE B 1 383 ? -0.79 -27.5 2.689 1 87.81 383 PHE B N 1
ATOM 6602 C CA . PHE B 1 383 ? -0.819 -26.047 2.549 1 87.81 383 PHE B CA 1
ATOM 6603 C C . PHE B 1 383 ? -2.104 -25.594 1.866 1 87.81 383 PHE B C 1
ATOM 6605 O O . PHE B 1 383 ? -2.578 -26.25 0.932 1 87.81 383 PHE B O 1
ATOM 6612 N N . ALA B 1 384 ? -2.695 -24.562 2.379 1 81.88 384 ALA B N 1
ATOM 6613 C CA . ALA B 1 384 ? -3.887 -23.984 1.766 1 81.88 384 ALA B CA 1
ATOM 6614 C C . ALA B 1 384 ? -3.543 -22.719 0.991 1 81.88 384 ALA B C 1
ATOM 6616 O O . ALA B 1 384 ? -4.434 -21.938 0.618 1 81.88 384 ALA B O 1
ATOM 6617 N N . SER B 1 385 ? -2.213 -22.516 0.813 1 86.5 385 SER B N 1
ATOM 6618 C CA . SER B 1 385 ? -1.734 -21.312 0.139 1 86.5 385 SER B CA 1
ATOM 6619 C C . SER B 1 385 ? -0.472 -21.594 -0.668 1 86.5 385 SER B C 1
ATOM 6621 O O . SER B 1 385 ? 0.526 -22.062 -0.122 1 86.5 385 SER B O 1
ATOM 6623 N N . ALA B 1 386 ? -0.607 -21.25 -1.928 1 91.31 386 ALA B N 1
ATOM 6624 C CA . ALA B 1 386 ? 0.554 -21.422 -2.797 1 91.31 386 ALA B CA 1
ATOM 6625 C C . ALA B 1 386 ? 1.702 -20.516 -2.365 1 91.31 386 ALA B C 1
ATOM 6627 O O . ALA B 1 386 ? 2.861 -20.938 -2.352 1 91.31 386 ALA B O 1
ATOM 6628 N N . THR B 1 387 ? 1.361 -19.375 -1.976 1 87.31 387 THR B N 1
ATOM 6629 C CA . THR B 1 387 ? 2.367 -18.406 -1.576 1 87.31 387 THR B CA 1
ATOM 6630 C C . THR B 1 387 ? 3.061 -18.828 -0.288 1 87.31 387 THR B C 1
ATOM 6632 O O . THR B 1 387 ? 4.281 -18.703 -0.161 1 87.31 387 THR B O 1
ATOM 6635 N N . ALA B 1 388 ? 2.252 -19.281 0.627 1 86.88 388 ALA B N 1
ATOM 6636 C CA . ALA B 1 388 ? 2.822 -19.781 1.877 1 86.88 388 ALA B CA 1
ATOM 6637 C C . ALA B 1 388 ? 3.758 -20.953 1.623 1 86.88 388 ALA B C 1
ATOM 6639 O O . ALA B 1 388 ? 4.789 -21.094 2.287 1 86.88 388 ALA B O 1
ATOM 6640 N N . HIS B 1 389 ? 3.383 -21.75 0.713 1 92.75 389 HIS B N 1
ATOM 6641 C CA . HIS B 1 389 ? 4.191 -22.922 0.393 1 92.75 389 HIS B CA 1
ATOM 6642 C C . HIS B 1 389 ? 5.527 -22.516 -0.221 1 92.75 389 HIS B C 1
ATOM 6644 O O . HIS B 1 389 ? 6.578 -23.031 0.168 1 92.75 389 HIS B O 1
ATOM 6650 N N . VAL B 1 390 ? 5.52 -21.641 -1.13 1 94.06 390 VAL B N 1
ATOM 6651 C CA . VAL B 1 390 ? 6.738 -21.156 -1.765 1 94.06 390 VAL B CA 1
ATOM 6652 C C . VAL B 1 390 ? 7.625 -20.484 -0.724 1 94.06 390 VAL B C 1
ATOM 6654 O O . VAL B 1 390 ? 8.828 -20.734 -0.664 1 94.06 390 VAL B O 1
ATOM 6657 N N . ALA B 1 391 ? 7.004 -19.688 0.036 1 90.06 391 ALA B N 1
ATOM 6658 C CA . ALA B 1 391 ? 7.758 -18.969 1.064 1 90.06 391 ALA B CA 1
ATOM 6659 C C . ALA B 1 391 ? 8.438 -19.953 2.021 1 90.06 391 ALA B C 1
ATOM 6661 O O . ALA B 1 391 ? 9.57 -19.719 2.457 1 90.06 391 ALA B O 1
ATOM 6662 N N . ALA B 1 392 ? 7.793 -21.047 2.299 1 88.88 392 ALA B N 1
ATOM 6663 C CA . ALA B 1 392 ? 8.25 -21.984 3.322 1 88.88 392 ALA B CA 1
ATOM 6664 C C . ALA B 1 392 ? 9.32 -22.922 2.768 1 88.88 392 ALA B C 1
ATOM 6666 O O . ALA B 1 392 ? 10.242 -23.297 3.484 1 88.88 392 ALA B O 1
ATOM 6667 N N . MET B 1 393 ? 9.188 -23.219 1.529 1 92.38 393 MET B N 1
ATOM 6668 C CA . MET B 1 393 ? 9.922 -24.438 1.167 1 92.38 393 MET B CA 1
ATOM 6669 C C . MET B 1 393 ? 10.82 -24.172 -0.04 1 92.38 393 MET B C 1
ATOM 6671 O O . MET B 1 393 ? 11.828 -24.859 -0.221 1 92.38 393 MET B O 1
ATOM 6675 N N . TYR B 1 394 ? 10.555 -23.25 -0.896 1 95.75 394 TYR B N 1
ATOM 6676 C CA . TYR B 1 394 ? 11.227 -23.109 -2.182 1 95.75 394 TYR B CA 1
ATOM 6677 C C . TYR B 1 394 ? 12.719 -22.875 -1.994 1 95.75 394 TYR B C 1
ATOM 6679 O O . TYR B 1 394 ? 13.539 -23.625 -2.531 1 95.75 394 TYR B O 1
ATOM 6687 N N . ALA B 1 395 ? 13.023 -21.859 -1.213 1 93.5 395 ALA B N 1
ATOM 6688 C CA . ALA B 1 395 ? 14.43 -21.484 -1.052 1 93.5 395 ALA B CA 1
ATOM 6689 C C . ALA B 1 395 ? 15.219 -22.625 -0.399 1 93.5 395 ALA B C 1
ATOM 6691 O O . ALA B 1 395 ? 16.359 -22.891 -0.787 1 93.5 395 ALA B O 1
ATOM 6692 N N . ALA B 1 396 ? 14.633 -23.25 0.593 1 91.12 396 ALA B N 1
ATOM 6693 C CA . ALA B 1 396 ? 15.297 -24.344 1.307 1 91.12 396 ALA B CA 1
ATOM 6694 C C . ALA B 1 396 ? 15.562 -25.531 0.376 1 91.12 396 ALA B C 1
ATOM 6696 O O . ALA B 1 396 ? 16.672 -26.062 0.351 1 91.12 396 ALA B O 1
ATOM 6697 N N . LEU B 1 397 ? 14.594 -25.875 -0.396 1 94.25 397 LEU B N 1
ATOM 6698 C CA . LEU B 1 397 ? 14.734 -27.031 -1.287 1 94.25 397 LEU B CA 1
ATOM 6699 C C . LEU B 1 397 ? 15.688 -26.703 -2.434 1 94.25 397 LEU B C 1
ATOM 6701 O O . LEU B 1 397 ? 16.453 -27.578 -2.875 1 94.25 397 LEU B O 1
ATOM 6705 N N . LEU B 1 398 ? 15.633 -25.484 -2.898 1 96.12 398 LEU B N 1
ATOM 6706 C CA . LEU B 1 398 ? 16.562 -25.062 -3.936 1 96.12 398 LEU B CA 1
ATOM 6707 C C . LEU B 1 398 ? 18 -25.094 -3.426 1 96.12 398 LEU B C 1
ATOM 6709 O O . LEU B 1 398 ? 18.891 -25.625 -4.102 1 96.12 398 LEU B O 1
ATOM 6713 N N . GLY B 1 399 ? 18.203 -24.609 -2.26 1 92.88 399 GLY B N 1
ATOM 6714 C CA . GLY B 1 399 ? 19.531 -24.641 -1.667 1 92.88 399 GLY B CA 1
ATOM 6715 C C . GLY B 1 399 ? 20.078 -26.047 -1.466 1 92.88 399 GLY B C 1
ATOM 6716 O O . GLY B 1 399 ? 21.219 -26.328 -1.804 1 92.88 399 GLY B O 1
ATOM 6717 N N . VAL B 1 400 ? 19.234 -26.891 -0.918 1 91.69 400 VAL B N 1
ATOM 6718 C CA . VAL B 1 400 ? 19.609 -28.281 -0.684 1 91.69 400 VAL B CA 1
ATOM 6719 C C . VAL B 1 400 ? 19.953 -28.953 -2.01 1 91.69 400 VAL B C 1
ATOM 6721 O O . VAL B 1 400 ? 20.969 -29.641 -2.119 1 91.69 400 VAL B O 1
ATOM 6724 N N . GLY B 1 401 ? 19.141 -28.766 -2.994 1 94.94 401 GLY B N 1
ATOM 6725 C CA . GLY B 1 401 ? 19.359 -29.406 -4.285 1 94.94 401 GLY B CA 1
ATOM 6726 C C . GLY B 1 401 ? 20.641 -28.953 -4.949 1 94.94 401 GLY B C 1
ATOM 6727 O O . GLY B 1 401 ? 21.406 -29.766 -5.48 1 94.94 401 GLY B O 1
ATOM 6728 N N . VAL B 1 402 ? 20.859 -27.703 -4.902 1 93.56 402 VAL B N 1
ATOM 6729 C CA . VAL B 1 402 ? 22.078 -27.156 -5.504 1 93.56 402 VAL B CA 1
ATOM 6730 C C . VAL B 1 402 ? 23.312 -27.719 -4.777 1 93.56 402 VAL B C 1
ATOM 6732 O O . VAL B 1 402 ? 24.312 -28.031 -5.41 1 93.56 402 VAL B O 1
ATOM 6735 N N . SER B 1 403 ? 23.203 -27.828 -3.533 1 89.94 403 SER B N 1
ATOM 6736 C CA . SER B 1 403 ? 24.312 -28.359 -2.748 1 89.94 403 SER B CA 1
ATOM 6737 C C . SER B 1 403 ? 24.562 -29.828 -3.09 1 89.94 403 SER B C 1
ATOM 6739 O O . SER B 1 403 ? 25.688 -30.312 -2.934 1 89.94 403 SER B O 1
ATOM 6741 N N . LEU B 1 404 ? 23.578 -30.484 -3.539 1 91.94 404 LEU B N 1
ATOM 6742 C CA . LEU B 1 404 ? 23.703 -31.891 -3.904 1 91.94 404 LEU B CA 1
ATOM 6743 C C . LEU B 1 404 ? 24.156 -32.031 -5.352 1 91.94 404 LEU B C 1
ATOM 6745 O O . LEU B 1 404 ? 24.281 -33.156 -5.855 1 91.94 404 LEU B O 1
ATOM 6749 N N . GLY B 1 405 ? 24.297 -30.922 -5.988 1 92.5 405 GLY B N 1
ATOM 6750 C CA . GLY B 1 405 ? 24.844 -30.953 -7.332 1 92.5 405 GLY B CA 1
ATOM 6751 C C . GLY B 1 405 ? 23.797 -30.812 -8.414 1 92.5 405 GLY B C 1
ATOM 6752 O O . GLY B 1 405 ? 24.109 -30.891 -9.609 1 92.5 405 GLY B O 1
ATOM 6753 N N . ILE B 1 406 ? 22.562 -30.672 -8.055 1 95.81 406 ILE B N 1
ATOM 6754 C CA . ILE B 1 406 ? 21.531 -30.453 -9.055 1 95.81 406 ILE B CA 1
ATOM 6755 C C . ILE B 1 406 ? 21.781 -29.125 -9.773 1 95.81 406 ILE B C 1
ATOM 6757 O O . ILE B 1 406 ? 22.031 -28.109 -9.125 1 95.81 406 ILE B O 1
ATOM 6761 N N . PRO B 1 407 ? 21.703 -29.156 -11.133 1 96.62 407 PRO B N 1
ATOM 6762 C CA . PRO B 1 407 ? 21.844 -27.859 -11.828 1 96.62 407 PRO B CA 1
ATOM 6763 C C . PRO B 1 407 ? 20.859 -26.812 -11.32 1 96.62 407 PRO B C 1
ATOM 6765 O O . PRO B 1 407 ? 19.656 -27.062 -11.266 1 96.62 407 PRO B O 1
ATOM 6768 N N . GLY B 1 408 ? 21.344 -25.672 -11.016 1 96.25 408 GLY B N 1
ATOM 6769 C CA . GLY B 1 408 ? 20.578 -24.625 -10.352 1 96.25 408 GLY B CA 1
ATOM 6770 C C . GLY B 1 408 ? 19.375 -24.156 -11.148 1 96.25 408 GLY B C 1
ATOM 6771 O O . GLY B 1 408 ? 18.266 -24.109 -10.625 1 96.25 408 GLY B O 1
ATOM 6772 N N . LEU B 1 409 ? 19.531 -23.828 -12.383 1 96.94 409 LEU B N 1
ATOM 6773 C CA . LEU B 1 409 ? 18.438 -23.328 -13.227 1 96.94 409 LEU B CA 1
ATOM 6774 C C . LEU B 1 409 ? 17.359 -24.391 -13.398 1 96.94 409 LEU B C 1
ATOM 6776 O O . LEU B 1 409 ? 16.172 -24.062 -13.375 1 96.94 409 LEU B O 1
ATOM 6780 N N . LEU B 1 410 ? 17.797 -25.594 -13.586 1 97.31 410 LEU B N 1
ATOM 6781 C CA . LEU B 1 410 ? 16.844 -26.703 -13.711 1 97.31 410 LEU B CA 1
ATOM 6782 C C . LEU B 1 410 ? 15.945 -26.781 -12.484 1 97.31 410 LEU B C 1
ATOM 6784 O O . LEU B 1 410 ? 14.719 -26.797 -12.609 1 97.31 410 LEU B O 1
ATOM 6788 N N . LEU B 1 411 ? 16.578 -26.828 -11.344 1 97.88 411 LEU B N 1
ATOM 6789 C CA . LEU B 1 411 ? 15.828 -26.984 -10.102 1 97.88 411 LEU B CA 1
ATOM 6790 C C . LEU B 1 411 ? 14.984 -25.75 -9.805 1 97.88 411 LEU B C 1
ATOM 6792 O O . LEU B 1 411 ? 13.852 -25.859 -9.336 1 97.88 411 LEU B O 1
ATOM 6796 N N . ALA B 1 412 ? 15.547 -24.547 -10.055 1 98.31 412 ALA B N 1
ATOM 6797 C CA . ALA B 1 412 ? 14.836 -23.312 -9.812 1 98.31 412 ALA B CA 1
ATOM 6798 C C . ALA B 1 412 ? 13.547 -23.25 -10.625 1 98.31 412 ALA B C 1
ATOM 6800 O O . ALA B 1 412 ? 12.484 -22.906 -10.102 1 98.31 412 ALA B O 1
ATOM 6801 N N . PHE B 1 413 ? 13.617 -23.562 -11.883 1 98.44 413 PHE B N 1
ATOM 6802 C CA . PHE B 1 413 ? 12.453 -23.516 -12.758 1 98.44 413 PHE B CA 1
ATOM 6803 C C . PHE B 1 413 ? 11.453 -24.609 -12.383 1 98.44 413 PHE B C 1
ATOM 6805 O O . PHE B 1 413 ? 10.25 -24.359 -12.312 1 98.44 413 PHE B O 1
ATOM 6812 N N . MET B 1 414 ? 11.93 -25.797 -12.133 1 98.31 414 MET B N 1
ATOM 6813 C CA . MET B 1 414 ? 11.023 -26.906 -11.852 1 98.31 414 MET B CA 1
ATOM 6814 C C . MET B 1 414 ? 10.242 -26.672 -10.57 1 98.31 414 MET B C 1
ATOM 6816 O O . MET B 1 414 ? 9.031 -26.875 -10.523 1 98.31 414 MET B O 1
ATOM 6820 N N . LEU B 1 415 ? 10.977 -26.25 -9.547 1 98.19 415 LEU B N 1
ATOM 6821 C CA . LEU B 1 415 ? 10.289 -25.891 -8.312 1 98.19 415 LEU B CA 1
ATOM 6822 C C . LEU B 1 415 ? 9.297 -24.75 -8.547 1 98.19 415 LEU B C 1
ATOM 6824 O O . LEU B 1 415 ? 8.211 -24.75 -7.977 1 98.19 415 LEU B O 1
ATOM 6828 N N . GLY B 1 416 ? 9.68 -23.812 -9.383 1 98.12 416 GLY B N 1
ATOM 6829 C CA . GLY B 1 416 ? 8.812 -22.703 -9.719 1 98.12 416 GLY B CA 1
ATOM 6830 C C . GLY B 1 416 ? 7.531 -23.125 -10.406 1 98.12 416 GLY B C 1
ATOM 6831 O O . GLY B 1 416 ? 6.445 -22.672 -10.055 1 98.12 416 GLY B O 1
ATOM 6832 N N . PHE B 1 417 ? 7.656 -24.031 -11.352 1 98.31 417 PHE B N 1
ATOM 6833 C CA . PHE B 1 417 ? 6.496 -24.516 -12.086 1 98.31 417 PHE B CA 1
ATOM 6834 C C . PHE B 1 417 ? 5.555 -25.281 -11.156 1 98.31 417 PHE B C 1
ATOM 6836 O O . PHE B 1 417 ? 4.332 -25.141 -11.266 1 98.31 417 PHE B O 1
ATOM 6843 N N . MET B 1 418 ? 6.148 -26 -10.234 1 97.56 418 MET B N 1
ATOM 6844 C CA . MET B 1 418 ? 5.344 -26.781 -9.289 1 97.56 418 MET B CA 1
ATOM 6845 C C . MET B 1 418 ? 4.484 -25.859 -8.43 1 97.56 418 MET B C 1
ATOM 6847 O O . MET B 1 418 ? 3.43 -26.266 -7.938 1 97.56 418 MET B O 1
ATOM 6851 N N . GLY B 1 419 ? 4.91 -24.625 -8.336 1 95.31 419 GLY B N 1
ATOM 6852 C CA . GLY B 1 419 ? 4.188 -23.641 -7.543 1 95.31 419 GLY B CA 1
ATOM 6853 C C . GLY B 1 419 ? 2.756 -23.438 -8.008 1 95.31 419 GLY B C 1
ATOM 6854 O O . GLY B 1 419 ? 1.896 -23.031 -7.223 1 95.31 419 GLY B O 1
ATOM 6855 N N . SER B 1 420 ? 2.48 -23.75 -9.203 1 96.19 420 SER B N 1
ATOM 6856 C CA . SER B 1 420 ? 1.126 -23.672 -9.742 1 96.19 420 SER B CA 1
ATOM 6857 C C . SER B 1 420 ? 0.509 -25.062 -9.891 1 96.19 420 SER B C 1
ATOM 6859 O O . SER B 1 420 ? -0.663 -25.266 -9.562 1 96.19 420 SER B O 1
ATOM 6861 N N . ILE B 1 421 ? 1.287 -26.016 -10.203 1 96.75 421 ILE B N 1
ATOM 6862 C CA . ILE B 1 421 ? 0.824 -27.344 -10.609 1 96.75 421 ILE B CA 1
ATOM 6863 C C . ILE B 1 421 ? 0.258 -28.078 -9.398 1 96.75 421 ILE B C 1
ATOM 6865 O O . ILE B 1 421 ? -0.737 -28.797 -9.516 1 96.75 421 ILE B O 1
ATOM 6869 N N . TYR B 1 422 ? 0.881 -27.875 -8.297 1 96.56 422 TYR B N 1
ATOM 6870 C CA . TYR B 1 422 ? 0.427 -28.609 -7.121 1 96.56 422 TYR B CA 1
ATOM 6871 C C . TYR B 1 422 ? -0.937 -28.109 -6.66 1 96.56 422 TYR B C 1
ATOM 6873 O O . TYR B 1 422 ? -1.554 -28.703 -5.773 1 96.56 422 TYR B O 1
ATOM 6881 N N . GLY B 1 423 ? -1.474 -27.062 -7.262 1 95.94 423 GLY B N 1
ATOM 6882 C CA . GLY B 1 423 ? -2.812 -26.578 -6.973 1 95.94 423 GLY B CA 1
ATOM 6883 C C . GLY B 1 423 ? -3.9 -27.562 -7.332 1 95.94 423 GLY B C 1
ATOM 6884 O O . GLY B 1 423 ? -5.031 -27.453 -6.859 1 95.94 423 GLY B O 1
ATOM 6885 N N . THR B 1 424 ? -3.635 -28.531 -8.109 1 96.81 424 THR B N 1
ATOM 6886 C CA . THR B 1 424 ? -4.613 -29.516 -8.555 1 96.81 424 THR B CA 1
ATOM 6887 C C . THR B 1 424 ? -5.012 -30.438 -7.398 1 96.81 424 THR B C 1
ATOM 6889 O O . THR B 1 424 ? -6.055 -31.094 -7.457 1 96.81 424 THR B O 1
ATOM 6892 N N . LEU B 1 425 ? -4.266 -30.438 -6.336 1 95.19 425 LEU B N 1
ATOM 6893 C CA . LEU B 1 425 ? -4.332 -31.5 -5.34 1 95.19 425 LEU B CA 1
ATOM 6894 C C . LEU B 1 425 ? -5.539 -31.312 -4.426 1 95.19 425 LEU B C 1
ATOM 6896 O O . LEU B 1 425 ? -6.133 -32.281 -3.967 1 95.19 425 LEU B O 1
ATOM 6900 N N . THR B 1 426 ? -5.855 -30.062 -4.148 1 94 426 THR B N 1
ATOM 6901 C CA . THR B 1 426 ? -6.934 -29.828 -3.195 1 94 426 THR B CA 1
ATOM 6902 C C . THR B 1 426 ? -7.863 -28.734 -3.693 1 94 426 THR B C 1
ATOM 6904 O O . THR B 1 426 ? -7.535 -28.016 -4.641 1 94 426 THR B O 1
ATOM 6907 N N . HIS B 1 427 ? -9.055 -28.625 -3.035 1 94 427 HIS B N 1
ATOM 6908 C CA . HIS B 1 427 ? -10.055 -27.641 -3.424 1 94 427 HIS B CA 1
ATOM 6909 C C . HIS B 1 427 ? -9.773 -26.281 -2.773 1 94 427 HIS B C 1
ATOM 6911 O O . HIS B 1 427 ? -10.57 -25.359 -2.904 1 94 427 HIS B O 1
ATOM 6917 N N . TYR B 1 428 ? -8.664 -26.188 -2.131 1 88.62 428 TYR B N 1
ATOM 6918 C CA . TYR B 1 428 ? -8.297 -24.938 -1.483 1 88.62 428 TYR B CA 1
ATOM 6919 C C . TYR B 1 428 ? -6.836 -24.594 -1.76 1 88.62 428 TYR B C 1
ATOM 6921 O O . TYR B 1 428 ? -6.285 -23.656 -1.157 1 88.62 428 TYR B O 1
ATOM 6929 N N . GLY B 1 429 ? -6.164 -25.266 -2.654 1 86.94 429 GLY B N 1
ATOM 6930 C CA . GLY B 1 429 ? -4.719 -25.219 -2.811 1 86.94 429 GLY B CA 1
ATOM 6931 C C . GLY B 1 429 ? -4.238 -23.938 -3.465 1 86.94 429 GLY B C 1
ATOM 6932 O O . GLY B 1 429 ? -3.066 -23.562 -3.342 1 86.94 429 GLY B O 1
ATOM 6933 N N . HIS B 1 430 ? -5.066 -23.25 -4.211 1 91.94 430 HIS B N 1
ATOM 6934 C CA . HIS B 1 430 ? -4.762 -21.984 -4.871 1 91.94 430 HIS B CA 1
ATOM 6935 C C . HIS B 1 430 ? -5.93 -21.016 -4.773 1 91.94 430 HIS B C 1
ATOM 6937 O O . HIS B 1 430 ? -7.047 -21.406 -4.434 1 91.94 430 HIS B O 1
ATOM 6943 N N . GLY B 1 431 ? -5.746 -19.875 -5.051 1 88 431 GLY B N 1
ATOM 6944 C CA . GLY B 1 431 ? -6.715 -18.797 -4.906 1 88 431 GLY B CA 1
ATOM 6945 C C . GLY B 1 431 ? -8.023 -19.078 -5.621 1 88 431 GLY B C 1
ATOM 6946 O O . GLY B 1 431 ? -9.102 -18.875 -5.047 1 88 431 GLY B O 1
ATOM 6947 N N . PRO B 1 432 ? -7.918 -19.531 -6.816 1 93.94 432 PRO B N 1
ATOM 6948 C CA . PRO B 1 432 ? -9.164 -19.719 -7.559 1 93.94 432 PRO B CA 1
ATOM 6949 C C . PRO B 1 432 ? -9.906 -21 -7.164 1 93.94 432 PRO B C 1
ATOM 6951 O O . PRO B 1 432 ? -11.07 -21.172 -7.527 1 93.94 432 PRO B O 1
ATOM 6954 N N . ALA B 1 433 ? -9.32 -21.875 -6.438 1 94.88 433 ALA B N 1
ATOM 6955 C CA . ALA B 1 433 ? -9.898 -23.188 -6.141 1 94.88 433 ALA B CA 1
ATOM 6956 C C . ALA B 1 433 ? -11.219 -23.047 -5.395 1 94.88 433 ALA B C 1
ATOM 6958 O O . ALA B 1 433 ? -12.219 -23.656 -5.773 1 94.88 433 ALA B O 1
ATOM 6959 N N . PRO B 1 434 ? -11.305 -22.219 -4.398 1 92.5 434 PRO B N 1
ATOM 6960 C CA . PRO B 1 434 ? -12.578 -22.094 -3.691 1 92.5 434 PRO B CA 1
ATOM 6961 C C . PRO B 1 434 ? -13.688 -21.516 -4.574 1 92.5 434 PRO B C 1
ATOM 6963 O O . PRO B 1 434 ? -14.859 -21.844 -4.387 1 92.5 434 PRO B O 1
ATOM 6966 N N . VAL B 1 435 ? -13.352 -20.75 -5.492 1 93.31 435 VAL B N 1
ATOM 6967 C CA . VAL B 1 435 ? -14.336 -20.156 -6.395 1 93.31 435 VAL B CA 1
ATOM 6968 C C . VAL B 1 435 ? -14.914 -21.25 -7.293 1 93.31 435 VAL B C 1
ATOM 6970 O O . VAL B 1 435 ? -16.141 -21.391 -7.402 1 93.31 435 VAL B O 1
ATOM 6973 N N . PHE B 1 436 ? -14.086 -22 -7.852 1 96.88 436 PHE B N 1
ATOM 6974 C CA . PHE B 1 436 ? -14.531 -23.047 -8.766 1 96.88 436 PHE B CA 1
ATOM 6975 C C . PHE B 1 436 ? -15.227 -24.172 -8 1 96.88 436 PHE B C 1
ATOM 6977 O O . PHE B 1 436 ? -16.281 -24.656 -8.414 1 96.88 436 PHE B O 1
ATOM 6984 N N . PHE B 1 437 ? -14.648 -24.562 -6.914 1 96.06 437 PHE B N 1
ATOM 6985 C CA . PHE B 1 437 ? -15.258 -25.625 -6.109 1 96.06 437 PHE B CA 1
ATOM 6986 C C . PHE B 1 437 ? -16.594 -25.156 -5.547 1 96.06 437 PHE B C 1
ATOM 6988 O O . PHE B 1 437 ? -17.547 -25.938 -5.465 1 96.06 437 PHE B O 1
ATOM 6995 N N . GLY B 1 438 ? -16.719 -23.984 -5.211 1 94 438 GLY B N 1
ATOM 6996 C CA . GLY B 1 438 ? -17.922 -23.406 -4.621 1 94 438 GLY B CA 1
ATOM 6997 C C . GLY B 1 438 ? -19.078 -23.312 -5.594 1 94 438 GLY B C 1
ATOM 6998 O O . GLY B 1 438 ? -20.219 -23.078 -5.191 1 94 438 GLY B O 1
ATOM 6999 N N . SER B 1 439 ? -18.734 -23.469 -6.832 1 93.62 439 SER B N 1
ATOM 7000 C CA . SER B 1 439 ? -19.781 -23.438 -7.836 1 93.62 439 SER B CA 1
ATOM 7001 C C . SER B 1 439 ? -20.797 -24.547 -7.602 1 93.62 439 SER B C 1
ATOM 7003 O O . SER B 1 439 ? -21.938 -24.469 -8.07 1 93.62 439 SER B O 1
ATOM 7005 N N . GLY B 1 440 ? -20.328 -25.609 -7.012 1 94.06 440 GLY B N 1
ATOM 7006 C CA . GLY B 1 440 ? -21.234 -26.703 -6.641 1 94.06 440 GLY B CA 1
ATOM 7007 C C . GLY B 1 440 ? -21.281 -27.797 -7.676 1 94.06 440 GLY B C 1
ATOM 7008 O O . GLY B 1 440 ? -21.938 -28.828 -7.457 1 94.06 440 GLY B O 1
ATOM 7009 N N . TYR B 1 441 ? -20.531 -27.703 -8.742 1 97.38 441 TYR B N 1
ATOM 7010 C CA . TYR B 1 441 ? -20.641 -28.641 -9.844 1 97.38 441 TYR B CA 1
ATOM 7011 C C . TYR B 1 441 ? -19.844 -29.922 -9.555 1 97.38 441 TYR B C 1
ATOM 7013 O O . TYR B 1 441 ? -20.109 -30.969 -10.148 1 97.38 441 TYR B O 1
ATOM 7021 N N . VAL B 1 442 ? -18.859 -29.828 -8.719 1 97.5 442 VAL B N 1
ATOM 7022 C CA . VAL B 1 442 ? -17.953 -30.938 -8.492 1 97.5 442 VAL B CA 1
ATOM 7023 C C . VAL B 1 442 ? -17.922 -31.281 -7.004 1 97.5 442 VAL B C 1
ATOM 7025 O O . VAL B 1 442 ? -17.734 -30.406 -6.16 1 97.5 442 VAL B O 1
ATOM 7028 N N . ASP B 1 443 ? -18.125 -32.5 -6.742 1 95.38 443 ASP B N 1
ATOM 7029 C CA . ASP B 1 443 ? -18.062 -32.938 -5.344 1 95.38 443 ASP B CA 1
ATOM 7030 C C . ASP B 1 443 ? -16.625 -33.125 -4.883 1 95.38 443 ASP B C 1
ATOM 7032 O O . ASP B 1 443 ? -15.711 -33.188 -5.703 1 95.38 443 ASP B O 1
ATOM 7036 N N . LEU B 1 444 ? -16.453 -33.25 -3.615 1 95.25 444 LEU B N 1
ATOM 7037 C CA . LEU B 1 444 ? -15.125 -33.25 -2.994 1 95.25 444 LEU B CA 1
ATOM 7038 C C . LEU B 1 444 ? -14.305 -34.438 -3.467 1 95.25 444 LEU B C 1
ATOM 7040 O O . LEU B 1 444 ? -13.133 -34.281 -3.807 1 95.25 444 LEU B O 1
ATOM 7044 N N . LYS B 1 445 ? -14.859 -35.562 -3.432 1 95.19 445 LYS B N 1
ATOM 7045 C CA . LYS B 1 445 ? -14.156 -36.781 -3.842 1 95.19 445 LYS B CA 1
ATOM 7046 C C . LYS B 1 445 ? -13.672 -36.688 -5.285 1 95.19 445 LYS B C 1
ATOM 7048 O O . LYS B 1 445 ? -12.508 -36.969 -5.578 1 95.19 445 LYS B O 1
ATOM 7053 N N . SER B 1 446 ? -14.523 -36.25 -6.117 1 96.88 446 SER B N 1
ATOM 7054 C CA . SER B 1 446 ? -14.164 -36.125 -7.523 1 96.88 446 SER B CA 1
ATOM 7055 C C . SER B 1 446 ? -13.062 -35.094 -7.715 1 96.88 446 SER B C 1
ATOM 7057 O O . SER B 1 446 ? -12.156 -35.281 -8.531 1 96.88 446 SER B O 1
ATOM 7059 N N . TRP B 1 447 ? -13.203 -34 -6.988 1 97.44 447 TRP B N 1
ATOM 7060 C CA . TRP B 1 447 ? -12.188 -32.969 -7.09 1 97.44 447 TRP B CA 1
ATOM 7061 C C . TRP B 1 447 ? -10.805 -33.5 -6.75 1 97.44 447 TRP B C 1
ATOM 7063 O O . TRP B 1 447 ? -9.844 -33.281 -7.492 1 97.44 447 TRP B O 1
ATOM 7073 N N . TRP B 1 448 ? -10.672 -34.25 -5.691 1 96.69 448 TRP B N 1
ATOM 7074 C CA . TRP B 1 448 ? -9.383 -34.719 -5.207 1 96.69 448 TRP B CA 1
ATOM 7075 C C . TRP B 1 448 ? -8.852 -35.844 -6.094 1 96.69 448 TRP B C 1
ATOM 7077 O O . TRP B 1 448 ? -7.652 -35.875 -6.387 1 96.69 448 TRP B O 1
ATOM 7087 N N . VAL B 1 449 ? -9.719 -36.688 -6.516 1 97.25 449 VAL B N 1
ATOM 7088 C CA . VAL B 1 449 ? -9.281 -37.844 -7.332 1 97.25 449 VAL B CA 1
ATOM 7089 C C . VAL B 1 449 ? -8.859 -37.344 -8.711 1 97.25 449 VAL B C 1
ATOM 7091 O O . VAL B 1 449 ? -7.781 -37.688 -9.203 1 97.25 449 VAL B O 1
ATOM 7094 N N . LYS B 1 450 ? -9.742 -36.594 -9.344 1 98.06 450 LYS B N 1
ATOM 7095 C CA . LYS B 1 450 ? -9.391 -36.062 -10.664 1 98.06 450 LYS B CA 1
ATOM 7096 C C . LYS B 1 450 ? -8.211 -35.094 -10.578 1 98.06 450 LYS B C 1
ATOM 7098 O O . LYS B 1 450 ? -7.402 -35 -11.5 1 98.06 450 LYS B O 1
ATOM 7103 N N . GLY B 1 451 ? -8.172 -34.375 -9.492 1 97.62 451 GLY B N 1
ATOM 7104 C CA . GLY B 1 451 ? -7.043 -33.5 -9.266 1 97.62 451 GLY B CA 1
ATOM 7105 C C . GLY B 1 451 ? -5.719 -34.219 -9.156 1 97.62 451 GLY B C 1
ATOM 7106 O O . GLY B 1 451 ? -4.699 -33.75 -9.656 1 97.62 451 GLY B O 1
ATOM 7107 N N . LEU B 1 452 ? -5.723 -35.312 -8.422 1 97.69 452 LEU B N 1
ATOM 7108 C CA . LEU B 1 452 ? -4.508 -36.125 -8.328 1 97.69 452 LEU B CA 1
ATOM 7109 C C . LEU B 1 452 ? -4.074 -36.625 -9.695 1 97.69 452 LEU B C 1
ATOM 7111 O O . LEU B 1 452 ? -2.885 -36.594 -10.023 1 97.69 452 LEU B O 1
ATOM 7115 N N . VAL B 1 453 ? -4.977 -37.031 -10.492 1 98.19 453 VAL B N 1
ATOM 7116 C CA . VAL B 1 453 ? -4.672 -37.562 -11.82 1 98.19 453 VAL B CA 1
ATOM 7117 C C . VAL B 1 453 ? -4.086 -36.438 -12.695 1 98.19 453 VAL B C 1
ATOM 7119 O O . VAL B 1 453 ? -3.035 -36.625 -13.312 1 98.19 453 VAL B O 1
ATOM 7122 N N . THR B 1 454 ? -4.805 -35.344 -12.758 1 98.38 454 THR B N 1
ATOM 7123 C CA . THR B 1 454 ? -4.301 -34.25 -13.578 1 98.38 454 THR B CA 1
ATOM 7124 C C . THR B 1 454 ? -2.953 -33.75 -13.055 1 98.38 454 THR B C 1
ATOM 7126 O O . THR B 1 454 ? -2.072 -33.406 -13.836 1 98.38 454 THR B O 1
ATOM 7129 N N . GLY B 1 455 ? -2.814 -33.719 -11.727 1 98.25 455 GLY B N 1
ATOM 7130 C CA . GLY B 1 455 ? -1.54 -33.344 -11.141 1 98.25 455 GLY B CA 1
ATOM 7131 C C . GLY B 1 455 ? -0.397 -34.25 -11.547 1 98.25 455 GLY B C 1
ATOM 7132 O O . GLY B 1 455 ? 0.691 -33.781 -11.883 1 98.25 455 GLY B O 1
ATOM 7133 N N . LEU B 1 456 ? -0.641 -35.5 -11.508 1 98.12 456 LEU B N 1
ATOM 7134 C CA . LEU B 1 456 ? 0.381 -36.469 -11.891 1 98.12 456 LEU B CA 1
ATOM 7135 C C . LEU B 1 456 ? 0.725 -36.344 -13.375 1 98.12 456 LEU B C 1
ATOM 7137 O O . LEU B 1 456 ? 1.89 -36.469 -13.758 1 98.12 456 LEU B O 1
ATOM 7141 N N . VAL B 1 457 ? -0.262 -36.156 -14.172 1 98.56 457 VAL B N 1
ATOM 7142 C CA . VAL B 1 457 ? -0.022 -35.969 -15.602 1 98.56 457 VAL B CA 1
ATOM 7143 C C . VAL B 1 457 ? 0.835 -34.719 -15.828 1 98.56 457 VAL B C 1
ATOM 7145 O O . VAL B 1 457 ? 1.792 -34.75 -16.609 1 98.56 457 VAL B O 1
ATOM 7148 N N . MET B 1 458 ? 0.506 -33.656 -15.18 1 98.5 458 MET B N 1
ATOM 7149 C CA . MET B 1 458 ? 1.274 -32.438 -15.328 1 98.5 458 MET B CA 1
ATOM 7150 C C . MET B 1 458 ? 2.686 -32.594 -14.773 1 98.5 458 MET B C 1
ATOM 7152 O O . MET B 1 458 ? 3.643 -32.031 -15.328 1 98.5 458 MET B O 1
ATOM 7156 N N . LEU B 1 459 ? 2.738 -33.281 -13.656 1 97.88 459 LEU B N 1
ATOM 7157 C CA . LEU B 1 459 ? 4.055 -33.594 -13.102 1 97.88 459 LEU B CA 1
ATOM 7158 C C . LEU B 1 459 ? 4.926 -34.312 -14.117 1 97.88 459 LEU B C 1
ATOM 7160 O O . LEU B 1 459 ? 6.094 -33.969 -14.305 1 97.88 459 LEU B O 1
ATOM 7164 N N . PHE B 1 460 ? 4.359 -35.25 -14.781 1 97.56 460 PHE B N 1
ATOM 7165 C CA . PHE B 1 460 ? 5.078 -36.031 -15.797 1 97.56 460 PHE B CA 1
ATOM 7166 C C . PHE B 1 460 ? 5.469 -35.125 -16.969 1 97.56 460 PHE B C 1
ATOM 7168 O O . PHE B 1 460 ? 6.574 -35.25 -17.5 1 97.56 460 PHE B O 1
ATOM 7175 N N . ILE B 1 461 ? 4.578 -34.312 -17.391 1 98.62 461 ILE B N 1
ATOM 7176 C CA . ILE B 1 461 ? 4.832 -33.406 -18.516 1 98.62 461 ILE B CA 1
ATOM 7177 C C . ILE B 1 461 ? 5.969 -32.469 -18.172 1 98.62 461 ILE B C 1
ATOM 7179 O O . ILE B 1 461 ? 6.922 -32.312 -18.938 1 98.62 461 ILE B O 1
ATOM 7183 N N . TYR B 1 462 ? 5.918 -31.812 -17.047 1 98.25 462 TYR B N 1
ATOM 7184 C CA . TYR B 1 462 ? 6.898 -30.797 -16.672 1 98.25 462 TYR B CA 1
ATOM 7185 C C . TYR B 1 462 ? 8.242 -31.438 -16.344 1 98.25 462 TYR B C 1
ATOM 7187 O O . TYR B 1 462 ? 9.297 -30.906 -16.719 1 98.25 462 TYR B O 1
ATOM 7195 N N . MET B 1 463 ? 8.242 -32.594 -15.68 1 96.75 463 MET B N 1
ATOM 7196 C CA . MET B 1 463 ? 9.492 -33.25 -15.352 1 96.75 463 MET B CA 1
ATOM 7197 C C . MET B 1 463 ? 10.102 -33.906 -16.578 1 96.75 463 MET B C 1
ATOM 7199 O O . MET B 1 463 ? 11.312 -33.844 -16.797 1 96.75 463 MET B O 1
ATOM 7203 N N . GLY B 1 464 ? 9.297 -34.594 -17.344 1 97.06 464 GLY B N 1
ATOM 7204 C CA . GLY B 1 464 ? 9.773 -35.281 -18.547 1 97.06 464 GLY B CA 1
ATOM 7205 C C . GLY B 1 464 ? 10.016 -34.344 -19.703 1 97.06 464 GLY B C 1
ATOM 7206 O O . GLY B 1 464 ? 11.164 -34 -20.016 1 97.06 464 GLY B O 1
ATOM 7207 N N . ILE B 1 465 ? 8.922 -33.812 -20.281 1 97.94 465 ILE B N 1
ATOM 7208 C CA . ILE B 1 465 ? 9.008 -32.938 -21.453 1 97.94 465 ILE B CA 1
ATOM 7209 C C . ILE B 1 465 ? 9.688 -31.641 -21.078 1 97.94 465 ILE B C 1
ATOM 7211 O O . ILE B 1 465 ? 10.523 -31.125 -21.828 1 97.94 465 ILE B O 1
ATOM 7215 N N . GLY B 1 466 ? 9.359 -31.094 -19.984 1 97.62 466 GLY B N 1
ATOM 7216 C CA . GLY B 1 466 ? 9.984 -29.859 -19.531 1 97.62 466 GLY B CA 1
ATOM 7217 C C . GLY B 1 466 ? 11.469 -30.016 -19.266 1 97.62 466 GLY B C 1
ATOM 7218 O O . GLY B 1 466 ? 12.266 -29.141 -19.625 1 97.62 466 GLY B O 1
ATOM 7219 N N . GLY B 1 467 ? 11.836 -31.062 -18.547 1 96.31 467 GLY B N 1
ATOM 7220 C CA . GLY B 1 467 ? 13.25 -31.344 -18.328 1 96.31 467 GLY B CA 1
ATOM 7221 C C . GLY B 1 467 ? 14.039 -31.453 -19.609 1 96.31 467 GLY B C 1
ATOM 7222 O O . GLY B 1 46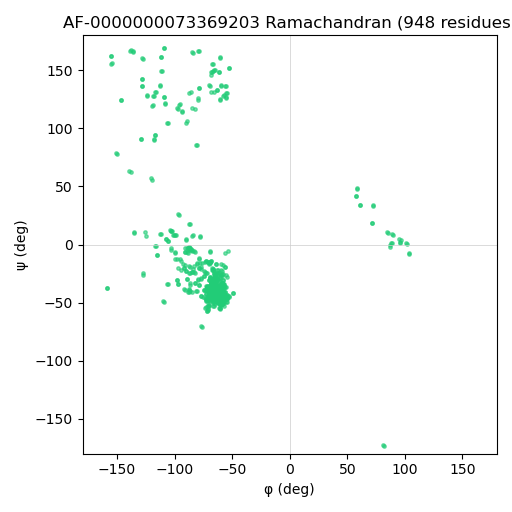7 ? 15.133 -30.891 -19.734 1 96.31 467 GLY B O 1
ATOM 7223 N N . LEU B 1 468 ? 13.5 -32.188 -20.547 1 97.25 468 LEU B N 1
ATOM 7224 C CA . LEU B 1 468 ? 14.141 -32.312 -21.859 1 97.25 468 LEU B CA 1
ATOM 7225 C C . LEU B 1 468 ? 14.25 -30.969 -22.562 1 97.25 468 LEU B C 1
ATOM 7227 O O . LEU B 1 468 ? 15.258 -30.672 -23.203 1 97.25 468 LEU B O 1
ATOM 7231 N N . TRP B 1 469 ? 13.219 -30.203 -22.469 1 98.12 469 TRP B N 1
ATOM 7232 C CA . TRP B 1 469 ? 13.188 -28.891 -23.094 1 98.12 469 TRP B CA 1
ATOM 7233 C C . TRP B 1 469 ? 14.266 -27.984 -22.516 1 98.12 469 TRP B C 1
ATOM 7235 O O . TRP B 1 469 ? 14.977 -27.297 -23.25 1 98.12 469 TRP B O 1
ATOM 7245 N N . LEU B 1 470 ? 14.359 -28 -21.188 1 97.62 470 LEU B N 1
ATOM 7246 C CA . LEU B 1 470 ? 15.367 -27.172 -20.531 1 97.62 470 LEU B CA 1
ATOM 7247 C C . LEU B 1 470 ? 16.766 -27.594 -20.969 1 97.62 470 LEU B C 1
ATOM 7249 O O . LEU B 1 470 ? 17.672 -26.75 -21.078 1 97.62 470 LEU B O 1
ATOM 7253 N N . TRP B 1 471 ? 16.953 -28.859 -21.188 1 96.75 471 TRP B N 1
ATOM 7254 C CA . TRP B 1 471 ? 18.219 -29.359 -21.703 1 96.75 471 TRP B CA 1
ATOM 7255 C C . TRP B 1 471 ? 18.453 -28.859 -23.125 1 96.75 471 TRP B C 1
ATOM 7257 O O . TRP B 1 471 ? 19.578 -28.453 -23.469 1 96.75 471 TRP B O 1
ATOM 7267 N N . VAL B 1 472 ? 17.484 -28.859 -23.938 1 97.5 472 VAL B N 1
ATOM 7268 C CA . VAL B 1 472 ? 17.578 -28.453 -25.344 1 97.5 472 VAL B CA 1
ATOM 7269 C C . VAL B 1 472 ? 17.969 -26.984 -25.438 1 97.5 472 VAL B C 1
ATOM 7271 O O . VAL B 1 472 ? 18.781 -26.594 -26.281 1 97.5 472 VAL B O 1
ATOM 7274 N N . ILE B 1 473 ? 17.406 -26.156 -24.578 1 96.81 473 ILE B N 1
ATOM 7275 C CA . ILE B 1 473 ? 17.688 -24.719 -24.672 1 96.81 473 ILE B CA 1
ATOM 7276 C C . ILE B 1 473 ? 18.891 -24.375 -23.828 1 96.81 473 ILE B C 1
ATOM 7278 O O . ILE B 1 473 ? 19.156 -23.188 -23.562 1 96.81 473 ILE B O 1
ATOM 7282 N N . ASN B 1 474 ? 19.562 -25.328 -23.219 1 95.88 474 ASN B N 1
ATOM 7283 C CA . ASN B 1 474 ? 20.844 -25.234 -22.516 1 95.88 474 ASN B CA 1
ATOM 7284 C C . ASN B 1 474 ? 20.703 -24.5 -21.188 1 95.88 474 ASN B C 1
ATOM 7286 O O . ASN B 1 474 ? 21.531 -23.656 -20.844 1 95.88 474 ASN B O 1
ATOM 7290 N N . TYR B 1 475 ? 19.594 -24.703 -20.609 1 94.06 475 TYR B N 1
ATOM 7291 C CA . TYR B 1 475 ? 19.453 -24.156 -19.266 1 94.06 475 TYR B CA 1
ATOM 7292 C C . TYR B 1 475 ? 20.062 -25.078 -18.219 1 94.06 475 TYR B C 1
ATOM 7294 O O . TYR B 1 475 ? 20.188 -24.719 -17.047 1 94.06 475 TYR B O 1
ATOM 7302 N N . PHE B 1 476 ? 20.484 -26.188 -18.656 1 88.75 476 PHE B N 1
ATOM 7303 C CA . PHE B 1 476 ? 21.344 -27.062 -17.875 1 88.75 476 PHE B CA 1
ATOM 7304 C C . PHE B 1 476 ? 21.969 -28.141 -18.75 1 88.75 476 PHE B C 1
ATOM 7306 O O . PHE B 1 476 ? 21.484 -28.391 -19.859 1 88.75 476 PHE B O 1
#

Organism: Flavobacterium johnsoniae (strain ATCC 17061 / DSM 2064 / JCM 8514 / BCRC 14874 / CCUG 350202 / NBRC 14942 / NCIMB 11054 / UW101) (NCBI:txid376686)

Radius of gyration: 30.11 Å; Cα contacts (8 Å, |Δi|>4): 1660; chains: 2; bounding box: 60×79×63 Å

InterPro domains:
  IPR001898 Solute carrier family 13 [PF00939] (8-471)
  IPR001898 Solute carrier family 13 [TIGR00785] (23-469)
  IPR030676 Citrate carrier CitT-related [PIRSF002457] (3-475)
  IPR030676 Citrate carrier CitT-related [PTHR42826] (3-474)

Nearest PDB structures (foldseek):
  6wtw-assembly1_A  TM=6.432E-01  e=1.730E-32  Lactobacillus acidophilus
  6ol0-assembly2_B  TM=8.770E-01  e=1.376E-13  Vibrio cholerae O1 biovar El Tor str. N16961
  7qha-assembly1_B  TM=7.312E-01  e=1.990E-07  Photobacterium profundum SS9
  8thi-assembly1_A  TM=6.745E-01  e=5.465E-07  Haemophilus influenzae Rd KW20
  4r0c-assembly1_C  TM=6.133E-01  e=3.525E-05  Alcanivorax borkumensis SK2

Secondary structure (DSSP, 8-state):
--S--HHHHHHHHHHHHHHHHSPPPTT--HHHHHHHHHHHHHHHHHHTTSS-HHHHHHHHHHHHHHHTSSSTT-HHHHHHHHTGGGG-HHHHHHHHHHHHHHHHHHHSHHHHHHHHHHHHHTTBHHHHHHHHHHHHHHHTTT---HIIIIIIIIHHHHHHHHHHTT--TT-GGGTTTTHHHHHHHHHHHHHHHHHH-GGGSTHHHHHHHHHHHTT----HHHHHHHHHHHHHHHHHHHHHHHHHHS--S--B-TTHHHHHHHHHHHH-SPPHHHHHHHHHHHHHHHHHHHHHHHT--HHHHHHHHHHHHHHTTSS-HHHHHT-HHHHHHHHHHHHHHHHHHHHHHTTHHHHHHHHHHHHHTTS-HHHHHHHHHHHHHHHGGG-S-HHHHIIIIIHHHHHHHHHTT--HHHHHHHHHHHHHHGGGG-TTSSTTHHHHHTTSSS-HHHHHHHHHHHHHHHHHIIIIIIHHHHHHTT--/--S--HHHHHHHHHHHHHHHHSPPPTT--HHHHHHHHHHHHHHHHHHTTSS-HHHHHHHHHHHHHHHTSSSTT-HHHHHHHHTGGGG-HHHHHHHHHHHHHHHHHHHSHHHHHHHHHHHHHTTBHHHHHHHHHHHHHHHTTT---HIIIIIIIIHHHHHHHHHHTT--TT-GGGTTTTHHHHHHHHHHHHHHHHHH-GGGSTHHHHHHHHHHHTT----HHHHHHHHHHHHHHHHHHHHHHHHHHS--S--B-TTHHHHHHHHHHHH-SPPHHHHHHHHHHHHHHHHHHHHHHHT--HHHHHHHHHHHHHHTTSS-HHHHHT-HHHHHHHHHHHHHHHHHHHHHHTTHHHHHHHHHHHHHTTS-HHHHHHHHHHHHHHHGGG-S-HHHHIIIIIHHHHHHHHHTT--HHHHHHHHHHHHHHGGGG-TTSSTTHHHHHTTSSS-HHHHHHHHHHHHHHHHHIIIIIIHHHHHHTT--